Protein AF-A0A4R5HAV1-F1 (afdb_monomer)

pLDDT: mean 83.5, std 16.19, range [24.27, 98.62]

Foldseek 3Di:
DDDDDDDDDDDDDDDDDDDDDDDDDDDDDDDDPDDDDDDDDDPDDFDKDKDKDWDDACDPQANHIWIKIWIFTPPVNPPDCDPVGTDDIDTDHDPDDDLAFLDDPPDAPCSFKDFFFLKDKGFLAFFAFFQWFAWEFPPPPPGQKIKTARQAAWDQLDVVLSQTAAGIWIAGSPRGDIAGQEGRAHGWAAWYHALQGWIWIWAQDAQIWIKIFHPSVPRHQKYFPAPDAQLDWTQIAHPVRHGDFGMTTLNQAAGARWFYWDADNQGKIKTKHFFAFLPDDDAADPVRDDPDPPSAFFTIWIKMWAFPGTDDDSHHDPGPVPHSSNHTWMWTKFADFAFLDGFAFFATPFFQIFTHTQPRRSNRRVSCRVSRHFGARTWHHKDKQPPDADPVQRPKTKMKTWRQFDVLQQQFTFIKIKIQSCSNDGDSSPSRIGIDTATGGFPQRGRWHYWEQQPPFRWIWTFHPAQQTWIKTFAADAPDFFRYTPDIFTGMTGPGSQWGKHHWYADNNSFKMKIWTHRRPCVPPDRRPSRGTTTIMMMGSFFDFDPDSPCPVPLDDPPPPPFQQAPDFDPDDPAAACADPVSCVVVVVADDFPQFQAQPFPCNWKDFGHLKGKGFLGFQAFFQWFAWDFPPNPPGQKIKTARQAAWDAFPPPDPQFFDAGIWIAGSPRRDIAGQEGGAHGWADWDQALQGWIWIWAQDLQIWIKIFQHSVPGHQWYFPAPAGQLDWTQIAHHRPGPHGPCFGMTILNQAARASWFAWDADNQRKIKTKHQFAGLPFKWFAAPVGDIDSDDPPRGPDIHSNAFGIWIKMWAFPGTDDDSHHDPTPVPRSSNHTWMWTKFRDSDPQDGGAYRNGQFGFIATHTDRRSRRRRRCVSVRGRGHRGWHYKDWQLPDPAAATKMKTWRFTHVNRPQFTFIKMKGFNCSNDGDPRDRRIGIDTATGGGPQRGRFHYWEAQNQARWIWTFHPDFFTFIKTFAQDEPARDRYTLDIGTGMTTSHRQWGWHHWYADNNSFKIKIKTHPRDAPYHRPSGGTTTIMMMGRGRSPRHRHCRNVSSVVSCQCCVCNNRVHDGGDPDDPPPDD

Mean predicted aligned error: 12.37 Å

Sequence (1079 aa):
MAIFSNSNAKLSLLALSTVIALSACDGDDGEPGAPGQNGTPGSNGLSSLTITSIVNPGSDECPEGGVSISTGLDNNSDGTLADDEVDDTRFVCGSQATTSSVRNLELPAPSHMLLAEGLNASFLTREVGNHADQFSFYPAENPTHMMACIESVSEVIVPDSGKMNPGVQRINLADGTVETILRGMSRCDGIRTTAWGTILATEEAGDGAAYEIIDPLTTTEVTITERGEAGADATILNADGTAATTVAKRNALPTMAWEGLTVLDNGIVIGGDELRPGSFEFTVDNAGTDVGFGEDTDGGAIFKFIPTDLRTEATTIASLDESPLVAGSTFALQVSCRDSRQQFGQGCEVGNAAWIAIADQSNAREEANRVGATGYYRPEDLHIDPDFSDADNPEAIRFCWANTGNRGASNWGEVVCGVDSAPNAAEPDTRSVIVNRFLEGDEELNAPDNLAFQPGTGILYVIEDNRNGDVWACLPDGADRDVKSDGCVRVLSLNDRSAEPTGFIFNADGTEAYVSIQHSNDDDLPLFDDFRTDDIVRITGFGDVQATPDNRTVLLNNDTDVLFGFDGALTQSASFTVDRPADIAAAGLDIAAGDTGFGQDASDIIDLAPGLTATFLTRGASEWTDQFEFYPATNPTHLVSCVEETRGIVNDGTPGKYKPSVQTISLTDGTVRTVLRGMSRCDGIRVTDWGTVLATEETGDGAAYEILDVLASENVTITERGDAGEAATIVDGINGTVDASSQVIKRTNLPTIAWEGLEVLSSGVVIAADELRPGSYTQFFFSDGTVSDEDDGTEIASNDDTDGGAVYKFIPETLRTSTAPITSLTESPLTAGTTYALQMSCRDSRQQAGQGCEIGNGAWIEVDEDNARVEANIAGATGFYRPEDLHIDPTFSGTGVRFCWANTGNAGARNYGEVVCGVDSQPNLATAEERTVVINRLLEGDPELNAPDNVAFQPVTGMTYVIEDRSNGDVWACLPDGADRDIKTDGCVRMLSIGSQSAEPTGFIFSPDGTEAYVSIQHAAGTVLFDGNDTDDMIRITGFDTAVSNSLFGIEYENNLHVFSQALFGFEGPLTQSSTSGQ

Secondary structure (DSSP, 8-state):
-----------------------------PPPPPPPPPPPPPPPPPPEEEEEEEE-TT-SS-TT-EEEEEEEE-SS-SSS--TTTEEEEEEEESS------S--TTS-GGGSEEE-BT-EEEEEEEEEESSEEEEEEESSSS--EEEEEE-PPP-EEETTTTEEPEEEEEEETTT--EEEEEE--SSEEEEEE-TTS-EEEEEBSTT---EEESSTTT--SEEEEE--STTS--EEE-TTSSBPSSEEE-TTS--SBEEEEEE-TTS-EEEEE---TT-------TTS------SB---BPEEEEEESS---S----SSGGGSGGGSEEEEEEEEESSSSS---SSS-SSEEEEEEE-S-GGGHHHHHHHTTPPPBS-EEEEEE-TT---SS-TT-EEEEEEE--BGGGTB--EEEEEEES-TT---TTT--EEEEEEEE--SSS-SEEEEEE-TTT-PEEEEE-STT-EEEEEPPP-SSSSSS-S-EEEEEEES-TT-EEEEEEE-TTSSEEEEEEES---TTSPPBTTB-EEEEEEEE--------GGGGGGSS-S-----SSSSS---S-------SHHHHHHHT-PPPTT---TT-B-TTTEEE-TT-EEEEEEEEEETTEEEEEEESSSS--EEEEEE-PPS-B-SSS-TT-BPEEEEEEETTT--EEEEEE--SSEEEEEE-TTS-EEEEEBSTT---EEES-TTT--SEEEEE--STTPPPEEESSTT--SB-TTTEEE-TTS--SBEEEEEE-TTS-EEEEE-PPTTSS-EEEETTS-EESS--S-EEEEE-----B-EEEEEESS-----SPPSSGGGSGGGSEEEEEEEEESSTTS--BSSS-SSEEEEEEEE-STTHHHHHHHTTPPPBS-EEEEEE-TT--SSSEEEEEEE--BGGGTB--EEEEEEES-TT---SS---EEEEEEEE--SSS-SEEEEEE-TTT--EEEEE-STT-EEEEEPPP-SSSSSS-S-EEEEEEE--TT-EEEEEEE-TTSSEEEEEEET---SS-BTTB-EEEEEEEE---TT----STTHHHHHHHHHHHHHHTSSSBPPP--S----

Radius of gyration: 34.52 Å; Cα contacts (8 Å, |Δi|>4): 3114; chains: 1; bounding box: 100×114×85 Å

Nearest PDB structures (foldseek):
  7fik-assembly1_d  TM=4.535E-01  e=7.426E-03  Xenopus laevis
  6n8p-assembly1_A  TM=2.101E-01  e=5.520E-05  Homo sapiens
  6ven-assembly1_M  TM=4.306E-01  e=2.662E-02  Saccharomyces cerevisiae
  6n8s-assembly1_A  TM=1.705E-01  e=1.128E-04  Homo sapiens

Structure (mmCIF, N/CA/C/O backbone):
data_AF-A0A4R5HAV1-F1
#
_entry.id   AF-A0A4R5HAV1-F1
#
loop_
_atom_site.group_PDB
_atom_site.id
_atom_site.type_symbol
_atom_site.label_atom_id
_atom_site.label_alt_id
_atom_site.label_comp_id
_atom_site.label_asym_id
_atom_site.label_entity_id
_atom_site.label_seq_id
_atom_site.pdbx_PDB_ins_code
_atom_site.Cartn_x
_atom_site.Cartn_y
_atom_site.Cartn_z
_atom_site.occupancy
_atom_site.B_iso_or_equiv
_atom_site.auth_seq_id
_atom_site.auth_comp_id
_atom_site.auth_asym_id
_atom_site.auth_atom_id
_atom_site.pdbx_PDB_model_num
ATOM 1 N N . MET A 1 1 ? 20.752 45.199 29.792 1.00 31.39 1 MET A N 1
ATOM 2 C CA . MET A 1 1 ? 21.997 45.868 30.244 1.00 31.39 1 MET A CA 1
ATOM 3 C C . MET A 1 1 ? 22.928 45.918 29.039 1.00 31.39 1 MET A C 1
ATOM 5 O O . MET A 1 1 ? 22.863 45.009 28.231 1.00 31.39 1 MET A O 1
ATOM 9 N N . ALA A 1 2 ? 23.638 47.022 28.833 1.00 27.70 2 ALA A N 1
ATOM 10 C CA . ALA A 1 2 ? 24.123 47.474 27.527 1.00 27.70 2 ALA A CA 1
ATOM 11 C C . ALA A 1 2 ? 25.595 47.103 27.218 1.00 27.70 2 ALA A C 1
ATOM 13 O O . ALA A 1 2 ? 26.272 46.619 28.120 1.00 27.70 2 ALA A O 1
ATOM 14 N N . ILE A 1 3 ? 26.052 47.515 26.008 1.00 30.11 3 ILE A N 1
ATOM 15 C CA . ILE A 1 3 ? 27.424 47.943 25.587 1.00 30.11 3 ILE A CA 1
ATOM 16 C C . ILE A 1 3 ? 28.305 46.854 24.906 1.00 30.11 3 ILE A C 1
ATOM 18 O O . ILE A 1 3 ? 28.460 45.801 25.496 1.00 30.11 3 ILE A O 1
ATOM 22 N N . PHE A 1 4 ? 28.972 46.996 23.730 1.00 30.55 4 PHE A N 1
ATOM 23 C CA . PHE A 1 4 ? 29.291 48.110 22.793 1.00 30.55 4 PHE A CA 1
ATOM 24 C C . PHE A 1 4 ? 29.891 47.606 21.436 1.00 30.55 4 PHE A C 1
ATOM 26 O O . PHE A 1 4 ? 30.726 46.713 21.461 1.00 30.55 4 PHE A O 1
ATOM 33 N N . SER A 1 5 ? 29.598 48.342 20.340 1.00 31.77 5 SER A N 1
ATOM 34 C CA . SER A 1 5 ? 30.435 48.791 19.176 1.00 31.77 5 SER A CA 1
ATOM 35 C C . SER A 1 5 ? 31.178 47.775 18.261 1.00 31.77 5 SER A C 1
ATOM 37 O O . SER A 1 5 ? 31.689 46.782 18.743 1.00 31.77 5 SER A O 1
ATOM 39 N N . ASN A 1 6 ? 31.402 47.998 16.950 1.00 31.11 6 ASN A N 1
ATOM 40 C CA . ASN A 1 6 ? 31.738 49.258 16.265 1.00 31.11 6 ASN A CA 1
ATOM 41 C C . ASN A 1 6 ? 31.806 49.113 14.714 1.00 31.11 6 ASN A C 1
ATOM 43 O O . ASN A 1 6 ? 32.335 48.111 14.239 1.00 31.11 6 ASN A O 1
ATOM 47 N N . SER A 1 7 ? 31.477 50.198 13.982 1.00 30.56 7 SER A N 1
ATOM 48 C CA . SER A 1 7 ? 32.228 50.791 12.832 1.00 30.56 7 SER A CA 1
ATOM 49 C C . SER A 1 7 ? 31.480 51.068 11.501 1.00 30.56 7 SER A C 1
ATOM 51 O O . SER A 1 7 ? 31.474 50.259 10.587 1.00 30.56 7 SER A O 1
ATOM 53 N N . ASN A 1 8 ? 31.073 52.342 11.368 1.00 30.53 8 ASN A N 1
ATOM 54 C CA . ASN A 1 8 ? 31.316 53.275 10.243 1.00 30.53 8 ASN A CA 1
ATOM 55 C C . ASN A 1 8 ? 30.471 53.289 8.939 1.00 30.53 8 ASN A C 1
ATOM 57 O O . ASN A 1 8 ? 30.875 52.794 7.898 1.00 30.53 8 ASN A O 1
ATOM 61 N N . ALA A 1 9 ? 29.441 54.149 8.986 1.00 31.02 9 ALA A N 1
ATOM 62 C CA . ALA A 1 9 ? 29.370 55.479 8.341 1.00 31.02 9 ALA A CA 1
ATOM 63 C C . ALA A 1 9 ? 29.211 55.635 6.807 1.00 31.02 9 ALA A C 1
ATOM 65 O O . ALA A 1 9 ? 30.165 55.505 6.046 1.00 31.02 9 ALA A O 1
ATOM 66 N N . LYS A 1 10 ? 28.092 56.277 6.421 1.00 28.61 10 LYS A N 1
ATOM 67 C CA . LYS A 1 10 ? 28.084 57.643 5.842 1.00 28.61 10 LYS A CA 1
ATOM 68 C C . LYS A 1 10 ? 26.758 58.360 6.138 1.00 28.61 10 LYS A C 1
ATOM 70 O O . LYS A 1 10 ? 25.684 57.806 5.950 1.00 28.61 10 LYS A O 1
ATOM 75 N N . LEU A 1 11 ? 26.863 59.597 6.628 1.00 29.53 11 LEU A N 1
ATOM 76 C CA . LEU A 1 11 ? 25.787 60.410 7.195 1.00 29.53 11 LEU A CA 1
ATOM 77 C C . LEU A 1 11 ? 25.683 61.763 6.459 1.00 29.53 11 LEU A C 1
ATOM 79 O O . LEU A 1 11 ? 26.696 62.432 6.281 1.00 29.53 11 LEU A O 1
ATOM 83 N N . SER A 1 12 ? 24.438 62.142 6.147 1.00 31.89 12 SER A N 1
ATOM 84 C CA . SER A 1 12 ? 23.816 63.484 6.101 1.00 31.89 12 SER A CA 1
ATOM 85 C C . SER A 1 12 ? 24.377 64.623 5.232 1.00 31.89 12 SER A C 1
ATOM 87 O O . SER A 1 12 ? 25.521 65.051 5.374 1.00 31.89 12 SER A O 1
ATOM 89 N N . LEU A 1 13 ? 23.460 65.289 4.514 1.00 26.19 13 LEU A N 1
ATOM 90 C CA . LEU A 1 13 ? 23.415 66.753 4.509 1.00 26.19 13 LEU A CA 1
ATOM 91 C C . LEU A 1 13 ? 21.963 67.264 4.607 1.00 26.19 13 LEU A C 1
ATOM 93 O O . LEU A 1 13 ? 21.069 66.804 3.906 1.00 26.19 13 LEU A O 1
ATOM 97 N N . LEU A 1 14 ? 21.780 68.204 5.535 1.00 30.88 14 LEU A N 1
ATOM 98 C CA . LEU A 1 14 ? 20.556 68.854 6.001 1.00 30.88 14 LEU A CA 1
ATOM 99 C C . LEU A 1 14 ? 19.848 69.723 4.942 1.00 30.88 14 LEU A C 1
ATOM 101 O O . LEU A 1 14 ? 20.529 70.390 4.169 1.00 30.88 14 LEU A O 1
ATOM 105 N N . ALA A 1 15 ? 18.530 69.932 5.098 1.00 28.11 15 ALA A N 1
ATOM 106 C CA . ALA A 1 15 ? 17.982 71.291 5.249 1.00 28.11 15 ALA A CA 1
ATOM 107 C C . ALA A 1 15 ? 16.571 71.325 5.872 1.00 28.11 15 ALA A C 1
ATOM 109 O O . ALA A 1 15 ? 15.601 70.773 5.368 1.00 28.11 15 ALA A O 1
ATOM 110 N N . LEU A 1 16 ? 16.517 72.059 6.978 1.00 29.84 16 LEU A N 1
ATOM 111 C CA . LEU A 1 16 ? 15.391 72.571 7.749 1.00 29.84 16 LEU A CA 1
ATOM 112 C C . LEU A 1 16 ? 14.638 73.659 6.951 1.00 29.84 16 LEU A C 1
ATOM 114 O O . LEU A 1 16 ? 15.310 74.512 6.375 1.00 29.84 16 LEU A O 1
ATOM 118 N N . SER A 1 17 ? 13.299 73.718 6.983 1.00 30.94 17 SER A N 1
ATOM 119 C CA . SER A 1 17 ? 12.510 74.896 7.432 1.00 30.94 17 SER A CA 1
ATOM 120 C C . SER A 1 17 ? 11.033 74.872 6.999 1.00 30.94 17 SER A C 1
ATOM 122 O O . SER A 1 17 ? 10.671 74.715 5.839 1.00 30.94 17 SER A O 1
ATOM 124 N N . THR A 1 18 ? 10.181 75.060 8.002 1.00 34.03 18 THR A N 1
ATOM 125 C CA . THR A 1 18 ? 8.735 75.295 7.965 1.00 34.03 18 THR A CA 1
ATOM 126 C C . THR A 1 18 ? 8.431 76.774 7.643 1.00 34.03 18 THR A C 1
ATOM 128 O O . THR A 1 18 ? 9.229 77.634 8.013 1.00 34.03 18 THR A O 1
ATOM 131 N N . VAL A 1 19 ? 7.228 77.052 7.098 1.00 34.69 19 VAL A N 1
ATOM 132 C CA . VAL A 1 19 ? 6.369 78.268 7.250 1.00 34.69 19 VAL A CA 1
ATOM 133 C C . VAL A 1 19 ? 5.945 78.999 5.947 1.00 34.69 19 VAL A C 1
ATOM 135 O O . VAL A 1 19 ? 6.650 79.853 5.428 1.00 34.69 19 VAL A O 1
ATOM 138 N N . ILE A 1 20 ? 4.694 78.695 5.549 1.00 38.31 20 ILE A N 1
ATOM 139 C CA . ILE A 1 20 ? 3.564 79.561 5.118 1.00 38.31 20 ILE A CA 1
ATOM 140 C C . ILE A 1 20 ? 3.741 80.497 3.903 1.00 38.31 20 ILE A C 1
ATOM 142 O O . ILE A 1 20 ? 4.348 81.558 4.012 1.00 38.31 20 ILE A O 1
ATOM 146 N N . ALA A 1 21 ? 2.976 80.229 2.831 1.00 33.00 21 ALA A N 1
ATOM 147 C CA . ALA A 1 21 ? 2.340 81.281 2.030 1.00 33.00 21 ALA A CA 1
ATOM 148 C C . ALA A 1 21 ? 1.050 80.802 1.332 1.00 33.00 21 ALA A C 1
ATOM 150 O O . ALA A 1 21 ? 0.971 79.714 0.774 1.00 33.00 21 ALA A O 1
ATOM 151 N N . LEU A 1 22 ? 0.052 81.675 1.436 1.00 30.05 22 LEU A N 1
ATOM 152 C CA . LEU A 1 22 ? -1.335 81.640 0.988 1.00 30.05 22 LEU A CA 1
ATOM 153 C C . LEU A 1 22 ? -1.558 81.456 -0.531 1.00 30.05 22 LEU A C 1
ATOM 155 O O . LEU A 1 22 ? -0.853 82.035 -1.346 1.00 30.05 22 LEU A O 1
ATOM 159 N N . SER A 1 23 ? -2.682 80.792 -0.827 1.00 34.94 23 SER A N 1
ATOM 160 C CA . SER A 1 23 ? -3.705 81.102 -1.847 1.00 34.94 23 SER A CA 1
ATOM 161 C C . SER A 1 23 ? -3.321 81.354 -3.320 1.00 34.94 23 SER A C 1
ATOM 163 O O . SER A 1 23 ? -2.861 82.434 -3.672 1.00 34.94 23 SER A O 1
ATOM 165 N N . ALA A 1 24 ? -3.813 80.423 -4.147 1.00 31.31 24 ALA A N 1
ATOM 166 C CA . ALA A 1 24 ? -4.681 80.620 -5.320 1.00 31.31 24 ALA A CA 1
ATOM 167 C C . ALA A 1 24 ? -4.115 81.129 -6.671 1.00 31.31 24 ALA A C 1
ATOM 169 O O . ALA A 1 24 ? -3.624 82.250 -6.775 1.00 31.31 24 ALA A O 1
ATOM 170 N N . CYS A 1 25 ? -4.446 80.315 -7.695 1.00 30.53 25 CYS A N 1
ATOM 171 C CA . CYS A 1 25 ? -4.470 80.502 -9.165 1.00 30.53 25 CYS A CA 1
ATOM 172 C C . CYS A 1 25 ? -3.089 80.548 -9.859 1.00 30.53 25 CYS A C 1
ATOM 174 O O . CYS A 1 25 ? -2.202 81.260 -9.410 1.00 30.53 25 CYS A O 1
ATOM 176 N N . ASP A 1 26 ? -2.806 79.844 -10.961 1.00 34.06 26 ASP A N 1
ATOM 177 C CA . ASP A 1 26 ? -3.663 79.255 -12.004 1.00 34.06 26 ASP A CA 1
ATOM 178 C C . ASP A 1 26 ? -2.843 78.279 -12.889 1.00 34.06 26 ASP A C 1
ATOM 180 O O . ASP A 1 26 ? -1.644 78.506 -13.071 1.00 34.06 26 ASP A O 1
ATOM 184 N N . GLY A 1 27 ? -3.523 77.307 -13.520 1.00 38.03 27 GLY A N 1
ATOM 185 C CA . GLY A 1 27 ? -3.208 76.804 -14.873 1.00 38.03 27 GLY A CA 1
ATOM 186 C C . GLY A 1 27 ? -2.627 75.387 -15.019 1.00 38.03 27 GLY A C 1
ATOM 187 O O . GLY A 1 27 ? -1.573 75.119 -14.455 1.00 38.03 27 GLY A O 1
ATOM 188 N N . ASP A 1 28 ? -3.105 74.483 -15.882 1.00 37.00 28 ASP A N 1
ATOM 189 C CA . ASP A 1 28 ? -4.417 74.091 -16.452 1.00 37.00 28 ASP A CA 1
ATOM 190 C C . ASP A 1 28 ? -4.096 72.849 -17.310 1.00 37.00 28 ASP A C 1
ATOM 192 O O . ASP A 1 28 ? -3.425 72.999 -18.329 1.00 37.00 28 ASP A O 1
ATOM 196 N N . ASP A 1 29 ? -4.540 71.660 -16.896 1.00 50.31 29 ASP A N 1
ATOM 197 C CA . ASP A 1 29 ? -4.710 70.496 -17.772 1.00 50.31 29 ASP A CA 1
ATOM 198 C C . ASP A 1 29 ? -6.182 70.065 -17.630 1.00 50.31 29 ASP A C 1
ATOM 200 O O . ASP A 1 29 ? -6.665 69.825 -16.522 1.00 50.31 29 ASP A O 1
ATOM 204 N N . GLY A 1 30 ? -6.913 70.054 -18.747 1.00 44.28 30 GLY A N 1
ATOM 205 C CA . GLY A 1 30 ? -8.376 69.989 -18.788 1.00 44.28 30 GLY A CA 1
ATOM 206 C C . GLY A 1 30 ? -9.010 68.758 -18.126 1.00 44.28 30 GLY A C 1
ATOM 207 O O . GLY A 1 30 ? -8.648 67.618 -18.410 1.00 44.28 30 GLY A O 1
ATOM 208 N N . GLU A 1 31 ? -10.034 69.016 -17.309 1.00 48.34 31 GLU A N 1
ATOM 209 C CA . GLU A 1 31 ? -10.906 68.015 -16.682 1.00 48.34 31 GLU A CA 1
ATOM 210 C C . GLU A 1 31 ? -11.613 67.122 -17.730 1.00 48.34 31 GLU A C 1
ATOM 212 O O . GLU A 1 31 ? -12.240 67.643 -18.664 1.00 48.34 31 GLU A O 1
ATOM 217 N N . PRO A 1 32 ? -11.588 65.783 -17.575 1.00 62.47 32 PRO A N 1
ATOM 218 C CA . PRO A 1 32 ? -12.452 64.880 -18.327 1.00 62.47 32 PRO A CA 1
ATOM 219 C C . PRO A 1 32 ? -13.926 65.224 -18.077 1.00 62.47 32 PRO A C 1
ATOM 221 O O . PRO A 1 32 ? -14.338 65.478 -16.946 1.00 62.47 32 PRO A O 1
ATOM 224 N N . GLY A 1 33 ? -14.749 65.224 -19.129 1.00 57.91 33 GLY A N 1
ATOM 225 C CA . GLY A 1 33 ? -16.189 65.453 -18.990 1.00 57.91 33 GLY A CA 1
ATOM 226 C C . GLY A 1 33 ? -16.823 64.457 -18.014 1.00 57.91 33 GLY A C 1
ATOM 227 O O . GLY A 1 33 ? -16.512 63.268 -18.059 1.00 57.91 33 GLY A O 1
ATOM 228 N N . ALA A 1 34 ? -17.710 64.946 -17.141 1.00 57.66 34 ALA A N 1
ATOM 229 C CA . ALA A 1 34 ? -18.383 64.119 -16.144 1.00 57.66 34 ALA A CA 1
ATOM 230 C C . ALA A 1 34 ? -19.034 62.879 -16.797 1.00 57.66 34 ALA A C 1
ATOM 232 O O . ALA A 1 34 ? -19.721 63.034 -17.816 1.00 57.66 34 ALA A O 1
ATOM 233 N N . PRO A 1 35 ? -18.867 61.671 -16.223 1.00 61.84 35 PRO A N 1
ATOM 234 C CA . PRO A 1 35 ? -19.601 60.492 -16.662 1.00 61.84 35 PRO A CA 1
ATOM 235 C C . PRO A 1 35 ? -21.103 60.796 -16.663 1.00 61.84 35 PRO A C 1
ATOM 237 O O . PRO A 1 35 ? -21.617 61.420 -15.730 1.00 61.84 35 PRO A O 1
ATOM 240 N N . GLY A 1 36 ? -21.814 60.380 -17.714 1.00 67.94 36 GLY A N 1
ATOM 241 C CA . GLY A 1 36 ? -23.274 60.462 -17.726 1.00 67.94 36 GLY A CA 1
ATOM 242 C C . GLY A 1 36 ? -23.842 59.721 -16.514 1.00 67.94 36 GLY A C 1
ATOM 243 O O . GLY A 1 36 ? -23.338 58.660 -16.157 1.00 67.94 36 GLY A O 1
ATOM 244 N N . GLN A 1 37 ? -24.862 60.281 -15.855 1.00 62.81 37 GLN A N 1
ATOM 245 C CA . GLN A 1 37 ? -25.515 59.579 -14.748 1.00 62.81 37 GLN A CA 1
ATOM 246 C C . GLN A 1 37 ? -26.061 58.242 -15.256 1.00 62.81 37 GLN A C 1
ATOM 248 O O . GLN A 1 37 ? -26.802 58.219 -16.242 1.00 62.81 37 GLN A O 1
ATOM 253 N N . ASN A 1 38 ? -25.705 57.147 -14.580 1.00 68.62 38 ASN A N 1
ATOM 254 C CA . ASN A 1 38 ? -26.341 55.855 -14.806 1.00 68.62 38 ASN A CA 1
ATOM 255 C C . ASN A 1 38 ? -27.859 56.030 -14.666 1.00 68.62 38 ASN A C 1
ATOM 257 O O . ASN A 1 38 ? -28.330 56.705 -13.746 1.00 68.62 38 ASN A O 1
ATOM 261 N N . GLY A 1 39 ? -28.625 55.434 -15.582 1.00 71.44 39 GLY A N 1
ATOM 262 C CA . GLY A 1 39 ? -30.067 55.316 -15.388 1.00 71.44 39 GLY A CA 1
ATOM 263 C C . GLY A 1 39 ? -30.339 54.620 -14.055 1.00 71.44 39 GLY A C 1
ATOM 264 O O . GLY A 1 39 ? -29.574 53.744 -13.650 1.00 71.44 39 GLY A O 1
ATOM 265 N N . THR A 1 40 ? -31.402 55.017 -13.355 1.00 66.62 40 THR A N 1
ATOM 266 C CA . THR A 1 40 ? -31.864 54.277 -12.175 1.00 66.62 40 THR A CA 1
ATOM 267 C C . THR A 1 40 ? -32.016 52.802 -12.548 1.00 66.62 40 THR A C 1
ATOM 269 O O . THR A 1 40 ? -32.670 52.539 -13.566 1.00 66.62 40 THR A O 1
ATOM 272 N N . PRO A 1 41 ? -31.438 51.863 -11.775 1.00 66.19 41 PRO A N 1
ATOM 273 C CA . PRO A 1 41 ? -31.682 50.443 -11.979 1.00 66.19 41 PRO A CA 1
ATOM 274 C C . PRO A 1 41 ? -33.185 50.185 -12.103 1.00 66.19 41 PRO A C 1
ATOM 276 O O . PRO A 1 41 ? -33.986 50.808 -11.397 1.00 66.19 41 PRO A O 1
ATOM 279 N N . GLY A 1 42 ? -33.571 49.307 -13.030 1.00 67.69 42 GLY A N 1
ATOM 280 C CA . GLY A 1 42 ? -34.938 48.797 -13.056 1.00 67.69 42 GLY A CA 1
ATOM 281 C C . GLY A 1 42 ? -35.261 48.121 -11.723 1.00 67.69 42 GLY A C 1
ATOM 282 O O . GLY A 1 42 ? -34.356 47.671 -11.022 1.00 67.69 42 GLY A O 1
ATOM 283 N N . SER A 1 43 ? -36.539 48.070 -11.353 1.00 71.38 43 SER A N 1
ATOM 284 C CA . SER A 1 43 ? -36.969 47.275 -10.201 1.00 71.38 43 SER A CA 1
ATOM 285 C C . SER A 1 43 ? -36.500 45.828 -10.369 1.00 71.38 43 SER A C 1
ATOM 287 O O . SER A 1 43 ? -36.583 45.292 -11.477 1.00 71.38 43 SER A O 1
ATOM 289 N N . ASN A 1 44 ? -36.010 45.216 -9.289 1.00 71.06 44 ASN A N 1
ATOM 290 C CA . ASN A 1 44 ? -35.679 43.792 -9.275 1.00 71.06 44 ASN A CA 1
ATOM 291 C C . ASN A 1 44 ? -36.899 42.981 -9.750 1.00 71.06 44 ASN A C 1
ATOM 293 O O . ASN A 1 44 ? -38.038 43.345 -9.446 1.00 71.06 44 ASN A O 1
ATOM 297 N N . GLY A 1 45 ? -36.664 41.920 -10.526 1.00 71.81 45 GLY A N 1
ATOM 298 C CA . GLY A 1 45 ? -37.724 40.975 -10.884 1.00 71.81 45 GLY A CA 1
ATOM 299 C C . GLY A 1 45 ? -38.247 40.238 -9.648 1.00 71.81 45 GLY A C 1
ATOM 300 O O . GLY A 1 45 ? -37.552 40.176 -8.636 1.00 71.81 45 GLY A O 1
ATOM 301 N N . LEU A 1 46 ? -39.465 39.697 -9.734 1.00 81.12 46 LEU A N 1
ATOM 302 C CA . LEU A 1 46 ? -39.993 38.789 -8.711 1.00 81.12 46 LEU A CA 1
ATOM 303 C C . LEU A 1 46 ? -39.174 37.491 -8.710 1.00 81.12 46 LEU A C 1
ATOM 305 O O . LEU A 1 46 ? -38.742 37.035 -9.774 1.00 81.12 46 LEU A O 1
ATOM 309 N N . SER A 1 47 ? -38.962 36.910 -7.533 1.00 81.12 47 SER A N 1
ATOM 310 C CA . SER A 1 47 ? -38.275 35.626 -7.387 1.00 81.12 47 SER A CA 1
ATOM 311 C C . SER A 1 47 ? -39.189 34.494 -7.856 1.00 81.12 47 SER A C 1
ATOM 313 O O . SER A 1 47 ? -40.358 34.452 -7.486 1.00 81.12 47 SER A O 1
ATOM 315 N N . SER A 1 48 ? -38.668 33.570 -8.664 1.00 87.62 48 SER A N 1
ATOM 316 C CA . SER A 1 48 ? -39.350 32.301 -8.934 1.00 87.62 48 SER A CA 1
ATOM 317 C C . SER A 1 48 ? -39.010 31.337 -7.809 1.00 87.62 48 SER A C 1
ATOM 319 O O . SER A 1 48 ? -37.833 31.057 -7.586 1.00 87.62 48 SER A O 1
ATOM 321 N N . LEU A 1 49 ? -40.022 30.823 -7.123 1.00 85.38 49 LEU A N 1
ATOM 322 C CA . LEU A 1 49 ? -39.870 29.841 -6.061 1.00 85.38 49 LEU A CA 1
ATOM 323 C C . LEU A 1 49 ? -40.359 28.476 -6.535 1.00 85.38 49 LEU A C 1
ATOM 325 O O . LEU A 1 49 ? -41.251 28.364 -7.377 1.00 85.38 49 LEU A O 1
ATOM 329 N N . THR A 1 50 ? -39.725 27.435 -6.007 1.00 87.44 50 THR A N 1
ATOM 330 C CA . THR A 1 50 ? -40.112 26.039 -6.206 1.00 87.44 50 THR A CA 1
ATOM 331 C C . THR A 1 50 ? -40.239 25.404 -4.834 1.00 87.44 50 THR A C 1
ATOM 333 O O . THR A 1 50 ? -39.291 25.456 -4.055 1.00 87.44 50 THR A O 1
ATOM 336 N N . ILE A 1 51 ? -41.396 24.819 -4.542 1.00 82.69 51 ILE A N 1
ATOM 337 C CA . ILE A 1 51 ? -41.623 24.020 -3.342 1.00 82.69 51 ILE A CA 1
ATOM 338 C C . ILE A 1 51 ? -41.866 22.576 -3.756 1.00 82.69 51 ILE A C 1
ATOM 340 O O . ILE A 1 51 ? -42.652 22.291 -4.662 1.00 82.69 51 ILE A O 1
ATOM 344 N N . THR A 1 52 ? -41.171 21.658 -3.102 1.00 81.44 52 THR A N 1
ATOM 345 C CA . THR A 1 52 ? -41.414 20.228 -3.241 1.00 81.44 52 THR A CA 1
ATOM 346 C C . THR A 1 52 ? -42.196 19.735 -2.032 1.00 81.44 52 THR A C 1
ATOM 348 O O . THR A 1 52 ? -42.003 20.193 -0.907 1.00 81.44 52 THR A O 1
ATOM 351 N N . SER A 1 53 ? -43.156 18.844 -2.250 1.00 77.81 53 SER A N 1
ATOM 352 C CA . SER A 1 53 ? -43.993 18.293 -1.182 1.00 77.81 53 SER A CA 1
ATOM 353 C C . SER A 1 53 ? -44.307 16.831 -1.456 1.00 77.81 53 SER A C 1
ATOM 355 O O . SER A 1 53 ? -44.602 16.456 -2.592 1.00 77.81 53 SER A O 1
ATOM 357 N N . ILE A 1 54 ? -44.242 16.007 -0.412 1.00 71.38 54 ILE A N 1
ATOM 358 C CA . ILE A 1 54 ? -44.434 14.558 -0.502 1.00 71.38 54 ILE A CA 1
ATOM 359 C C . ILE A 1 54 ? -45.889 14.239 -0.851 1.00 71.38 54 ILE A C 1
ATOM 361 O O . ILE A 1 54 ? -46.829 14.808 -0.292 1.00 71.38 54 ILE A O 1
ATOM 365 N N . VAL A 1 55 ? -46.063 13.282 -1.756 1.00 73.88 55 VAL A N 1
ATOM 366 C CA . VAL A 1 55 ? -47.346 12.670 -2.081 1.00 73.88 55 VAL A CA 1
ATOM 367 C C . VAL A 1 55 ? -47.321 11.245 -1.552 1.00 73.88 55 VAL A C 1
ATOM 369 O O . VAL A 1 55 ? -46.664 10.368 -2.108 1.00 73.88 55 VAL A O 1
ATOM 372 N N . ASN A 1 56 ? -48.032 11.023 -0.449 1.00 66.75 56 ASN A N 1
ATOM 373 C CA . ASN A 1 56 ? -48.075 9.719 0.206 1.00 66.75 56 ASN A CA 1
ATOM 374 C C . ASN A 1 56 ? -48.688 8.637 -0.713 1.00 66.75 56 ASN A C 1
ATOM 376 O O . ASN A 1 56 ? -49.601 8.943 -1.495 1.00 66.75 56 ASN A O 1
ATOM 380 N N . PRO A 1 57 ? -48.248 7.367 -0.592 1.00 65.00 57 PRO A N 1
ATOM 381 C CA . PRO A 1 57 ? -48.882 6.238 -1.268 1.00 65.00 57 PRO A CA 1
ATOM 382 C C . PRO A 1 57 ? -50.396 6.191 -1.023 1.00 65.00 57 PRO A C 1
ATOM 384 O O . PRO A 1 57 ? -50.876 6.470 0.077 1.00 65.00 57 PRO A O 1
ATOM 387 N N . GLY A 1 58 ? -51.161 5.833 -2.055 1.00 59.16 58 GLY A N 1
ATOM 388 C CA . GLY A 1 58 ? -52.627 5.804 -2.006 1.00 59.16 58 GLY A CA 1
ATOM 389 C C . GLY A 1 58 ? -53.334 7.121 -2.356 1.00 59.16 58 GLY A C 1
ATOM 390 O O . GLY A 1 58 ? -54.561 7.172 -2.263 1.00 59.16 58 GLY A O 1
ATOM 391 N N . SER A 1 59 ? -52.603 8.161 -2.774 1.00 78.38 59 SER A N 1
ATOM 392 C CA . SER A 1 59 ? -53.195 9.334 -3.442 1.00 78.38 59 SER A CA 1
ATOM 393 C C . SER A 1 59 ? -53.742 8.988 -4.838 1.00 78.38 59 SER A C 1
ATOM 395 O O . SER A 1 59 ? -53.307 8.013 -5.458 1.00 78.38 59 SER A O 1
ATOM 397 N N . ASP A 1 60 ? -54.678 9.797 -5.351 1.00 79.38 60 ASP A N 1
ATOM 398 C CA . ASP A 1 60 ? -55.231 9.619 -6.703 1.00 79.38 60 ASP A CA 1
ATOM 399 C C . ASP A 1 60 ? -54.183 9.947 -7.793 1.00 79.38 60 ASP A C 1
ATOM 401 O O . ASP A 1 60 ? -54.247 9.407 -8.900 1.00 79.38 60 ASP A O 1
ATOM 405 N N . GLU A 1 61 ? -53.209 10.811 -7.485 1.00 83.69 61 GLU A N 1
ATOM 406 C CA . GLU A 1 61 ? -52.181 11.306 -8.406 1.00 83.69 61 GLU A CA 1
ATOM 407 C C . GLU A 1 61 ? -50.942 10.400 -8.485 1.00 83.69 61 GLU A C 1
ATOM 409 O O . GLU A 1 61 ? -50.463 10.136 -9.589 1.00 83.69 61 GLU A O 1
ATOM 414 N N . CYS A 1 62 ? -50.452 9.886 -7.350 1.00 78.88 62 CYS A N 1
ATOM 415 C CA . CYS A 1 62 ? -49.354 8.915 -7.277 1.00 78.88 62 CYS A CA 1
ATOM 416 C C . CYS A 1 62 ? -49.738 7.730 -6.363 1.00 78.88 62 CYS A C 1
ATOM 418 O O . CYS A 1 62 ? -49.477 7.769 -5.154 1.00 78.88 62 CYS A O 1
ATOM 420 N N . PRO A 1 63 ? -50.331 6.651 -6.915 1.00 75.56 63 PRO A N 1
ATOM 421 C CA . PRO A 1 63 ? -50.792 5.502 -6.128 1.00 75.56 63 PRO A CA 1
ATOM 422 C C . PRO A 1 63 ? -49.683 4.782 -5.347 1.00 75.56 63 PRO A C 1
ATOM 424 O O . PRO A 1 63 ? -49.942 4.277 -4.257 1.00 75.56 63 PRO A O 1
ATOM 427 N N . GLU A 1 64 ? -48.456 4.775 -5.874 1.00 63.03 64 GLU A N 1
ATOM 428 C CA . GLU A 1 64 ? -47.260 4.175 -5.254 1.00 63.03 64 GLU A CA 1
ATOM 429 C C . GLU A 1 64 ? -46.416 5.192 -4.460 1.00 63.03 64 GLU A C 1
ATOM 431 O O . GLU A 1 64 ? -45.333 4.866 -3.988 1.00 63.03 64 GLU A O 1
ATOM 436 N N . GLY A 1 65 ? -46.916 6.419 -4.284 1.00 71.00 65 GLY A N 1
ATOM 437 C CA . GLY A 1 65 ? -46.169 7.529 -3.696 1.00 71.00 65 GLY A CA 1
ATOM 438 C C . GLY A 1 65 ? -45.339 8.305 -4.725 1.00 71.00 65 GLY A C 1
ATOM 439 O O . GLY A 1 65 ? -45.148 7.876 -5.868 1.00 71.00 65 GLY A O 1
ATOM 440 N N . GLY A 1 66 ? -44.910 9.504 -4.344 1.00 81.25 66 GLY A N 1
ATOM 441 C CA . GLY A 1 66 ? -44.103 10.377 -5.193 1.00 81.25 66 GLY A CA 1
ATOM 442 C C . GLY A 1 66 ? -43.891 11.761 -4.588 1.00 81.25 66 GLY A C 1
ATOM 443 O O . GLY A 1 66 ? -44.193 12.000 -3.419 1.00 81.25 66 GLY A O 1
ATOM 444 N N . VAL A 1 67 ? -43.409 12.701 -5.400 1.00 80.31 67 VAL A N 1
ATOM 445 C CA . VAL A 1 67 ? -43.227 14.107 -5.008 1.00 80.31 67 VAL A CA 1
ATOM 446 C C . VAL A 1 67 ? -44.005 15.022 -5.943 1.00 80.31 67 VAL A C 1
ATOM 448 O O . VAL A 1 67 ? -44.008 14.857 -7.164 1.00 80.31 67 VAL A O 1
ATOM 451 N N . SER A 1 68 ? -44.666 16.011 -5.349 1.00 84.25 68 SER A N 1
ATOM 452 C CA . SER A 1 68 ? -45.228 17.159 -6.049 1.00 84.25 68 SER A CA 1
ATOM 453 C C . SER A 1 68 ? -44.215 18.299 -6.059 1.00 84.25 68 SER A C 1
ATOM 455 O O . SER A 1 68 ? -43.566 18.576 -5.054 1.00 84.25 68 SER A O 1
ATOM 457 N N . ILE A 1 69 ? -44.058 18.941 -7.208 1.00 88.06 69 ILE A N 1
ATOM 458 C CA . ILE A 1 69 ? -43.178 20.084 -7.426 1.00 88.06 69 ILE A CA 1
ATOM 459 C C . ILE A 1 69 ? -44.078 21.231 -7.856 1.00 88.06 69 ILE A C 1
ATOM 461 O O . ILE A 1 69 ? -44.626 21.201 -8.959 1.00 88.06 69 ILE A O 1
ATOM 465 N N . SER A 1 70 ? -44.241 22.218 -6.986 1.00 89.31 70 SER A N 1
ATOM 466 C CA . SER A 1 70 ? -45.024 23.422 -7.239 1.00 89.31 70 SER A CA 1
ATOM 467 C C . SER A 1 70 ? -44.087 24.593 -7.503 1.00 89.31 70 SER A C 1
ATOM 469 O O . SER A 1 70 ? -43.167 24.845 -6.730 1.00 89.31 70 SER A O 1
ATOM 471 N N . THR A 1 71 ? -44.303 25.310 -8.600 1.00 91.44 71 THR A N 1
ATOM 472 C CA . THR A 1 71 ? -43.496 26.469 -9.003 1.00 91.44 71 THR A CA 1
ATOM 473 C C . THR A 1 71 ? -44.375 27.696 -9.143 1.00 91.44 71 THR A C 1
ATOM 475 O O . THR A 1 71 ? -45.478 27.585 -9.676 1.00 91.44 71 THR A O 1
ATOM 478 N N . GLY A 1 72 ? -43.881 28.862 -8.744 1.00 92.62 72 GLY A N 1
ATOM 479 C CA . GLY A 1 72 ? -44.583 30.124 -8.953 1.00 92.62 72 GLY A CA 1
ATOM 480 C C . GLY A 1 72 ? -43.737 31.343 -8.613 1.00 92.62 72 GLY A C 1
ATOM 481 O O . GLY A 1 72 ? -42.604 31.216 -8.142 1.00 92.62 72 GLY A O 1
ATOM 482 N N . LEU A 1 73 ? -44.256 32.531 -8.909 1.00 89.88 73 LEU A N 1
ATOM 483 C CA . LEU A 1 73 ? -43.592 33.794 -8.584 1.00 89.88 73 LEU A CA 1
ATOM 484 C C . LEU A 1 73 ? -43.990 34.274 -7.185 1.00 89.88 73 LEU A C 1
ATOM 486 O O . LEU A 1 73 ? -45.176 34.403 -6.893 1.00 89.88 73 LEU A O 1
ATOM 490 N N . ASP A 1 74 ? -42.996 34.624 -6.370 1.00 87.31 74 ASP A N 1
ATOM 491 C CA . ASP A 1 74 ? -43.168 35.278 -5.067 1.00 87.31 74 ASP A CA 1
ATOM 492 C C . ASP A 1 74 ? -43.685 36.710 -5.273 1.00 87.31 74 ASP A C 1
ATOM 494 O O . ASP A 1 74 ? -42.934 37.691 -5.364 1.00 87.31 74 ASP A O 1
ATOM 498 N N . ASN A 1 75 ? -44.999 36.815 -5.458 1.00 83.88 75 ASN A N 1
ATOM 499 C CA . ASN A 1 75 ? -45.675 38.040 -5.865 1.00 83.88 75 ASN A CA 1
ATOM 500 C C . ASN A 1 75 ? -45.666 39.096 -4.760 1.00 83.88 75 ASN A C 1
ATOM 502 O O . ASN A 1 75 ? -45.812 40.291 -5.050 1.00 83.88 75 ASN A O 1
ATOM 506 N N . ASN A 1 76 ? -45.509 38.669 -3.509 1.00 86.38 76 ASN A N 1
ATOM 507 C CA . ASN A 1 76 ? -45.496 39.540 -2.345 1.00 86.38 76 ASN A CA 1
ATOM 508 C C . ASN A 1 76 ? -44.067 39.829 -1.814 1.00 86.38 76 ASN A C 1
ATOM 510 O O . ASN A 1 76 ? -43.897 40.773 -1.035 1.00 86.38 76 ASN A O 1
ATOM 514 N N . SER A 1 77 ? -43.054 39.116 -2.327 1.00 84.25 77 SER A N 1
ATOM 515 C CA . SER A 1 77 ? -41.631 39.221 -1.978 1.00 84.25 77 SER A CA 1
ATOM 516 C C . SER A 1 77 ? -41.308 38.873 -0.517 1.00 84.25 77 SER A C 1
ATOM 518 O O . SER A 1 77 ? -40.426 39.503 0.079 1.00 84.25 77 SER A O 1
ATOM 520 N N . ASP A 1 78 ? -42.025 37.914 0.073 1.00 84.81 78 ASP A N 1
ATOM 521 C CA . ASP A 1 78 ? -41.813 37.432 1.444 1.00 84.81 78 ASP A CA 1
ATOM 522 C C . ASP A 1 78 ? -40.893 36.201 1.542 1.00 84.81 78 ASP A C 1
ATOM 524 O O . ASP A 1 78 ? -40.532 35.793 2.649 1.00 84.81 78 ASP A O 1
ATOM 528 N N . GLY A 1 79 ? -40.444 35.665 0.402 1.00 81.94 79 GLY A N 1
ATOM 529 C CA . GLY A 1 79 ? -39.530 34.530 0.312 1.00 81.94 79 GLY A CA 1
ATOM 530 C C . GLY A 1 79 ? -40.195 33.160 0.464 1.00 81.94 79 GLY A C 1
ATOM 531 O O . GLY A 1 79 ? -39.477 32.162 0.526 1.00 81.94 79 GLY A O 1
ATOM 532 N N . THR A 1 80 ? -41.527 33.089 0.516 1.00 84.38 80 THR A N 1
ATOM 533 C CA . THR A 1 80 ? -42.304 31.846 0.622 1.00 84.38 80 THR A CA 1
ATOM 534 C C . THR A 1 80 ? -43.219 31.698 -0.593 1.00 84.38 80 THR A C 1
ATOM 536 O O . THR A 1 80 ? -43.731 32.685 -1.095 1.00 84.38 80 THR A O 1
ATOM 539 N N . LEU A 1 81 ? -43.436 30.471 -1.087 1.00 88.50 81 LEU A N 1
ATOM 540 C CA . LEU A 1 81 ? -44.420 30.226 -2.148 1.00 88.50 81 LEU A CA 1
ATOM 541 C C . LEU A 1 81 ? -45.762 29.846 -1.515 1.00 88.50 81 LEU A C 1
ATOM 543 O O . LEU A 1 81 ? -45.959 28.687 -1.144 1.00 88.50 81 LEU A O 1
ATOM 547 N N . ALA A 1 82 ? -46.661 30.818 -1.353 1.00 85.38 82 ALA A N 1
ATOM 548 C CA . ALA A 1 82 ? -47.997 30.565 -0.817 1.00 85.38 82 ALA A CA 1
ATOM 549 C C . ALA A 1 82 ? -48.912 29.879 -1.853 1.00 85.38 82 ALA A C 1
ATOM 551 O O . ALA A 1 82 ? -48.688 29.969 -3.059 1.00 85.38 82 ALA A O 1
ATOM 552 N N . ASP A 1 83 ? -49.986 29.222 -1.398 1.00 85.31 83 ASP A N 1
ATOM 553 C CA . ASP A 1 83 ? -50.923 28.490 -2.272 1.00 85.31 83 ASP A CA 1
ATOM 554 C C . ASP A 1 83 ? -51.518 29.356 -3.401 1.00 85.31 83 ASP A C 1
ATOM 556 O O . ASP A 1 83 ? -51.834 28.847 -4.476 1.00 85.31 83 ASP A O 1
ATOM 560 N N . ASP A 1 84 ? -51.697 30.662 -3.173 1.00 87.81 84 ASP A N 1
ATOM 561 C CA . ASP A 1 84 ? -52.206 31.612 -4.168 1.00 87.81 84 ASP A CA 1
ATOM 562 C C . ASP A 1 84 ? -51.135 32.155 -5.130 1.00 87.81 84 ASP A C 1
ATOM 564 O O . ASP A 1 84 ? -51.471 32.875 -6.073 1.00 87.81 84 ASP A O 1
ATOM 568 N N . GLU A 1 85 ? -49.873 31.778 -4.929 1.00 89.56 85 GLU A N 1
ATOM 569 C CA . GLU A 1 85 ? -48.718 32.149 -5.753 1.00 89.56 85 GLU A CA 1
ATOM 570 C C . GLU A 1 85 ? -48.217 30.996 -6.638 1.00 89.56 85 GLU A C 1
ATOM 572 O O . GLU A 1 85 ? -47.369 31.215 -7.500 1.00 89.56 85 GLU A O 1
ATOM 577 N N . VAL A 1 86 ? -48.755 29.781 -6.477 1.00 92.12 86 VAL A N 1
ATOM 578 C CA . VAL A 1 86 ? -48.393 28.605 -7.286 1.00 92.12 86 VAL A CA 1
ATOM 579 C C . VAL A 1 86 ? -48.950 28.719 -8.713 1.00 92.12 86 VAL A C 1
ATOM 581 O O . VAL A 1 86 ? -50.163 28.766 -8.922 1.00 92.12 86 VAL A O 1
ATOM 584 N N . ASP A 1 87 ? -48.060 28.695 -9.709 1.00 88.50 87 ASP A N 1
ATOM 585 C CA . ASP A 1 87 ? -48.389 28.797 -11.138 1.00 88.50 87 ASP A CA 1
ATOM 586 C C . ASP A 1 87 ? -48.506 27.425 -11.841 1.00 88.50 87 ASP A C 1
ATOM 588 O O . ASP A 1 87 ? -49.343 27.260 -12.733 1.00 88.50 87 ASP A O 1
ATOM 592 N N . ASP A 1 88 ? -47.681 26.436 -11.469 1.00 89.88 88 ASP A N 1
ATOM 593 C CA . ASP A 1 88 ? -47.738 25.053 -11.984 1.00 89.88 88 ASP A CA 1
ATOM 594 C C . ASP A 1 88 ? -47.407 24.053 -10.868 1.00 89.88 88 ASP A C 1
ATOM 596 O O . ASP A 1 88 ? -46.558 24.328 -10.021 1.00 89.88 88 ASP A O 1
ATOM 600 N N . THR A 1 89 ? -48.037 22.878 -10.907 1.00 89.94 89 THR A N 1
ATOM 601 C CA . THR A 1 89 ? -47.723 21.746 -10.025 1.00 89.94 89 THR A CA 1
ATOM 602 C C . THR A 1 89 ? -47.545 20.492 -10.869 1.00 89.94 89 THR A C 1
ATOM 604 O O . THR A 1 89 ? -48.446 20.077 -11.602 1.00 89.94 89 THR A O 1
ATOM 607 N N . ARG A 1 90 ? -46.377 19.859 -10.758 1.00 87.94 90 ARG A N 1
ATOM 608 C CA . ARG A 1 90 ? -46.039 18.601 -11.433 1.00 87.94 90 ARG A CA 1
ATOM 609 C C . ARG A 1 90 ? -45.889 17.486 -10.414 1.00 87.94 90 ARG A C 1
ATOM 611 O O . ARG A 1 90 ? -45.334 17.702 -9.346 1.00 87.94 90 ARG A O 1
ATOM 618 N N . PHE A 1 91 ? -46.324 16.289 -10.782 1.00 80.75 91 PHE A N 1
ATOM 619 C CA . PHE A 1 91 ? -46.148 15.086 -9.977 1.00 80.75 91 PHE A CA 1
ATOM 620 C C . PHE A 1 91 ? -45.095 14.191 -10.621 1.00 80.75 91 PHE A C 1
ATOM 622 O O . PHE A 1 91 ? -45.169 13.905 -11.819 1.00 80.75 91 PHE A O 1
ATOM 629 N N . VAL A 1 92 ? -44.126 13.760 -9.823 1.00 80.06 92 VAL A N 1
ATOM 630 C CA . VAL A 1 92 ? -43.149 12.735 -10.184 1.00 80.06 92 VAL A CA 1
ATOM 631 C C . VAL A 1 92 ? -43.488 11.507 -9.350 1.00 80.06 92 VAL A C 1
ATOM 633 O O . VAL A 1 92 ? -43.257 11.492 -8.143 1.00 80.06 92 VAL A O 1
ATOM 636 N N . CYS A 1 93 ? -44.107 10.513 -9.988 1.00 75.38 93 CYS A N 1
ATOM 637 C CA . CYS A 1 93 ? -44.492 9.263 -9.339 1.00 75.38 93 CYS A CA 1
ATOM 638 C C . CYS A 1 93 ? -43.431 8.187 -9.608 1.00 75.38 93 CYS A C 1
ATOM 640 O O . CYS A 1 93 ? -43.024 7.994 -10.755 1.00 75.38 93 CYS A O 1
ATOM 642 N N . GLY A 1 94 ? -43.005 7.493 -8.557 1.00 64.94 94 GLY A N 1
ATOM 643 C CA . GLY A 1 94 ? -41.955 6.473 -8.574 1.00 64.94 94 GLY A CA 1
ATOM 644 C C . GLY A 1 94 ? -41.370 6.296 -7.170 1.00 64.94 94 GLY A C 1
ATOM 645 O O . GLY A 1 94 ? -41.504 7.189 -6.338 1.00 64.94 94 GLY A O 1
ATOM 646 N N . SER A 1 95 ? -40.702 5.171 -6.901 1.00 50.81 95 SER A N 1
ATOM 647 C CA . SER A 1 95 ? -40.128 4.824 -5.583 1.00 50.81 95 SER A CA 1
ATOM 648 C C . SER A 1 95 ? -38.928 5.684 -5.147 1.00 50.81 95 SER A C 1
ATOM 650 O O . SER A 1 95 ? -38.249 5.361 -4.179 1.00 50.81 95 SER A O 1
ATOM 652 N N . GLN A 1 96 ? -38.648 6.781 -5.849 1.00 49.03 96 GLN A N 1
ATOM 653 C CA . GLN A 1 96 ? -37.546 7.693 -5.568 1.00 49.03 96 GLN A CA 1
ATOM 654 C C . GLN A 1 96 ? -38.117 9.084 -5.307 1.00 49.03 96 GLN A C 1
ATOM 656 O O . GLN A 1 96 ? -38.338 9.852 -6.241 1.00 49.03 96 GLN A O 1
ATOM 661 N N . ALA A 1 97 ? -38.392 9.369 -4.036 1.00 42.97 97 ALA A N 1
ATOM 662 C CA . ALA A 1 97 ? -38.040 10.624 -3.375 1.00 42.97 97 ALA A CA 1
ATOM 663 C C . ALA A 1 97 ? -38.709 10.683 -1.998 1.00 42.97 97 ALA A C 1
ATOM 665 O O . ALA A 1 97 ? -39.765 11.290 -1.831 1.00 42.97 97 ALA A O 1
ATOM 666 N N . THR A 1 98 ? -38.033 10.122 -1.003 1.00 38.47 98 THR A N 1
ATOM 667 C CA . THR A 1 98 ? -38.033 10.704 0.334 1.00 38.47 98 THR A CA 1
ATOM 668 C C . THR A 1 98 ? -36.627 10.587 0.924 1.00 38.47 98 THR A C 1
ATOM 670 O O . THR A 1 98 ? -36.033 9.518 0.957 1.00 38.47 98 THR A O 1
ATOM 673 N N . THR A 1 99 ? -36.105 11.708 1.419 1.00 43.41 99 THR A N 1
ATOM 674 C CA . THR A 1 99 ? -35.130 11.774 2.519 1.00 43.41 99 THR A CA 1
ATOM 675 C C . THR A 1 99 ? -35.844 11.561 3.865 1.00 43.41 99 THR A C 1
ATOM 677 O O . THR A 1 99 ? -35.477 12.160 4.870 1.00 43.41 99 THR A O 1
ATOM 680 N N . SER A 1 100 ? -36.941 10.796 3.880 1.00 44.38 100 SER A N 1
ATOM 681 C CA . SER A 1 100 ? -37.591 10.387 5.124 1.00 44.38 100 SER A CA 1
ATOM 682 C C . SER A 1 100 ? -36.812 9.190 5.624 1.00 44.38 100 SER A C 1
ATOM 684 O O . SER A 1 100 ? -36.655 8.244 4.846 1.00 44.38 100 SER A O 1
ATOM 686 N N . SER A 1 101 ? -36.351 9.210 6.872 1.00 51.59 101 SER A N 1
ATOM 687 C CA . SER A 1 101 ? -35.735 8.020 7.445 1.00 51.59 101 SER A CA 1
ATOM 688 C C . SER A 1 101 ? -36.655 6.821 7.253 1.00 51.59 101 SER A C 1
ATOM 690 O O . SER A 1 101 ? -37.887 6.907 7.359 1.00 51.59 101 SER A O 1
ATOM 692 N N . VAL A 1 102 ? -36.051 5.689 6.902 1.00 61.62 102 VAL A N 1
ATOM 693 C CA . VAL A 1 102 ? -36.768 4.410 6.864 1.00 61.62 102 VAL A CA 1
ATOM 694 C C . VAL A 1 102 ? -37.101 3.995 8.302 1.00 61.62 102 VAL A C 1
ATOM 696 O O . VAL A 1 102 ? -37.986 3.166 8.527 1.00 61.62 102 VAL A O 1
ATOM 699 N N . ARG A 1 103 ? -36.450 4.628 9.291 1.00 77.31 103 ARG A N 1
ATOM 700 C CA . ARG A 1 103 ? -36.667 4.479 10.726 1.00 77.31 103 ARG A CA 1
ATOM 701 C C . ARG A 1 103 ? -38.082 4.863 11.193 1.00 77.31 103 ARG A C 1
ATOM 703 O O . ARG A 1 103 ? -38.348 5.918 11.753 1.00 77.31 103 ARG A O 1
ATOM 710 N N . ASN A 1 104 ? -39.008 3.925 11.015 1.00 74.81 104 ASN A N 1
ATOM 711 C CA . ASN A 1 104 ? -40.380 3.969 11.507 1.00 74.81 104 ASN A CA 1
ATOM 712 C C . ASN A 1 104 ? -40.587 2.948 12.646 1.00 74.81 104 ASN A C 1
ATOM 714 O O . ASN A 1 104 ? -40.246 1.770 12.510 1.00 74.81 104 ASN A O 1
ATOM 718 N N . LEU A 1 105 ? -41.187 3.381 13.764 1.00 77.44 105 LEU A N 1
ATOM 719 C CA . LEU A 1 105 ? -41.494 2.522 14.921 1.00 77.44 105 LEU A CA 1
ATOM 720 C C . LEU A 1 105 ? -42.478 1.380 14.615 1.00 77.44 105 LEU A C 1
ATOM 722 O O . LEU A 1 105 ? -42.513 0.388 15.340 1.00 77.44 105 LEU A O 1
ATOM 726 N N . GLU A 1 106 ? -43.274 1.505 13.554 1.00 80.88 106 GLU A N 1
ATOM 727 C CA . GLU A 1 106 ? -44.266 0.508 13.141 1.00 80.88 106 GLU A CA 1
ATOM 728 C C . GLU A 1 106 ? -43.704 -0.554 12.183 1.00 80.88 106 GLU A C 1
ATOM 730 O O . GLU A 1 106 ? -44.341 -1.594 11.987 1.00 80.88 106 GLU A O 1
ATOM 735 N N . LEU A 1 107 ? -42.533 -0.313 11.580 1.00 82.94 107 LEU A N 1
ATOM 736 C CA . LEU A 1 107 ? -41.905 -1.248 10.649 1.00 82.94 107 LEU A CA 1
ATOM 737 C C . LEU A 1 107 ? -41.019 -2.266 11.390 1.00 82.94 107 LEU A C 1
ATOM 739 O O . LEU A 1 107 ? -40.375 -1.923 12.383 1.00 82.94 107 LEU A O 1
ATOM 743 N N . PRO A 1 108 ? -40.991 -3.537 10.946 1.00 85.38 108 PRO A N 1
ATOM 744 C CA . PRO A 1 108 ? -40.085 -4.543 11.492 1.00 85.38 108 PRO A CA 1
ATOM 745 C C . PRO A 1 108 ? -38.665 -4.374 10.930 1.00 85.38 108 PRO A C 1
ATOM 747 O O . PRO A 1 108 ? -38.511 -3.926 9.796 1.00 85.38 108 PRO A O 1
ATOM 750 N N . ALA A 1 109 ? -37.648 -4.837 11.668 1.00 88.00 109 ALA A N 1
ATOM 751 C CA . ALA A 1 109 ? -36.228 -4.697 11.307 1.00 88.00 109 ALA A CA 1
ATOM 752 C C . ALA A 1 109 ? -35.877 -5.056 9.843 1.00 88.00 109 ALA A C 1
ATOM 754 O O . ALA A 1 109 ? -35.202 -4.253 9.205 1.00 88.00 109 ALA A O 1
ATOM 755 N N . PRO A 1 110 ? -36.404 -6.140 9.228 1.00 84.00 110 PRO A N 1
ATOM 756 C CA . PRO A 1 110 ? -36.116 -6.459 7.822 1.00 84.00 110 PRO A CA 1
ATOM 757 C C . PRO A 1 110 ? -36.627 -5.432 6.796 1.00 84.00 110 PRO A C 1
ATOM 759 O O . PRO A 1 110 ? -36.368 -5.575 5.612 1.00 84.00 110 PRO A O 1
ATOM 762 N N . SER A 1 111 ? -37.407 -4.425 7.204 1.00 82.62 111 SER A N 1
ATOM 763 C CA . SER A 1 111 ? -37.791 -3.317 6.312 1.00 82.62 111 SER A CA 1
ATOM 764 C C . SER A 1 111 ? -36.701 -2.242 6.214 1.00 82.62 111 SER A C 1
ATOM 766 O O . SER A 1 111 ? -36.736 -1.428 5.296 1.00 82.62 111 SER A O 1
ATOM 768 N N . HIS A 1 112 ? -35.734 -2.241 7.136 1.00 79.38 112 HIS A N 1
ATOM 769 C CA . HIS A 1 112 ? -34.667 -1.238 7.239 1.00 79.38 112 HIS A CA 1
ATOM 770 C C . HIS A 1 112 ? -33.367 -1.678 6.558 1.00 79.38 112 HIS A C 1
ATOM 772 O O . HIS A 1 112 ? -32.472 -0.862 6.377 1.00 79.38 112 HIS A O 1
ATOM 778 N N . MET A 1 113 ? -33.279 -2.945 6.154 1.00 86.38 113 MET A N 1
ATOM 779 C CA . MET A 1 113 ? -32.093 -3.544 5.551 1.00 86.38 113 MET A CA 1
ATOM 780 C C . MET A 1 113 ? -32.477 -4.625 4.547 1.00 86.38 113 MET A C 1
ATOM 782 O O . MET A 1 113 ? -33.518 -5.273 4.677 1.00 86.38 113 MET A O 1
ATOM 786 N N . LEU A 1 114 ? -31.616 -4.825 3.562 1.00 88.12 114 LEU A N 1
ATOM 787 C CA . LEU A 1 114 ? -31.583 -6.012 2.726 1.00 88.12 114 LEU A CA 1
ATOM 788 C C . LEU A 1 114 ? -30.660 -7.032 3.382 1.00 88.12 114 LEU A C 1
ATOM 790 O O . LEU A 1 114 ? -29.646 -6.674 3.973 1.00 88.12 114 LEU A O 1
ATOM 794 N N . LEU A 1 115 ? -31.026 -8.303 3.278 1.00 87.56 115 LEU A N 1
ATOM 795 C CA . LEU A 1 115 ? -30.272 -9.410 3.849 1.00 87.56 115 LEU A CA 1
ATOM 796 C C . LEU A 1 115 ? -30.099 -10.506 2.807 1.00 87.56 115 LEU A C 1
ATOM 798 O O . LEU A 1 115 ? -31.018 -10.766 2.023 1.00 87.56 115 LEU A O 1
ATOM 802 N N . ALA A 1 116 ? -28.950 -11.171 2.860 1.00 86.75 116 ALA A N 1
ATOM 803 C CA . ALA A 1 116 ? -28.712 -12.440 2.190 1.00 86.75 116 ALA A CA 1
ATOM 804 C C . ALA A 1 116 ? -29.833 -13.457 2.492 1.00 86.75 116 ALA A C 1
ATOM 806 O O . ALA A 1 116 ? -30.418 -13.484 3.582 1.00 86.75 116 ALA A O 1
ATOM 807 N N . GLU A 1 117 ? -30.148 -14.306 1.512 1.00 83.88 117 GLU A N 1
ATOM 808 C CA . GLU A 1 117 ? -31.185 -15.328 1.628 1.00 83.88 117 GLU A CA 1
ATOM 809 C C . GLU A 1 117 ? -30.870 -16.283 2.795 1.00 83.88 117 GLU A C 1
ATOM 811 O O . GLU A 1 117 ? -29.735 -16.720 2.994 1.00 83.88 117 GLU A O 1
ATOM 816 N N . GLY A 1 118 ? -31.888 -16.587 3.603 1.00 84.06 118 GLY A N 1
ATOM 817 C CA . GLY A 1 118 ? -31.764 -17.392 4.823 1.00 84.06 118 GLY A CA 1
ATOM 818 C C . GLY A 1 118 ? -31.508 -16.583 6.101 1.00 84.06 118 GLY A C 1
ATOM 819 O O . GLY A 1 118 ? -31.873 -17.050 7.186 1.00 84.06 118 GLY A O 1
ATOM 820 N N . LEU A 1 119 ? -30.983 -15.356 6.001 1.00 90.81 119 LEU A N 1
ATOM 821 C CA . LEU A 1 119 ? -30.801 -14.480 7.159 1.00 90.81 119 LEU A CA 1
ATOM 822 C C . LEU A 1 119 ? -32.114 -13.801 7.575 1.00 90.81 119 LEU A C 1
ATOM 824 O O . LEU A 1 119 ? -32.998 -13.512 6.766 1.00 90.81 119 LEU A O 1
ATOM 828 N N . ASN A 1 120 ? -32.255 -13.547 8.875 1.00 92.50 120 ASN A N 1
ATOM 829 C CA . ASN A 1 120 ? -33.425 -12.905 9.468 1.00 92.50 120 ASN A CA 1
ATOM 830 C C . ASN A 1 120 ? -32.999 -11.850 10.488 1.00 92.50 120 ASN A C 1
ATOM 832 O O . ASN A 1 120 ? -32.214 -12.155 11.384 1.00 92.50 120 ASN A O 1
ATOM 836 N N . ALA A 1 121 ? -33.596 -10.659 10.413 1.00 94.44 121 ALA A N 1
ATOM 837 C CA . ALA A 1 121 ? -33.367 -9.566 11.356 1.00 94.44 121 ALA A CA 1
ATOM 838 C C . ALA A 1 121 ? -34.536 -9.350 12.329 1.00 94.44 121 ALA A C 1
ATOM 840 O O . ALA A 1 121 ? -35.715 -9.462 11.977 1.00 94.44 121 ALA A O 1
ATOM 841 N N . SER A 1 122 ? -34.201 -8.957 13.557 1.00 95.50 122 SER A N 1
ATOM 842 C CA . SER A 1 122 ? -35.133 -8.486 14.584 1.00 95.50 122 SER A CA 1
ATOM 843 C C . SER A 1 122 ? -34.467 -7.417 15.447 1.00 95.50 122 SER A C 1
ATOM 845 O O . SER A 1 122 ? -33.274 -7.508 15.701 1.00 95.50 122 SER A O 1
ATOM 847 N N . PHE A 1 123 ? -35.206 -6.414 15.921 1.00 95.44 123 PHE A N 1
ATOM 848 C CA . PHE A 1 123 ? -34.637 -5.435 16.852 1.00 95.44 123 PHE A CA 1
ATOM 849 C C . PHE A 1 123 ? -34.337 -6.101 18.199 1.00 95.44 123 PHE A C 1
ATOM 851 O O . PHE A 1 123 ? -35.234 -6.709 18.789 1.00 95.44 123 PHE A O 1
ATOM 858 N N . LEU A 1 124 ? -33.102 -5.963 18.687 1.00 97.25 124 LEU A N 1
ATOM 859 C CA . LEU A 1 124 ? -32.781 -6.182 20.096 1.00 97.25 124 LEU A CA 1
ATOM 860 C C . LEU A 1 124 ? -33.316 -5.005 20.913 1.00 97.25 124 LEU A C 1
ATOM 862 O O . LEU A 1 124 ? -34.043 -5.204 21.881 1.00 97.25 124 LEU A O 1
ATOM 866 N N . THR A 1 125 ? -32.987 -3.784 20.493 1.00 95.62 125 THR A N 1
ATOM 867 C CA . THR A 1 125 ? -33.496 -2.554 21.098 1.00 95.62 125 THR A CA 1
ATOM 868 C C . THR A 1 125 ? -33.558 -1.426 20.076 1.00 95.62 125 THR A C 1
ATOM 870 O O . THR A 1 125 ? -32.939 -1.496 19.017 1.00 95.62 125 THR A O 1
ATOM 873 N N . ARG A 1 126 ? -34.344 -0.403 20.404 1.00 93.31 126 ARG A N 1
ATOM 874 C CA . ARG A 1 126 ? -34.486 0.858 19.660 1.00 93.31 126 ARG A CA 1
ATOM 875 C C . ARG A 1 126 ? -34.287 2.075 20.567 1.00 93.31 126 ARG A C 1
ATOM 877 O O . ARG A 1 126 ? -34.717 3.175 20.245 1.00 93.31 126 ARG A O 1
ATOM 884 N N . GLU A 1 127 ? -33.770 1.826 21.770 1.00 94.75 127 GLU A N 1
ATOM 885 C CA . GLU A 1 127 ? -33.642 2.795 22.862 1.00 94.75 127 GLU A CA 1
ATOM 886 C C . GLU A 1 127 ? -32.171 3.046 23.238 1.00 94.75 127 GLU A C 1
ATOM 888 O O . GLU A 1 127 ? -31.908 3.786 24.186 1.00 94.75 127 GLU A O 1
ATOM 893 N N . VAL A 1 128 ? -31.210 2.427 22.534 1.00 95.88 128 VAL A N 1
ATOM 894 C CA . VAL A 1 128 ? -29.781 2.740 22.724 1.00 95.88 128 VAL A CA 1
ATOM 895 C C . VAL A 1 128 ? -29.547 4.186 22.294 1.00 95.88 128 VAL A C 1
ATOM 897 O O . VAL A 1 128 ? -30.271 4.669 21.433 1.00 95.88 128 VAL A O 1
ATOM 900 N N . GLY A 1 129 ? -28.616 4.903 22.917 1.00 94.69 129 GLY A N 1
ATOM 901 C CA . GLY A 1 129 ? -28.309 6.292 22.579 1.00 94.69 129 GLY A CA 1
ATOM 902 C C . GLY A 1 129 ? -27.857 6.439 21.125 1.00 94.69 129 GLY A C 1
ATOM 903 O O . GLY A 1 129 ? -27.261 5.526 20.578 1.00 94.69 129 GLY A O 1
ATOM 904 N N . ASN A 1 130 ? -28.160 7.578 20.507 1.00 91.69 130 ASN A N 1
ATOM 905 C CA . ASN A 1 130 ? -27.719 7.904 19.149 1.00 91.69 130 ASN A CA 1
ATOM 906 C C . ASN A 1 130 ? -26.191 8.025 19.071 1.00 91.69 130 ASN A C 1
ATOM 908 O O . ASN A 1 130 ? -25.591 8.541 20.018 1.00 91.69 130 ASN A O 1
ATOM 912 N N . HIS A 1 131 ? -25.610 7.665 17.930 1.00 93.00 131 HIS A N 1
ATOM 913 C CA . HIS A 1 131 ? -24.187 7.342 17.769 1.00 93.00 131 HIS A CA 1
ATOM 914 C C . HIS A 1 131 ? -23.823 6.061 18.539 1.00 93.00 131 HIS A C 1
ATOM 916 O O . HIS A 1 131 ? -22.806 6.009 19.225 1.00 93.00 131 HIS A O 1
ATOM 922 N N . ALA A 1 132 ? -24.720 5.066 18.559 1.00 94.50 132 ALA A N 1
ATOM 923 C CA . ALA A 1 132 ? -24.375 3.761 19.114 1.00 94.50 132 ALA A CA 1
ATOM 924 C C . ALA A 1 132 ? -23.403 3.072 18.167 1.00 94.50 132 ALA A C 1
ATOM 926 O O . ALA A 1 132 ? -23.757 2.796 17.022 1.00 94.50 132 ALA A O 1
ATOM 927 N N . ASP A 1 133 ? -22.228 2.761 18.683 1.00 91.56 133 ASP A N 1
ATOM 928 C CA . ASP A 1 133 ? -21.120 2.302 17.868 1.00 91.56 133 ASP A CA 1
ATOM 929 C C . ASP A 1 133 ? -20.687 0.886 18.296 1.00 91.56 133 ASP A C 1
ATOM 931 O O . ASP A 1 133 ? -21.527 -0.025 18.346 1.00 91.56 133 ASP A O 1
ATOM 935 N N . GLN A 1 134 ? -19.428 0.672 18.680 1.00 93.81 134 GLN A N 1
ATOM 936 C CA . GLN A 1 134 ? -18.923 -0.609 19.153 1.00 93.81 134 GLN A CA 1
ATOM 937 C C . GLN A 1 134 ? -19.657 -1.145 20.390 1.00 93.81 134 GLN A C 1
ATOM 939 O O . GLN A 1 134 ? -20.103 -0.426 21.298 1.00 93.81 134 GLN A O 1
ATOM 944 N N . PHE A 1 135 ? -19.713 -2.476 20.491 1.00 94.50 135 PHE A N 1
ATOM 945 C CA . PHE A 1 135 ? -20.235 -3.149 21.675 1.00 94.50 135 PHE A CA 1
ATOM 946 C C . PHE A 1 135 ? -19.563 -4.479 22.002 1.00 94.50 135 PHE A C 1
ATOM 948 O O . PHE A 1 135 ? -19.018 -5.181 21.157 1.00 94.50 135 PHE A O 1
ATOM 955 N N . SER A 1 136 ? -19.645 -4.861 23.278 1.00 96.25 136 SER A N 1
ATOM 956 C CA . SER A 1 136 ? -19.086 -6.109 23.796 1.00 96.25 136 SER A CA 1
ATOM 957 C C . SER A 1 136 ? -20.072 -6.846 24.699 1.00 96.25 136 SER A C 1
ATOM 959 O O . SER A 1 136 ? -20.843 -6.247 25.453 1.00 96.25 136 SER A O 1
ATOM 961 N N . PHE A 1 137 ? -20.050 -8.177 24.653 1.00 97.44 137 PHE A N 1
ATOM 962 C CA . PHE A 1 137 ? -20.904 -9.014 25.490 1.00 97.44 137 PHE A CA 1
ATOM 963 C C . PHE A 1 137 ? -20.412 -9.095 26.934 1.00 97.44 137 PHE A C 1
ATOM 965 O O . PHE A 1 137 ? -19.228 -9.310 27.178 1.00 97.44 137 PHE A O 1
ATOM 972 N N . TYR A 1 138 ? -21.338 -9.011 27.897 1.00 97.31 138 TYR A N 1
ATOM 973 C CA . TYR A 1 138 ? -21.028 -9.128 29.320 1.00 97.31 138 TYR A CA 1
ATOM 974 C C . TYR A 1 138 ? -22.045 -9.988 30.111 1.00 97.31 138 TYR A C 1
ATOM 976 O O . TYR A 1 138 ? -23.268 -9.842 29.968 1.00 97.31 138 TYR A O 1
ATOM 984 N N . PRO A 1 139 ? -21.582 -10.842 31.046 1.00 95.44 139 PRO A N 1
ATOM 985 C CA . PRO A 1 139 ? -20.189 -11.274 31.217 1.00 95.44 139 PRO A CA 1
ATOM 986 C C . PRO A 1 139 ? -19.663 -12.003 29.971 1.00 95.44 139 PRO A C 1
ATOM 988 O O . PRO A 1 139 ? -20.467 -12.463 29.166 1.00 95.44 139 PRO A O 1
ATOM 991 N N . ALA A 1 140 ? -18.339 -12.130 29.833 1.00 90.00 140 ALA A N 1
ATOM 992 C CA . ALA A 1 140 ? -17.719 -12.798 28.680 1.00 90.00 140 ALA A CA 1
ATOM 993 C C . ALA A 1 140 ? -18.261 -14.225 28.466 1.00 90.00 140 ALA A C 1
ATOM 995 O O . ALA A 1 140 ? -18.582 -14.626 27.352 1.00 90.00 140 ALA A O 1
ATOM 996 N N . GLU A 1 141 ? -18.433 -14.980 29.554 1.00 89.69 141 GLU A N 1
ATOM 997 C CA . GLU A 1 141 ? -19.087 -16.285 29.519 1.00 89.69 141 GLU A CA 1
ATOM 998 C C . GLU A 1 141 ? -20.582 -16.171 29.835 1.00 89.69 141 GLU A C 1
ATOM 1000 O O . GLU A 1 141 ? -20.969 -15.638 30.877 1.00 89.69 141 GLU A O 1
ATOM 1005 N N . ASN A 1 142 ? -21.418 -16.799 29.001 1.00 92.81 142 ASN A N 1
ATOM 1006 C CA . ASN A 1 142 ? -22.880 -16.811 29.143 1.00 92.81 142 ASN A CA 1
ATOM 1007 C C . ASN A 1 142 ? -23.455 -15.389 29.294 1.00 92.81 142 ASN A C 1
ATOM 1009 O O . ASN A 1 142 ? -24.049 -15.069 30.335 1.00 92.81 142 ASN A O 1
ATOM 1013 N N . PRO A 1 143 ? -23.267 -14.531 28.279 1.00 96.75 143 PRO A N 1
ATOM 1014 C CA . PRO A 1 143 ? -23.634 -13.134 28.385 1.00 96.75 143 PRO A CA 1
ATOM 1015 C C . PRO A 1 143 ? -25.126 -12.967 28.644 1.00 96.75 143 PRO A C 1
ATOM 1017 O O . PRO A 1 143 ? -25.976 -13.688 28.122 1.00 96.75 143 PRO A O 1
ATOM 1020 N N . THR A 1 144 ? -25.437 -11.988 29.487 1.00 97.88 144 THR A N 1
ATOM 1021 C CA . THR A 1 144 ? -26.820 -11.570 29.770 1.00 97.88 144 THR A CA 1
ATOM 1022 C C . THR A 1 144 ? -27.087 -10.163 29.264 1.00 97.88 144 THR A C 1
ATOM 1024 O O . THR A 1 144 ? -28.245 -9.785 29.099 1.00 97.88 144 THR A O 1
ATOM 1027 N N . HIS A 1 145 ? -26.021 -9.401 29.026 1.00 98.38 145 HIS A N 1
ATOM 1028 C CA . HIS A 1 145 ? -26.069 -8.026 28.582 1.00 98.38 145 HIS A CA 1
ATOM 1029 C C . HIS A 1 145 ? -25.065 -7.793 27.452 1.00 98.38 145 HIS A C 1
ATOM 1031 O O . HIS A 1 145 ? -24.087 -8.527 27.300 1.00 98.38 145 HIS A O 1
ATOM 1037 N N . MET A 1 146 ? -25.315 -6.737 26.699 1.00 98.19 146 MET A N 1
ATOM 1038 C CA . MET A 1 146 ? -24.390 -6.101 25.774 1.00 98.19 146 MET A CA 1
ATOM 1039 C C . MET A 1 146 ? -24.029 -4.728 26.343 1.00 98.19 146 MET A C 1
ATOM 1041 O O . MET A 1 146 ? -24.891 -4.050 26.902 1.00 98.19 146 MET A O 1
ATOM 1045 N N . MET A 1 147 ? -22.760 -4.352 26.258 1.00 98.06 147 MET A N 1
ATOM 1046 C CA . MET A 1 147 ? -22.251 -3.043 26.658 1.00 98.06 147 MET A CA 1
ATOM 1047 C C . MET A 1 147 ? -21.937 -2.273 25.386 1.00 98.06 147 MET A C 1
ATOM 1049 O O . MET A 1 147 ? -21.150 -2.777 24.595 1.00 98.06 147 MET A O 1
ATOM 1053 N N . ALA A 1 148 ? -22.556 -1.113 25.195 1.00 97.50 148 ALA A N 1
ATOM 1054 C CA . ALA A 1 148 ? -22.427 -0.299 23.991 1.00 97.50 148 ALA A CA 1
ATOM 1055 C C . ALA A 1 148 ? -21.755 1.034 24.308 1.00 97.50 148 ALA A C 1
ATOM 1057 O O . ALA A 1 148 ? -22.108 1.675 25.309 1.00 97.50 148 ALA A O 1
ATOM 1058 N N . CYS A 1 149 ? -20.806 1.419 23.460 1.00 97.12 149 CYS A N 1
ATOM 1059 C CA . CYS A 1 149 ? -20.248 2.758 23.420 1.00 97.12 149 CYS A CA 1
ATOM 1060 C C . CYS A 1 149 ? -21.166 3.693 22.628 1.00 97.12 149 CYS A C 1
ATOM 1062 O O . CYS A 1 149 ? -21.884 3.272 21.721 1.00 97.12 149 CYS A O 1
ATOM 1064 N N . ILE A 1 150 ? -21.185 4.955 23.053 1.00 96.62 150 ILE A N 1
ATOM 1065 C CA . ILE A 1 150 ? -21.932 6.040 22.428 1.00 96.62 150 ILE A CA 1
ATOM 1066 C C . ILE A 1 150 ? -20.932 7.102 21.964 1.00 96.62 150 ILE A C 1
ATOM 1068 O O . ILE A 1 150 ? -20.382 7.857 22.776 1.00 96.62 150 ILE A O 1
ATOM 1072 N N . GLU A 1 151 ? -20.740 7.185 20.657 1.00 94.25 151 GLU A N 1
ATOM 1073 C CA . GLU A 1 151 ? -19.717 7.960 19.948 1.00 94.25 151 GLU A CA 1
ATOM 1074 C C . GLU A 1 151 ? -20.105 9.452 19.815 1.00 94.25 151 GLU A C 1
ATOM 1076 O O . GLU A 1 151 ? -19.777 10.184 18.891 1.00 94.25 151 GLU A O 1
ATOM 1081 N N . SER A 1 152 ? -20.823 9.975 20.809 1.00 92.25 152 SER A N 1
ATOM 1082 C CA . SER A 1 152 ? -21.176 11.394 20.874 1.00 92.25 152 SER A CA 1
ATOM 1083 C C . SER A 1 152 ? -20.098 12.212 21.581 1.00 92.25 152 SER A C 1
ATOM 1085 O O . SER A 1 152 ? -19.541 11.801 22.602 1.00 92.25 152 SER A O 1
ATOM 1087 N N . VAL A 1 153 ? -19.871 13.442 21.114 1.00 91.19 153 VAL A N 1
ATOM 1088 C CA . VAL A 1 153 ? -19.053 14.421 21.846 1.00 91.19 153 VAL A CA 1
ATOM 1089 C C . VAL A 1 153 ? -19.597 14.647 23.263 1.00 91.19 153 VAL A C 1
ATOM 1091 O O . VAL A 1 153 ? -20.806 14.635 23.491 1.00 91.19 153 VAL A O 1
ATOM 1094 N N . SER A 1 154 ? -18.703 14.878 24.226 1.00 92.81 154 SER A N 1
ATOM 1095 C CA . SER A 1 154 ? -19.097 15.102 25.622 1.00 92.81 154 SER A CA 1
ATOM 1096 C C . SER A 1 154 ? -19.899 16.402 25.758 1.00 92.81 154 SER A C 1
ATOM 1098 O O . SER A 1 154 ? -19.383 17.496 25.509 1.00 92.81 154 SER A O 1
ATOM 1100 N N . GLU A 1 155 ? -21.167 16.304 26.162 1.00 93.75 155 GLU A N 1
ATOM 1101 C CA . GLU A 1 155 ? -22.064 17.455 26.253 1.00 93.75 155 GLU A CA 1
ATOM 1102 C C . GLU A 1 155 ? -23.077 17.384 27.404 1.00 93.75 155 GLU A C 1
ATOM 1104 O O . GLU A 1 155 ? -23.465 16.322 27.894 1.00 93.75 155 GLU A O 1
ATOM 1109 N N . VAL A 1 156 ? -23.550 18.562 27.829 1.00 95.12 156 VAL A N 1
ATOM 1110 C CA . VAL A 1 156 ? -24.618 18.701 28.827 1.00 95.12 156 VAL A CA 1
ATOM 1111 C C . VAL A 1 156 ? -25.977 18.721 28.125 1.00 95.12 156 VAL A C 1
ATOM 1113 O O . VAL A 1 156 ? -26.407 19.760 27.623 1.00 95.12 156 VAL A O 1
ATOM 1116 N N . ILE A 1 157 ? -26.692 17.599 28.172 1.00 94.56 157 ILE A N 1
ATOM 1117 C CA . ILE A 1 157 ? -27.999 17.411 27.518 1.00 94.56 157 ILE A CA 1
ATOM 1118 C C . ILE A 1 157 ? -29.169 17.997 28.323 1.00 94.56 157 ILE A C 1
ATOM 1120 O O . ILE A 1 157 ? -30.200 18.369 27.764 1.00 94.56 157 ILE A O 1
ATOM 1124 N N . VAL A 1 158 ? -29.007 18.159 29.644 1.00 93.94 158 VAL A N 1
ATOM 1125 C CA . VAL A 1 158 ? -29.982 18.865 30.498 1.00 93.94 158 VAL A CA 1
ATOM 1126 C C . VAL A 1 158 ? -29.269 19.942 31.324 1.00 93.94 158 VAL A C 1
ATOM 1128 O O . VAL A 1 158 ? -28.729 19.642 32.397 1.00 93.94 158 VAL A O 1
ATOM 1131 N N . PRO A 1 159 ? -29.282 21.214 30.871 1.00 89.19 159 PRO A N 1
ATOM 1132 C CA . PRO A 1 159 ? -28.519 22.300 31.493 1.00 89.19 159 PRO A CA 1
ATOM 1133 C C . PRO A 1 159 ? -28.836 22.545 32.972 1.00 89.19 159 PRO A C 1
ATOM 1135 O O . PRO A 1 159 ? -27.937 22.831 33.758 1.00 89.19 159 PRO A O 1
ATOM 1138 N N . ASP A 1 160 ? -30.103 22.413 33.372 1.00 89.12 160 ASP A N 1
ATOM 1139 C CA . ASP A 1 160 ? -30.543 22.709 34.743 1.00 89.12 160 ASP A CA 1
ATOM 1140 C C . ASP A 1 160 ? -30.015 21.703 35.779 1.00 89.12 160 ASP A C 1
ATOM 1142 O O . ASP A 1 160 ? -29.851 22.052 36.951 1.00 89.12 160 ASP A O 1
ATOM 1146 N N . SER A 1 161 ? -29.758 20.459 35.365 1.00 87.69 161 SER A N 1
ATOM 1147 C CA . SER A 1 161 ? -29.204 19.409 36.227 1.00 87.69 161 SER A CA 1
ATOM 1148 C C . SER A 1 161 ? -27.721 19.142 35.981 1.00 87.69 161 SER A C 1
ATOM 1150 O O . SER A 1 161 ? -27.115 18.439 36.783 1.00 87.69 161 SER A O 1
ATOM 1152 N N . GLY A 1 162 ? -27.145 19.671 34.895 1.00 89.62 162 GLY A N 1
ATOM 1153 C CA . GLY A 1 162 ? -25.799 19.309 34.446 1.00 89.62 162 GLY A CA 1
ATOM 1154 C C . GLY A 1 162 ? -25.705 17.854 33.978 1.00 89.62 162 GLY A C 1
ATOM 1155 O O . GLY A 1 162 ? -24.652 17.243 34.119 1.00 89.62 162 GLY A O 1
ATOM 1156 N N . LYS A 1 163 ? -26.815 17.269 33.497 1.00 94.56 163 LYS A N 1
ATOM 1157 C CA . LYS A 1 163 ? -26.838 15.867 33.050 1.00 94.56 163 LYS A CA 1
ATOM 1158 C C . LYS A 1 163 ? -26.044 15.757 31.753 1.00 94.56 163 LYS A C 1
ATOM 1160 O O . LYS A 1 163 ? -26.381 16.449 30.794 1.00 94.56 163 LYS A O 1
ATOM 1165 N N . MET A 1 164 ? -25.030 14.900 31.756 1.00 96.00 164 MET A N 1
ATOM 1166 C CA . MET A 1 164 ? -24.196 14.614 30.590 1.00 96.00 164 MET A CA 1
ATOM 1167 C C . MET A 1 164 ? -24.847 13.556 29.688 1.00 96.00 164 MET A C 1
ATOM 1169 O O . MET A 1 164 ? -25.635 12.726 30.167 1.00 96.00 164 MET A O 1
ATOM 1173 N N . ASN A 1 165 ? -24.510 13.577 28.400 1.00 95.94 165 ASN A N 1
ATOM 1174 C CA . ASN A 1 165 ? -24.894 12.540 27.446 1.00 95.94 165 ASN A CA 1
ATOM 1175 C C . ASN A 1 165 ? -24.396 11.140 27.880 1.00 95.94 165 ASN A C 1
ATOM 1177 O O . ASN A 1 165 ? -23.414 11.030 28.631 1.00 95.94 165 ASN A O 1
ATOM 1181 N N . PRO A 1 166 ? -25.091 10.061 27.472 1.00 97.44 166 PRO A N 1
ATOM 1182 C CA . PRO A 1 166 ? -24.600 8.695 27.648 1.00 97.44 166 PRO A CA 1
ATOM 1183 C C . PRO A 1 166 ? -23.230 8.505 26.983 1.00 97.44 166 PRO A C 1
ATOM 1185 O O . PRO A 1 166 ? -23.007 9.036 25.903 1.00 97.44 166 PRO A O 1
ATOM 1188 N N . GLY A 1 167 ? -22.332 7.768 27.641 1.00 97.31 167 GLY A N 1
ATOM 1189 C CA . GLY A 1 167 ? -21.055 7.316 27.073 1.00 97.31 167 GLY A CA 1
ATOM 1190 C C . GLY A 1 167 ? -21.011 5.795 26.940 1.00 97.31 167 GLY A C 1
ATOM 1191 O O . GLY A 1 167 ? -20.750 5.287 25.865 1.00 97.31 167 GLY A O 1
ATOM 1192 N N . VAL A 1 168 ? -21.359 5.064 28.009 1.00 98.38 168 VAL A N 1
ATOM 1193 C CA . VAL A 1 168 ? -21.526 3.599 27.967 1.00 98.38 168 VAL A CA 1
ATOM 1194 C C . VAL A 1 168 ? -22.908 3.218 28.479 1.00 98.38 168 VAL A C 1
ATOM 1196 O O . VAL A 1 168 ? -23.326 3.644 29.568 1.00 98.38 168 VAL A O 1
ATOM 1199 N N . GLN A 1 169 ? -23.603 2.371 27.727 1.00 98.44 169 GLN A N 1
ATOM 1200 C CA . GLN A 1 169 ? -24.907 1.826 28.090 1.00 98.44 169 GLN A CA 1
ATOM 1201 C C . GLN A 1 169 ? -24.867 0.302 28.184 1.00 98.44 169 GLN A C 1
ATOM 1203 O O . GLN A 1 169 ? -24.167 -0.364 27.429 1.00 98.44 169 GLN A O 1
ATOM 1208 N N . ARG A 1 170 ? -25.641 -0.264 29.115 1.00 98.19 170 ARG A N 1
ATOM 1209 C CA . ARG A 1 170 ? -25.897 -1.708 29.177 1.00 98.19 170 ARG A CA 1
ATOM 1210 C C . ARG A 1 170 ? -27.262 -2.025 28.580 1.00 98.19 170 ARG A C 1
ATOM 1212 O O . ARG A 1 170 ? -28.236 -1.335 28.873 1.00 98.19 170 ARG A O 1
ATOM 1219 N N . ILE A 1 171 ? -27.336 -3.103 27.814 1.00 98.56 171 ILE A N 1
ATOM 1220 C CA . ILE A 1 171 ? -28.534 -3.566 27.113 1.00 98.56 171 ILE A CA 1
ATOM 1221 C C . ILE A 1 171 ? -28.792 -5.011 27.529 1.00 98.56 171 ILE A C 1
ATOM 1223 O O . ILE A 1 171 ? -27.914 -5.858 27.402 1.00 98.56 171 ILE A O 1
ATOM 1227 N N . ASN A 1 172 ? -29.978 -5.320 28.042 1.00 98.38 172 ASN A N 1
ATOM 1228 C CA . ASN A 1 172 ? -30.340 -6.687 28.423 1.00 98.38 172 ASN A CA 1
ATOM 1229 C C . ASN A 1 172 ? -30.684 -7.521 27.179 1.00 98.38 172 ASN A C 1
ATOM 1231 O O . ASN A 1 172 ? -31.592 -7.177 26.425 1.00 98.38 172 ASN A O 1
ATOM 1235 N N . LEU A 1 173 ? -30.003 -8.652 26.981 1.00 97.38 173 LEU A N 1
ATOM 1236 C CA . LEU A 1 173 ? -30.183 -9.495 25.790 1.00 97.38 173 LEU A CA 1
ATOM 1237 C C . LEU A 1 173 ? -31.546 -10.202 25.734 1.00 97.38 173 LEU A C 1
ATOM 1239 O O . LEU A 1 173 ? -31.962 -10.665 24.675 1.00 97.38 173 LEU A O 1
ATOM 1243 N N . ALA A 1 174 ? -32.240 -10.326 26.868 1.00 96.94 174 ALA A N 1
ATOM 1244 C CA . ALA A 1 174 ? -33.512 -11.040 26.939 1.00 96.94 174 ALA A CA 1
ATOM 1245 C C . ALA A 1 174 ? -34.717 -10.179 26.534 1.00 96.94 174 ALA A C 1
ATOM 1247 O O . ALA A 1 174 ? -35.704 -10.720 26.030 1.00 96.94 174 ALA A O 1
ATOM 1248 N N . ASP A 1 175 ? -34.675 -8.874 26.805 1.00 97.00 175 ASP A N 1
ATOM 1249 C CA . ASP A 1 175 ? -35.815 -7.967 26.624 1.00 97.00 175 ASP A CA 1
ATOM 1250 C C . ASP A 1 175 ? -35.464 -6.597 26.019 1.00 97.00 175 ASP A C 1
ATOM 1252 O O . ASP A 1 175 ? -36.379 -5.814 25.768 1.00 97.00 175 ASP A O 1
ATOM 1256 N N . GLY A 1 176 ? -34.186 -6.320 25.749 1.00 97.44 176 GLY A N 1
ATOM 1257 C CA . GLY A 1 176 ? -33.731 -5.097 25.090 1.00 97.44 176 GLY A CA 1
ATOM 1258 C C . GLY A 1 176 ? -33.667 -3.862 25.988 1.00 97.44 176 GLY A C 1
ATOM 1259 O O . GLY A 1 176 ? -33.428 -2.770 25.475 1.00 97.44 176 GLY A O 1
ATOM 1260 N N . THR A 1 177 ? -33.888 -3.989 27.305 1.00 98.19 177 THR A N 1
ATOM 1261 C CA . THR A 1 177 ? -33.898 -2.822 28.204 1.00 98.19 177 THR A CA 1
ATOM 1262 C C . THR A 1 177 ? -32.527 -2.157 28.263 1.00 98.19 177 THR A C 1
ATOM 1264 O O . THR A 1 177 ? -31.537 -2.844 28.533 1.00 98.19 177 THR A O 1
ATOM 1267 N N . VAL A 1 178 ? -32.493 -0.836 28.078 1.00 98.25 178 VAL A N 1
ATOM 1268 C CA . VAL A 1 178 ? -31.274 -0.016 28.063 1.00 98.25 178 VAL A CA 1
ATOM 1269 C C . VAL A 1 178 ? -31.122 0.757 29.373 1.00 98.25 178 VAL A C 1
ATOM 1271 O O . VAL A 1 178 ? -32.083 1.338 29.876 1.00 98.25 178 VAL A O 1
ATOM 1274 N N . GLU A 1 179 ? -29.910 0.794 29.926 1.00 98.00 179 GLU A N 1
ATOM 1275 C CA . GLU A 1 179 ? -29.568 1.635 31.078 1.00 98.00 179 GLU A CA 1
ATOM 1276 C C . GLU A 1 179 ? -28.186 2.281 30.906 1.00 98.00 179 GLU A C 1
ATOM 1278 O O . GLU A 1 179 ? -27.202 1.605 30.602 1.00 98.00 179 GLU A O 1
ATOM 1283 N N . THR A 1 180 ? -28.088 3.588 31.162 1.00 98.06 180 THR A N 1
ATOM 1284 C CA . THR A 1 180 ? -26.819 4.326 31.112 1.00 98.06 180 THR A CA 1
ATOM 1285 C C . THR A 1 180 ? -25.969 4.029 32.354 1.00 98.06 180 THR A C 1
ATOM 1287 O O . THR A 1 180 ? -26.390 4.255 33.496 1.00 98.06 180 THR A O 1
ATOM 1290 N N . ILE A 1 181 ? -24.750 3.515 32.148 1.00 98.12 181 ILE A N 1
ATOM 1291 C CA . ILE A 1 181 ? -23.831 3.165 33.246 1.00 98.12 181 ILE A CA 1
ATOM 1292 C C . ILE A 1 181 ? -22.705 4.183 33.425 1.00 98.12 181 ILE A C 1
ATOM 1294 O O . ILE A 1 181 ? -22.291 4.420 34.563 1.00 98.12 181 ILE A O 1
ATOM 1298 N N . LEU A 1 182 ? -22.276 4.821 32.334 1.00 98.38 182 LEU A N 1
ATOM 1299 C CA . LEU A 1 182 ? -21.266 5.875 32.318 1.00 98.38 182 LEU A CA 1
ATOM 1300 C C . LEU A 1 182 ? -21.711 7.013 31.393 1.00 98.38 182 LEU A C 1
ATOM 1302 O O . LEU A 1 182 ? -22.235 6.767 30.308 1.00 98.38 182 LEU A O 1
ATOM 1306 N N . ARG A 1 183 ? -21.501 8.254 31.829 1.00 98.06 183 ARG A N 1
ATOM 1307 C CA . ARG A 1 183 ? -21.825 9.486 31.099 1.00 98.06 183 ARG A CA 1
ATOM 1308 C C . ARG A 1 183 ? -20.597 10.370 30.915 1.00 98.06 183 ARG A C 1
ATOM 1310 O O . ARG A 1 183 ? -19.713 10.372 31.775 1.00 98.06 183 ARG A O 1
ATOM 1317 N N . GLY A 1 184 ? -20.626 11.196 29.870 1.00 95.69 184 GLY A N 1
ATOM 1318 C CA . GLY A 1 184 ? -19.660 12.277 29.652 1.00 95.69 184 GLY A CA 1
ATOM 1319 C C . GLY A 1 184 ? -18.330 11.859 29.026 1.00 95.69 184 GLY A C 1
ATOM 1320 O O . GLY A 1 184 ? -17.396 12.661 29.059 1.00 95.69 184 GLY A O 1
ATOM 1321 N N . MET A 1 185 ? -18.245 10.649 28.462 1.00 96.44 185 MET A N 1
ATOM 1322 C CA . MET A 1 185 ? -17.165 10.314 27.527 1.00 96.44 185 MET A CA 1
ATOM 1323 C C . MET A 1 185 ? -17.286 11.190 26.276 1.00 96.44 185 MET A C 1
ATOM 1325 O O . MET A 1 185 ? -18.383 11.631 25.928 1.00 96.44 185 MET A O 1
ATOM 1329 N N . SER A 1 186 ? -16.160 11.485 25.643 1.00 94.62 186 SER A N 1
ATOM 1330 C CA . SER A 1 186 ? -16.109 12.152 24.347 1.00 94.62 186 SER A CA 1
ATOM 1331 C C . SER A 1 186 ? -15.849 11.109 23.277 1.00 94.62 186 SER A C 1
ATOM 1333 O O . SER A 1 186 ? -14.736 10.602 23.242 1.00 94.62 186 SER A O 1
ATOM 1335 N N . ARG A 1 187 ? -16.844 10.837 22.424 1.00 94.69 187 ARG A N 1
ATOM 1336 C CA . ARG A 1 187 ? -16.737 9.881 21.313 1.00 94.69 187 ARG A CA 1
ATOM 1337 C C . ARG A 1 187 ? -16.326 8.491 21.806 1.00 94.69 187 ARG A C 1
ATOM 1339 O O . ARG A 1 187 ? -15.206 8.053 21.608 1.00 94.69 187 ARG A O 1
ATOM 1346 N N . CYS A 1 188 ? -17.179 7.865 22.621 1.00 96.44 188 CYS A N 1
ATOM 1347 C CA . CYS A 1 188 ? -16.910 6.497 23.073 1.00 96.44 188 CYS A CA 1
ATOM 1348 C C . CYS A 1 188 ? -16.991 5.572 21.868 1.00 96.44 188 CYS A C 1
ATOM 1350 O O . CYS A 1 188 ? -18.034 5.563 21.222 1.00 96.44 188 CYS A O 1
ATOM 1352 N N . ASP A 1 189 ? -15.954 4.783 21.656 1.00 92.81 189 ASP A N 1
ATOM 1353 C CA . ASP A 1 189 ? -15.849 3.882 20.515 1.00 92.81 189 ASP A CA 1
ATOM 1354 C C . ASP A 1 189 ? -15.355 2.514 21.017 1.00 92.81 189 ASP A C 1
ATOM 1356 O O . ASP A 1 189 ? -16.142 1.734 21.562 1.00 92.81 189 ASP A O 1
ATOM 1360 N N . GLY A 1 190 ? -14.045 2.253 21.009 1.00 93.62 190 GLY A N 1
ATOM 1361 C CA . GLY A 1 190 ? -13.505 0.951 21.387 1.00 93.62 190 GLY A CA 1
ATOM 1362 C C . GLY A 1 190 ? -13.986 0.439 22.745 1.00 93.62 190 GLY A C 1
ATOM 1363 O O . GLY A 1 190 ? -13.740 1.026 23.801 1.00 93.62 190 GLY A O 1
ATOM 1364 N N . ILE A 1 191 ? -14.646 -0.723 22.753 1.00 96.69 191 ILE A N 1
ATOM 1365 C CA . ILE A 1 191 ? -15.152 -1.351 23.981 1.00 96.69 191 ILE A CA 1
ATOM 1366 C C . ILE A 1 191 ? -14.920 -2.859 23.996 1.00 96.69 191 ILE A C 1
ATOM 1368 O O . ILE A 1 191 ? -15.307 -3.587 23.080 1.00 96.69 191 ILE A O 1
ATOM 1372 N N . ARG A 1 192 ? -14.305 -3.370 25.071 1.00 96.81 192 ARG A N 1
ATOM 1373 C CA . ARG A 1 192 ? -14.036 -4.808 25.247 1.00 96.81 192 ARG A CA 1
ATOM 1374 C C . ARG A 1 192 ? -14.216 -5.269 26.691 1.00 96.81 192 ARG A C 1
ATOM 1376 O O . ARG A 1 192 ? -13.843 -4.592 27.651 1.00 96.81 192 ARG A O 1
ATOM 1383 N N . THR A 1 193 ? -14.757 -6.476 26.841 1.00 96.44 193 THR A N 1
ATOM 1384 C CA . THR A 1 193 ? -14.798 -7.191 28.122 1.00 96.44 193 THR A CA 1
ATOM 1385 C C . THR A 1 193 ? -13.443 -7.814 28.434 1.00 96.44 193 THR A C 1
ATOM 1387 O O . THR A 1 193 ? -12.852 -8.480 27.592 1.00 96.44 193 THR A O 1
ATOM 1390 N N . THR A 1 194 ? -12.962 -7.636 29.663 1.00 96.44 194 THR A N 1
ATOM 1391 C CA . THR A 1 194 ? -11.681 -8.192 30.112 1.00 96.44 194 THR A CA 1
ATOM 1392 C C . THR A 1 194 ? -11.854 -9.572 30.752 1.00 96.44 194 THR A C 1
ATOM 1394 O O . THR A 1 194 ? -12.875 -9.871 31.384 1.00 96.44 194 THR A O 1
ATOM 1397 N N . ALA A 1 195 ? -10.806 -10.401 30.706 1.00 94.81 195 ALA A N 1
ATOM 1398 C CA . ALA A 1 195 ? -10.784 -11.718 31.357 1.00 94.81 195 ALA A CA 1
ATOM 1399 C C . ALA A 1 195 ? -10.906 -11.666 32.895 1.00 94.81 195 ALA A C 1
ATOM 1401 O O . ALA A 1 195 ? -11.114 -12.687 33.555 1.00 94.81 195 ALA A O 1
ATOM 1402 N N . TRP A 1 196 ? -10.773 -10.479 33.493 1.00 95.62 196 TRP A N 1
ATOM 1403 C CA . TRP A 1 196 ? -10.925 -10.249 34.930 1.00 95.62 196 TRP A CA 1
ATOM 1404 C C . TRP A 1 196 ? -12.224 -9.523 35.301 1.00 95.62 196 TRP A C 1
ATOM 1406 O O . TRP A 1 196 ? -12.362 -9.026 36.423 1.00 95.62 196 TRP A O 1
ATOM 1416 N N . GLY A 1 197 ? -13.209 -9.540 34.401 1.00 95.25 197 GLY A N 1
ATOM 1417 C CA . GLY A 1 197 ? -14.597 -9.201 34.707 1.00 95.25 197 GLY A CA 1
ATOM 1418 C C . GLY A 1 197 ? -14.915 -7.708 34.709 1.00 95.25 197 GLY A C 1
ATOM 1419 O O . GLY A 1 197 ? -15.907 -7.312 35.325 1.00 95.25 197 GLY A O 1
ATOM 1420 N N . THR A 1 198 ? -14.114 -6.893 34.026 1.00 97.81 198 THR A N 1
ATOM 1421 C CA . THR A 1 198 ? -14.365 -5.461 33.802 1.00 97.81 198 THR A CA 1
ATOM 1422 C C . THR A 1 198 ? -14.691 -5.171 32.337 1.00 97.81 198 THR A C 1
ATOM 1424 O O . THR A 1 198 ? -14.607 -6.056 31.485 1.00 97.81 198 THR A O 1
ATOM 1427 N N . ILE A 1 199 ? -15.091 -3.933 32.056 1.00 98.25 199 ILE A N 1
ATOM 1428 C CA . ILE A 1 199 ? -15.206 -3.375 30.704 1.00 98.25 199 ILE A CA 1
ATOM 1429 C C . ILE A 1 199 ? -14.123 -2.315 30.542 1.00 98.25 199 ILE A C 1
ATOM 1431 O O . ILE A 1 199 ? -13.988 -1.465 31.420 1.00 98.25 199 ILE A O 1
ATOM 1435 N N . LEU A 1 200 ? -13.376 -2.356 29.443 1.00 98.44 200 LEU A N 1
ATOM 1436 C CA . LEU A 1 200 ? -12.518 -1.266 28.991 1.00 98.44 200 LEU A CA 1
ATOM 1437 C C . LEU A 1 200 ? -13.241 -0.547 27.849 1.00 98.44 200 LEU A C 1
ATOM 1439 O O . LEU A 1 200 ? -13.619 -1.216 26.894 1.00 98.44 200 LEU A O 1
ATOM 1443 N N . ALA A 1 201 ? -13.451 0.761 27.977 1.00 98.00 201 ALA A N 1
ATOM 1444 C CA . ALA A 1 201 ? -14.050 1.623 26.958 1.00 98.00 201 ALA A CA 1
ATOM 1445 C C . ALA A 1 201 ? -13.103 2.792 26.647 1.00 98.00 201 ALA A C 1
ATOM 1447 O O . ALA A 1 201 ? -12.508 3.343 27.578 1.00 98.00 201 ALA A O 1
ATOM 1448 N N . THR A 1 202 ? -12.950 3.174 25.386 1.00 97.56 202 THR A N 1
ATOM 1449 C CA . THR A 1 202 ? -12.004 4.200 24.928 1.00 97.56 202 THR A CA 1
ATOM 1450 C C . THR A 1 202 ? -12.701 5.364 24.238 1.00 97.56 202 THR A C 1
ATOM 1452 O O . THR A 1 202 ? -13.893 5.302 23.956 1.00 97.56 202 THR A O 1
ATOM 1455 N N . GLU A 1 203 ? -11.970 6.463 24.067 1.00 96.31 203 GLU A N 1
ATOM 1456 C CA . GLU A 1 203 ? -12.453 7.684 23.424 1.00 96.31 203 GLU A CA 1
ATOM 1457 C C . GLU A 1 203 ? -11.707 7.930 22.106 1.00 96.31 203 GLU A C 1
ATOM 1459 O O . GLU A 1 203 ? -10.476 8.026 22.097 1.00 96.31 203 GLU A O 1
ATOM 1464 N N . GLU A 1 204 ? -12.470 8.118 21.040 1.00 93.19 204 GLU A N 1
ATOM 1465 C CA . GLU A 1 204 ? -12.066 8.479 19.683 1.00 93.19 204 GLU A CA 1
ATOM 1466 C C . GLU A 1 204 ? -11.878 10.005 19.613 1.00 93.19 204 GLU A C 1
ATOM 1468 O O . GLU A 1 204 ? -12.690 10.798 19.149 1.00 93.19 204 GLU A O 1
ATOM 1473 N N . ALA A 1 205 ? -10.829 10.494 20.270 1.00 89.75 205 ALA A N 1
ATOM 1474 C CA . ALA A 1 205 ? -10.493 11.913 20.286 1.00 89.75 205 ALA A CA 1
ATOM 1475 C C . ALA A 1 205 ? -8.978 12.090 20.274 1.00 89.75 205 ALA A C 1
ATOM 1477 O O . ALA A 1 205 ? -8.246 11.262 20.798 1.00 89.75 205 ALA A O 1
ATOM 1478 N N . GLY A 1 206 ? -8.471 13.221 19.772 1.00 84.75 206 GLY A N 1
ATOM 1479 C CA . GLY A 1 206 ? -7.022 13.473 19.777 1.00 84.75 206 GLY A CA 1
ATOM 1480 C C . GLY A 1 206 ? -6.375 13.436 21.175 1.00 84.75 206 GLY A C 1
ATOM 1481 O O . GLY A 1 206 ? -5.189 13.144 21.288 1.00 84.75 206 GLY A O 1
ATOM 1482 N N . ASP A 1 207 ? -7.150 13.698 22.233 1.00 88.19 207 ASP A N 1
ATOM 1483 C CA . ASP A 1 207 ? -6.774 13.541 23.646 1.00 88.19 207 ASP A CA 1
ATOM 1484 C C . ASP A 1 207 ? -7.486 12.344 24.321 1.00 88.19 207 ASP A C 1
ATOM 1486 O O . ASP A 1 207 ? -7.719 12.349 25.534 1.00 88.19 207 ASP A O 1
ATOM 1490 N N . GLY A 1 208 ? -7.893 11.356 23.524 1.00 93.06 208 GLY A N 1
ATOM 1491 C CA . GLY A 1 208 ? -8.717 10.215 23.897 1.00 93.06 208 GLY A CA 1
ATOM 1492 C C . GLY A 1 208 ? -8.080 9.333 24.964 1.00 93.06 208 GLY A C 1
ATOM 1493 O O . GLY A 1 208 ? -6.869 9.102 24.985 1.00 93.06 208 GLY A O 1
ATOM 1494 N N . ALA A 1 209 ? -8.903 8.859 25.899 1.00 94.56 209 ALA A N 1
ATOM 1495 C CA . ALA A 1 209 ? -8.466 8.079 27.044 1.00 94.56 209 ALA A CA 1
ATOM 1496 C C . ALA A 1 209 ? -9.221 6.755 27.178 1.00 94.56 209 ALA A C 1
ATOM 1498 O O . ALA A 1 209 ? -10.378 6.629 26.792 1.00 94.56 209 ALA A O 1
ATOM 1499 N N . ALA A 1 210 ? -8.577 5.785 27.827 1.00 97.50 210 ALA A N 1
ATOM 1500 C CA . ALA A 1 210 ? -9.186 4.511 28.185 1.00 97.50 210 ALA A CA 1
ATOM 1501 C C . ALA A 1 210 ? -9.774 4.544 29.608 1.00 97.50 210 ALA A C 1
ATOM 1503 O O . ALA A 1 210 ? -9.094 4.922 30.569 1.00 97.50 210 ALA A O 1
ATOM 1504 N N . TYR A 1 211 ? -11.017 4.096 29.768 1.00 98.31 211 TYR A N 1
ATOM 1505 C CA . TYR A 1 211 ? -11.750 4.013 31.031 1.00 98.31 211 TYR A CA 1
ATOM 1506 C C . TYR A 1 211 ? -12.120 2.564 31.342 1.00 98.31 211 TYR A C 1
ATOM 1508 O O . TYR A 1 211 ? -12.751 1.881 30.542 1.00 98.31 211 TYR A O 1
ATOM 1516 N N . GLU A 1 212 ? -11.761 2.089 32.534 1.00 98.56 212 GLU A N 1
ATOM 1517 C CA . GLU A 1 212 ? -12.116 0.745 32.989 1.00 98.56 212 GLU A CA 1
ATOM 1518 C C . GLU A 1 212 ? -13.255 0.788 34.013 1.00 98.56 212 GLU A C 1
ATOM 1520 O O . GLU A 1 212 ? -13.192 1.533 34.995 1.00 98.56 212 GLU A O 1
ATOM 1525 N N . ILE A 1 213 ? -14.273 -0.048 33.801 1.00 98.62 213 ILE A N 1
ATOM 1526 C CA . ILE A 1 213 ? -15.489 -0.155 34.608 1.00 98.62 213 ILE A CA 1
ATOM 1527 C C . ILE A 1 213 ? -15.532 -1.526 35.295 1.00 98.62 213 ILE A C 1
ATOM 1529 O O . ILE A 1 213 ? -15.602 -2.565 34.635 1.00 98.62 213 ILE A O 1
ATOM 1533 N N . ILE A 1 214 ? -15.549 -1.538 36.629 1.00 98.12 214 ILE A N 1
ATOM 1534 C CA . ILE A 1 214 ? -15.787 -2.739 37.446 1.00 98.12 214 ILE A CA 1
ATOM 1535 C C . ILE A 1 214 ? -17.269 -2.850 37.831 1.00 98.12 214 ILE A C 1
ATOM 1537 O O . ILE A 1 214 ? -17.989 -1.852 37.910 1.00 98.12 214 ILE A O 1
ATOM 1541 N N . ASP A 1 215 ? -17.729 -4.083 38.056 1.00 96.56 215 ASP A N 1
ATOM 1542 C CA . ASP A 1 215 ? -19.117 -4.423 38.392 1.00 96.56 215 ASP A CA 1
ATOM 1543 C C . ASP A 1 215 ? -20.171 -3.761 37.468 1.00 96.56 215 ASP A C 1
ATOM 1545 O O . ASP A 1 215 ? -21.157 -3.186 37.956 1.00 96.56 215 ASP A O 1
ATOM 1549 N N . PRO A 1 216 ? -20.025 -3.843 36.128 1.00 96.88 216 PRO A N 1
ATOM 1550 C CA . PRO A 1 216 ? -20.819 -3.062 35.170 1.00 96.88 216 PRO A CA 1
ATOM 1551 C C . PRO A 1 216 ? -22.328 -3.372 35.200 1.00 96.88 216 PRO A C 1
ATOM 1553 O O . PRO A 1 216 ? -23.142 -2.548 34.789 1.00 96.88 216 PRO A O 1
ATOM 1556 N N . LEU A 1 217 ? -22.743 -4.518 35.755 1.00 97.19 217 LEU A N 1
ATOM 1557 C CA . LEU A 1 217 ? -24.162 -4.844 35.979 1.00 97.19 217 LEU A CA 1
ATOM 1558 C C . LEU A 1 217 ? -24.794 -4.100 37.167 1.00 97.19 217 LEU A C 1
ATOM 1560 O O . LEU A 1 217 ? -26.012 -4.127 37.328 1.00 97.19 217 LEU A O 1
ATOM 1564 N N . THR A 1 218 ? -23.991 -3.468 38.026 1.00 96.00 218 THR A N 1
ATOM 1565 C CA . THR A 1 218 ? -24.479 -2.712 39.194 1.00 96.00 218 THR A CA 1
ATOM 1566 C C . THR A 1 218 ? -24.085 -1.240 39.173 1.00 96.00 218 THR A C 1
ATOM 1568 O O . THR A 1 218 ? -24.771 -0.424 39.789 1.00 96.00 218 THR A O 1
ATOM 1571 N N . THR A 1 219 ? -23.042 -0.881 38.422 1.00 96.38 219 THR A N 1
ATOM 1572 C CA . THR A 1 219 ? -22.669 0.507 38.128 1.00 96.38 219 THR A CA 1
ATOM 1573 C C . THR A 1 219 ? -23.784 1.194 37.336 1.00 96.38 219 THR A C 1
ATOM 1575 O O . THR A 1 219 ? -24.304 0.628 36.382 1.00 96.38 219 THR A O 1
ATOM 1578 N N . THR A 1 220 ? -24.221 2.383 37.748 1.00 95.81 220 THR A N 1
ATOM 1579 C CA . THR A 1 220 ? -25.289 3.137 37.070 1.00 95.81 220 THR A CA 1
ATOM 1580 C C . THR A 1 220 ? -25.089 4.628 37.292 1.00 95.81 220 THR A C 1
ATOM 1582 O O . THR A 1 220 ? -24.685 5.026 38.389 1.00 95.81 220 THR A O 1
ATOM 1585 N N . GLU A 1 221 ? -25.376 5.443 36.273 1.00 95.69 221 GLU A N 1
ATOM 1586 C CA . GLU A 1 221 ? -25.363 6.909 36.375 1.00 95.69 221 GLU A CA 1
ATOM 1587 C C . GLU A 1 221 ? -24.032 7.499 36.898 1.00 95.69 221 GLU A C 1
ATOM 1589 O O . GLU A 1 221 ? -24.016 8.533 37.574 1.00 95.69 221 GLU A O 1
ATOM 1594 N N . VAL A 1 222 ? -22.898 6.846 36.614 1.00 98.19 222 VAL A N 1
ATOM 1595 C CA . VAL A 1 222 ? -21.569 7.411 36.891 1.00 98.19 222 VAL A CA 1
ATOM 1596 C C . VAL A 1 222 ? -21.243 8.441 35.813 1.00 98.19 222 VAL A C 1
ATOM 1598 O O . VAL A 1 222 ? -21.552 8.237 34.645 1.00 98.19 222 VAL A O 1
ATOM 1601 N N . THR A 1 223 ? -20.652 9.573 36.189 1.00 98.12 223 THR A N 1
ATOM 1602 C CA . THR A 1 223 ? -20.399 10.693 35.272 1.00 98.12 223 THR A CA 1
ATOM 1603 C C . THR A 1 223 ? -18.942 11.130 35.329 1.00 98.12 223 THR A C 1
ATOM 1605 O O . THR A 1 223 ? -18.431 11.435 36.410 1.00 98.12 223 THR A O 1
ATOM 1608 N N . ILE A 1 224 ? -18.294 11.211 34.167 1.00 97.81 224 ILE A N 1
ATOM 1609 C CA . ILE A 1 224 ? -17.029 11.926 33.987 1.00 97.81 224 ILE A CA 1
ATOM 1610 C C . ILE A 1 224 ? -17.377 13.411 33.894 1.00 97.81 224 ILE A C 1
ATOM 1612 O O . ILE A 1 224 ? -18.011 13.850 32.939 1.00 97.81 224 ILE A O 1
ATOM 1616 N N . THR A 1 225 ? -17.025 14.185 34.918 1.00 94.88 225 THR A N 1
ATOM 1617 C CA . THR A 1 225 ? -17.289 15.634 34.926 1.00 94.88 225 THR A CA 1
ATOM 1618 C C . THR A 1 225 ? -16.119 16.437 34.380 1.00 94.88 225 THR A C 1
ATOM 1620 O O . THR A 1 225 ? -16.314 17.548 33.911 1.00 94.88 225 THR A O 1
ATOM 1623 N N . GLU A 1 226 ? -14.906 15.890 34.486 1.00 93.75 226 GLU A N 1
ATOM 1624 C CA . GLU A 1 226 ? -13.677 16.459 33.930 1.00 93.75 226 GLU A CA 1
ATOM 1625 C C . GLU A 1 226 ? -12.803 15.297 33.448 1.00 93.75 226 GLU A C 1
ATOM 1627 O O . GLU A 1 226 ? -12.453 14.427 34.250 1.00 93.75 226 GLU A O 1
ATOM 1632 N N . ARG A 1 227 ? -12.437 15.273 32.163 1.00 93.50 227 ARG A N 1
ATOM 1633 C CA . ARG A 1 227 ? -11.630 14.185 31.572 1.00 93.50 227 ARG A CA 1
ATOM 1634 C C . ARG A 1 227 ? -10.173 14.175 32.058 1.00 93.50 227 ARG A C 1
ATOM 1636 O O . ARG A 1 227 ? -9.527 13.125 32.059 1.00 93.50 227 ARG A O 1
ATOM 1643 N N . GLY A 1 228 ? -9.689 15.324 32.538 1.00 92.19 228 GLY A N 1
ATOM 1644 C CA . GLY A 1 228 ? -8.284 15.546 32.884 1.00 92.19 228 GLY A CA 1
ATOM 1645 C C . GLY A 1 228 ? -7.399 15.636 31.637 1.00 92.19 228 GLY A C 1
ATOM 1646 O O . GLY A 1 228 ? -7.754 15.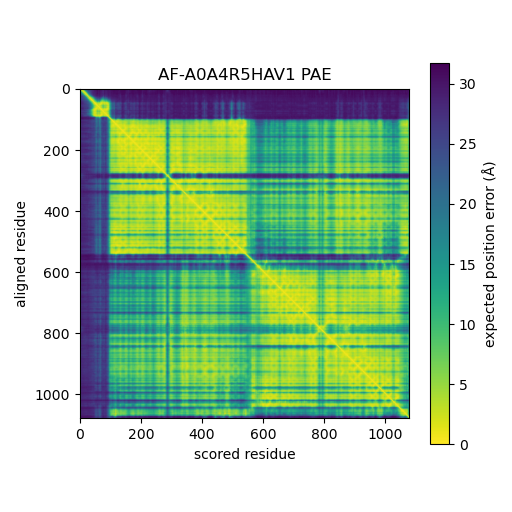118 30.584 1.00 92.19 228 GLY A O 1
ATOM 1647 N N . GLU A 1 229 ? -6.244 16.288 31.755 1.00 91.62 229 GLU A N 1
ATOM 1648 C CA . GLU A 1 229 ? -5.240 16.323 30.679 1.00 91.62 229 GLU A CA 1
ATOM 1649 C C . GLU A 1 229 ? -4.693 14.907 30.383 1.00 91.62 229 GLU A C 1
ATOM 1651 O O . GLU A 1 229 ? -4.906 13.960 31.156 1.00 91.62 229 GLU A O 1
ATOM 1656 N N . ALA A 1 230 ? -3.986 14.751 29.262 1.00 88.06 230 ALA A N 1
ATOM 1657 C CA . ALA A 1 230 ? -3.318 13.503 28.903 1.00 88.06 230 ALA A CA 1
ATOM 1658 C C . ALA A 1 230 ? -2.402 13.015 30.045 1.00 88.06 230 ALA A C 1
ATOM 1660 O O . ALA A 1 230 ? -1.687 13.796 30.675 1.00 88.06 230 ALA A O 1
ATOM 1661 N N . GLY A 1 231 ? -2.477 11.722 30.374 1.00 86.94 231 GLY A N 1
ATOM 1662 C CA . GLY A 1 231 ? -1.731 11.124 31.492 1.00 86.94 231 GLY A CA 1
ATOM 1663 C C . GLY A 1 231 ? -2.175 11.534 32.911 1.00 86.94 231 GLY A C 1
ATOM 1664 O O . GLY A 1 231 ? -1.613 11.026 33.885 1.00 86.94 231 GLY A O 1
ATOM 1665 N N . ALA A 1 232 ? -3.171 12.413 33.066 1.00 93.00 232 ALA A N 1
ATOM 1666 C CA . ALA A 1 232 ? -3.705 12.841 34.360 1.00 93.00 232 ALA A CA 1
ATOM 1667 C C . ALA A 1 232 ? -5.073 12.215 34.676 1.00 93.00 232 ALA A C 1
ATOM 1669 O O . ALA A 1 232 ? -5.868 11.924 33.781 1.00 93.00 232 ALA A O 1
ATOM 1670 N N . ASP A 1 233 ? -5.368 12.065 35.972 1.00 94.38 233 ASP A N 1
ATOM 1671 C CA . ASP A 1 233 ? -6.632 11.505 36.461 1.00 94.38 233 ASP A CA 1
ATOM 1672 C C . ASP A 1 233 ? -7.857 12.327 36.023 1.00 94.38 233 ASP A C 1
ATOM 1674 O O . ASP A 1 233 ? -7.868 13.559 36.094 1.00 94.38 233 ASP A O 1
ATOM 1678 N N . ALA A 1 234 ? -8.931 11.623 35.662 1.00 96.50 234 ALA A N 1
ATOM 1679 C CA . ALA A 1 234 ? -10.251 12.209 35.457 1.00 96.50 234 ALA A CA 1
ATOM 1680 C C . ALA A 1 234 ? -10.978 12.445 36.794 1.00 96.50 234 ALA A C 1
ATOM 1682 O O . ALA A 1 234 ? -10.794 11.713 37.770 1.00 96.50 234 ALA A O 1
ATOM 1683 N N . THR A 1 235 ? -11.880 13.428 36.829 1.00 97.38 235 THR A N 1
ATOM 1684 C CA . THR A 1 235 ? -12.849 13.568 37.926 1.00 97.38 235 THR A CA 1
ATOM 1685 C C . THR A 1 235 ? -14.125 12.817 37.571 1.00 97.38 235 THR A C 1
ATOM 1687 O O . THR A 1 235 ? -14.861 13.223 36.672 1.00 97.38 235 THR A O 1
ATOM 1690 N N . ILE A 1 236 ? -14.390 11.732 38.304 1.00 98.06 236 ILE A N 1
ATOM 1691 C CA . ILE A 1 236 ? -15.516 10.826 38.058 1.00 98.06 236 ILE A CA 1
ATOM 1692 C C . ILE A 1 236 ? -16.388 10.733 39.313 1.00 98.06 236 ILE A C 1
ATOM 1694 O O . ILE A 1 236 ? -15.895 10.434 40.406 1.00 98.06 236 ILE A O 1
ATOM 1698 N N . LEU A 1 237 ? -17.687 10.996 39.167 1.00 97.81 237 LEU A N 1
ATOM 1699 C CA . LEU A 1 237 ? -18.640 11.074 40.274 1.00 97.81 237 LEU A CA 1
ATOM 1700 C C . LEU A 1 237 ? -19.789 10.073 40.110 1.00 97.81 237 LEU A C 1
ATOM 1702 O O . LEU A 1 237 ? -20.283 9.844 39.010 1.00 97.81 237 LEU A O 1
ATOM 1706 N N . ASN A 1 238 ? -20.257 9.519 41.227 1.00 96.50 238 ASN A N 1
ATOM 1707 C CA . ASN A 1 238 ? -21.538 8.819 41.302 1.00 96.50 238 ASN A CA 1
ATOM 1708 C C . ASN A 1 238 ? -22.699 9.822 41.183 1.00 96.50 238 ASN A C 1
ATOM 1710 O O . ASN A 1 238 ? -22.534 11.014 41.453 1.00 96.50 238 ASN A O 1
ATOM 1714 N N . ALA A 1 239 ? -23.911 9.326 40.927 1.00 90.69 239 ALA A N 1
ATOM 1715 C CA . ALA A 1 239 ? -25.129 10.143 40.868 1.00 90.69 239 ALA A CA 1
ATOM 1716 C C . ALA A 1 239 ? -25.418 10.983 42.136 1.00 90.69 239 ALA A C 1
ATOM 1718 O O . ALA A 1 239 ? -26.151 11.969 42.079 1.00 90.69 239 ALA A O 1
ATOM 1719 N N . ASP A 1 240 ? -24.862 10.615 43.297 1.00 92.44 240 ASP A N 1
ATOM 1720 C CA . ASP A 1 240 ? -24.991 11.374 44.550 1.00 92.44 240 ASP A CA 1
ATOM 1721 C C . ASP A 1 240 ? -23.910 12.460 44.747 1.00 92.44 240 ASP A C 1
ATOM 1723 O O . ASP A 1 240 ? -23.908 13.155 45.769 1.00 92.44 240 ASP A O 1
ATOM 1727 N N . GLY A 1 241 ? -23.006 12.620 43.774 1.00 92.25 241 GLY A N 1
ATOM 1728 C CA . GLY A 1 241 ? -21.910 13.590 43.771 1.00 92.25 241 GLY A CA 1
ATOM 1729 C C . GLY A 1 241 ? -20.661 13.154 44.544 1.00 92.25 241 GLY A C 1
ATOM 1730 O O . GLY A 1 241 ? -19.746 13.960 44.723 1.00 92.25 241 GLY A O 1
ATOM 1731 N N . THR A 1 242 ? -20.602 11.916 45.041 1.00 96.38 242 THR A N 1
ATOM 1732 C CA . THR A 1 242 ? -19.382 11.351 45.641 1.00 96.38 242 THR A CA 1
ATOM 1733 C C . THR A 1 242 ? -18.435 10.809 44.570 1.00 96.38 242 THR A C 1
ATOM 1735 O O . THR A 1 242 ? -18.876 10.471 43.478 1.00 96.38 242 THR A O 1
ATOM 1738 N N . ALA A 1 243 ? -17.135 10.710 44.867 1.00 96.50 243 ALA A N 1
ATOM 1739 C CA . ALA A 1 243 ? -16.169 10.119 43.939 1.00 96.50 243 ALA A CA 1
ATOM 1740 C C . ALA A 1 243 ? -16.523 8.655 43.630 1.00 96.50 243 ALA A C 1
ATOM 1742 O O . ALA A 1 243 ? -16.779 7.869 44.551 1.00 96.50 243 ALA A O 1
ATOM 1743 N N . ALA A 1 244 ? -16.533 8.301 42.347 1.00 96.62 244 ALA A N 1
ATOM 1744 C CA . ALA A 1 244 ? -16.769 6.935 41.905 1.00 96.62 244 ALA A CA 1
ATOM 1745 C C . ALA A 1 244 ? -15.549 6.052 42.203 1.00 96.62 244 ALA A C 1
ATOM 1747 O O . ALA A 1 244 ? -14.407 6.477 42.058 1.00 96.62 244 ALA A O 1
ATOM 1748 N N . THR A 1 245 ? -15.793 4.811 42.625 1.00 96.00 245 THR A N 1
ATOM 1749 C CA . THR A 1 245 ? -14.748 3.776 42.771 1.00 96.00 245 THR A CA 1
ATOM 1750 C C . THR A 1 245 ? -14.914 2.644 41.762 1.00 96.00 245 THR A C 1
ATOM 1752 O O . THR A 1 245 ? -14.121 1.709 41.755 1.00 96.00 245 THR A O 1
ATOM 1755 N N . THR A 1 246 ? -15.982 2.692 40.963 1.00 97.69 246 THR A N 1
ATOM 1756 C CA . THR A 1 246 ? -16.345 1.661 39.987 1.00 97.69 246 THR A CA 1
ATOM 1757 C C . THR A 1 246 ? -15.855 1.968 38.575 1.00 97.69 246 THR A C 1
ATOM 1759 O O . THR A 1 246 ? -15.953 1.106 37.711 1.00 97.69 246 THR A O 1
ATOM 1762 N N . VAL A 1 247 ? -15.318 3.168 38.335 1.00 98.31 247 VAL A N 1
ATOM 1763 C CA . VAL A 1 247 ? -14.780 3.600 37.041 1.00 98.31 247 VAL A CA 1
ATOM 1764 C C . VAL A 1 247 ? -13.463 4.334 37.276 1.00 98.31 247 VAL A C 1
ATOM 1766 O O . VAL A 1 247 ? -13.385 5.157 38.190 1.00 98.31 247 VAL A O 1
ATOM 1769 N N . ALA A 1 248 ? -12.441 4.049 36.469 1.00 97.94 248 ALA A N 1
ATOM 1770 C CA . ALA A 1 248 ? -11.151 4.738 36.511 1.00 97.94 248 ALA A CA 1
ATOM 1771 C C . ALA A 1 248 ? -10.587 4.968 35.103 1.00 97.94 248 ALA A C 1
ATOM 1773 O O . ALA A 1 248 ? -10.637 4.073 34.264 1.00 97.94 248 ALA A O 1
ATOM 1774 N N . LYS A 1 249 ? -9.989 6.144 34.880 1.00 97.88 249 LYS A N 1
ATOM 1775 C CA . LYS A 1 249 ? -9.151 6.419 33.704 1.00 97.88 249 LYS A CA 1
ATOM 1776 C C . LYS A 1 249 ? -7.828 5.651 33.825 1.00 97.88 249 LYS A C 1
ATOM 1778 O O . LYS A 1 249 ? -7.229 5.616 34.903 1.00 97.88 249 LYS A O 1
ATOM 1783 N N . ARG A 1 250 ? -7.365 5.029 32.743 1.00 97.69 250 ARG A N 1
ATOM 1784 C CA . ARG A 1 250 ? -6.134 4.229 32.693 1.00 97.69 250 ARG A CA 1
ATOM 1785 C C . ARG A 1 250 ? -4.998 5.006 32.030 1.00 97.69 250 ARG A C 1
ATOM 1787 O O . ARG A 1 250 ? -4.665 4.784 30.878 1.00 97.69 250 ARG A O 1
ATOM 1794 N N . ASN A 1 251 ? -4.350 5.874 32.807 1.00 95.56 251 ASN A N 1
ATOM 1795 C CA . ASN A 1 251 ? -3.261 6.755 32.343 1.00 95.56 251 ASN A CA 1
ATOM 1796 C C . ASN A 1 251 ? -1.980 6.023 31.873 1.00 95.56 251 ASN A C 1
ATOM 1798 O O . ASN A 1 251 ? -1.041 6.664 31.403 1.00 95.56 251 ASN A O 1
ATOM 1802 N N . ALA A 1 252 ? -1.894 4.704 32.079 1.00 95.94 252 ALA A N 1
ATOM 1803 C CA . ALA A 1 252 ? -0.790 3.885 31.584 1.00 95.94 252 ALA A CA 1
ATOM 1804 C C . ALA A 1 252 ? -0.963 3.487 30.107 1.00 95.94 252 ALA A C 1
ATOM 1806 O O . ALA A 1 252 ? 0.029 3.147 29.469 1.00 95.94 252 ALA A O 1
ATOM 1807 N N . LEU A 1 253 ? -2.191 3.528 29.577 1.00 97.62 253 LEU A N 1
ATOM 1808 C CA . LEU A 1 253 ? -2.475 3.318 28.157 1.00 97.62 253 LEU A CA 1
ATOM 1809 C C . LEU A 1 253 ? -2.191 4.603 27.352 1.00 97.62 253 LEU A C 1
ATOM 1811 O O . LEU A 1 253 ? -2.176 5.690 27.941 1.00 97.62 253 LEU A O 1
ATOM 1815 N N . PRO A 1 254 ? -1.944 4.499 26.030 1.00 96.44 254 PRO A N 1
ATOM 1816 C CA . PRO A 1 254 ? -1.706 5.670 25.193 1.00 96.44 254 PRO A CA 1
ATOM 1817 C C . PRO A 1 254 ? -2.887 6.643 25.160 1.00 96.44 254 PRO A C 1
ATOM 1819 O O . PRO A 1 254 ? -4.051 6.248 25.219 1.00 96.44 254 PRO A O 1
ATOM 1822 N N . THR A 1 255 ? -2.560 7.931 25.057 1.00 94.81 255 THR A N 1
ATOM 1823 C CA . THR A 1 255 ? -3.496 8.986 24.656 1.00 94.81 255 THR A CA 1
ATOM 1824 C C . THR A 1 255 ? -3.445 9.118 23.138 1.00 94.81 255 THR A C 1
ATOM 1826 O O . THR A 1 255 ? -2.398 9.471 22.593 1.00 94.81 255 THR A O 1
ATOM 1829 N N . MET A 1 256 ? -4.549 8.778 22.479 1.00 93.88 256 MET A N 1
ATOM 1830 C CA . MET A 1 256 ? -4.696 8.728 21.021 1.00 93.88 256 MET A CA 1
ATOM 1831 C C . MET A 1 256 ? -6.184 8.746 20.644 1.00 93.88 256 MET A C 1
ATOM 1833 O O . MET A 1 256 ? -7.018 8.647 21.548 1.00 93.88 256 MET A O 1
ATOM 1837 N N . ALA A 1 257 ? -6.511 8.876 19.356 1.00 92.88 257 ALA A N 1
ATOM 1838 C CA . ALA A 1 257 ? -7.883 8.714 18.879 1.00 92.88 257 ALA A CA 1
ATOM 1839 C C . ALA A 1 257 ? -8.172 7.216 18.766 1.00 92.88 257 ALA A C 1
ATOM 1841 O O . ALA A 1 257 ? -7.765 6.575 17.807 1.00 92.88 257 ALA A O 1
ATOM 1842 N N . TRP A 1 258 ? -8.750 6.639 19.818 1.00 94.62 258 TRP A N 1
ATOM 1843 C CA . TRP A 1 258 ? -9.003 5.204 19.869 1.00 94.62 258 TRP A CA 1
ATOM 1844 C C . TRP A 1 258 ? -10.247 4.835 19.074 1.00 94.62 258 TRP A C 1
ATOM 1846 O O . TRP A 1 258 ? -11.331 5.216 19.495 1.00 94.62 258 TRP A O 1
ATOM 1856 N N . GLU A 1 259 ? -10.063 3.994 18.068 1.00 88.69 259 GLU A N 1
ATOM 1857 C CA . GLU A 1 259 ? -11.137 3.291 17.355 1.00 88.69 259 GLU A CA 1
ATOM 1858 C C . GLU A 1 259 ? -11.374 1.941 18.044 1.00 88.69 259 GLU A C 1
ATOM 1860 O O . GLU A 1 259 ? -11.607 1.868 19.257 1.00 88.69 259 GLU A O 1
ATOM 1865 N N . GLY A 1 260 ? -11.138 0.833 17.343 1.00 81.75 260 GLY A N 1
ATOM 1866 C CA . GLY A 1 260 ? -11.163 -0.500 17.922 1.00 81.75 260 GLY A CA 1
ATOM 1867 C C . GLY A 1 260 ? -9.915 -0.889 18.704 1.00 81.75 260 GLY A C 1
ATOM 1868 O O . GLY A 1 260 ? -8.777 -0.472 18.465 1.00 81.75 260 GLY A O 1
ATOM 1869 N N . LEU A 1 261 ? -10.132 -1.814 19.638 1.00 95.00 261 LEU A N 1
ATOM 1870 C CA . LEU A 1 261 ? -9.073 -2.445 20.416 1.00 95.00 261 LEU A CA 1
ATOM 1871 C C . LEU A 1 261 ? -9.354 -3.927 20.651 1.00 95.00 261 LEU A C 1
ATOM 1873 O O . LEU A 1 261 ? -10.490 -4.393 20.599 1.00 95.00 261 LEU A O 1
ATOM 1877 N N . THR A 1 262 ? -8.325 -4.681 21.013 1.00 95.25 262 THR A N 1
ATOM 1878 C CA . THR A 1 262 ? -8.471 -6.015 21.599 1.00 95.25 262 THR A CA 1
ATOM 1879 C C . THR A 1 262 ? -7.732 -6.092 22.926 1.00 95.25 262 THR A C 1
ATOM 1881 O O . THR A 1 262 ? -6.716 -5.425 23.129 1.00 95.25 262 THR A O 1
ATOM 1884 N N . VAL A 1 263 ? -8.257 -6.899 23.849 1.00 95.75 263 VAL A N 1
ATOM 1885 C CA . VAL A 1 263 ? -7.662 -7.141 25.168 1.00 95.75 263 VAL A CA 1
ATOM 1886 C C . VAL A 1 263 ? -7.405 -8.631 25.310 1.00 95.75 263 VAL A C 1
ATOM 1888 O O . VAL A 1 263 ? -8.342 -9.426 25.310 1.00 95.75 263 VAL A O 1
ATOM 1891 N N . LEU A 1 264 ? -6.140 -9.012 25.467 1.00 95.69 264 LEU A N 1
ATOM 1892 C CA . LEU A 1 264 ? -5.763 -10.398 25.724 1.00 95.69 264 LEU A CA 1
ATOM 1893 C C . LEU A 1 264 ? -5.990 -10.759 27.198 1.00 95.69 264 LEU A C 1
ATOM 1895 O O . LEU A 1 264 ? -5.914 -9.911 28.093 1.00 95.69 264 LEU A O 1
ATOM 1899 N N . ASP A 1 265 ? -6.169 -12.051 27.480 1.00 93.94 265 ASP A N 1
ATOM 1900 C CA . ASP A 1 265 ? -6.418 -12.574 28.834 1.00 93.94 265 ASP A CA 1
ATOM 1901 C C . ASP A 1 265 ? -5.340 -12.195 29.865 1.00 93.94 265 ASP A C 1
ATOM 1903 O O . ASP A 1 265 ? -5.596 -12.115 31.073 1.00 93.94 265 ASP A O 1
ATOM 1907 N N . ASN A 1 266 ? -4.118 -11.954 29.391 1.00 94.88 266 ASN A N 1
ATOM 1908 C CA . ASN A 1 266 ? -2.970 -11.567 30.205 1.00 94.88 266 ASN A CA 1
ATOM 1909 C C . ASN A 1 266 ? -2.861 -10.047 30.460 1.00 94.88 266 ASN A C 1
ATOM 1911 O O . ASN A 1 266 ? -1.967 -9.620 31.194 1.00 94.88 266 ASN A O 1
ATOM 1915 N N . GLY A 1 267 ? -3.773 -9.245 29.905 1.00 96.12 267 GLY A N 1
ATOM 1916 C CA . GLY A 1 267 ? -3.858 -7.796 30.088 1.00 96.12 267 GLY A CA 1
ATOM 1917 C C . GLY A 1 267 ? -3.181 -6.949 29.013 1.00 96.12 267 GLY A C 1
ATOM 1918 O O . GLY A 1 267 ? -3.153 -5.729 29.157 1.00 96.12 267 GLY A O 1
ATOM 1919 N N . ILE A 1 268 ? -2.637 -7.563 27.963 1.00 97.94 268 ILE A N 1
ATOM 1920 C CA . ILE A 1 268 ? -2.122 -6.833 26.800 1.00 97.94 268 ILE A CA 1
ATOM 1921 C C . ILE A 1 268 ? -3.284 -6.196 26.042 1.00 97.94 268 ILE A C 1
ATOM 1923 O O . ILE A 1 268 ? -4.322 -6.833 25.862 1.00 97.94 268 ILE A O 1
ATOM 1927 N N . VAL A 1 269 ? -3.092 -4.957 25.593 1.00 98.19 269 VAL A N 1
ATOM 1928 C CA . VAL A 1 269 ? -4.065 -4.229 24.767 1.00 98.19 269 VAL A CA 1
ATOM 1929 C C . VAL A 1 269 ? -3.414 -3.871 23.440 1.00 98.19 269 VAL A C 1
ATOM 1931 O O . VAL A 1 269 ? -2.287 -3.384 23.443 1.00 98.19 269 VAL A O 1
ATOM 1934 N N . ILE A 1 270 ? -4.104 -4.113 22.330 1.00 97.94 270 ILE A N 1
ATOM 1935 C CA . ILE A 1 270 ? -3.700 -3.669 20.988 1.00 97.94 270 ILE A CA 1
ATOM 1936 C C . ILE A 1 270 ? -4.817 -2.770 20.455 1.00 97.94 270 ILE A C 1
ATOM 1938 O O . ILE A 1 270 ? -5.981 -3.132 20.618 1.00 97.94 270 ILE A O 1
ATOM 1942 N N . GLY A 1 271 ? -4.478 -1.614 19.885 1.00 96.12 271 GLY A N 1
ATOM 1943 C CA . GLY A 1 271 ? -5.428 -0.586 19.428 1.00 96.12 271 GLY A CA 1
ATOM 1944 C C . GLY A 1 271 ? -4.878 0.226 18.254 1.00 96.12 271 GLY A C 1
ATOM 1945 O O . GLY A 1 271 ? -3.658 0.372 18.157 1.00 96.12 271 GLY A O 1
ATOM 1946 N N . GLY A 1 272 ? -5.753 0.737 17.388 1.00 95.19 272 GLY A N 1
ATOM 1947 C CA . GLY A 1 272 ? -5.407 1.679 16.314 1.00 95.19 272 GLY A CA 1
ATOM 1948 C C . GLY A 1 272 ? -5.587 3.139 16.741 1.00 95.19 272 GLY A C 1
ATOM 1949 O O . GLY A 1 272 ? -6.357 3.420 17.659 1.00 95.19 272 GLY A O 1
ATOM 1950 N N . ASP A 1 273 ? -4.837 4.047 16.113 1.00 93.94 273 ASP A N 1
ATOM 1951 C CA . ASP A 1 273 ? -5.057 5.498 16.196 1.00 93.94 273 ASP A CA 1
ATOM 1952 C C . ASP A 1 273 ? -5.748 5.997 14.924 1.00 93.94 273 ASP A C 1
ATOM 1954 O O . ASP A 1 273 ? -5.160 5.898 13.849 1.00 93.94 273 ASP A O 1
ATOM 1958 N N . GLU A 1 274 ? -6.937 6.587 15.046 1.00 90.81 274 GLU A N 1
ATOM 1959 C CA . GLU A 1 274 ? -7.669 7.168 13.918 1.00 90.81 274 GLU A CA 1
ATOM 1960 C C . GLU A 1 274 ? -6.990 8.464 13.468 1.00 90.81 274 GLU A C 1
ATOM 1962 O O . GLU A 1 274 ? -7.221 9.580 13.961 1.00 90.81 274 GLU A O 1
ATOM 1967 N N . LEU A 1 275 ? -6.042 8.338 12.551 1.00 85.62 275 LEU A N 1
ATOM 1968 C CA . LEU A 1 275 ? -5.403 9.493 11.956 1.00 85.62 275 LEU A CA 1
ATOM 1969 C C . LEU A 1 275 ? -5.146 9.276 10.494 1.00 85.62 275 LEU A C 1
ATOM 1971 O O . LEU A 1 275 ? -4.749 8.194 10.081 1.00 85.62 275 LEU A O 1
ATOM 1975 N N . ARG A 1 276 ? -5.287 10.365 9.736 1.00 85.38 276 ARG A N 1
ATOM 1976 C CA . ARG A 1 276 ? -4.919 10.373 8.326 1.00 85.38 276 ARG A CA 1
ATOM 1977 C C . ARG A 1 276 ? -3.569 11.028 8.081 1.00 85.38 276 ARG A C 1
ATOM 1979 O O . ARG A 1 276 ? -3.278 11.996 8.793 1.00 85.38 276 ARG A O 1
ATOM 1986 N N . PRO A 1 277 ? -2.812 10.600 7.059 1.00 81.25 277 PRO A N 1
ATOM 1987 C CA . PRO A 1 277 ? -1.574 11.262 6.668 1.00 81.25 277 PRO A CA 1
ATOM 1988 C C . PRO A 1 277 ? -1.790 12.767 6.496 1.00 81.25 277 PRO A C 1
ATOM 1990 O O . PRO A 1 277 ? -2.870 13.209 6.079 1.00 81.25 277 PRO A O 1
ATOM 1993 N N . GLY A 1 278 ? -0.814 13.584 6.884 1.00 73.00 278 GLY A N 1
ATOM 1994 C CA . GLY A 1 278 ? -0.902 15.045 6.798 1.00 73.00 278 GLY A CA 1
ATOM 1995 C C . GLY A 1 278 ? -1.963 15.687 7.710 1.00 73.00 278 GLY A C 1
ATOM 1996 O O . GLY A 1 278 ? -2.416 16.805 7.434 1.00 73.00 278 GLY A O 1
ATOM 1997 N N . SER A 1 279 ? -2.450 14.991 8.748 1.00 69.06 279 SER A N 1
ATOM 1998 C CA . SER A 1 279 ? -3.437 15.552 9.692 1.00 69.06 279 SER A CA 1
ATOM 1999 C C . SER A 1 279 ? -2.811 16.398 10.803 1.00 69.06 279 SER A C 1
ATOM 2001 O O . SER A 1 279 ? -3.532 17.169 11.443 1.00 69.06 279 SER A O 1
ATOM 2003 N N . PHE A 1 280 ? -1.497 16.305 11.021 1.00 61.44 280 PHE A N 1
ATOM 2004 C CA . PHE A 1 280 ? -0.781 17.177 11.947 1.00 61.44 280 PHE A CA 1
ATOM 2005 C C . PHE A 1 280 ? -0.400 18.503 11.270 1.00 61.44 280 PHE A C 1
ATOM 2007 O O . PHE A 1 280 ? 0.136 18.536 10.169 1.00 61.44 280 PHE A O 1
ATOM 2014 N N . GLU A 1 281 ? -0.647 19.622 11.953 1.00 46.53 281 GLU A N 1
ATOM 2015 C CA . GLU A 1 281 ? -0.046 20.923 11.642 1.00 46.53 281 GLU A CA 1
ATOM 2016 C C . GLU A 1 281 ? 0.797 21.295 12.869 1.00 46.53 281 GLU A C 1
ATOM 2018 O O . GLU A 1 281 ? 0.265 21.733 13.894 1.00 46.53 281 GLU A O 1
ATOM 2023 N N . PHE A 1 282 ? 2.104 21.013 12.837 1.00 48.41 282 PHE A N 1
ATOM 2024 C CA . PHE A 1 282 ? 2.980 21.274 13.982 1.00 48.41 282 PHE A CA 1
ATOM 2025 C C . PHE A 1 282 ? 2.927 22.761 14.364 1.00 48.41 282 PHE A C 1
ATOM 2027 O O . PHE A 1 282 ? 3.032 23.648 13.518 1.00 48.41 282 PHE A O 1
ATOM 2034 N N . THR A 1 283 ? 2.808 23.054 15.661 1.00 37.66 283 THR A N 1
ATOM 2035 C CA . THR A 1 283 ? 3.025 24.403 16.200 1.00 37.66 283 THR A CA 1
ATOM 2036 C C . THR A 1 283 ? 4.121 24.365 17.265 1.00 37.66 283 THR A C 1
ATOM 2038 O O . THR A 1 283 ? 3.900 23.839 18.345 1.00 37.66 283 THR A O 1
ATOM 2041 N N . VAL A 1 284 ? 5.280 24.956 16.930 1.00 42.56 284 VAL A N 1
ATOM 2042 C CA . VAL A 1 284 ? 6.372 25.510 17.773 1.00 42.56 284 VAL A CA 1
ATOM 2043 C C . VAL A 1 284 ? 6.719 24.854 19.122 1.00 42.56 284 VAL A C 1
ATOM 2045 O O . VAL A 1 284 ? 5.908 24.753 20.038 1.00 42.56 284 VAL A O 1
ATOM 2048 N N . ASP A 1 285 ? 8.015 24.595 19.326 1.00 42.75 285 ASP A N 1
ATOM 2049 C CA . ASP A 1 285 ? 8.541 24.153 20.620 1.00 42.75 285 ASP A CA 1
ATOM 2050 C C . ASP A 1 285 ? 8.362 25.197 21.753 1.00 42.75 285 ASP A C 1
ATOM 2052 O O . ASP A 1 285 ? 8.072 26.380 21.548 1.00 42.75 285 ASP A O 1
ATOM 2056 N N . ASN A 1 286 ? 8.624 24.777 22.998 1.00 38.03 286 ASN A N 1
ATOM 2057 C CA . ASN A 1 286 ? 8.596 25.643 24.190 1.00 38.03 286 ASN A CA 1
ATOM 2058 C C . ASN A 1 286 ? 9.588 26.835 24.142 1.00 38.03 286 ASN A C 1
ATOM 2060 O O . ASN A 1 286 ? 9.580 27.680 25.046 1.00 38.03 286 ASN A O 1
ATOM 2064 N N . ALA A 1 287 ? 10.465 26.907 23.134 1.00 44.69 287 ALA A N 1
ATOM 2065 C CA . ALA A 1 287 ? 11.389 28.007 22.876 1.00 44.69 287 ALA A CA 1
ATOM 2066 C C . ALA A 1 287 ? 10.911 28.954 21.753 1.00 44.69 287 ALA A C 1
ATOM 2068 O O . ALA A 1 287 ? 11.545 29.993 21.539 1.00 44.69 287 ALA A O 1
ATOM 2069 N N . GLY A 1 288 ? 9.779 28.664 21.103 1.00 39.72 288 GLY A N 1
ATOM 2070 C CA . GLY A 1 288 ? 9.237 29.438 19.988 1.00 39.72 288 GLY A CA 1
ATOM 2071 C C . GLY A 1 288 ? 10.021 29.255 18.687 1.00 39.72 288 GLY A C 1
ATOM 2072 O O . GLY A 1 288 ? 10.053 30.182 17.877 1.00 39.72 288 GLY A O 1
ATOM 2073 N N . THR A 1 289 ? 10.687 28.111 18.521 1.00 43.69 289 THR A N 1
ATOM 2074 C CA . THR A 1 289 ? 11.419 27.739 17.305 1.00 43.69 289 THR A CA 1
ATOM 2075 C C . THR A 1 289 ? 10.577 26.747 16.507 1.00 43.69 289 THR A C 1
ATOM 2077 O O . THR A 1 289 ? 10.083 25.769 17.070 1.00 43.69 289 THR A O 1
ATOM 2080 N N . ASP A 1 290 ? 10.410 27.003 15.208 1.00 41.88 290 ASP A N 1
ATOM 2081 C CA . ASP A 1 290 ? 9.938 25.984 14.268 1.00 41.88 290 ASP A CA 1
ATOM 2082 C C . ASP A 1 290 ? 11.002 24.893 14.174 1.00 41.88 290 ASP A C 1
ATOM 2084 O O . ASP A 1 290 ? 12.153 25.173 13.836 1.00 41.88 290 ASP A O 1
ATOM 2088 N N . VAL A 1 291 ? 10.618 23.664 14.496 1.00 43.59 291 VAL A N 1
ATOM 2089 C CA . VAL A 1 291 ? 11.441 22.458 14.310 1.00 43.59 291 VAL A CA 1
ATOM 2090 C C . VAL A 1 291 ? 10.758 21.486 13.344 1.00 43.59 291 VAL A C 1
ATOM 2092 O O . VAL A 1 291 ? 10.979 20.288 13.436 1.00 43.59 291 VAL A O 1
ATOM 2095 N N . GLY A 1 292 ? 9.885 22.008 12.474 1.00 42.25 292 GLY A N 1
ATOM 2096 C CA . GLY A 1 292 ? 8.955 21.226 11.665 1.00 42.25 292 GLY A CA 1
ATOM 2097 C C . GLY A 1 292 ? 9.628 20.122 10.855 1.00 42.25 292 GLY A C 1
ATOM 2098 O O . GLY A 1 292 ? 10.572 20.380 10.112 1.00 42.25 292 GLY A O 1
ATOM 2099 N N . PHE A 1 293 ? 9.076 18.920 10.972 1.00 44.22 293 PHE A N 1
ATOM 2100 C CA . PHE A 1 293 ? 8.879 18.066 9.807 1.00 44.22 293 PHE A CA 1
ATOM 2101 C C . PHE A 1 293 ? 7.664 18.660 9.077 1.00 44.22 293 PHE A C 1
ATOM 2103 O O . PHE A 1 293 ? 6.761 19.175 9.741 1.00 44.22 293 PHE A O 1
ATOM 2110 N N . GLY A 1 294 ? 7.729 18.779 7.752 1.00 50.66 294 GLY A N 1
ATOM 2111 C CA . GLY A 1 294 ? 6.767 19.536 6.944 1.00 50.66 294 GLY A CA 1
ATOM 2112 C C . GLY A 1 294 ? 5.352 18.944 6.939 1.00 50.66 294 GLY A C 1
ATOM 2113 O O . GLY A 1 294 ? 4.921 18.280 7.870 1.00 50.66 294 GLY A O 1
ATOM 2114 N N . GLU A 1 295 ? 4.611 19.179 5.858 1.00 53.69 295 GLU A N 1
ATOM 2115 C CA . GLU A 1 295 ? 3.278 18.590 5.618 1.00 53.69 295 GLU A CA 1
ATOM 2116 C C . GLU A 1 295 ? 3.304 17.052 5.432 1.00 53.69 295 GLU A C 1
ATOM 2118 O O . GLU A 1 295 ? 2.259 16.438 5.210 1.00 53.69 295 GLU A O 1
ATOM 2123 N N . ASP A 1 296 ? 4.493 16.456 5.542 1.00 62.66 296 ASP A N 1
ATOM 2124 C CA . ASP A 1 296 ? 4.810 15.036 5.480 1.00 62.66 296 ASP A CA 1
ATOM 2125 C C . ASP A 1 296 ? 4.737 14.428 6.889 1.00 62.66 296 ASP A C 1
ATOM 2127 O O . ASP A 1 296 ? 5.688 14.476 7.670 1.00 62.66 296 ASP A O 1
ATOM 2131 N N . THR A 1 297 ? 3.538 13.988 7.272 1.00 72.25 297 THR A N 1
ATOM 2132 C CA . THR A 1 297 ? 3.305 13.332 8.565 1.00 72.25 297 THR A CA 1
ATOM 2133 C C . THR A 1 297 ? 2.520 12.064 8.326 1.00 72.25 297 THR A C 1
ATOM 2135 O O . THR A 1 297 ? 1.481 12.096 7.660 1.00 72.25 297 THR A O 1
ATOM 2138 N N . ASP A 1 298 ? 3.014 10.969 8.886 1.00 79.00 298 ASP A N 1
ATOM 2139 C CA . ASP A 1 298 ? 2.422 9.650 8.737 1.00 79.00 298 ASP A CA 1
ATOM 2140 C C . ASP A 1 298 ? 0.981 9.619 9.262 1.00 79.00 298 ASP A C 1
ATOM 2142 O O . ASP A 1 298 ? 0.571 10.415 10.119 1.00 79.00 298 ASP A O 1
ATOM 2146 N N . GLY A 1 299 ? 0.180 8.703 8.719 1.00 85.19 299 GLY A N 1
ATOM 2147 C CA . GLY A 1 299 ? -1.153 8.439 9.243 1.00 85.19 299 GLY A CA 1
ATOM 2148 C C . GLY A 1 299 ? -1.139 7.714 10.595 1.00 85.19 299 GLY A C 1
ATOM 2149 O O . GLY A 1 299 ? -0.158 7.718 11.340 1.00 85.19 299 GLY A O 1
ATOM 2150 N N . GLY A 1 300 ? -2.266 7.108 10.951 1.00 89.75 300 GLY A N 1
ATOM 2151 C CA . GLY A 1 300 ? -2.452 6.441 12.234 1.00 89.75 300 GLY A CA 1
ATOM 2152 C C . GLY A 1 300 ? -1.586 5.193 12.393 1.00 89.75 300 GLY A C 1
ATOM 2153 O O . GLY A 1 300 ? -1.430 4.411 11.456 1.00 89.75 300 GLY A O 1
ATOM 2154 N N . ALA A 1 301 ? -1.042 4.978 13.591 1.00 93.31 301 ALA A N 1
ATOM 2155 C CA . ALA A 1 301 ? -0.230 3.803 13.911 1.00 93.31 301 ALA A CA 1
ATOM 2156 C C . ALA A 1 301 ? -1.022 2.754 14.708 1.00 93.31 301 ALA A C 1
ATOM 2158 O O . ALA A 1 301 ? -1.995 3.064 15.396 1.00 93.31 301 ALA A O 1
ATOM 2159 N N . ILE A 1 302 ? -0.550 1.503 14.684 1.00 96.81 302 ILE A N 1
ATOM 2160 C CA . ILE A 1 302 ? -1.040 0.444 15.578 1.00 96.81 302 ILE A CA 1
ATOM 2161 C C . ILE A 1 302 ? -0.207 0.430 16.862 1.00 96.81 302 ILE A C 1
ATOM 2163 O O . ILE A 1 302 ? 1.021 0.330 16.823 1.00 96.81 302 ILE A O 1
ATOM 2167 N N . PHE A 1 303 ? -0.872 0.472 18.014 1.00 97.44 303 PHE A N 1
ATOM 2168 C CA . PHE A 1 303 ? -0.256 0.490 19.337 1.00 97.44 303 PHE A CA 1
ATOM 2169 C C . PHE A 1 303 ? -0.457 -0.820 20.092 1.00 97.44 303 PHE A C 1
ATOM 2171 O O . PHE A 1 303 ? -1.464 -1.512 19.950 1.00 97.44 303 PHE A O 1
ATOM 2178 N N . LYS A 1 304 ? 0.495 -1.124 20.975 1.00 97.88 304 LYS A N 1
ATOM 2179 C CA . LYS A 1 304 ? 0.451 -2.244 21.916 1.00 97.88 304 LYS A CA 1
ATOM 2180 C C . LYS A 1 304 ? 0.840 -1.782 23.310 1.00 97.88 304 LYS A C 1
ATOM 2182 O O . LYS A 1 304 ? 1.907 -1.212 23.513 1.00 97.88 304 LYS A O 1
ATOM 2187 N N . PHE A 1 305 ? 0.010 -2.083 24.296 1.00 98.44 305 PHE A N 1
ATOM 2188 C CA . PHE A 1 305 ? 0.307 -1.905 25.710 1.00 98.44 305 PHE A CA 1
ATOM 2189 C C . PHE A 1 305 ? 0.617 -3.256 26.354 1.00 98.44 305 PHE A C 1
ATOM 2191 O O . PHE A 1 305 ? -0.172 -4.196 26.253 1.00 98.44 305 PHE A O 1
ATOM 2198 N N . ILE A 1 306 ? 1.745 -3.340 27.062 1.00 98.25 306 ILE A N 1
ATOM 2199 C CA . ILE A 1 306 ? 2.140 -4.519 27.838 1.00 98.25 306 ILE A CA 1
ATOM 2200 C C . ILE A 1 306 ? 2.136 -4.163 29.334 1.00 98.25 306 ILE A C 1
ATOM 2202 O O . ILE A 1 306 ? 2.909 -3.294 29.752 1.00 98.25 306 ILE A O 1
ATOM 2206 N N . PRO A 1 307 ? 1.314 -4.834 30.165 1.00 97.94 307 PRO A N 1
ATOM 2207 C CA . PRO A 1 307 ? 1.339 -4.676 31.617 1.00 97.94 307 PRO A CA 1
ATOM 2208 C C . PRO A 1 307 ? 2.713 -4.953 32.229 1.00 97.94 307 PRO A C 1
ATOM 2210 O O . PRO A 1 307 ? 3.431 -5.854 31.801 1.00 97.94 307 PRO A O 1
ATOM 2213 N N . THR A 1 308 ? 3.041 -4.247 33.314 1.00 96.94 308 THR A N 1
ATOM 2214 C CA . THR A 1 308 ? 4.255 -4.532 34.106 1.00 96.94 308 THR A CA 1
ATOM 2215 C C . THR A 1 308 ? 4.218 -5.951 34.676 1.00 96.94 308 THR A C 1
ATOM 2217 O O . THR A 1 308 ? 5.234 -6.644 34.705 1.00 96.94 308 THR A O 1
ATOM 2220 N N . ASP A 1 309 ? 3.032 -6.376 35.111 1.00 94.31 309 ASP A N 1
ATOM 2221 C CA . ASP A 1 309 ? 2.762 -7.710 35.626 1.00 94.31 309 ASP A CA 1
ATOM 2222 C C . ASP A 1 309 ? 1.689 -8.368 34.750 1.00 94.31 309 ASP A C 1
ATOM 2224 O O . ASP A 1 309 ? 0.499 -8.065 34.868 1.00 94.31 309 ASP A O 1
ATOM 2228 N N . LEU A 1 310 ? 2.115 -9.276 33.864 1.00 94.25 310 LEU A N 1
ATOM 2229 C CA . LEU A 1 310 ? 1.196 -10.059 33.039 1.00 94.25 310 LEU A CA 1
ATOM 2230 C C . LEU A 1 310 ? 0.292 -10.924 33.913 1.00 94.25 310 LEU A C 1
ATOM 2232 O O . LEU A 1 310 ? 0.723 -11.604 34.854 1.00 94.25 310 LEU A O 1
ATOM 2236 N N . ARG A 1 311 ? -0.986 -10.935 33.559 1.00 91.25 311 ARG A N 1
ATOM 2237 C CA . ARG A 1 311 ? -1.982 -11.735 34.247 1.00 91.25 311 ARG A CA 1
ATOM 2238 C C . ARG A 1 311 ? -1.868 -13.202 33.820 1.00 91.25 311 ARG A C 1
ATOM 2240 O O . ARG A 1 311 ? -1.649 -13.514 32.658 1.00 91.25 311 ARG A O 1
ATOM 2247 N N . THR A 1 312 ? -2.009 -14.114 34.782 1.00 87.00 312 THR A N 1
ATOM 2248 C CA . THR A 1 312 ? -1.848 -15.568 34.564 1.00 87.00 312 THR A CA 1
ATOM 2249 C C . THR A 1 312 ? -3.104 -16.385 34.876 1.00 87.00 312 THR A C 1
ATOM 2251 O O . THR A 1 312 ? -3.136 -17.584 34.614 1.00 87.00 312 THR A O 1
ATOM 2254 N N . GLU A 1 313 ? -4.148 -15.760 35.431 1.00 81.06 313 GLU A N 1
ATOM 2255 C CA . GLU A 1 313 ? -5.412 -16.418 35.779 1.00 81.06 313 GLU A CA 1
ATOM 2256 C C . GLU A 1 313 ? -6.609 -15.515 35.441 1.00 81.06 313 GLU A C 1
ATOM 2258 O O . GLU A 1 313 ? -6.654 -14.367 35.885 1.00 81.06 313 GLU A O 1
ATOM 2263 N N . ALA A 1 314 ? -7.627 -16.039 34.752 1.00 75.38 314 ALA A N 1
ATOM 2264 C CA . ALA A 1 314 ? -8.901 -15.357 34.485 1.00 75.38 314 ALA A CA 1
ATOM 2265 C C . ALA A 1 314 ? -9.812 -15.343 35.733 1.00 75.38 314 ALA A C 1
ATOM 2267 O O . ALA A 1 314 ? -10.828 -16.031 35.821 1.00 75.38 314 ALA A O 1
ATOM 2268 N N . THR A 1 315 ? -9.393 -14.619 36.773 1.00 85.25 315 THR A N 1
ATOM 2269 C CA . THR A 1 315 ? -10.173 -14.403 38.001 1.00 85.25 315 THR A CA 1
ATOM 2270 C C . THR A 1 315 ? -10.647 -12.958 38.088 1.00 85.25 315 THR A C 1
ATOM 2272 O O . THR A 1 315 ? -9.928 -12.029 37.733 1.00 85.25 315 THR A O 1
ATOM 2275 N N . THR A 1 316 ? -11.866 -12.747 38.578 1.00 90.81 316 THR A N 1
ATOM 2276 C CA . THR A 1 316 ? -12.415 -11.396 38.735 1.00 90.81 316 THR A CA 1
ATOM 2277 C C . THR A 1 316 ? -11.616 -10.594 39.760 1.00 90.81 316 THR A C 1
ATOM 2279 O O . THR A 1 316 ? -11.340 -11.112 40.847 1.00 90.81 316 THR A O 1
ATOM 2282 N N . ILE A 1 317 ? -11.288 -9.340 39.449 1.00 95.06 317 ILE A N 1
ATOM 2283 C CA . ILE A 1 317 ? -10.683 -8.417 40.424 1.00 95.06 317 ILE A CA 1
ATOM 2284 C C . ILE A 1 317 ? -11.722 -7.905 41.430 1.00 95.06 317 ILE A C 1
ATOM 2286 O O . ILE A 1 317 ? -12.916 -7.872 41.140 1.00 95.06 317 ILE A O 1
ATOM 2290 N N . ALA A 1 318 ? -11.272 -7.506 42.621 1.00 95.06 318 ALA A N 1
ATOM 2291 C CA . ALA A 1 318 ? -12.128 -6.918 43.659 1.00 95.06 318 ALA A CA 1
ATOM 2292 C C . ALA A 1 318 ? -12.027 -5.383 43.736 1.00 95.06 318 ALA A C 1
ATOM 2294 O O . ALA A 1 318 ? -12.846 -4.738 44.393 1.00 95.06 318 ALA A O 1
ATOM 2295 N N . SER A 1 319 ? -11.002 -4.804 43.110 1.00 95.94 319 SER A N 1
ATOM 2296 C CA . SER A 1 319 ? -10.761 -3.363 43.022 1.00 95.94 319 SER A CA 1
ATOM 2297 C C . SER A 1 319 ? -10.058 -3.043 41.710 1.00 95.94 319 SER A C 1
ATOM 2299 O O . SER A 1 319 ? -9.209 -3.815 41.270 1.00 95.94 319 SER A O 1
ATOM 2301 N N . LEU A 1 320 ? -10.334 -1.871 41.135 1.00 96.88 320 LEU A N 1
ATOM 2302 C CA . LEU A 1 320 ? -9.650 -1.372 39.937 1.00 96.88 320 LEU A CA 1
ATOM 2303 C C . LEU A 1 320 ? -8.134 -1.179 40.136 1.00 96.88 320 LEU A C 1
ATOM 2305 O O . LEU A 1 320 ? -7.413 -1.127 39.142 1.00 96.88 320 LEU A O 1
ATOM 2309 N N . ASP A 1 321 ? -7.645 -1.125 41.378 1.00 95.56 321 ASP A N 1
ATOM 2310 C CA . ASP A 1 321 ? -6.208 -1.102 41.702 1.00 95.56 321 ASP A CA 1
ATOM 2311 C C . ASP A 1 321 ? -5.503 -2.450 41.436 1.00 95.56 321 ASP A C 1
ATOM 2313 O O . ASP A 1 321 ? -4.278 -2.505 41.384 1.00 95.56 321 ASP A O 1
ATOM 2317 N N . GLU A 1 322 ? -6.259 -3.546 41.304 1.00 95.56 322 GLU A N 1
ATOM 2318 C CA . GLU A 1 322 ? -5.740 -4.894 41.011 1.00 95.56 322 GLU A CA 1
ATOM 2319 C C . GLU A 1 322 ? -5.667 -5.181 39.500 1.00 95.56 322 GLU A C 1
ATOM 2321 O O . GLU A 1 322 ? -5.223 -6.258 39.098 1.00 95.56 322 GLU A O 1
ATOM 2326 N N . SER A 1 323 ? -6.140 -4.250 38.664 1.00 96.31 323 SER A N 1
ATOM 2327 C CA . SER A 1 323 ? -6.136 -4.400 37.207 1.00 96.31 323 SER A CA 1
ATOM 2328 C C . SER A 1 323 ? -4.703 -4.367 36.652 1.00 96.31 323 SER A C 1
ATOM 2330 O O . SER A 1 323 ? -3.914 -3.513 37.069 1.00 96.31 323 SER A O 1
ATOM 2332 N N . PRO A 1 324 ? -4.358 -5.225 35.669 1.00 96.62 324 PRO A N 1
ATOM 2333 C CA . PRO A 1 324 ? -3.068 -5.149 34.978 1.00 96.62 324 PRO A CA 1
ATOM 2334 C C . PRO A 1 324 ? -2.890 -3.828 34.206 1.00 96.62 324 PRO A C 1
ATOM 2336 O O . PRO A 1 324 ? -1.767 -3.425 33.923 1.00 96.62 324 PRO A O 1
ATOM 2339 N N . LEU A 1 325 ? -3.981 -3.106 33.927 1.00 97.62 325 LEU A N 1
ATOM 2340 C CA . LEU A 1 325 ? -3.976 -1.837 33.192 1.00 97.62 325 LEU A CA 1
ATOM 2341 C C . LEU A 1 325 ? -3.532 -0.630 34.042 1.00 97.62 325 LEU A C 1
ATOM 2343 O O . LEU A 1 325 ? -3.523 0.502 33.562 1.00 97.62 325 LEU A O 1
ATOM 2347 N N . VAL A 1 326 ? -3.185 -0.835 35.319 1.00 97.12 326 VAL A N 1
ATOM 2348 C CA . VAL A 1 326 ? -2.706 0.237 36.215 1.00 97.12 326 VAL A CA 1
ATOM 2349 C C . VAL A 1 326 ? -1.277 0.677 35.873 1.00 97.12 326 VAL A C 1
ATOM 2351 O O . VAL A 1 326 ? -0.930 1.836 36.097 1.00 97.12 326 VAL A O 1
ATOM 2354 N N . ALA A 1 327 ? -0.438 -0.228 35.359 1.00 97.19 327 ALA A N 1
ATOM 2355 C CA . ALA A 1 327 ? 0.959 0.060 35.046 1.00 97.19 327 ALA A CA 1
ATOM 2356 C C . ALA A 1 327 ? 1.493 -0.856 33.939 1.00 97.19 327 ALA A C 1
ATOM 2358 O O . ALA A 1 327 ? 1.307 -2.070 33.981 1.00 97.19 327 ALA A O 1
ATOM 2359 N N . GLY A 1 328 ? 2.245 -0.294 32.997 1.00 97.00 328 GLY A N 1
ATOM 2360 C CA . GLY A 1 328 ? 2.833 -1.028 31.881 1.00 97.00 328 GLY A CA 1
ATOM 2361 C C . GLY A 1 328 ? 3.659 -0.125 30.980 1.00 97.00 328 GLY A C 1
ATOM 2362 O O . GLY A 1 328 ? 4.121 0.933 31.409 1.00 97.00 328 GLY A O 1
ATOM 2363 N N . SER A 1 329 ? 3.876 -0.565 29.750 1.00 97.69 329 SER A N 1
ATOM 2364 C CA . SER A 1 329 ? 4.614 0.177 28.729 1.00 97.69 329 SER A CA 1
ATOM 2365 C C . SER A 1 329 ? 3.887 0.103 27.397 1.00 97.69 329 SER A C 1
ATOM 2367 O O . SER A 1 329 ? 3.308 -0.931 27.064 1.00 97.69 329 SER A O 1
ATOM 2369 N N . THR A 1 330 ? 3.932 1.205 26.657 1.00 97.81 330 THR A N 1
ATOM 2370 C CA . THR A 1 330 ? 3.308 1.346 25.342 1.00 97.81 330 THR A CA 1
ATOM 2371 C C . THR A 1 330 ? 4.360 1.218 24.252 1.00 97.81 330 THR A C 1
ATOM 2373 O O . THR A 1 330 ? 5.493 1.682 24.398 1.00 97.81 330 THR A O 1
ATOM 2376 N N . PHE A 1 331 ? 3.964 0.596 23.155 1.00 97.69 331 PHE A N 1
ATOM 2377 C CA . PHE A 1 331 ? 4.760 0.382 21.965 1.00 97.69 331 PHE A CA 1
ATOM 2378 C C . PHE A 1 331 ? 3.925 0.728 20.733 1.00 97.69 331 PHE A C 1
ATOM 2380 O O . PHE A 1 331 ? 2.700 0.634 20.787 1.00 97.69 331 PHE A O 1
ATOM 2387 N N . ALA A 1 332 ? 4.580 1.089 19.638 1.00 95.94 332 ALA A N 1
ATOM 2388 C CA . ALA A 1 332 ? 3.962 1.247 18.327 1.00 95.94 332 ALA A CA 1
ATOM 2389 C C . ALA A 1 332 ? 4.539 0.215 17.352 1.00 95.94 332 ALA A C 1
ATOM 2391 O O . ALA A 1 332 ? 5.664 -0.261 17.535 1.00 95.94 332 ALA A O 1
ATOM 2392 N N . LEU A 1 333 ? 3.751 -0.188 16.362 1.00 95.19 333 LEU A N 1
ATOM 2393 C CA . LEU A 1 333 ? 4.161 -1.143 15.343 1.00 95.19 333 LEU A CA 1
ATOM 2394 C C . LEU A 1 333 ? 5.080 -0.456 14.331 1.00 95.19 333 LEU A C 1
ATOM 2396 O O . LEU A 1 333 ? 4.776 0.626 13.844 1.00 95.19 333 LEU A O 1
ATOM 2400 N N . GLN A 1 334 ? 6.188 -1.105 13.995 1.00 92.31 334 GLN A N 1
ATOM 2401 C CA . GLN A 1 334 ? 7.060 -0.703 12.901 1.00 92.31 334 GLN A CA 1
ATOM 2402 C C . GLN A 1 334 ? 7.321 -1.892 11.984 1.00 92.31 334 GLN A C 1
ATOM 2404 O O . GLN A 1 334 ? 7.954 -2.877 12.385 1.00 92.31 334 GLN A O 1
ATOM 2409 N N . VAL A 1 335 ? 6.904 -1.752 10.737 1.00 90.56 335 VAL A N 1
ATOM 2410 C CA . VAL A 1 335 ? 7.195 -2.664 9.638 1.00 90.56 335 VAL A CA 1
ATOM 2411 C C . VAL A 1 335 ? 8.604 -2.404 9.099 1.00 90.56 335 VAL A C 1
ATOM 2413 O O . VAL A 1 335 ? 9.105 -1.284 9.085 1.00 90.56 335 VAL A O 1
ATOM 2416 N N . SER A 1 336 ? 9.285 -3.473 8.706 1.00 83.56 336 SER A N 1
ATOM 2417 C CA . SER A 1 336 ? 10.553 -3.447 7.995 1.00 83.56 336 SER A CA 1
ATOM 2418 C C . SER A 1 336 ? 10.425 -4.270 6.724 1.00 83.56 336 SER A C 1
ATOM 2420 O O . SER A 1 336 ? 9.956 -5.405 6.729 1.00 83.56 336 SER A O 1
ATOM 2422 N N . CYS A 1 337 ? 10.877 -3.670 5.636 1.00 74.19 337 CYS A N 1
ATOM 2423 C CA . CYS A 1 337 ? 10.650 -4.095 4.261 1.00 74.19 337 CYS A CA 1
ATOM 2424 C C . CYS A 1 337 ? 11.956 -4.502 3.561 1.00 74.19 337 CYS A C 1
ATOM 2426 O O . CYS A 1 337 ? 11.932 -4.855 2.389 1.00 74.19 337 CYS A O 1
ATOM 2428 N N . ARG A 1 338 ? 13.120 -4.449 4.231 1.00 70.62 338 ARG A N 1
ATOM 2429 C CA . ARG A 1 338 ? 14.413 -4.868 3.654 1.00 70.62 338 ARG A CA 1
ATOM 2430 C C . ARG A 1 338 ? 15.118 -5.970 4.438 1.00 70.62 338 ARG A C 1
ATOM 2432 O O . ARG A 1 338 ? 15.720 -6.804 3.792 1.00 70.62 338 ARG A O 1
ATOM 2439 N N . ASP A 1 339 ? 15.087 -5.982 5.775 1.00 67.44 339 ASP A N 1
ATOM 2440 C CA . ASP A 1 339 ? 15.755 -6.990 6.633 1.00 67.44 339 ASP A CA 1
ATOM 2441 C C . ASP A 1 339 ? 15.336 -6.784 8.115 1.00 67.44 339 ASP A C 1
ATOM 2443 O O . ASP A 1 339 ? 14.256 -6.291 8.402 1.00 67.44 339 ASP A O 1
ATOM 2447 N N . SER A 1 340 ? 16.183 -7.094 9.109 1.00 63.84 340 SER A N 1
ATOM 2448 C CA . SER A 1 340 ? 15.980 -6.713 10.519 1.00 63.84 340 SER A CA 1
ATOM 2449 C C . SER A 1 340 ? 16.304 -5.236 10.823 1.00 63.84 340 SER A C 1
ATOM 2451 O O . SER A 1 340 ? 16.357 -4.847 11.992 1.00 63.84 340 SER A O 1
ATOM 2453 N N . ARG A 1 341 ? 16.575 -4.409 9.803 1.00 65.56 341 ARG A N 1
ATOM 2454 C CA . ARG A 1 341 ? 16.937 -2.991 9.962 1.00 65.56 341 ARG A CA 1
ATOM 2455 C C . ARG A 1 341 ? 15.686 -2.148 10.228 1.00 65.56 341 ARG A C 1
ATOM 2457 O O . ARG A 1 341 ? 14.662 -2.331 9.583 1.00 65.56 341 ARG A O 1
ATOM 2464 N N . GLN A 1 342 ? 15.785 -1.212 11.168 1.00 67.06 342 GLN A N 1
ATOM 2465 C CA . GLN A 1 342 ? 14.789 -0.156 11.352 1.00 67.06 342 GLN A CA 1
ATOM 2466 C C . GLN A 1 342 ? 14.803 0.773 10.125 1.00 67.06 342 GLN A C 1
ATOM 2468 O O . GLN A 1 342 ? 15.853 1.327 9.796 1.00 67.06 342 GLN A O 1
ATOM 2473 N N . GLN A 1 343 ? 13.665 0.873 9.440 1.00 68.12 343 GLN A N 1
ATOM 2474 C CA . GLN A 1 343 ? 13.415 1.722 8.271 1.00 68.12 343 GLN A CA 1
ATOM 2475 C C . GLN A 1 343 ? 12.093 2.460 8.501 1.00 68.12 343 GLN A C 1
ATOM 2477 O O . GLN A 1 343 ? 11.232 1.940 9.210 1.00 68.12 343 GLN A O 1
ATOM 2482 N N . PHE A 1 344 ? 11.988 3.666 7.964 1.00 67.00 344 PHE A N 1
ATOM 2483 C CA . PHE A 1 344 ? 10.828 4.550 8.029 1.00 67.00 344 PHE A CA 1
ATOM 2484 C C . PHE A 1 344 ? 10.839 5.412 6.749 1.00 67.00 344 PHE A C 1
ATOM 2486 O O . PHE A 1 344 ? 11.896 5.495 6.113 1.00 67.00 344 PHE A O 1
ATOM 2493 N N . GLY A 1 345 ? 9.664 5.871 6.313 1.00 67.25 345 GLY A N 1
ATOM 2494 C CA . GLY A 1 345 ? 9.408 6.449 4.983 1.00 67.25 345 GLY A CA 1
ATOM 2495 C C . GLY A 1 345 ? 8.465 5.581 4.135 1.00 67.25 345 GLY A C 1
ATOM 2496 O O . GLY A 1 345 ? 8.380 4.364 4.338 1.00 67.25 345 GLY A O 1
ATOM 2497 N N . GLN A 1 346 ? 7.714 6.186 3.216 1.00 75.44 346 GLN A N 1
ATOM 2498 C CA . GLN A 1 346 ? 6.705 5.534 2.366 1.00 75.44 346 GLN A CA 1
ATOM 2499 C C . GLN A 1 346 ? 7.253 4.342 1.562 1.00 75.44 346 GLN A C 1
ATOM 2501 O O . GLN A 1 346 ? 8.425 4.312 1.175 1.00 75.44 346 GLN A O 1
ATOM 2506 N N . GLY A 1 347 ? 6.393 3.342 1.315 1.00 76.44 347 GLY A N 1
ATOM 2507 C CA . GLY A 1 347 ? 6.730 2.120 0.577 1.00 76.44 347 GLY A CA 1
ATOM 2508 C C . GLY A 1 347 ? 7.011 0.892 1.453 1.00 76.44 347 GLY A C 1
ATOM 2509 O O . GLY A 1 347 ? 7.581 -0.088 0.972 1.00 76.44 347 GLY A O 1
ATOM 2510 N N . CYS A 1 348 ? 6.651 0.922 2.741 1.00 80.00 348 CYS A N 1
ATOM 2511 C CA . CYS A 1 348 ? 6.946 -0.143 3.708 1.00 80.00 348 CYS A CA 1
ATOM 2512 C C . CYS A 1 348 ? 5.786 -0.405 4.684 1.00 80.00 348 CYS A C 1
ATOM 2514 O O . CYS A 1 348 ? 5.983 -0.377 5.898 1.00 80.00 348 CYS A O 1
ATOM 2516 N N . GLU A 1 349 ? 4.587 -0.699 4.168 1.00 85.50 349 GLU A N 1
ATOM 2517 C CA . GLU A 1 349 ? 3.401 -0.981 5.005 1.00 85.50 349 GLU A CA 1
ATOM 2518 C C . GLU A 1 349 ? 3.184 -2.478 5.316 1.00 85.50 349 GLU A C 1
ATOM 2520 O O . GLU A 1 349 ? 2.419 -2.821 6.217 1.00 85.50 349 GLU A O 1
ATOM 2525 N N . VAL A 1 350 ? 3.858 -3.388 4.599 1.00 89.12 350 VAL A N 1
ATOM 2526 C CA . VAL A 1 350 ? 3.744 -4.852 4.769 1.00 89.12 350 VAL A CA 1
ATOM 2527 C C . VAL A 1 350 ? 5.109 -5.529 4.929 1.00 89.12 350 VAL A C 1
ATOM 2529 O O . VAL A 1 350 ? 6.139 -5.010 4.495 1.00 89.12 350 VAL A O 1
ATOM 2532 N N . GLY A 1 351 ? 5.122 -6.702 5.566 1.00 89.75 351 GLY A N 1
ATOM 2533 C CA . GLY A 1 351 ? 6.318 -7.499 5.833 1.00 89.75 351 GLY A CA 1
ATOM 2534 C C . GLY A 1 351 ? 6.578 -7.755 7.321 1.00 89.75 351 GLY A C 1
ATOM 2535 O O . GLY A 1 351 ? 5.678 -7.750 8.162 1.00 89.75 351 GLY A O 1
ATOM 2536 N N . ASN A 1 352 ? 7.834 -8.030 7.665 1.00 90.88 352 ASN A N 1
ATOM 2537 C CA . ASN A 1 352 ? 8.280 -8.305 9.027 1.00 90.88 352 ASN A CA 1
ATOM 2538 C C . ASN A 1 352 ? 8.213 -7.031 9.873 1.00 90.88 352 ASN A C 1
ATOM 2540 O O . ASN A 1 352 ? 8.795 -6.012 9.526 1.00 90.88 352 ASN A O 1
ATOM 2544 N N . ALA A 1 353 ? 7.613 -7.099 11.051 1.00 92.75 353 ALA A N 1
ATOM 2545 C CA . ALA A 1 353 ? 7.384 -5.951 11.908 1.00 92.75 353 ALA A CA 1
ATOM 2546 C C . ALA A 1 353 ? 7.782 -6.221 13.363 1.00 92.75 353 ALA A C 1
ATOM 2548 O O . ALA A 1 353 ? 7.832 -7.359 13.835 1.00 92.75 353 ALA A O 1
ATOM 2549 N N . ALA A 1 354 ? 8.104 -5.153 14.085 1.00 92.81 354 ALA A N 1
ATOM 2550 C CA . ALA A 1 354 ? 8.420 -5.189 15.505 1.00 92.81 354 ALA A CA 1
ATOM 2551 C C . ALA A 1 354 ? 7.696 -4.079 16.263 1.00 92.81 354 ALA A C 1
ATOM 2553 O O . ALA A 1 354 ? 7.245 -3.094 15.690 1.00 92.81 354 ALA A O 1
ATOM 2554 N N . TRP A 1 355 ? 7.640 -4.240 17.579 1.00 94.94 355 TRP A N 1
ATOM 2555 C CA . TRP A 1 355 ? 7.108 -3.245 18.498 1.00 94.94 355 TRP A CA 1
ATOM 2556 C C . TRP A 1 355 ? 8.241 -2.341 18.995 1.00 94.94 355 TRP A C 1
ATOM 2558 O O . TRP A 1 355 ? 9.191 -2.824 19.618 1.00 94.94 355 TRP A O 1
ATOM 2568 N N . ILE A 1 356 ? 8.141 -1.039 18.735 1.00 93.19 356 ILE A N 1
ATOM 2569 C CA . ILE A 1 356 ? 9.097 -0.018 19.184 1.00 93.19 356 ILE A CA 1
ATOM 2570 C C . ILE A 1 356 ? 8.530 0.759 20.373 1.00 93.19 356 ILE A C 1
ATOM 2572 O O . ILE A 1 356 ? 7.336 1.024 20.441 1.00 93.19 356 ILE A O 1
ATOM 2576 N N . ALA A 1 357 ? 9.371 1.084 21.355 1.00 95.44 357 ALA A N 1
ATOM 2577 C CA . ALA A 1 357 ? 8.915 1.669 22.616 1.00 95.44 357 ALA A CA 1
ATOM 2578 C C . ALA A 1 357 ? 8.493 3.140 22.473 1.00 95.44 357 ALA A C 1
ATOM 2580 O O . ALA A 1 357 ? 9.216 3.940 21.883 1.00 95.44 357 ALA A O 1
ATOM 2581 N N . ILE A 1 358 ? 7.379 3.496 23.114 1.00 95.38 358 ILE A N 1
ATOM 2582 C CA . ILE A 1 358 ? 6.873 4.866 23.253 1.00 95.38 358 ILE A CA 1
ATOM 2583 C C . ILE A 1 358 ? 7.294 5.394 24.625 1.00 95.38 358 ILE A C 1
ATOM 2585 O O . ILE A 1 358 ? 6.890 4.854 25.658 1.00 95.38 358 ILE A O 1
ATOM 2589 N N . ALA A 1 359 ? 8.143 6.427 24.654 1.00 93.56 359 ALA A N 1
ATOM 2590 C CA . ALA A 1 359 ? 8.706 6.932 25.907 1.00 93.56 359 ALA A CA 1
ATOM 2591 C C . ALA A 1 359 ? 7.694 7.717 26.759 1.00 93.56 359 ALA A C 1
ATOM 2593 O O . ALA A 1 359 ? 7.821 7.734 27.987 1.00 93.56 359 ALA A O 1
ATOM 2594 N N . ASP A 1 360 ? 6.717 8.361 26.118 1.00 92.94 360 ASP A N 1
ATOM 2595 C CA . ASP A 1 360 ? 5.649 9.118 26.769 1.00 92.94 360 ASP A CA 1
ATOM 2596 C C . ASP A 1 360 ? 4.289 8.754 26.168 1.00 92.94 360 ASP A C 1
ATOM 2598 O O . ASP A 1 360 ? 3.892 9.257 25.119 1.00 92.94 360 ASP A O 1
ATOM 2602 N N . GLN A 1 361 ? 3.547 7.882 26.851 1.00 93.75 361 GLN A N 1
ATOM 2603 C CA . GLN A 1 361 ? 2.230 7.455 26.385 1.00 93.75 361 GLN A CA 1
ATOM 2604 C C . GLN A 1 361 ? 1.173 8.574 26.417 1.00 93.75 361 GLN A C 1
ATOM 2606 O O . GLN A 1 361 ? 0.135 8.436 25.778 1.00 93.75 361 GLN A O 1
ATOM 2611 N N . SER A 1 362 ? 1.405 9.678 27.140 1.00 93.38 362 SER A N 1
ATOM 2612 C CA . SER A 1 362 ? 0.493 10.833 27.120 1.00 93.38 362 SER A CA 1
ATOM 2613 C C . SER A 1 362 ? 0.611 11.659 25.835 1.00 93.38 362 SER A C 1
ATOM 2615 O O . SER A 1 362 ? -0.281 12.445 25.534 1.00 93.38 362 SER A O 1
ATOM 2617 N N . ASN A 1 363 ? 1.679 11.431 25.066 1.00 90.06 363 ASN A N 1
ATOM 2618 C CA . ASN A 1 363 ? 1.944 12.044 23.771 1.00 90.06 363 ASN A CA 1
ATOM 2619 C C . ASN A 1 363 ? 2.237 10.971 22.704 1.00 90.06 363 ASN A C 1
ATOM 2621 O O . ASN A 1 363 ? 3.162 11.096 21.902 1.00 90.06 363 ASN A O 1
ATOM 2625 N N . ALA A 1 364 ? 1.494 9.860 22.759 1.00 91.75 364 ALA A N 1
ATOM 2626 C CA . ALA A 1 364 ? 1.839 8.628 22.055 1.00 91.75 364 ALA A CA 1
ATOM 2627 C C . ALA A 1 364 ? 1.950 8.800 20.534 1.00 91.75 364 ALA A C 1
ATOM 2629 O O . ALA A 1 364 ? 2.824 8.188 19.930 1.00 91.75 364 ALA A O 1
ATOM 2630 N N . ARG A 1 365 ? 1.103 9.642 19.935 1.00 87.62 365 ARG A N 1
ATOM 2631 C CA . ARG A 1 365 ? 1.049 9.859 18.482 1.00 87.62 365 ARG A CA 1
ATOM 2632 C C . ARG A 1 365 ? 2.286 10.590 17.961 1.00 87.62 365 ARG A C 1
ATOM 2634 O O . ARG A 1 365 ? 2.961 10.097 17.064 1.00 87.62 365 ARG A O 1
ATOM 2641 N N . GLU A 1 366 ? 2.630 11.721 18.583 1.00 83.31 366 GLU A N 1
ATOM 2642 C CA . GLU A 1 366 ? 3.847 12.471 18.242 1.00 83.31 366 GLU A CA 1
ATOM 2643 C C . GLU A 1 366 ? 5.096 11.613 18.470 1.00 83.31 366 GLU A C 1
ATOM 2645 O O . GLU A 1 366 ? 6.025 11.626 17.666 1.00 83.31 366 GLU A O 1
ATOM 2650 N N . GLU A 1 367 ? 5.118 10.840 19.559 1.00 87.44 367 GLU A N 1
ATOM 2651 C CA . GLU A 1 367 ? 6.224 9.940 19.863 1.00 87.44 367 GLU A CA 1
ATOM 2652 C C . GLU A 1 367 ? 6.336 8.808 18.835 1.00 87.44 367 GLU A C 1
ATOM 2654 O O . GLU A 1 367 ? 7.453 8.519 18.416 1.00 87.44 367 GLU A O 1
ATOM 2659 N N . ALA A 1 368 ? 5.220 8.210 18.400 1.00 88.81 368 ALA A N 1
ATOM 2660 C CA . ALA A 1 368 ? 5.185 7.151 17.391 1.00 88.81 368 ALA A CA 1
ATOM 2661 C C . ALA A 1 368 ? 5.761 7.626 16.052 1.00 88.81 368 ALA A C 1
ATOM 2663 O O . ALA A 1 368 ? 6.691 6.995 15.552 1.00 88.81 368 ALA A O 1
ATOM 2664 N N . ASN A 1 369 ? 5.309 8.780 15.548 1.00 81.25 369 ASN A N 1
ATOM 2665 C CA . ASN A 1 369 ? 5.886 9.409 14.356 1.00 81.25 369 ASN A CA 1
ATOM 2666 C C . ASN A 1 369 ? 7.390 9.671 14.560 1.00 81.25 369 ASN A C 1
ATOM 2668 O O . ASN A 1 369 ? 8.224 9.303 13.742 1.00 81.25 369 ASN A O 1
ATOM 2672 N N . ARG A 1 370 ? 7.784 10.237 15.711 1.00 79.94 370 ARG A N 1
ATOM 2673 C CA . ARG A 1 370 ? 9.192 10.552 16.021 1.00 79.94 370 ARG A CA 1
ATOM 2674 C C . ARG A 1 370 ? 10.104 9.320 16.087 1.00 79.94 370 ARG A C 1
ATOM 2676 O O . ARG A 1 370 ? 11.313 9.452 15.887 1.00 79.94 370 ARG A O 1
ATOM 2683 N N . VAL A 1 371 ? 9.583 8.151 16.463 1.00 81.25 371 VAL A N 1
ATOM 2684 C CA . VAL A 1 371 ? 10.361 6.900 16.529 1.00 81.25 371 VAL A CA 1
ATOM 2685 C C . VAL A 1 371 ? 10.237 6.041 15.263 1.00 81.25 371 VAL A C 1
ATOM 2687 O O . VAL A 1 371 ? 10.835 4.961 15.219 1.00 81.25 371 VAL A O 1
ATOM 2690 N N . GLY A 1 372 ? 9.525 6.529 14.240 1.00 82.56 372 GLY A N 1
ATOM 2691 C CA . GLY A 1 372 ? 9.338 5.865 12.950 1.00 82.56 372 GLY A CA 1
ATOM 2692 C C . GLY A 1 372 ? 8.393 4.667 13.025 1.00 82.56 372 GLY A C 1
ATOM 2693 O O . GLY A 1 372 ? 8.712 3.604 12.494 1.00 82.56 372 GLY A O 1
ATOM 2694 N N . ALA A 1 373 ? 7.295 4.772 13.775 1.00 89.44 373 ALA A N 1
ATOM 2695 C CA . ALA A 1 373 ? 6.217 3.787 13.704 1.00 89.44 373 ALA A CA 1
ATOM 2696 C C . ALA A 1 373 ? 5.588 3.798 12.306 1.00 89.44 373 ALA A C 1
ATOM 2698 O O . ALA A 1 373 ? 5.544 4.845 11.677 1.00 89.44 373 ALA A O 1
ATOM 2699 N N . THR A 1 374 ? 5.083 2.656 11.844 1.00 91.00 374 THR A N 1
ATOM 2700 C CA . THR A 1 374 ? 4.423 2.601 10.538 1.00 91.00 374 THR A CA 1
ATOM 2701 C C . THR A 1 374 ? 3.069 3.299 10.598 1.00 91.00 374 THR A C 1
ATOM 2703 O O . THR A 1 374 ? 2.217 2.894 11.397 1.00 91.00 374 THR A O 1
ATOM 2706 N N . GLY A 1 375 ? 2.882 4.311 9.752 1.00 89.88 375 GLY A N 1
ATOM 2707 C CA . GLY A 1 375 ? 1.596 4.963 9.528 1.00 89.88 375 GLY A CA 1
ATOM 2708 C C . GLY A 1 375 ? 0.740 4.222 8.507 1.00 89.88 375 GLY A C 1
ATOM 2709 O O . GLY A 1 375 ? 1.233 3.735 7.494 1.00 89.88 375 GLY A O 1
ATOM 2710 N N . TYR A 1 376 ? -0.561 4.163 8.762 1.00 91.94 376 TYR A N 1
ATOM 2711 C CA . TYR A 1 376 ? -1.578 3.701 7.820 1.00 91.94 376 TYR A CA 1
ATOM 2712 C C . TYR A 1 376 ? -2.567 4.833 7.550 1.00 91.94 376 TYR A C 1
ATOM 2714 O O . TYR A 1 376 ? -2.666 5.775 8.333 1.00 91.94 376 TYR A O 1
ATOM 2722 N N . TYR A 1 377 ? -3.322 4.747 6.452 1.00 90.06 377 TYR A N 1
ATOM 2723 C CA . TYR A 1 377 ? -4.195 5.842 6.024 1.00 90.06 377 TYR A CA 1
ATOM 2724 C C . TYR A 1 377 ? -5.177 6.297 7.108 1.00 90.06 377 TYR A C 1
ATOM 2726 O O . TYR A 1 377 ? -5.389 7.493 7.253 1.00 90.06 377 TYR A O 1
ATOM 2734 N N . ARG A 1 378 ? -5.849 5.366 7.782 1.00 92.00 378 ARG A N 1
ATOM 2735 C CA . ARG A 1 378 ? -6.785 5.616 8.880 1.00 92.00 378 ARG A CA 1
ATOM 2736 C C . ARG A 1 378 ? -7.153 4.267 9.510 1.00 92.00 378 ARG A C 1
ATOM 2738 O O . ARG A 1 378 ? -8.084 3.628 9.027 1.00 92.00 378 ARG A O 1
ATOM 2745 N N . PRO A 1 379 ? -6.353 3.751 10.460 1.00 94.62 379 PRO A N 1
ATOM 2746 C CA . PRO A 1 379 ? -6.732 2.571 11.220 1.00 94.62 379 PRO A CA 1
ATOM 2747 C C . PRO A 1 379 ? -8.024 2.816 11.986 1.00 94.62 379 PRO A C 1
ATOM 2749 O O . PRO A 1 379 ? -8.042 3.669 12.870 1.00 94.62 379 PRO A O 1
ATOM 2752 N N . GLU A 1 380 ? -9.035 2.021 11.678 1.00 93.94 380 GLU A N 1
ATOM 2753 C CA . GLU A 1 380 ? -10.294 1.998 12.415 1.00 93.94 380 GLU A CA 1
ATOM 2754 C C . GLU A 1 380 ? -10.283 0.808 13.381 1.00 93.94 380 GLU A C 1
ATOM 2756 O O . GLU A 1 380 ? -9.265 0.390 13.958 1.00 93.94 380 GLU A O 1
ATOM 2761 N N . ASP A 1 381 ? -11.451 0.215 13.523 1.00 93.75 381 ASP A N 1
ATOM 2762 C CA . ASP A 1 381 ? -11.709 -0.983 14.249 1.00 93.75 381 ASP A CA 1
ATOM 2763 C C . ASP A 1 381 ? -10.814 -2.173 13.920 1.00 93.75 381 ASP A C 1
ATOM 2765 O O . ASP A 1 381 ? -10.460 -2.487 12.778 1.00 93.75 381 ASP A O 1
ATOM 2769 N N . LEU A 1 382 ? -10.517 -2.924 14.981 1.00 94.69 382 LEU A N 1
ATOM 2770 C CA . LEU A 1 382 ? -9.720 -4.134 14.905 1.00 94.69 382 LEU A CA 1
ATOM 2771 C C . LEU A 1 382 ? -10.346 -5.295 15.671 1.00 94.69 382 LEU A C 1
ATOM 2773 O O . LEU A 1 382 ? -10.966 -5.142 16.733 1.00 94.69 382 LEU A O 1
ATOM 2777 N N . HIS A 1 383 ? -10.113 -6.497 15.149 1.00 95.12 383 HIS A N 1
ATOM 2778 C CA . HIS A 1 383 ? -10.603 -7.741 15.722 1.00 95.12 383 HIS A CA 1
ATOM 2779 C C . HIS A 1 383 ? -9.509 -8.811 15.731 1.00 95.12 383 HIS A C 1
ATOM 2781 O O . HIS A 1 383 ? -8.743 -8.977 14.781 1.00 95.12 383 HIS A O 1
ATOM 2787 N N . ILE A 1 384 ? -9.441 -9.565 16.829 1.00 94.31 384 ILE A N 1
ATOM 2788 C CA . ILE A 1 384 ? -8.570 -10.739 16.941 1.00 94.31 384 ILE A CA 1
ATOM 2789 C C . ILE A 1 384 ? -9.258 -11.949 16.308 1.00 94.31 384 ILE A C 1
ATOM 2791 O O . ILE A 1 384 ? -10.447 -12.153 16.535 1.00 94.31 384 ILE A O 1
ATOM 2795 N N . ASP A 1 385 ? -8.544 -12.755 15.532 1.00 93.50 385 ASP A N 1
ATOM 2796 C CA . ASP A 1 385 ? -9.060 -14.032 15.036 1.00 93.50 385 ASP A CA 1
ATOM 2797 C C . ASP A 1 385 ? -9.116 -15.029 16.212 1.00 93.50 385 ASP A C 1
ATOM 2799 O O . ASP A 1 385 ? -8.063 -15.443 16.710 1.00 93.50 385 ASP A O 1
ATOM 2803 N N . PRO A 1 386 ? -10.316 -15.398 16.707 1.00 89.62 386 PRO A N 1
ATOM 2804 C CA . PRO A 1 386 ? -10.450 -16.260 17.878 1.00 89.62 386 PRO A CA 1
ATOM 2805 C C . PRO A 1 386 ? -10.063 -17.718 17.593 1.00 89.62 386 PRO A C 1
ATOM 2807 O O . PRO A 1 386 ? -9.844 -18.477 18.539 1.00 89.62 386 PRO A O 1
ATOM 2810 N N . ASP A 1 387 ? -9.993 -18.113 16.319 1.00 86.94 387 ASP A N 1
ATOM 2811 C CA . ASP A 1 387 ? -9.689 -19.477 15.887 1.00 86.94 387 ASP A CA 1
ATOM 2812 C C . ASP A 1 387 ? -8.241 -19.631 15.398 1.00 86.94 387 ASP A C 1
ATOM 2814 O O . ASP A 1 387 ? -7.790 -20.754 15.134 1.00 86.94 387 ASP A O 1
ATOM 2818 N N . PHE A 1 388 ? -7.491 -18.527 15.297 1.00 91.25 388 PHE A N 1
ATOM 2819 C CA . PHE A 1 388 ? -6.093 -18.568 14.897 1.00 91.25 388 PHE A CA 1
ATOM 2820 C C . PHE A 1 388 ? -5.265 -19.393 15.882 1.00 91.25 388 PHE A C 1
ATOM 2822 O O . PHE A 1 388 ? -5.340 -19.244 17.103 1.00 91.25 388 PHE A O 1
ATOM 2829 N N . SER A 1 389 ? -4.426 -20.269 15.336 1.00 90.12 389 SER A N 1
ATOM 2830 C CA . SER A 1 389 ? -3.454 -21.016 16.121 1.00 90.12 389 SER A CA 1
ATOM 2831 C C . SER A 1 389 ? -2.194 -21.272 15.313 1.00 90.12 389 SER A C 1
ATOM 2833 O O . SER A 1 389 ? -2.249 -21.625 14.136 1.00 90.12 389 SER A O 1
ATOM 2835 N N . ASP A 1 390 ? -1.052 -21.140 15.978 1.00 91.44 390 ASP A N 1
ATOM 2836 C CA . ASP A 1 390 ? 0.255 -21.497 15.442 1.00 91.44 390 ASP A CA 1
ATOM 2837 C C . ASP A 1 390 ? 0.815 -22.664 16.272 1.00 91.44 390 ASP A C 1
ATOM 2839 O O . ASP A 1 390 ? 0.913 -22.612 17.502 1.00 91.44 390 ASP A O 1
ATOM 2843 N N . ALA A 1 391 ? 1.148 -23.761 15.591 1.00 91.88 391 ALA A N 1
ATOM 2844 C CA . ALA A 1 391 ? 1.674 -24.964 16.227 1.00 91.88 391 ALA A CA 1
ATOM 2845 C C . ALA A 1 391 ? 3.078 -24.759 16.823 1.00 91.88 391 ALA A C 1
ATOM 2847 O O . ALA A 1 391 ? 3.414 -25.406 17.821 1.00 91.88 391 ALA A O 1
ATOM 2848 N N . ASP A 1 392 ? 3.879 -23.882 16.218 1.00 93.38 392 ASP A N 1
ATOM 2849 C CA . ASP A 1 392 ? 5.235 -23.556 16.650 1.00 93.38 392 ASP A CA 1
ATOM 2850 C C . ASP A 1 392 ? 5.230 -22.451 17.717 1.00 93.38 392 ASP A C 1
ATOM 2852 O O . ASP A 1 392 ? 6.085 -22.458 18.610 1.00 93.38 392 ASP A O 1
ATOM 2856 N N . ASN A 1 393 ? 4.222 -21.571 17.694 1.00 94.19 393 ASN A N 1
ATOM 2857 C CA . ASN A 1 393 ? 4.044 -20.473 18.645 1.00 94.19 393 ASN A CA 1
ATOM 2858 C C . ASN A 1 393 ? 2.634 -20.492 19.273 1.00 94.19 393 ASN A C 1
ATOM 2860 O O . ASN A 1 393 ? 1.760 -19.741 18.857 1.00 94.19 393 ASN A O 1
ATOM 2864 N N . PRO A 1 394 ? 2.385 -21.294 20.327 1.00 92.25 394 PRO A N 1
ATOM 2865 C CA . PRO A 1 394 ? 1.036 -21.469 20.882 1.00 92.25 394 PRO A CA 1
ATOM 2866 C C . PRO A 1 394 ? 0.396 -20.217 21.498 1.00 92.25 394 PRO A C 1
ATOM 2868 O O . PRO A 1 394 ? -0.790 -20.236 21.808 1.00 92.25 394 PRO A O 1
ATOM 2871 N N . GLU A 1 395 ? 1.190 -19.177 21.758 1.00 92.31 395 GLU A N 1
ATOM 2872 C CA . GLU A 1 395 ? 0.709 -17.881 22.251 1.00 92.31 395 GLU A CA 1
ATOM 2873 C C . GLU A 1 395 ? 0.478 -16.880 21.113 1.00 92.31 395 GLU A C 1
ATOM 2875 O O . GLU A 1 395 ? 0.056 -15.766 21.395 1.00 92.31 395 GLU A O 1
ATOM 2880 N N . ALA A 1 396 ? 0.779 -17.241 19.861 1.00 96.44 396 ALA A N 1
ATOM 2881 C CA . ALA A 1 396 ? 0.654 -16.337 18.731 1.00 96.44 396 ALA A CA 1
ATOM 2882 C C . ALA A 1 396 ? -0.796 -15.925 18.500 1.00 96.44 396 ALA A C 1
ATOM 2884 O O . ALA A 1 396 ? -1.727 -16.707 18.694 1.00 96.44 396 ALA A O 1
ATOM 2885 N N . ILE A 1 397 ? -0.959 -14.694 18.035 1.00 96.44 397 ILE A N 1
ATOM 2886 C CA . ILE A 1 397 ? -2.259 -14.125 17.701 1.00 96.44 397 ILE A CA 1
ATOM 2887 C C . ILE A 1 397 ? -2.246 -13.625 16.266 1.00 96.44 397 ILE A C 1
ATOM 2889 O O . ILE A 1 397 ? -1.225 -13.130 15.787 1.00 96.44 397 ILE A O 1
ATOM 2893 N N . ARG A 1 398 ? -3.405 -13.697 15.616 1.00 95.69 398 ARG A N 1
ATOM 2894 C CA . ARG A 1 398 ? -3.701 -12.939 14.405 1.00 95.69 398 ARG A CA 1
ATOM 2895 C C . ARG A 1 398 ? -4.723 -11.874 14.758 1.00 95.69 398 ARG A C 1
ATOM 2897 O O . ARG A 1 398 ? -5.754 -12.181 15.349 1.00 95.69 398 ARG A O 1
ATOM 2904 N N . PHE A 1 399 ? -4.435 -10.634 14.410 1.00 95.62 399 PHE A N 1
ATOM 2905 C CA . PHE A 1 399 ? -5.355 -9.515 14.556 1.00 95.62 399 PHE A CA 1
ATOM 2906 C C . PHE A 1 399 ? -5.411 -8.763 13.235 1.00 95.62 399 PHE A C 1
ATOM 2908 O O . PHE A 1 399 ? -4.400 -8.658 12.545 1.00 95.62 399 PHE A O 1
ATOM 2915 N N . CYS A 1 400 ? -6.587 -8.276 12.873 1.00 96.56 400 CYS A N 1
ATOM 2916 C CA . CYS A 1 400 ? -6.789 -7.501 11.658 1.00 96.56 400 CYS A CA 1
ATOM 2917 C C . CYS A 1 400 ? -7.456 -6.181 12.015 1.00 96.56 400 CYS A C 1
ATOM 2919 O O . CYS A 1 400 ? -8.225 -6.145 12.976 1.00 96.56 400 CYS A O 1
ATOM 2921 N N . TRP A 1 401 ? -7.144 -5.132 11.264 1.00 96.81 401 TRP A N 1
ATOM 2922 C CA . TRP A 1 401 ? -7.741 -3.807 11.391 1.00 96.81 401 TRP A CA 1
ATOM 2923 C C . TRP A 1 401 ? -8.183 -3.314 10.019 1.00 96.81 401 TRP A C 1
ATOM 2925 O O . TRP A 1 401 ? -7.578 -3.669 8.998 1.00 96.81 401 TRP A O 1
ATOM 2935 N N . ALA A 1 402 ? -9.257 -2.535 9.993 1.00 96.25 402 ALA A N 1
ATOM 2936 C CA . ALA A 1 402 ? -9.638 -1.831 8.786 1.00 96.25 402 ALA A CA 1
ATOM 2937 C C . ALA A 1 402 ? -8.776 -0.580 8.619 1.00 96.25 402 ALA A C 1
ATOM 2939 O O . ALA A 1 402 ? -8.341 0.044 9.587 1.00 96.25 402 ALA A O 1
ATOM 2940 N N . ASN A 1 403 ? -8.501 -0.245 7.369 1.00 94.62 403 ASN A N 1
ATOM 2941 C CA . ASN A 1 403 ? -7.796 0.955 6.970 1.00 94.62 403 ASN A CA 1
ATOM 2942 C C . ASN A 1 403 ? -8.674 1.663 5.930 1.00 94.62 403 ASN A C 1
ATOM 2944 O O . ASN A 1 403 ? -8.663 1.291 4.756 1.00 94.62 403 ASN A O 1
ATOM 2948 N N . THR A 1 404 ? -9.481 2.638 6.357 1.00 92.31 404 THR A N 1
ATOM 2949 C CA . THR A 1 404 ? -10.699 3.072 5.633 1.00 92.31 404 THR A CA 1
ATOM 2950 C C . THR A 1 404 ? -10.459 3.589 4.219 1.00 92.31 404 THR A C 1
ATOM 2952 O O . THR A 1 404 ? -11.337 3.530 3.3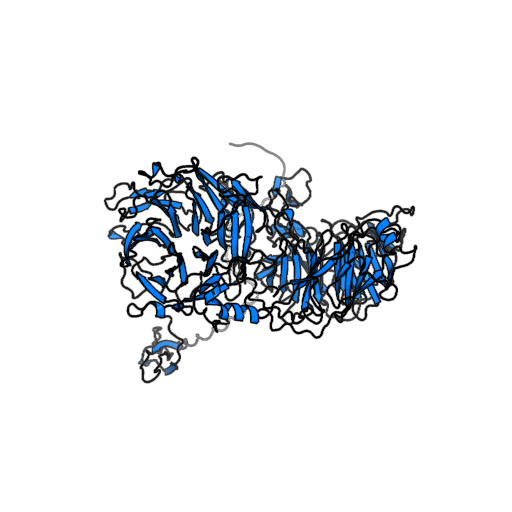63 1.00 92.31 404 THR A O 1
ATOM 2955 N N . GLY A 1 405 ? -9.289 4.165 3.952 1.00 89.56 405 GLY A N 1
ATOM 2956 C CA . GLY A 1 405 ? -9.069 4.920 2.722 1.00 89.56 405 GLY A CA 1
ATOM 2957 C C . GLY A 1 405 ? -10.012 6.127 2.578 1.00 89.56 405 GLY A C 1
ATOM 2958 O O . GLY A 1 405 ? -10.618 6.634 3.529 1.00 89.56 405 GLY A O 1
ATOM 2959 N N . ASN A 1 406 ? -10.111 6.637 1.355 1.00 86.50 406 ASN A N 1
ATOM 2960 C CA . ASN A 1 406 ? -11.039 7.690 0.966 1.00 86.50 406 ASN A CA 1
ATOM 2961 C C . ASN A 1 406 ? -11.476 7.547 -0.494 1.00 86.50 406 ASN A C 1
ATOM 2963 O O . ASN A 1 406 ? -10.745 7.877 -1.433 1.00 86.50 406 ASN A O 1
ATOM 2967 N N . ARG A 1 407 ? -12.732 7.143 -0.666 1.00 84.81 407 ARG A N 1
ATOM 2968 C CA . ARG A 1 407 ? -13.394 6.984 -1.960 1.00 84.81 407 ARG A CA 1
ATOM 2969 C C . ARG A 1 407 ? -13.333 8.229 -2.855 1.00 84.81 407 ARG A C 1
ATOM 2971 O O . ARG A 1 407 ? -13.152 8.093 -4.061 1.00 84.81 407 ARG A O 1
ATOM 2978 N N . GLY A 1 408 ? -13.442 9.442 -2.303 1.00 82.75 408 GLY A N 1
ATOM 2979 C CA . GLY A 1 408 ? -13.318 10.686 -3.085 1.00 82.75 408 GLY A CA 1
ATOM 2980 C C . GLY A 1 408 ? -11.938 10.849 -3.740 1.00 82.75 408 GLY A C 1
ATOM 2981 O O . GLY A 1 408 ? -11.799 11.433 -4.820 1.00 82.75 408 GLY A O 1
ATOM 2982 N N . ALA A 1 409 ? -10.932 10.224 -3.129 1.00 82.31 409 ALA A N 1
ATOM 2983 C CA . ALA A 1 409 ? -9.565 10.149 -3.601 1.00 82.31 409 ALA A CA 1
ATOM 2984 C C . ALA A 1 409 ? -9.268 8.892 -4.439 1.00 82.31 409 ALA A C 1
ATOM 2986 O O . ALA A 1 409 ? -8.104 8.657 -4.730 1.00 82.31 409 ALA A O 1
ATOM 2987 N N . SER A 1 410 ? -10.256 8.074 -4.821 1.00 84.81 410 SER A N 1
ATOM 2988 C CA . SER A 1 410 ? -10.033 6.760 -5.463 1.00 84.81 410 SER A CA 1
ATOM 2989 C C . SER A 1 410 ? -9.146 5.805 -4.638 1.00 84.81 410 SER A C 1
ATOM 2991 O O . SER A 1 410 ? -8.559 4.877 -5.187 1.00 84.81 410 SER A O 1
ATOM 2993 N N . ASN A 1 411 ? -9.019 6.046 -3.328 1.00 87.00 411 ASN A N 1
ATOM 2994 C CA . ASN A 1 411 ? -8.409 5.131 -2.368 1.00 87.00 411 ASN A CA 1
ATOM 2995 C C . ASN A 1 411 ? -9.557 4.417 -1.649 1.00 87.00 411 ASN A C 1
ATOM 2997 O O . ASN A 1 411 ? -10.202 5.004 -0.790 1.00 87.00 411 ASN A O 1
ATOM 3001 N N . TRP A 1 412 ? -9.863 3.182 -2.020 1.00 87.88 412 TRP A N 1
ATOM 3002 C CA . TRP A 1 412 ? -11.075 2.502 -1.549 1.00 87.88 412 TRP A CA 1
ATOM 3003 C C . TRP A 1 412 ? -10.966 1.947 -0.121 1.00 87.88 412 TRP A C 1
ATOM 3005 O O . TRP A 1 412 ? -11.984 1.612 0.480 1.00 87.88 412 TRP A O 1
ATOM 3015 N N . GLY A 1 413 ? -9.757 1.920 0.444 1.00 91.06 413 GLY A N 1
ATOM 3016 C CA . GLY A 1 413 ? -9.465 1.307 1.736 1.00 91.06 413 GLY A CA 1
ATOM 3017 C C . GLY A 1 413 ? -9.028 -0.148 1.611 1.00 91.06 413 GLY A C 1
ATOM 3018 O O . GLY A 1 413 ? -8.935 -0.697 0.517 1.00 91.06 413 GLY A O 1
ATOM 3019 N N . GLU A 1 414 ? -8.703 -0.765 2.739 1.00 93.31 414 GLU A N 1
ATOM 3020 C CA . GLU A 1 414 ? -8.188 -2.133 2.818 1.00 93.31 414 GLU A CA 1
ATOM 3021 C C . GLU A 1 414 ? -8.401 -2.717 4.223 1.00 93.31 414 GLU A C 1
ATOM 3023 O O . GLU A 1 414 ? -8.688 -2.002 5.183 1.00 93.31 414 GLU A O 1
ATOM 3028 N N . VAL A 1 415 ? -8.235 -4.030 4.356 1.00 95.50 415 VAL A N 1
ATOM 3029 C CA . VAL A 1 415 ? -8.098 -4.721 5.639 1.00 95.50 415 VAL A CA 1
ATOM 3030 C C . VAL A 1 415 ? -6.696 -5.295 5.719 1.00 95.50 415 VAL A C 1
ATOM 3032 O O . VAL A 1 415 ? -6.277 -6.088 4.869 1.00 95.50 415 VAL A O 1
ATOM 3035 N N . VAL A 1 416 ? -5.984 -4.936 6.781 1.00 95.25 416 VAL A N 1
ATOM 3036 C CA . VAL A 1 416 ? -4.613 -5.381 7.027 1.00 95.25 416 VAL A CA 1
ATOM 3037 C C . VAL A 1 416 ? -4.605 -6.306 8.239 1.00 95.25 416 VAL A C 1
ATOM 3039 O O . VAL A 1 416 ? -5.320 -6.087 9.216 1.00 95.25 416 VAL A O 1
ATOM 3042 N N . CYS A 1 417 ? -3.814 -7.375 8.179 1.00 95.44 417 CYS A N 1
ATOM 3043 C CA . CYS A 1 417 ? -3.686 -8.346 9.258 1.00 95.44 417 CYS A CA 1
ATOM 3044 C C . CYS A 1 417 ? -2.237 -8.470 9.731 1.00 95.44 417 CYS A C 1
ATOM 3046 O O . CYS A 1 417 ? -1.311 -8.589 8.930 1.00 95.44 417 CYS A O 1
ATOM 3048 N N . GLY A 1 418 ? -2.057 -8.530 11.049 1.00 95.44 418 GLY A N 1
ATOM 3049 C CA . GLY A 1 418 ? -0.802 -8.822 11.726 1.00 95.44 418 GLY A CA 1
ATOM 3050 C C . GLY A 1 418 ? -0.845 -10.177 12.431 1.00 95.44 418 GLY A C 1
ATOM 3051 O O . GLY A 1 418 ? -1.795 -10.484 13.152 1.00 95.44 418 GLY A O 1
ATOM 3052 N N . VAL A 1 419 ? 0.206 -10.982 12.268 1.00 96.19 419 VAL A N 1
ATOM 3053 C CA . VAL A 1 419 ? 0.448 -12.192 13.069 1.00 96.19 419 VAL A CA 1
ATOM 3054 C C . VAL A 1 419 ? 1.599 -11.924 14.030 1.00 96.19 419 VAL A C 1
ATOM 3056 O O . VAL A 1 419 ? 2.746 -11.881 13.596 1.00 96.19 419 VAL A O 1
ATOM 3059 N N . ASP A 1 420 ? 1.316 -11.750 15.326 1.00 97.00 420 ASP A N 1
ATOM 3060 C CA . ASP A 1 420 ? 2.344 -11.609 16.368 1.00 97.00 420 ASP A CA 1
ATOM 3061 C C . ASP A 1 420 ? 2.650 -12.981 16.969 1.00 97.00 420 ASP A C 1
ATOM 3063 O O . ASP A 1 420 ? 1.855 -13.540 17.725 1.00 97.00 420 ASP A O 1
ATOM 3067 N N . SER A 1 421 ? 3.819 -13.522 16.636 1.00 96.31 421 SER A N 1
ATOM 3068 C CA . SER A 1 421 ? 4.313 -14.809 17.139 1.00 96.31 421 SER A CA 1
ATOM 3069 C C . SER A 1 421 ? 4.712 -14.779 18.620 1.00 96.31 421 SER A C 1
ATOM 3071 O O . SER A 1 421 ? 4.845 -15.833 19.245 1.00 96.31 421 SER A O 1
ATOM 3073 N N . ALA A 1 422 ? 4.903 -13.590 19.203 1.00 95.31 422 ALA A N 1
ATOM 3074 C CA . ALA A 1 422 ? 5.340 -13.422 20.586 1.00 95.31 422 ALA A CA 1
ATOM 3075 C C . ALA A 1 422 ? 4.646 -12.225 21.262 1.00 95.31 422 ALA A C 1
ATOM 3077 O O . ALA A 1 422 ? 5.320 -11.279 21.690 1.00 95.31 422 ALA A O 1
ATOM 3078 N N . PRO A 1 423 ? 3.311 -12.261 21.453 1.00 94.94 423 PRO A N 1
ATOM 3079 C CA . PRO A 1 423 ? 2.572 -11.109 21.959 1.00 94.94 423 PRO A CA 1
ATOM 3080 C C . PRO A 1 423 ? 3.020 -10.673 23.356 1.00 94.94 423 PRO A C 1
ATOM 3082 O O . PRO A 1 423 ? 2.936 -9.497 23.681 1.00 94.94 423 PRO A O 1
ATOM 3085 N N . ASN A 1 424 ? 3.608 -11.558 24.156 1.00 94.56 424 ASN A N 1
ATOM 3086 C CA . ASN A 1 424 ? 4.107 -11.232 25.496 1.00 94.56 424 ASN A CA 1
ATOM 3087 C C . ASN A 1 424 ? 5.387 -10.381 25.524 1.00 94.56 424 ASN A C 1
ATOM 3089 O O . ASN A 1 424 ? 5.830 -9.993 26.607 1.00 94.56 424 ASN A O 1
ATOM 3093 N N . ALA A 1 425 ? 5.991 -10.105 24.368 1.00 92.94 425 ALA A N 1
ATOM 3094 C CA . ALA A 1 425 ? 7.214 -9.329 24.239 1.00 92.94 425 ALA A CA 1
ATOM 3095 C C . ALA A 1 425 ? 7.054 -8.167 23.244 1.00 92.94 425 ALA A C 1
ATOM 3097 O O . ALA A 1 425 ? 6.139 -8.130 22.419 1.00 92.94 425 ALA A O 1
ATOM 3098 N N . ALA A 1 426 ? 7.972 -7.210 23.338 1.00 93.00 426 ALA A N 1
ATOM 3099 C CA . ALA A 1 426 ? 8.101 -6.085 22.420 1.00 93.00 426 ALA A CA 1
ATOM 3100 C C . ALA A 1 426 ? 9.587 -5.739 22.272 1.00 93.00 426 ALA A C 1
ATOM 3102 O O . ALA A 1 426 ? 10.103 -4.813 22.893 1.00 93.00 426 ALA A O 1
ATOM 3103 N N . GLU A 1 427 ? 10.292 -6.573 21.511 1.00 87.69 427 GLU A N 1
ATOM 3104 C CA . GLU A 1 427 ? 11.731 -6.450 21.287 1.00 87.69 427 GLU A CA 1
ATOM 3105 C C . GLU A 1 427 ? 11.981 -6.025 19.827 1.00 87.69 427 GLU A C 1
ATOM 3107 O O . GLU A 1 427 ? 11.686 -6.814 18.920 1.00 87.69 427 GLU A O 1
ATOM 3112 N N . PRO A 1 428 ? 12.543 -4.826 19.574 1.00 83.56 428 PRO A N 1
ATOM 3113 C CA . PRO A 1 428 ? 12.633 -4.237 18.231 1.00 83.56 428 PRO A CA 1
ATOM 3114 C C . PRO A 1 428 ? 13.453 -5.086 17.244 1.00 83.56 428 PRO A C 1
ATOM 3116 O O . PRO A 1 428 ? 13.157 -5.127 16.052 1.00 83.56 428 PRO A O 1
ATOM 3119 N N . ASP A 1 429 ? 14.439 -5.832 17.749 1.00 83.62 429 ASP A N 1
ATOM 3120 C CA . ASP A 1 429 ? 15.323 -6.674 16.934 1.00 83.62 429 ASP A CA 1
ATOM 3121 C C . ASP A 1 429 ? 14.736 -8.064 16.621 1.00 83.62 429 ASP A C 1
ATOM 3123 O O . ASP A 1 429 ? 15.309 -8.809 15.827 1.00 83.62 429 ASP A O 1
ATOM 3127 N N . THR A 1 430 ? 13.621 -8.451 17.257 1.00 82.12 430 THR A N 1
ATOM 3128 C CA . THR A 1 430 ? 13.074 -9.820 17.139 1.00 82.12 430 THR A CA 1
ATOM 3129 C C . THR A 1 430 ? 12.123 -9.970 15.957 1.00 82.12 430 THR A C 1
ATOM 3131 O O . THR A 1 430 ? 11.988 -11.075 15.443 1.00 82.12 430 THR A O 1
ATOM 3134 N N . ARG A 1 431 ? 11.494 -8.866 15.521 1.00 87.94 431 ARG A N 1
ATOM 3135 C CA . ARG A 1 431 ? 10.528 -8.822 14.408 1.00 87.94 431 ARG A CA 1
ATOM 3136 C C . ARG A 1 431 ? 9.447 -9.907 14.535 1.00 87.94 431 ARG A C 1
ATOM 3138 O O . ARG A 1 431 ? 9.286 -10.753 13.662 1.00 87.94 431 ARG A O 1
ATOM 3145 N N . SER A 1 432 ? 8.768 -9.933 15.685 1.00 92.31 432 SER A N 1
ATOM 3146 C CA . SER A 1 432 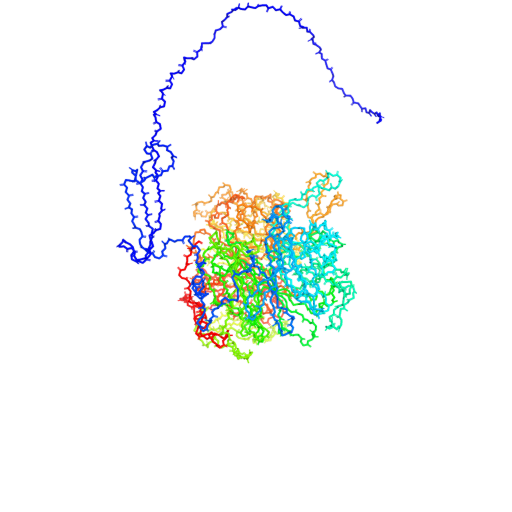? 7.812 -10.995 16.027 1.00 92.31 432 SER A CA 1
ATOM 3147 C C . SER A 1 432 ? 6.500 -10.925 15.251 1.00 92.31 432 SER A C 1
ATOM 3149 O O . SER A 1 432 ? 5.735 -11.888 15.311 1.00 92.31 432 SER A O 1
ATOM 3151 N N . VAL A 1 433 ? 6.240 -9.816 14.555 1.00 94.50 433 VAL A N 1
ATOM 3152 C CA . VAL A 1 433 ? 5.001 -9.568 13.823 1.00 94.50 433 VAL A CA 1
ATOM 3153 C C . VAL A 1 433 ? 5.243 -9.737 12.327 1.00 94.50 433 VAL A C 1
ATOM 3155 O O . VAL A 1 433 ? 6.301 -9.371 11.825 1.00 94.50 433 VAL A O 1
ATOM 3158 N N . ILE A 1 434 ? 4.271 -10.280 11.606 1.00 93.19 434 ILE A N 1
ATOM 3159 C CA . ILE A 1 434 ? 4.244 -10.282 10.140 1.00 93.19 434 ILE A CA 1
ATOM 3160 C C . ILE A 1 434 ? 2.950 -9.601 9.719 1.00 93.19 434 ILE A C 1
ATOM 3162 O O . ILE A 1 434 ? 1.885 -10.021 10.167 1.00 93.19 434 ILE A O 1
ATOM 3166 N N . VAL A 1 435 ? 3.055 -8.557 8.903 1.00 94.12 435 VAL A N 1
ATOM 3167 C CA . VAL A 1 435 ? 1.934 -7.746 8.423 1.00 94.12 435 VAL A CA 1
ATOM 3168 C C . VAL A 1 435 ? 1.698 -8.032 6.949 1.00 94.12 435 VAL A C 1
ATOM 3170 O O . VAL A 1 435 ? 2.641 -7.951 6.168 1.00 94.12 435 VAL A O 1
ATOM 3173 N N . ASN A 1 436 ? 0.456 -8.329 6.573 1.00 91.56 436 ASN A N 1
ATOM 3174 C CA . ASN A 1 436 ? 0.039 -8.516 5.184 1.00 91.56 436 ASN A CA 1
ATOM 3175 C C . ASN A 1 436 ? -1.317 -7.848 4.939 1.00 91.56 436 ASN A C 1
ATOM 3177 O O . ASN A 1 436 ? -2.156 -7.775 5.844 1.00 91.56 436 ASN A O 1
ATOM 3181 N N . ARG A 1 437 ? -1.559 -7.440 3.693 1.00 90.62 437 ARG A N 1
ATOM 3182 C CA . ARG A 1 437 ? -2.894 -7.060 3.220 1.00 90.62 437 ARG A CA 1
ATOM 3183 C C . ARG A 1 437 ? -3.746 -8.312 3.099 1.00 90.62 437 ARG A C 1
ATOM 3185 O O . ARG A 1 437 ? -3.345 -9.266 2.444 1.00 90.62 437 ARG A O 1
ATOM 3192 N N . PHE A 1 438 ? -4.903 -8.312 3.746 1.00 91.00 438 PHE A N 1
ATOM 3193 C CA . PHE A 1 438 ? -5.850 -9.420 3.667 1.00 91.00 438 PHE A CA 1
ATOM 3194 C C . PHE A 1 438 ? -6.937 -9.167 2.624 1.00 91.00 438 PHE A C 1
ATOM 3196 O O . PHE A 1 438 ? -7.382 -10.096 1.960 1.00 91.00 438 PHE A O 1
ATOM 3203 N N . LEU A 1 439 ? -7.351 -7.912 2.469 1.00 89.38 439 LEU A N 1
ATOM 3204 C CA . LEU A 1 439 ? -8.364 -7.489 1.511 1.00 89.38 439 LEU A CA 1
ATOM 3205 C C . LEU A 1 439 ? -8.063 -6.057 1.084 1.00 89.38 439 LEU A C 1
ATOM 3207 O O . LEU A 1 439 ? -7.695 -5.246 1.924 1.00 89.38 439 LEU A O 1
ATOM 3211 N N . GLU A 1 440 ? -8.260 -5.734 -0.184 1.00 86.75 440 GLU A N 1
ATOM 3212 C CA . GLU A 1 440 ? -8.280 -4.352 -0.667 1.00 86.75 440 GLU A CA 1
ATOM 3213 C C . GLU A 1 440 ? -9.697 -4.010 -1.121 1.00 86.75 440 GLU A C 1
ATOM 3215 O O . GLU A 1 440 ? -10.436 -4.880 -1.585 1.00 86.75 440 GLU A O 1
ATOM 3220 N N . GLY A 1 441 ? -10.078 -2.752 -0.937 1.00 87.06 441 GLY A N 1
ATOM 3221 C CA . GLY A 1 441 ? -11.351 -2.227 -1.392 1.00 87.06 441 GLY A CA 1
ATOM 3222 C C . GLY A 1 441 ? -11.362 -1.899 -2.883 1.00 87.06 441 GLY A C 1
ATOM 3223 O O . GLY A 1 441 ? -10.327 -1.790 -3.546 1.00 87.06 441 GLY A O 1
ATOM 3224 N N . ASP A 1 442 ? -12.564 -1.667 -3.384 1.00 83.69 442 ASP A N 1
ATOM 3225 C CA . ASP A 1 442 ? -12.888 -1.317 -4.761 1.00 83.69 442 ASP A CA 1
ATOM 3226 C C . ASP A 1 442 ? -14.086 -0.341 -4.801 1.00 83.69 442 ASP A C 1
ATOM 3228 O O . ASP A 1 442 ? -14.474 0.238 -3.786 1.00 83.69 442 ASP A O 1
ATOM 3232 N N . GLU A 1 443 ? -14.673 -0.092 -5.976 1.00 81.50 443 GLU A N 1
ATOM 3233 C CA . GLU A 1 443 ? -15.818 0.826 -6.089 1.00 81.50 443 GLU A CA 1
ATOM 3234 C C . GLU A 1 443 ? -17.075 0.350 -5.333 1.00 81.50 443 GLU A C 1
ATOM 3236 O O . GLU A 1 443 ? -17.944 1.175 -5.029 1.00 81.50 443 GLU A O 1
ATOM 3241 N N . GLU A 1 444 ? -17.198 -0.953 -5.057 1.00 82.38 444 GLU A N 1
ATOM 3242 C CA . GLU A 1 444 ? -18.301 -1.546 -4.301 1.00 82.38 444 GLU A CA 1
ATOM 3243 C C . GLU A 1 444 ? -17.944 -1.701 -2.820 1.00 82.38 444 GLU A C 1
ATOM 3245 O O . GLU A 1 444 ? -18.664 -1.141 -2.000 1.00 82.38 444 GLU A O 1
ATOM 3250 N N . LEU A 1 445 ? -16.853 -2.405 -2.488 1.00 87.25 445 LEU A N 1
ATOM 3251 C CA . LEU A 1 445 ? -16.363 -2.578 -1.118 1.00 87.25 445 LEU A CA 1
ATOM 3252 C C . LEU A 1 445 ? -15.405 -1.446 -0.762 1.00 87.25 445 LEU A C 1
ATOM 3254 O O . LEU A 1 445 ? -14.241 -1.474 -1.149 1.00 87.25 445 LEU A O 1
ATOM 3258 N N . ASN A 1 446 ? -15.862 -0.449 -0.013 1.00 90.31 446 ASN A N 1
ATOM 3259 C CA . ASN A 1 446 ? -15.022 0.699 0.333 1.00 90.31 446 ASN A CA 1
ATOM 3260 C C . ASN A 1 446 ? -15.354 1.292 1.694 1.00 90.31 446 ASN A C 1
ATOM 3262 O O . ASN A 1 446 ? -16.412 1.024 2.252 1.00 90.31 446 ASN A O 1
ATOM 3266 N N . ALA A 1 447 ? -14.449 2.134 2.192 1.00 91.31 447 ALA A N 1
ATOM 3267 C CA . ALA A 1 447 ? -14.531 2.683 3.541 1.00 91.31 447 ALA A CA 1
ATOM 3268 C C . ALA A 1 447 ? -14.736 1.591 4.611 1.00 91.31 447 ALA A C 1
ATOM 3270 O O . ALA A 1 447 ? -15.658 1.702 5.415 1.00 91.31 447 ALA A O 1
ATOM 3271 N N . PRO A 1 448 ? -13.924 0.511 4.615 1.00 94.94 448 PRO A N 1
ATOM 3272 C CA . PRO A 1 448 ? -14.008 -0.480 5.676 1.00 94.94 448 PRO A CA 1
ATOM 3273 C C . PRO A 1 448 ? -13.724 0.184 7.027 1.00 94.94 448 PRO A C 1
ATOM 3275 O O . PRO A 1 448 ? -12.789 0.977 7.149 1.00 94.94 448 PRO A O 1
ATOM 3278 N N . ASP A 1 449 ? -14.519 -0.187 8.019 1.00 93.69 449 ASP A N 1
ATOM 3279 C CA . ASP A 1 449 ? -14.458 0.306 9.390 1.00 93.69 449 ASP A CA 1
ATOM 3280 C C . ASP A 1 449 ? -14.469 -0.897 10.343 1.00 93.69 449 ASP A C 1
ATOM 3282 O O . ASP A 1 449 ? -13.410 -1.411 10.706 1.00 93.69 449 ASP A O 1
ATOM 3286 N N . ASN A 1 450 ? -15.636 -1.457 10.677 1.00 94.25 450 ASN A N 1
ATOM 3287 C CA . ASN A 1 450 ? -15.664 -2.519 11.678 1.00 94.25 450 ASN A CA 1
ATOM 3288 C C . ASN A 1 450 ? -15.287 -3.887 11.108 1.00 94.25 450 ASN A C 1
ATOM 3290 O O . ASN A 1 450 ? -15.576 -4.241 9.960 1.00 94.25 450 ASN A O 1
ATOM 3294 N N . LEU A 1 451 ? -14.723 -4.722 11.983 1.00 96.00 451 LEU A N 1
ATOM 3295 C CA . LEU A 1 451 ? -14.330 -6.092 11.677 1.00 96.00 451 LEU A CA 1
ATOM 3296 C C . LEU A 1 451 ? -14.890 -7.084 12.695 1.00 96.00 451 LEU A C 1
ATOM 3298 O O . LEU A 1 451 ? -14.837 -6.858 13.905 1.00 96.00 451 LEU A O 1
ATOM 3302 N N . ALA A 1 452 ? -15.341 -8.244 12.218 1.00 95.25 452 ALA A N 1
ATOM 3303 C CA . ALA A 1 452 ? -15.772 -9.331 13.091 1.00 95.25 452 ALA A CA 1
ATOM 3304 C C . ALA A 1 452 ? -15.462 -10.709 12.506 1.00 95.25 452 ALA A C 1
ATOM 3306 O O . ALA A 1 452 ? -16.022 -11.114 11.487 1.00 95.25 452 ALA A O 1
ATOM 3307 N N . PHE A 1 453 ? -14.622 -11.481 13.192 1.00 93.69 453 PHE A N 1
ATOM 3308 C CA . PHE A 1 453 ? -14.455 -12.895 12.863 1.00 93.69 453 PHE A CA 1
ATOM 3309 C C . PHE A 1 453 ? -15.654 -13.701 13.359 1.00 93.69 453 PHE A C 1
ATOM 3311 O O . PHE A 1 453 ? -16.030 -13.605 14.529 1.00 93.69 453 PHE A O 1
ATOM 3318 N N . GLN A 1 454 ? -16.226 -14.538 12.492 1.00 91.75 454 GLN A N 1
ATOM 3319 C CA . GLN A 1 454 ? -17.256 -15.491 12.891 1.00 91.75 454 GLN A CA 1
ATOM 3320 C C . GLN A 1 454 ? -16.612 -16.704 13.591 1.00 91.75 454 GLN A C 1
ATOM 3322 O O . GLN A 1 454 ? -15.902 -17.477 12.932 1.00 91.75 454 GLN A O 1
ATOM 3327 N N . PRO A 1 455 ? -16.897 -16.937 14.889 1.00 87.94 455 PRO A N 1
ATOM 3328 C CA . PRO A 1 455 ? -16.300 -18.037 15.642 1.00 87.94 455 PRO A CA 1
ATOM 3329 C C . PRO A 1 455 ? -16.566 -19.412 15.019 1.00 87.94 455 PRO A C 1
ATOM 3331 O O . PRO A 1 455 ? -17.685 -19.725 14.613 1.00 87.94 455 PRO A O 1
ATOM 3334 N N . GLY A 1 456 ? -15.540 -20.258 14.990 1.00 81.88 456 GLY A N 1
ATOM 3335 C CA . GLY A 1 456 ? -15.557 -21.616 14.455 1.00 81.88 456 GLY A CA 1
ATOM 3336 C C . GLY A 1 456 ? -15.411 -21.726 12.934 1.00 81.88 456 GLY A C 1
ATOM 3337 O O . GLY A 1 456 ? -15.463 -22.846 12.416 1.00 81.88 456 GLY A O 1
ATOM 3338 N N . THR A 1 457 ? -15.248 -20.612 12.210 1.00 81.38 457 THR A N 1
ATOM 3339 C CA . THR A 1 457 ? -15.270 -20.600 10.732 1.00 81.38 457 THR A CA 1
ATOM 3340 C C . THR A 1 457 ? -14.035 -19.962 10.093 1.00 81.38 457 THR A C 1
ATOM 3342 O O . THR A 1 457 ? -13.645 -20.376 8.996 1.00 81.38 457 THR A O 1
ATOM 3345 N N . GLY A 1 458 ? -13.424 -18.981 10.769 1.00 82.06 458 GLY A N 1
ATOM 3346 C CA . GLY A 1 458 ? -12.369 -18.120 10.226 1.00 82.06 458 GLY A CA 1
ATOM 3347 C C . GLY A 1 458 ? -12.846 -17.067 9.214 1.00 82.06 458 GLY A C 1
ATOM 3348 O O . GLY A 1 458 ? -12.015 -16.342 8.678 1.00 82.06 458 GLY A O 1
ATOM 3349 N N . ILE A 1 459 ? -14.150 -16.978 8.924 1.00 88.31 459 ILE A N 1
ATOM 3350 C CA . ILE A 1 459 ? -14.711 -15.972 8.008 1.00 88.31 459 ILE A CA 1
ATOM 3351 C C . ILE A 1 459 ? -14.628 -14.602 8.677 1.00 88.31 459 ILE A C 1
ATOM 3353 O O . ILE A 1 459 ? -15.087 -14.437 9.813 1.00 88.31 459 ILE A O 1
ATOM 3357 N N . LEU A 1 460 ? -14.070 -13.628 7.962 1.00 94.06 460 LEU A N 1
ATOM 3358 C CA . LEU A 1 460 ? -14.011 -12.241 8.405 1.00 94.06 460 LEU A CA 1
ATOM 3359 C C . LEU A 1 460 ? -15.191 -11.469 7.823 1.00 94.06 460 LEU A C 1
ATOM 3361 O O . LEU A 1 460 ? -15.395 -11.469 6.613 1.00 94.06 460 LEU A O 1
ATOM 3365 N N . TYR A 1 461 ? -15.955 -10.802 8.678 1.00 96.12 461 TYR A N 1
ATOM 3366 C CA . TYR A 1 461 ? -16.966 -9.846 8.256 1.00 96.12 461 TYR A CA 1
ATOM 3367 C C . TYR A 1 461 ? -16.368 -8.441 8.281 1.00 96.12 461 TYR A C 1
ATOM 3369 O O . TYR A 1 461 ? -15.752 -8.067 9.280 1.00 96.12 461 TYR A O 1
ATOM 3377 N N . VAL A 1 462 ? -16.549 -7.703 7.186 1.00 96.94 462 VAL A N 1
ATOM 3378 C CA . VAL A 1 462 ? -16.073 -6.329 6.981 1.00 96.94 462 VAL A CA 1
ATOM 3379 C C . VAL A 1 462 ? -17.288 -5.421 6.844 1.00 96.94 462 VAL A C 1
ATOM 3381 O O . VAL A 1 462 ? -18.190 -5.711 6.054 1.00 96.94 462 VAL A O 1
ATOM 3384 N N . ILE A 1 463 ? -17.340 -4.373 7.653 1.00 96.12 463 ILE A N 1
ATOM 3385 C CA . ILE A 1 463 ? -18.460 -3.443 7.754 1.00 96.12 463 ILE A CA 1
ATOM 3386 C C . ILE A 1 463 ? -17.991 -2.097 7.211 1.00 96.12 463 ILE A C 1
ATOM 3388 O O . ILE A 1 463 ? -16.875 -1.680 7.502 1.00 96.12 463 ILE A O 1
ATOM 3392 N N . GLU A 1 464 ? -18.807 -1.459 6.379 1.00 94.00 464 GLU A N 1
ATOM 3393 C CA . GLU A 1 464 ? -18.460 -0.175 5.769 1.00 94.00 464 GLU A CA 1
ATOM 3394 C C . GLU A 1 464 ? -19.007 1.019 6.550 1.00 94.00 464 GLU A C 1
ATOM 3396 O O . GLU A 1 464 ? -20.213 1.093 6.803 1.00 94.00 464 GLU A O 1
ATOM 3401 N N . ASP A 1 465 ? -18.150 2.017 6.759 1.00 87.50 465 ASP A N 1
ATOM 3402 C CA . ASP A 1 465 ? -18.498 3.369 7.205 1.00 87.50 465 ASP A CA 1
ATOM 3403 C C . ASP A 1 465 ? -18.951 4.216 6.007 1.00 87.50 465 ASP A C 1
ATOM 3405 O O . ASP A 1 465 ? -18.283 5.122 5.499 1.00 87.50 465 ASP A O 1
ATOM 3409 N N . ASN A 1 466 ? -20.108 3.844 5.469 1.00 84.19 466 ASN A N 1
ATOM 3410 C CA . ASN A 1 466 ? -20.758 4.567 4.393 1.00 84.19 466 ASN A CA 1
ATOM 3411 C C . ASN A 1 466 ? -22.234 4.766 4.708 1.00 84.19 466 ASN A C 1
ATOM 3413 O O . ASN A 1 466 ? -22.942 3.867 5.168 1.00 84.19 466 ASN A O 1
ATOM 3417 N N . ARG A 1 467 ? -22.773 5.915 4.289 1.00 81.44 467 ARG A N 1
ATOM 3418 C CA . ARG A 1 467 ? -24.228 6.079 4.212 1.00 81.44 467 ARG A CA 1
ATOM 3419 C C . ARG A 1 467 ? -24.809 5.029 3.283 1.00 81.44 467 ARG A C 1
ATOM 3421 O O . ARG A 1 467 ? -24.424 4.974 2.116 1.00 81.44 467 ARG A O 1
ATOM 3428 N N . ASN A 1 468 ? -25.816 4.298 3.756 1.00 79.75 468 ASN A N 1
ATOM 3429 C CA . ASN A 1 468 ? -26.344 3.124 3.059 1.00 79.75 468 ASN A CA 1
ATOM 3430 C C . ASN A 1 468 ? -25.294 2.001 2.912 1.00 79.75 468 ASN A C 1
ATOM 3432 O O . ASN A 1 468 ? -25.324 1.285 1.913 1.00 79.75 468 ASN A O 1
ATOM 3436 N N . GLY A 1 469 ? -24.377 1.889 3.873 1.00 87.19 469 GLY A N 1
ATOM 3437 C CA . GLY A 1 469 ? -23.250 0.966 3.840 1.00 87.19 469 GLY A CA 1
ATOM 3438 C C . GLY A 1 469 ? -23.657 -0.501 3.863 1.00 87.19 469 GLY A C 1
ATOM 3439 O O . GLY A 1 469 ? -24.792 -0.871 4.218 1.00 87.19 469 GLY A O 1
ATOM 3440 N N . ASP A 1 470 ? -22.697 -1.322 3.464 1.00 92.06 470 ASP A N 1
ATOM 3441 C CA . ASP A 1 470 ? -22.835 -2.756 3.325 1.00 92.06 470 ASP A CA 1
ATOM 3442 C C . ASP A 1 470 ? -22.055 -3.514 4.416 1.00 92.06 470 ASP A C 1
ATOM 3444 O O . ASP A 1 470 ? -21.159 -2.995 5.079 1.00 92.06 470 ASP A O 1
ATOM 3448 N N . VAL A 1 471 ? -22.419 -4.782 4.619 1.00 94.38 471 VAL A N 1
ATOM 3449 C CA . VAL A 1 471 ? -21.601 -5.748 5.363 1.00 94.38 471 VAL A CA 1
ATOM 3450 C C . VAL A 1 471 ? -21.219 -6.872 4.419 1.00 94.38 471 VAL A C 1
ATOM 3452 O O . VAL A 1 471 ? -22.080 -7.474 3.760 1.00 94.38 471 VAL A O 1
ATOM 3455 N N . TRP A 1 472 ? -19.932 -7.186 4.401 1.00 93.69 472 TRP A N 1
ATOM 3456 C CA . TRP A 1 472 ? -19.303 -8.169 3.535 1.00 93.69 472 TRP A CA 1
ATOM 3457 C C . TRP A 1 472 ? -18.800 -9.352 4.353 1.00 93.69 472 TRP A C 1
ATOM 3459 O O . TRP A 1 472 ? -18.268 -9.172 5.440 1.00 93.69 472 TRP A O 1
ATOM 3469 N N . ALA A 1 473 ? -18.974 -10.569 3.842 1.00 91.50 473 ALA A N 1
ATOM 3470 C CA . ALA A 1 473 ? -18.394 -11.784 4.404 1.00 91.50 473 ALA A CA 1
ATOM 3471 C C . ALA A 1 473 ? -17.258 -12.257 3.498 1.00 91.50 473 ALA A C 1
ATOM 3473 O O . ALA A 1 473 ? -17.500 -12.576 2.334 1.00 91.50 473 ALA A O 1
ATOM 3474 N N . CYS A 1 474 ? -16.047 -12.315 4.040 1.00 89.62 474 CYS A N 1
ATOM 3475 C CA . CYS A 1 474 ? -14.810 -12.610 3.332 1.00 89.62 474 CYS A CA 1
ATOM 3476 C C . CYS A 1 474 ? -14.232 -13.952 3.775 1.00 89.62 474 CYS A C 1
ATOM 3478 O O . CYS A 1 474 ? -14.129 -14.247 4.973 1.00 89.62 474 CYS A O 1
ATOM 3480 N N . LEU A 1 475 ? -13.872 -14.787 2.803 1.00 85.19 475 LEU A N 1
ATOM 3481 C CA . LEU A 1 475 ? -13.271 -16.091 3.058 1.00 85.19 475 LEU A CA 1
ATOM 3482 C C . LEU A 1 475 ? -11.882 -15.935 3.692 1.00 85.19 475 LEU A C 1
ATOM 3484 O O . LEU A 1 475 ? -11.177 -14.977 3.377 1.00 85.19 475 LEU A O 1
ATOM 3488 N N . PRO A 1 476 ? -11.455 -16.866 4.564 1.00 83.06 476 PRO A N 1
ATOM 3489 C CA . PRO A 1 476 ? -10.042 -16.982 4.897 1.00 83.06 476 PRO A CA 1
ATOM 3490 C C . PRO A 1 476 ? -9.215 -17.225 3.631 1.00 83.06 476 PRO A C 1
ATOM 3492 O O . PRO A 1 476 ? -9.727 -17.830 2.694 1.00 83.06 476 PRO A O 1
ATOM 3495 N N . ASP A 1 477 ? -7.942 -16.848 3.696 1.00 74.31 477 ASP A N 1
ATOM 3496 C CA . ASP A 1 477 ? -6.901 -17.272 2.755 1.00 74.31 477 ASP A CA 1
ATOM 3497 C C . ASP A 1 477 ? -6.892 -18.808 2.605 1.00 74.31 477 ASP A C 1
ATOM 3499 O O . ASP A 1 477 ? -6.899 -19.556 3.601 1.00 74.31 477 ASP A O 1
ATOM 3503 N N . GLY A 1 478 ? -7.006 -19.251 1.356 1.00 69.81 478 GLY A N 1
ATOM 3504 C CA . GLY A 1 478 ? -7.220 -20.612 0.913 1.00 69.81 478 GLY A CA 1
ATOM 3505 C C . GLY A 1 478 ? -5.935 -21.375 0.621 1.00 69.81 478 GLY A C 1
ATOM 3506 O O . GLY A 1 478 ? -5.119 -21.639 1.499 1.00 69.81 478 GLY A O 1
ATOM 3507 N N . ALA A 1 479 ? -5.854 -21.941 -0.580 1.00 66.56 479 ALA A N 1
ATOM 3508 C CA . ALA A 1 479 ? -4.710 -22.750 -1.027 1.00 66.56 479 ALA A CA 1
ATOM 3509 C C . ALA A 1 479 ? -4.215 -22.321 -2.412 1.00 66.56 479 ALA A C 1
ATOM 3511 O O . ALA A 1 479 ? -3.471 -23.061 -3.065 1.00 66.56 479 ALA A O 1
ATOM 3512 N N . ASP A 1 480 ? -4.713 -21.186 -2.882 1.00 63.78 480 ASP A N 1
ATOM 3513 C CA . ASP A 1 480 ? -4.137 -20.420 -3.965 1.00 63.78 480 ASP A CA 1
ATOM 3514 C C . ASP A 1 480 ? -2.840 -19.742 -3.498 1.00 63.78 480 ASP A C 1
ATOM 3516 O O . ASP A 1 480 ? -2.228 -20.131 -2.501 1.00 63.78 480 ASP A O 1
ATOM 3520 N N . ARG A 1 481 ? -2.296 -18.893 -4.363 1.00 68.38 481 ARG A N 1
ATOM 3521 C CA . ARG A 1 481 ? -0.884 -18.514 -4.315 1.00 68.38 481 ARG A CA 1
ATOM 3522 C C . ARG A 1 481 ? -0.622 -17.359 -3.347 1.00 68.38 481 ARG A C 1
ATOM 3524 O O . ARG A 1 481 ? 0.451 -17.322 -2.744 1.00 68.38 481 ARG A O 1
ATOM 3531 N N . ASP A 1 482 ? -1.556 -16.417 -3.252 1.00 70.69 482 ASP A N 1
ATOM 3532 C CA . ASP A 1 482 ? -1.401 -15.233 -2.414 1.00 70.69 482 ASP A CA 1
ATOM 3533 C C . ASP A 1 482 ? -1.814 -15.502 -0.956 1.00 70.69 482 ASP A C 1
ATOM 3535 O O . ASP A 1 482 ? -1.990 -16.645 -0.551 1.00 70.69 482 ASP A O 1
ATOM 3539 N N . VAL A 1 483 ? -1.814 -14.452 -0.132 1.00 73.50 483 VAL A N 1
ATOM 3540 C CA . VAL A 1 483 ? -2.138 -14.516 1.307 1.00 73.50 483 VAL A CA 1
ATOM 3541 C C . VAL A 1 483 ? -3.394 -13.704 1.650 1.00 73.50 483 VAL A C 1
ATOM 3543 O O . VAL A 1 483 ? -3.584 -13.278 2.800 1.00 73.50 483 VAL A O 1
ATOM 3546 N N . LYS A 1 484 ? -4.212 -13.405 0.635 1.00 82.50 484 LYS A N 1
ATOM 3547 C CA . LYS A 1 484 ? -5.405 -12.563 0.720 1.00 82.50 484 LYS A CA 1
ATOM 3548 C C . LYS A 1 484 ? -6.647 -13.425 0.920 1.00 82.50 484 LYS A C 1
ATOM 3550 O O . LYS A 1 484 ? -6.601 -14.644 0.996 1.00 82.50 484 LYS A O 1
ATOM 3555 N N . SER A 1 485 ? -7.786 -12.774 1.107 1.00 85.19 485 SER A N 1
ATOM 3556 C CA . SER A 1 485 ? -9.073 -13.456 1.090 1.00 85.19 485 SER A CA 1
ATOM 3557 C C . SER A 1 485 ? -9.348 -14.039 -0.297 1.00 85.19 485 SER A C 1
ATOM 3559 O O . SER A 1 485 ? -9.344 -13.287 -1.267 1.00 85.19 485 SER A O 1
ATOM 3561 N N . ASP A 1 486 ? -9.737 -15.317 -0.372 1.00 74.75 486 ASP A N 1
ATOM 3562 C CA . ASP A 1 486 ? -10.190 -15.942 -1.628 1.00 74.75 486 ASP A CA 1
ATOM 3563 C C . ASP A 1 486 ? -11.407 -15.222 -2.238 1.00 74.75 486 ASP A C 1
ATOM 3565 O O . ASP A 1 486 ? -11.777 -15.466 -3.380 1.00 74.75 486 ASP A O 1
ATOM 3569 N N . GLY A 1 487 ? -12.117 -14.386 -1.481 1.00 78.62 487 GLY A N 1
ATOM 3570 C CA . GLY A 1 487 ? -13.222 -13.597 -2.007 1.00 78.62 487 GLY A CA 1
ATOM 3571 C C . GLY A 1 487 ? -14.222 -13.185 -0.942 1.00 78.62 487 GLY A C 1
ATOM 3572 O O . GLY A 1 487 ? -14.363 -13.819 0.110 1.00 78.62 487 GLY A O 1
ATOM 3573 N N . CYS A 1 488 ? -14.971 -12.129 -1.251 1.00 83.12 488 CYS A N 1
ATOM 3574 C CA . CYS A 1 488 ? -15.979 -11.568 -0.361 1.00 83.12 488 CYS A CA 1
ATOM 3575 C C . CYS A 1 488 ? -17.337 -11.487 -1.040 1.00 83.12 488 CYS A C 1
ATOM 3577 O O . CYS A 1 488 ? -17.429 -11.092 -2.198 1.00 83.12 488 CYS A O 1
ATOM 3579 N N . VAL A 1 489 ? -18.402 -11.761 -0.291 1.00 84.38 489 VAL A N 1
ATOM 3580 C CA . VAL A 1 489 ? -19.782 -11.580 -0.752 1.00 84.38 489 VAL A CA 1
ATOM 3581 C C . VAL A 1 489 ? -20.543 -10.638 0.167 1.00 84.38 489 VAL A C 1
ATOM 3583 O O . VAL A 1 489 ? -20.397 -10.679 1.389 1.00 84.38 489 VAL A O 1
ATOM 3586 N N . ARG A 1 490 ? -21.417 -9.815 -0.408 1.00 88.25 490 ARG A N 1
ATOM 3587 C CA . ARG A 1 490 ? -22.265 -8.915 0.371 1.00 88.25 490 ARG A CA 1
ATOM 3588 C C . ARG A 1 490 ? -23.409 -9.662 1.050 1.00 88.25 490 ARG A C 1
ATOM 3590 O O . ARG A 1 490 ? -24.175 -10.382 0.397 1.00 88.25 490 ARG A O 1
ATOM 3597 N N . VAL A 1 491 ? -23.569 -9.447 2.354 1.00 90.19 491 VAL A N 1
ATOM 3598 C CA . VAL A 1 491 ? -24.561 -10.151 3.186 1.00 90.19 491 VAL A CA 1
ATOM 3599 C C . VAL A 1 491 ? -25.659 -9.255 3.745 1.00 90.19 491 VAL A C 1
ATOM 3601 O O . VAL A 1 491 ? -26.750 -9.748 4.046 1.00 90.19 491 VAL A O 1
ATOM 3604 N N . LEU A 1 492 ? -25.394 -7.957 3.867 1.00 90.81 492 LEU A N 1
ATOM 3605 C CA . LEU A 1 492 ? -26.334 -6.964 4.373 1.00 90.81 492 LEU A CA 1
ATOM 3606 C C . LEU A 1 492 ? -26.103 -5.640 3.645 1.00 90.81 492 LEU A C 1
ATOM 3608 O O . LEU A 1 492 ? -24.959 -5.283 3.397 1.00 90.81 492 LEU A O 1
ATOM 3612 N N . SER A 1 493 ? -27.191 -4.933 3.345 1.00 89.94 493 SER A N 1
ATOM 3613 C CA . SER A 1 493 ? -27.167 -3.534 2.895 1.00 89.94 493 SER A CA 1
ATOM 3614 C C . SER A 1 493 ? -28.222 -2.754 3.654 1.00 89.94 493 SER A C 1
ATOM 3616 O O . SER A 1 493 ? -29.354 -3.234 3.795 1.00 89.94 493 SER A O 1
ATOM 3618 N N . LEU A 1 494 ? -27.918 -1.545 4.114 1.00 88.50 494 LEU A N 1
ATOM 3619 C CA . LEU A 1 494 ? -28.960 -0.693 4.685 1.00 88.50 494 LEU A CA 1
ATOM 3620 C C . LEU A 1 494 ? -29.894 -0.148 3.599 1.00 88.50 494 LEU A C 1
ATOM 3622 O O . LEU A 1 494 ? -29.500 0.075 2.461 1.00 88.50 494 LEU A O 1
ATOM 3626 N N . ASN A 1 495 ? -31.170 0.039 3.952 1.00 82.25 495 ASN A N 1
ATOM 3627 C CA . ASN A 1 495 ? -32.129 0.791 3.131 1.00 82.25 495 ASN A CA 1
ATOM 3628 C C . ASN A 1 495 ? -32.189 2.269 3.545 1.00 82.25 495 ASN A C 1
ATOM 3630 O O . ASN A 1 495 ? -32.743 3.100 2.817 1.00 82.25 495 ASN A O 1
ATOM 3634 N N . ASP A 1 496 ? -31.722 2.584 4.757 1.00 78.19 496 ASP A N 1
ATOM 3635 C CA . ASP A 1 496 ? -31.723 3.938 5.290 1.00 78.19 496 ASP A CA 1
ATOM 3636 C C . ASP A 1 496 ? -30.494 4.697 4.787 1.00 78.19 496 ASP A C 1
ATOM 3638 O O . ASP A 1 496 ? -29.376 4.482 5.235 1.00 78.19 496 ASP A O 1
ATOM 3642 N N . ARG A 1 497 ? -30.722 5.629 3.859 1.00 77.94 497 ARG A N 1
ATOM 3643 C CA . ARG A 1 497 ? -29.662 6.442 3.244 1.00 77.94 497 ARG A CA 1
ATOM 3644 C C . ARG A 1 497 ? -29.028 7.471 4.180 1.00 77.94 497 ARG A C 1
ATOM 3646 O O . ARG A 1 497 ? -28.134 8.195 3.748 1.00 77.94 497 ARG A O 1
ATOM 3653 N N . SER A 1 498 ? -29.558 7.634 5.391 1.00 78.75 498 SER A N 1
ATOM 3654 C CA . SER A 1 498 ? -28.947 8.484 6.415 1.00 78.75 498 SER A CA 1
ATOM 3655 C C . SER A 1 498 ? -28.060 7.715 7.383 1.00 78.75 498 SER A C 1
ATOM 3657 O O . SER A 1 498 ? -27.260 8.359 8.045 1.00 78.75 498 SER A O 1
ATOM 3659 N N . ALA A 1 499 ? -28.199 6.391 7.431 1.00 87.31 499 ALA A N 1
ATOM 3660 C CA . ALA A 1 499 ? -27.529 5.536 8.393 1.00 87.31 499 ALA A CA 1
ATOM 3661 C C . ALA A 1 499 ? -26.337 4.802 7.779 1.00 87.31 499 ALA A C 1
ATOM 3663 O O . ALA A 1 499 ? -26.313 4.558 6.567 1.00 87.31 499 ALA A O 1
ATOM 3664 N N . GLU A 1 500 ? -25.434 4.366 8.644 1.00 90.06 500 GLU A N 1
ATOM 3665 C CA . GLU A 1 500 ? -24.394 3.381 8.356 1.00 90.06 500 GLU A CA 1
ATOM 3666 C C . GLU A 1 500 ? -24.526 2.179 9.299 1.00 90.06 500 GLU A C 1
ATOM 3668 O O . GLU A 1 500 ? -25.091 2.295 10.399 1.00 90.06 500 GLU A O 1
ATOM 3673 N N . PRO A 1 501 ? -24.129 0.980 8.844 1.00 93.69 501 PRO A N 1
ATOM 3674 C CA . PRO A 1 501 ? -23.919 -0.129 9.748 1.00 93.69 501 PRO A CA 1
ATOM 3675 C C . PRO A 1 501 ? -22.612 0.120 10.502 1.00 93.69 501 PRO A C 1
ATOM 3677 O O . PRO A 1 501 ? -21.594 0.380 9.887 1.00 93.69 501 PRO A O 1
ATOM 3680 N N . THR A 1 502 ? -22.639 -0.018 11.817 1.00 93.88 502 THR A N 1
ATOM 3681 C CA . THR A 1 502 ? -21.421 -0.054 12.637 1.00 93.88 502 THR A CA 1
ATOM 3682 C C . THR A 1 502 ? -21.628 -1.043 13.776 1.00 93.88 502 THR A C 1
ATOM 3684 O O . THR A 1 502 ? -22.738 -1.567 13.935 1.00 93.88 502 THR A O 1
ATOM 3687 N N . GLY A 1 503 ? -20.595 -1.330 14.568 1.00 91.56 503 GLY A N 1
ATOM 3688 C CA . GLY A 1 503 ? -20.681 -2.173 15.750 1.00 91.56 503 GLY A CA 1
ATOM 3689 C C . GLY A 1 503 ? -21.229 -3.543 15.384 1.00 91.56 503 GLY A C 1
ATOM 3690 O O . GLY A 1 503 ? -22.433 -3.773 15.444 1.00 91.56 503 GLY A O 1
ATOM 3691 N N . PHE A 1 504 ? -20.369 -4.476 14.984 1.00 95.31 504 PHE A N 1
ATOM 3692 C CA . PHE A 1 504 ? -20.804 -5.802 14.547 1.00 95.31 504 PHE A CA 1
ATOM 3693 C C . PHE A 1 504 ? -20.136 -6.894 15.375 1.00 95.31 504 PHE A C 1
ATOM 3695 O O . PHE A 1 504 ? -18.915 -6.966 15.459 1.00 95.31 504 PHE A O 1
ATOM 3702 N N . ILE A 1 505 ? -20.923 -7.781 15.992 1.00 95.06 505 ILE A N 1
ATOM 3703 C CA . ILE A 1 505 ? -20.366 -8.878 16.797 1.00 95.06 505 ILE A CA 1
ATOM 3704 C C . ILE A 1 505 ? -21.164 -10.170 16.660 1.00 95.06 505 ILE A C 1
ATOM 3706 O O . ILE A 1 505 ? -22.398 -10.166 16.638 1.00 95.06 505 ILE A O 1
ATOM 3710 N N . PHE A 1 506 ? -20.453 -11.295 16.664 1.00 94.38 506 PHE A N 1
ATOM 3711 C CA . PHE A 1 506 ? -21.044 -12.622 16.788 1.00 94.38 506 PHE A CA 1
ATOM 3712 C C . PHE A 1 506 ? -21.184 -13.057 18.242 1.00 94.38 506 PHE A C 1
ATOM 3714 O O . PHE A 1 506 ? -20.345 -12.772 19.098 1.00 94.38 506 PHE A O 1
ATOM 3721 N N . ASN A 1 507 ? -22.234 -13.823 18.522 1.00 91.50 507 ASN A N 1
ATOM 3722 C CA . ASN A 1 507 ? -22.299 -14.609 19.745 1.00 91.50 507 ASN A CA 1
ATOM 3723 C C . ASN A 1 507 ? -21.222 -15.718 19.747 1.00 91.50 507 ASN A C 1
ATOM 3725 O O . ASN A 1 507 ? -20.633 -16.058 18.725 1.00 91.50 507 ASN A O 1
ATOM 3729 N N . ALA A 1 508 ? -20.977 -16.319 20.914 1.00 89.06 508 ALA A N 1
ATOM 3730 C CA . ALA A 1 508 ? -19.862 -17.253 21.106 1.00 89.06 508 ALA A CA 1
ATOM 3731 C C . ALA A 1 508 ? -19.902 -18.530 20.236 1.00 89.06 508 ALA A C 1
ATOM 3733 O O . ALA A 1 508 ? -18.890 -19.217 20.141 1.00 89.06 508 ALA A O 1
ATOM 3734 N N . ASP A 1 509 ? -21.052 -18.881 19.651 1.00 87.19 509 ASP A N 1
ATOM 3735 C CA . ASP A 1 509 ? -21.186 -20.027 18.741 1.00 87.19 509 ASP A CA 1
ATOM 3736 C C . ASP A 1 509 ? -21.284 -19.631 17.257 1.00 87.19 509 ASP A C 1
ATOM 3738 O O . ASP A 1 509 ? -21.433 -20.511 16.414 1.00 87.19 509 ASP A O 1
ATOM 3742 N N . GLY A 1 510 ? -21.196 -18.334 16.934 1.00 88.56 510 GLY A N 1
ATOM 3743 C CA . GLY A 1 510 ? -21.210 -17.824 15.563 1.00 88.56 510 GLY A CA 1
ATOM 3744 C C . GLY A 1 510 ? -22.552 -17.948 14.834 1.00 88.56 510 GLY A C 1
ATOM 3745 O O . GLY A 1 510 ? -22.608 -17.702 13.630 1.00 88.56 510 GLY A O 1
ATOM 3746 N N . THR A 1 511 ? -23.635 -18.328 15.522 1.00 88.81 511 THR A N 1
ATOM 3747 C CA . THR A 1 511 ? -24.956 -18.551 14.899 1.00 88.81 511 THR A CA 1
ATOM 3748 C C . THR A 1 511 ? -25.844 -17.304 14.871 1.00 88.81 511 THR A C 1
ATOM 3750 O O . THR A 1 511 ? -26.866 -17.270 14.173 1.00 88.81 511 THR A O 1
ATOM 3753 N N . GLU A 1 512 ? -25.466 -16.265 15.620 1.00 92.62 512 GLU A N 1
ATOM 3754 C CA . GLU A 1 512 ? -26.174 -14.990 15.701 1.00 92.62 512 GLU A CA 1
ATOM 3755 C C . GLU A 1 512 ? -25.187 -13.826 15.674 1.00 92.62 512 GLU A C 1
ATOM 3757 O O . GLU A 1 512 ? -24.181 -13.849 16.382 1.00 92.62 512 GLU A O 1
ATOM 3762 N N . ALA A 1 513 ? -25.526 -12.786 14.917 1.00 95.69 513 ALA A N 1
ATOM 3763 C CA . ALA A 1 513 ? -24.789 -11.530 14.889 1.00 95.69 513 ALA A CA 1
ATOM 3764 C C . ALA A 1 513 ? -25.667 -10.379 15.386 1.00 95.69 513 ALA A C 1
ATOM 3766 O O . ALA A 1 513 ? -26.899 -10.463 15.369 1.00 95.69 513 ALA A O 1
ATOM 3767 N N . TYR A 1 514 ? -25.035 -9.302 15.824 1.00 97.44 514 TYR A N 1
ATOM 3768 C CA . TYR A 1 514 ? -25.689 -8.060 16.213 1.00 97.44 514 TYR A CA 1
ATOM 3769 C C . TYR A 1 514 ? -25.004 -6.918 15.484 1.00 97.44 514 TYR A C 1
ATOM 3771 O O . TYR A 1 514 ? -23.784 -6.949 15.373 1.00 97.44 514 TYR A O 1
ATOM 3779 N N . VAL A 1 515 ? -25.785 -5.953 15.005 1.00 96.38 515 VAL A N 1
ATOM 3780 C CA . VAL A 1 515 ? -25.303 -4.774 14.278 1.00 96.38 515 VAL A CA 1
ATOM 3781 C C . VAL A 1 515 ? -25.979 -3.511 14.813 1.00 96.38 515 VAL A C 1
ATOM 3783 O O . VAL A 1 515 ? -27.185 -3.548 15.102 1.00 96.38 515 VAL A O 1
ATOM 3786 N N . SER A 1 516 ? -25.228 -2.421 14.963 1.00 95.31 516 SER A N 1
ATOM 3787 C CA . SER A 1 516 ? -25.783 -1.084 15.185 1.00 95.31 516 SER A CA 1
ATOM 3788 C C . SER A 1 516 ? -26.191 -0.451 13.860 1.00 95.31 516 SER A C 1
ATOM 3790 O O . SER A 1 516 ? -25.472 -0.535 12.868 1.00 95.31 516 SER A O 1
ATOM 3792 N N . ILE A 1 517 ? -27.364 0.178 13.832 1.00 93.19 517 ILE A N 1
ATOM 3793 C CA . ILE A 1 517 ? -27.779 1.045 12.728 1.00 93.19 517 ILE A CA 1
ATOM 3794 C C . ILE A 1 517 ? -27.645 2.485 13.218 1.00 93.19 517 ILE A C 1
ATOM 3796 O O . ILE A 1 517 ? -28.588 3.023 13.808 1.00 93.19 517 ILE A O 1
ATOM 3800 N N . GLN A 1 518 ? -26.469 3.065 13.006 1.00 89.81 518 GLN A N 1
ATOM 3801 C CA . GLN A 1 518 ? -26.083 4.373 13.532 1.00 89.81 518 GLN A CA 1
ATOM 3802 C C . GLN A 1 518 ? -26.552 5.500 12.605 1.00 89.81 518 GLN A C 1
ATOM 3804 O O . GLN A 1 518 ? -26.872 5.273 11.438 1.00 89.81 518 GLN A O 1
ATOM 3809 N N . HIS A 1 519 ? -26.650 6.722 13.132 1.00 85.50 519 HIS A N 1
ATOM 3810 C CA . HIS A 1 519 ? -26.923 7.959 12.379 1.00 85.50 519 HIS A CA 1
ATOM 3811 C C . HIS A 1 519 ? -28.248 7.997 11.609 1.00 85.50 519 HIS A C 1
ATOM 3813 O O . HIS A 1 519 ? -28.503 8.905 10.808 1.00 85.50 519 HIS A O 1
ATOM 3819 N N . SER A 1 520 ? -29.155 7.064 11.895 1.00 83.81 520 SER A N 1
ATOM 3820 C CA . SER A 1 520 ? -30.496 7.092 11.324 1.00 83.81 520 SER A CA 1
ATOM 3821 C C . SER A 1 520 ? -31.189 8.396 11.703 1.00 83.81 520 SER A C 1
ATOM 3823 O O . SER A 1 520 ? -31.322 8.706 12.885 1.00 83.81 520 SER A O 1
ATOM 3825 N N . ASN A 1 521 ? -31.719 9.139 10.728 1.00 79.94 521 ASN A N 1
ATOM 3826 C CA . ASN A 1 521 ? -32.448 10.366 11.040 1.00 79.94 521 ASN A CA 1
ATOM 3827 C C . ASN A 1 521 ? -33.664 10.070 11.946 1.00 79.94 521 ASN A C 1
ATOM 3829 O O . ASN A 1 521 ? -34.646 9.438 11.541 1.00 79.94 521 ASN A O 1
ATOM 3833 N N . ASP A 1 522 ? -33.583 10.555 13.182 1.00 79.81 522 ASP A N 1
ATOM 3834 C CA . ASP A 1 522 ? -34.502 10.255 14.274 1.00 79.81 522 ASP A CA 1
ATOM 3835 C C . ASP A 1 522 ? -35.191 11.502 14.851 1.00 79.81 522 ASP A C 1
ATOM 3837 O O . ASP A 1 522 ? -35.755 11.440 15.941 1.00 79.81 522 ASP A O 1
ATOM 3841 N N . ASP A 1 523 ? -35.202 12.619 14.108 1.00 77.75 523 ASP A N 1
ATOM 3842 C CA . ASP A 1 523 ? -35.742 13.922 14.543 1.00 77.75 523 ASP A CA 1
ATOM 3843 C C . ASP A 1 523 ? -37.153 13.846 15.165 1.00 77.75 523 ASP A C 1
ATOM 3845 O O . ASP A 1 523 ? -37.493 14.630 16.056 1.00 77.75 523 ASP A O 1
ATOM 3849 N N . ASP A 1 524 ? -37.974 12.905 14.693 1.00 75.81 524 ASP A N 1
ATOM 3850 C CA . ASP A 1 524 ? -39.368 12.717 15.099 1.00 75.81 524 ASP A CA 1
ATOM 3851 C C . ASP A 1 524 ? -39.576 11.569 16.111 1.00 75.81 524 ASP A C 1
ATOM 3853 O O . ASP A 1 524 ? -40.714 11.306 16.526 1.00 75.81 524 ASP A O 1
ATOM 3857 N N . LEU A 1 525 ? -38.511 10.870 16.522 1.00 82.19 525 L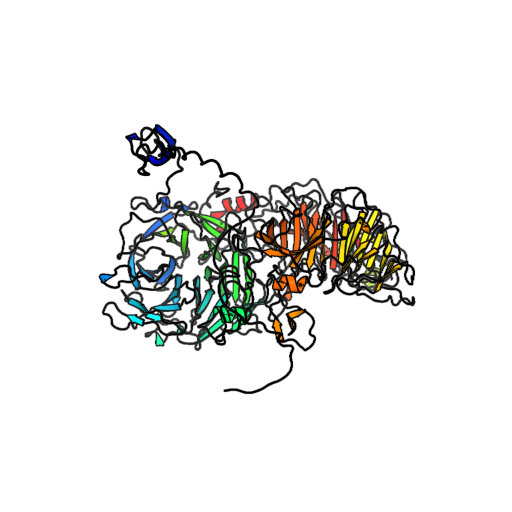EU A N 1
ATOM 3858 C CA . LEU A 1 525 ? -38.592 9.790 17.504 1.00 82.19 525 LEU A CA 1
ATOM 3859 C C . LEU A 1 525 ? -38.573 10.323 18.947 1.00 82.19 525 LEU A C 1
ATOM 3861 O O . LEU A 1 525 ? -37.968 11.355 19.245 1.00 82.19 525 LEU A O 1
ATOM 3865 N N . PRO A 1 526 ? -39.267 9.650 19.887 1.00 86.88 526 PRO A N 1
ATOM 3866 C CA . PRO A 1 526 ? -39.189 10.012 21.294 1.00 86.88 526 PRO A CA 1
ATOM 3867 C C . PRO A 1 526 ? -37.760 9.876 21.816 1.00 86.88 526 PRO A C 1
ATOM 3869 O O . PRO A 1 526 ? -37.121 8.850 21.608 1.00 86.88 526 PRO A O 1
ATOM 3872 N N . LEU A 1 527 ? -37.310 10.873 22.577 1.00 92.19 527 LEU A N 1
ATOM 3873 C CA . LEU A 1 527 ? -36.052 10.770 23.308 1.00 92.19 527 LEU A CA 1
ATOM 3874 C C . LEU A 1 527 ? -36.134 9.650 24.353 1.00 92.19 527 LEU A C 1
ATOM 3876 O O . LEU A 1 527 ? -37.136 9.534 25.073 1.00 92.19 527 LEU A O 1
ATOM 3880 N N . PHE A 1 528 ? -35.048 8.901 24.495 1.00 93.75 528 PHE A N 1
ATOM 3881 C CA . PHE A 1 528 ? -34.816 7.990 25.607 1.00 93.75 528 PHE A CA 1
ATOM 3882 C C . PHE A 1 528 ? -33.733 8.588 26.501 1.00 93.75 528 PHE A C 1
ATOM 3884 O O . PHE A 1 528 ? -32.719 9.071 26.015 1.00 93.75 528 PHE A O 1
ATOM 3891 N N . ASP A 1 529 ? -33.954 8.614 27.816 1.00 93.94 529 ASP A N 1
ATOM 3892 C CA . ASP A 1 529 ? -32.986 9.200 28.757 1.00 93.94 529 ASP A CA 1
ATOM 3893 C C . ASP A 1 529 ? -32.592 10.670 28.437 1.00 93.94 529 ASP A C 1
ATOM 3895 O O . ASP A 1 529 ? -31.487 11.114 28.741 1.00 93.94 529 ASP A O 1
ATOM 3899 N N . ASP A 1 530 ? -33.527 11.448 27.870 1.00 94.50 530 ASP A N 1
ATOM 3900 C CA . ASP A 1 530 ? -33.324 12.821 27.359 1.00 94.50 530 ASP A CA 1
ATOM 3901 C C . ASP A 1 530 ? -32.343 12.925 26.171 1.00 94.50 530 ASP A C 1
ATOM 3903 O O . ASP A 1 530 ? -31.872 14.017 25.854 1.00 94.50 530 ASP A O 1
ATOM 3907 N N . PHE A 1 531 ? -32.063 11.806 25.499 1.00 93.31 531 PHE A N 1
ATOM 3908 C CA . PHE A 1 531 ? -31.143 11.704 24.373 1.00 93.31 531 PHE A CA 1
ATOM 3909 C C . PHE A 1 531 ? -31.804 11.044 23.156 1.00 93.31 531 PHE A C 1
ATOM 3911 O O . PHE A 1 531 ? -32.817 10.347 23.273 1.00 93.31 531 PHE A O 1
ATOM 3918 N N . ARG A 1 532 ? -31.252 11.318 21.972 1.00 92.88 532 ARG A N 1
ATOM 3919 C CA . ARG A 1 532 ? -31.627 10.643 20.721 1.00 92.88 532 ARG A CA 1
ATOM 3920 C C . ARG A 1 532 ? -31.230 9.174 20.779 1.00 92.88 532 ARG A C 1
ATOM 3922 O O . ARG A 1 532 ? -30.454 8.796 21.657 1.00 92.88 532 ARG A O 1
ATOM 3929 N N . THR A 1 533 ? -31.778 8.356 19.887 1.00 93.00 533 THR A N 1
ATOM 3930 C CA . THR A 1 533 ? -31.588 6.897 19.959 1.00 93.00 533 THR A CA 1
ATOM 3931 C C . THR A 1 533 ? -31.081 6.310 18.658 1.00 93.00 533 THR A C 1
ATOM 3933 O O . THR A 1 533 ? -31.261 6.946 17.637 1.00 93.00 533 THR A O 1
ATOM 3936 N N . ASP A 1 534 ? -30.583 5.079 18.688 1.00 92.69 534 ASP A N 1
ATOM 3937 C CA . ASP A 1 534 ? -30.314 4.224 17.528 1.00 92.69 534 ASP A CA 1
ATOM 3938 C C . ASP A 1 534 ? -30.986 2.850 17.688 1.00 92.69 534 ASP A C 1
ATOM 3940 O O . ASP A 1 534 ? -31.653 2.561 18.693 1.00 92.69 534 ASP A O 1
ATOM 3944 N N . ASP A 1 535 ? -30.887 2.014 16.655 1.00 93.56 535 ASP A N 1
ATOM 3945 C CA . ASP A 1 535 ? -31.452 0.667 16.639 1.00 93.56 535 ASP A CA 1
ATOM 3946 C C . ASP A 1 535 ? -30.319 -0.379 16.674 1.00 93.56 535 ASP A C 1
ATOM 3948 O O . ASP A 1 535 ? -29.461 -0.390 15.799 1.00 93.56 535 ASP A O 1
ATOM 3952 N N . ILE A 1 536 ? -30.358 -1.316 17.632 1.00 96.38 536 ILE A N 1
ATOM 3953 C CA . ILE A 1 536 ? -29.505 -2.518 17.602 1.00 96.38 536 ILE A CA 1
ATOM 3954 C C . ILE A 1 536 ? -30.318 -3.675 17.040 1.00 96.38 536 ILE A C 1
ATOM 3956 O O . ILE A 1 536 ? -31.383 -4.032 17.568 1.00 96.38 536 ILE A O 1
ATOM 3960 N N . VAL A 1 537 ? -29.809 -4.298 15.984 1.00 96.25 537 VAL A N 1
ATOM 3961 C CA . VAL A 1 537 ? -30.482 -5.378 15.266 1.00 96.25 537 VAL A CA 1
ATOM 3962 C C . VAL A 1 537 ? -29.762 -6.696 15.504 1.00 96.25 537 VAL A C 1
ATOM 3964 O O . VAL A 1 537 ? -28.563 -6.815 15.309 1.00 96.25 537 VAL A O 1
ATOM 3967 N N . ARG A 1 538 ? -30.524 -7.717 15.897 1.00 97.38 538 ARG A N 1
ATOM 3968 C CA . ARG A 1 538 ? -30.090 -9.111 15.976 1.00 97.38 538 ARG A CA 1
ATOM 3969 C C . ARG A 1 538 ? -30.377 -9.818 14.657 1.00 97.38 538 ARG A C 1
ATOM 3971 O O . ARG A 1 538 ? -31.534 -9.860 14.221 1.00 97.38 538 ARG A O 1
ATOM 3978 N N . ILE A 1 539 ? -29.348 -10.436 14.092 1.00 95.94 539 ILE A N 1
ATOM 3979 C CA . ILE A 1 539 ? -29.372 -11.223 12.863 1.00 95.94 539 ILE A CA 1
ATOM 3980 C C . ILE A 1 539 ? -29.185 -12.701 13.214 1.00 95.94 539 ILE A C 1
ATOM 3982 O O . ILE A 1 539 ? -28.319 -13.078 13.998 1.00 95.94 539 ILE A O 1
ATOM 3986 N N . THR A 1 540 ? -30.022 -13.551 12.631 1.00 94.19 540 THR A N 1
ATOM 3987 C CA . THR A 1 540 ? -29.997 -15.010 12.813 1.00 94.19 540 THR A CA 1
ATOM 3988 C C . THR A 1 540 ? -30.084 -15.705 11.462 1.00 94.19 540 THR A C 1
ATOM 3990 O O . THR A 1 540 ? -30.484 -15.088 10.475 1.00 94.19 540 THR A O 1
ATOM 3993 N N . GLY A 1 541 ? -29.777 -17.001 11.423 1.00 87.19 541 GLY A N 1
ATOM 3994 C CA . GLY A 1 541 ? -29.825 -17.797 10.192 1.00 87.19 541 GLY A CA 1
ATOM 3995 C C . GLY A 1 541 ? -28.451 -18.156 9.634 1.00 87.19 541 GLY A C 1
ATOM 3996 O O . GLY A 1 541 ? -28.394 -18.854 8.627 1.00 87.19 541 GLY A O 1
ATOM 3997 N N . PHE A 1 542 ? -27.373 -17.748 10.310 1.00 86.81 542 PHE A N 1
ATOM 3998 C CA . PHE A 1 542 ? -26.039 -18.292 10.084 1.00 86.81 542 PHE A CA 1
ATOM 3999 C C . PHE A 1 542 ? -26.052 -19.788 10.438 1.00 86.81 542 PHE A C 1
ATOM 4001 O O . PHE A 1 542 ? -26.448 -20.180 11.539 1.00 86.81 542 PHE A O 1
ATOM 4008 N N . GLY A 1 543 ? -25.725 -20.634 9.468 1.00 69.62 543 GLY A N 1
ATOM 4009 C CA . GLY A 1 543 ? -25.699 -22.086 9.606 1.00 69.62 543 GLY A CA 1
ATOM 4010 C C . GLY A 1 543 ? -24.366 -22.614 10.133 1.00 69.62 543 GLY A C 1
ATOM 4011 O O . GLY A 1 543 ? -23.358 -21.914 10.130 1.00 69.62 543 GLY A O 1
ATOM 4012 N N . ASP A 1 544 ? -24.356 -23.891 10.528 1.00 63.12 544 ASP A N 1
ATOM 4013 C CA . ASP A 1 544 ? -23.118 -24.619 10.824 1.00 63.12 544 ASP A CA 1
ATOM 4014 C C . ASP A 1 544 ? -22.261 -24.685 9.544 1.00 63.12 544 ASP A C 1
ATOM 4016 O O . ASP A 1 544 ? -22.585 -25.442 8.618 1.00 63.12 544 ASP A O 1
ATOM 4020 N N . VAL A 1 545 ? -21.165 -23.925 9.474 1.00 54.75 545 VAL A N 1
ATOM 4021 C CA . VAL A 1 545 ? -20.202 -24.058 8.373 1.00 54.75 545 VAL A CA 1
ATOM 4022 C C . VAL A 1 545 ? -19.559 -25.443 8.482 1.00 54.75 545 VAL A C 1
ATOM 4024 O O . VAL A 1 545 ? -18.982 -25.813 9.508 1.00 54.75 545 VAL A O 1
ATOM 4027 N N . GLN A 1 546 ? -19.684 -26.266 7.437 1.00 51.78 546 GLN A N 1
ATOM 4028 C CA . GLN A 1 546 ? -18.931 -27.517 7.369 1.00 51.78 546 GLN A CA 1
ATOM 4029 C C . GLN A 1 546 ? -17.458 -27.131 7.247 1.00 51.78 546 GLN A C 1
ATOM 4031 O O . GLN A 1 546 ? -17.024 -26.716 6.178 1.00 51.78 546 GLN A O 1
ATOM 4036 N N . ALA A 1 547 ? -16.690 -27.274 8.329 1.00 44.69 547 ALA A N 1
ATOM 4037 C CA . ALA A 1 547 ? -15.240 -27.178 8.279 1.00 44.69 547 ALA A CA 1
ATOM 4038 C C . ALA A 1 547 ? -14.710 -28.200 7.260 1.00 44.69 547 ALA A C 1
ATOM 4040 O O . ALA A 1 547 ? -14.507 -29.376 7.571 1.00 44.69 547 ALA A O 1
ATOM 4041 N N . THR A 1 548 ? -14.495 -27.767 6.023 1.00 44.84 548 THR A N 1
ATOM 4042 C CA . THR A 1 548 ? -13.695 -28.495 5.044 1.00 44.84 548 THR A CA 1
ATOM 4043 C C . THR A 1 548 ? -12.515 -27.619 4.657 1.00 44.84 548 THR A C 1
ATOM 4045 O O . THR A 1 548 ? -12.594 -26.924 3.646 1.00 44.84 548 THR A O 1
ATOM 4048 N N . PRO A 1 549 ? -11.420 -27.664 5.442 1.00 43.31 549 PRO A N 1
ATOM 4049 C CA . PRO A 1 549 ? -10.160 -27.018 5.080 1.00 43.31 549 PRO A CA 1
ATOM 4050 C C . PRO A 1 549 ? -9.663 -27.461 3.696 1.00 43.31 549 PRO A C 1
ATOM 4052 O O . PRO A 1 549 ? -9.117 -26.658 2.958 1.00 43.31 549 PRO A O 1
ATOM 4055 N N . ASP A 1 550 ? -9.947 -28.710 3.310 1.00 40.16 550 ASP A N 1
ATOM 4056 C CA . ASP A 1 550 ? -9.372 -29.350 2.118 1.00 40.16 550 ASP A CA 1
ATOM 4057 C C . ASP A 1 550 ? -10.211 -29.208 0.829 1.00 40.16 550 ASP A C 1
ATOM 4059 O O . ASP A 1 550 ? -9.864 -29.806 -0.187 1.00 40.16 550 ASP A O 1
ATOM 4063 N N . ASN A 1 551 ? -11.353 -28.505 0.854 1.00 38.50 551 ASN A N 1
ATOM 4064 C CA . ASN A 1 551 ? -12.282 -28.458 -0.291 1.00 38.50 551 ASN A CA 1
ATOM 4065 C C . ASN A 1 551 ? -12.637 -27.033 -0.755 1.00 38.50 551 ASN A C 1
ATOM 4067 O O . ASN A 1 551 ? -13.498 -26.883 -1.622 1.00 38.50 551 ASN A O 1
ATOM 4071 N N . ARG A 1 552 ? -11.982 -26.007 -0.190 1.00 48.66 552 ARG A N 1
ATOM 4072 C CA . ARG A 1 552 ? -12.120 -24.595 -0.598 1.00 48.66 552 ARG A CA 1
ATOM 4073 C C . ARG A 1 552 ? -11.489 -24.315 -1.972 1.00 48.66 552 ARG A C 1
ATOM 4075 O O . ARG A 1 552 ? -11.980 -23.485 -2.717 1.00 48.66 552 ARG A O 1
ATOM 4082 N N . THR A 1 553 ? -10.562 -25.173 -2.397 1.00 41.22 553 THR A N 1
ATOM 4083 C CA . THR A 1 553 ? -9.865 -25.173 -3.697 1.00 41.22 553 THR A CA 1
ATOM 4084 C C . THR A 1 553 ? -10.720 -25.605 -4.910 1.00 41.22 553 THR A C 1
ATOM 4086 O O . THR A 1 553 ? -10.191 -25.758 -6.006 1.00 41.22 553 THR A O 1
ATOM 4089 N N . VAL A 1 554 ? -12.023 -25.895 -4.750 1.00 40.84 554 VAL A N 1
ATOM 4090 C CA . VAL A 1 554 ? -12.846 -26.591 -5.778 1.00 40.84 554 VAL A CA 1
ATOM 4091 C C . VAL A 1 554 ? -13.838 -25.671 -6.511 1.00 40.84 554 VAL A C 1
ATOM 4093 O O . VAL A 1 554 ? -14.612 -26.141 -7.346 1.00 40.84 554 VAL A O 1
ATOM 4096 N N . LEU A 1 555 ? -13.828 -24.359 -6.256 1.00 44.06 555 LEU A N 1
ATOM 4097 C CA . LEU A 1 555 ? -14.638 -23.421 -7.055 1.00 44.06 555 LEU A CA 1
ATOM 4098 C C . LEU A 1 555 ? -14.066 -23.207 -8.460 1.00 44.06 555 LEU A C 1
ATOM 4100 O O . LEU A 1 555 ? -14.814 -22.906 -9.387 1.00 44.06 555 LEU A O 1
ATOM 4104 N N . LEU A 1 556 ? -12.777 -23.489 -8.644 1.00 45.16 556 LEU A N 1
ATOM 4105 C CA . LEU A 1 556 ? -12.146 -23.620 -9.948 1.00 45.16 556 LEU A CA 1
ATOM 4106 C C . LEU A 1 556 ? -12.186 -25.102 -10.348 1.00 45.16 556 LEU A C 1
ATOM 4108 O O . LEU A 1 556 ? -11.239 -25.865 -10.145 1.00 45.16 556 LEU A O 1
ATOM 4112 N N . ASN A 1 557 ? -13.315 -25.564 -10.898 1.00 36.84 557 ASN A N 1
ATOM 4113 C CA . ASN A 1 557 ? -13.253 -26.776 -11.721 1.00 36.84 557 ASN A CA 1
ATOM 4114 C C . ASN A 1 557 ? -12.217 -26.542 -12.835 1.00 36.84 557 ASN A C 1
ATOM 4116 O O . ASN A 1 557 ? -12.026 -25.410 -13.253 1.00 36.84 557 ASN A O 1
ATOM 4120 N N . ASN A 1 558 ? -11.558 -27.615 -13.286 1.00 39.25 558 ASN A N 1
ATOM 4121 C CA . ASN A 1 558 ? -10.493 -27.658 -14.305 1.00 39.25 558 ASN A CA 1
ATOM 4122 C C . ASN A 1 558 ? -10.862 -27.086 -15.702 1.00 39.25 558 ASN A C 1
ATOM 4124 O O . ASN A 1 558 ? -10.491 -27.681 -16.714 1.00 39.25 558 ASN A O 1
ATOM 4128 N N . ASP A 1 559 ? -11.554 -25.960 -15.798 1.00 41.44 559 ASP A N 1
ATOM 4129 C CA . ASP A 1 559 ? -11.786 -25.229 -17.036 1.00 41.44 559 ASP A CA 1
ATOM 4130 C C . ASP A 1 559 ? -10.589 -24.301 -17.285 1.00 41.44 559 ASP A C 1
ATOM 4132 O O . ASP A 1 559 ? -10.698 -23.091 -17.423 1.00 41.44 559 ASP A O 1
ATOM 4136 N N . THR A 1 560 ? -9.398 -24.902 -17.376 1.00 42.16 560 THR A N 1
ATOM 4137 C CA . THR A 1 560 ? -8.267 -24.277 -18.078 1.00 42.16 560 THR A CA 1
ATOM 4138 C C . THR A 1 560 ? -8.516 -24.407 -19.581 1.00 42.16 560 THR A C 1
ATOM 4140 O O . THR A 1 560 ? -7.784 -25.084 -20.304 1.00 42.16 560 THR A O 1
ATOM 4143 N N . ASP A 1 561 ? -9.595 -23.789 -20.068 1.00 46.19 561 ASP A N 1
ATOM 4144 C CA . ASP A 1 561 ? -9.608 -23.367 -21.462 1.00 46.19 561 ASP A CA 1
ATOM 4145 C C . ASP A 1 561 ? -8.491 -22.318 -21.592 1.00 46.19 561 ASP A C 1
ATOM 4147 O O . ASP A 1 561 ? -8.316 -21.445 -20.750 1.00 46.19 561 ASP A O 1
ATOM 4151 N N . VAL A 1 562 ? -7.625 -22.493 -22.581 1.00 55.59 562 VAL A N 1
ATOM 4152 C CA . VAL A 1 562 ? -6.357 -21.768 -22.713 1.00 55.59 562 VAL A CA 1
ATOM 4153 C C . VAL A 1 562 ? -6.597 -20.260 -22.921 1.00 55.59 562 VAL A C 1
ATOM 4155 O O . VAL A 1 562 ? -6.981 -19.847 -24.014 1.00 55.59 562 VAL A O 1
ATOM 4158 N N . LEU A 1 563 ? -6.357 -19.444 -21.882 1.00 65.19 563 LEU A N 1
ATOM 4159 C CA . LEU A 1 563 ? -6.559 -17.979 -21.885 1.00 65.19 563 LEU A CA 1
ATOM 4160 C C . LEU A 1 563 ? -5.278 -17.157 -22.117 1.00 65.19 563 LEU A C 1
ATOM 4162 O O . LEU A 1 563 ? -5.359 -16.000 -22.517 1.00 65.19 563 LEU A O 1
ATOM 4166 N N . PHE A 1 564 ? -4.096 -17.752 -21.936 1.00 66.75 564 PHE A N 1
ATOM 4167 C CA . PHE A 1 564 ? -2.816 -17.027 -21.943 1.00 66.75 564 PHE A CA 1
ATOM 4168 C C . PHE A 1 564 ? -2.101 -16.984 -23.306 1.00 66.75 564 PHE A C 1
ATOM 4170 O O . PHE A 1 564 ? -0.935 -16.612 -23.406 1.00 66.75 564 PHE A O 1
ATOM 4177 N N . GLY A 1 565 ? -2.770 -17.405 -24.383 1.00 68.19 565 GLY A N 1
ATOM 4178 C CA . GLY A 1 565 ? -2.161 -17.451 -25.717 1.00 68.19 565 GLY A CA 1
ATOM 4179 C C . GLY A 1 565 ? -1.085 -18.534 -25.900 1.00 68.19 565 GLY A C 1
ATOM 4180 O O . GLY A 1 565 ? -0.321 -18.459 -26.856 1.00 68.19 565 GLY A O 1
ATOM 4181 N N . PHE A 1 566 ? -1.015 -19.541 -25.022 1.00 74.81 566 PHE A N 1
ATOM 4182 C CA . PHE A 1 566 ? -0.133 -20.717 -25.125 1.00 74.81 566 PHE A CA 1
ATOM 4183 C C . PHE A 1 566 ? -0.789 -21.962 -24.499 1.00 74.81 566 PHE A C 1
ATOM 4185 O O . PHE A 1 566 ? -1.659 -21.829 -23.650 1.00 74.81 566 PHE A O 1
ATOM 4192 N N . ASP A 1 567 ? -0.377 -23.180 -24.871 1.00 72.75 567 ASP A N 1
ATOM 4193 C CA . ASP A 1 567 ? -1.125 -24.439 -24.643 1.00 72.75 567 ASP A CA 1
ATOM 4194 C C . ASP A 1 567 ? -1.306 -24.871 -23.159 1.00 72.75 567 ASP A C 1
ATOM 4196 O O . ASP A 1 567 ? -1.936 -25.901 -22.899 1.00 72.75 567 ASP A O 1
ATOM 4200 N N . GLY A 1 568 ? -0.763 -24.135 -22.180 1.00 68.25 568 GLY A N 1
ATOM 4201 C CA . GLY A 1 568 ? -0.998 -24.329 -20.739 1.00 68.25 568 GLY A CA 1
ATOM 4202 C C . GLY A 1 568 ? 0.094 -23.736 -19.836 1.00 68.25 568 GLY A C 1
ATOM 4203 O O . GLY A 1 568 ? 1.150 -23.353 -20.317 1.00 68.25 568 GLY A O 1
ATOM 4204 N N . ALA A 1 569 ? -0.131 -23.684 -18.520 1.00 73.62 569 ALA A N 1
ATOM 4205 C CA . ALA A 1 569 ? 0.851 -23.171 -17.554 1.00 73.62 569 ALA A CA 1
ATOM 4206 C C . ALA A 1 569 ? 2.083 -24.084 -17.390 1.00 73.62 569 ALA A C 1
ATOM 4208 O O . ALA A 1 569 ? 1.993 -25.316 -17.501 1.00 73.62 569 ALA A O 1
ATOM 4209 N N . LEU A 1 570 ? 3.230 -23.496 -17.039 1.00 77.94 570 LEU A N 1
ATOM 4210 C CA . LEU A 1 570 ? 4.403 -24.242 -16.593 1.00 77.94 570 LEU A CA 1
ATOM 4211 C C . LEU A 1 570 ? 4.190 -24.723 -15.149 1.00 77.94 570 LEU A C 1
ATOM 4213 O O . LEU A 1 570 ? 4.357 -23.983 -14.189 1.00 77.94 570 LEU A O 1
ATOM 4217 N N . THR A 1 571 ? 3.815 -25.993 -14.999 1.00 69.50 571 THR A N 1
ATOM 4218 C CA . THR A 1 571 ? 3.453 -26.576 -13.689 1.00 69.50 571 THR A CA 1
ATOM 4219 C C . THR A 1 571 ? 4.643 -26.995 -12.816 1.00 69.50 571 THR A C 1
ATOM 4221 O O . THR A 1 571 ? 4.465 -27.228 -11.623 1.00 69.50 571 THR A O 1
ATOM 4224 N N . GLN A 1 572 ? 5.843 -27.142 -13.389 1.00 65.81 572 GLN A N 1
ATOM 4225 C CA . GLN A 1 572 ? 7.075 -27.468 -12.664 1.00 65.81 572 GLN A CA 1
ATOM 4226 C C . GLN A 1 572 ? 8.300 -27.193 -13.549 1.00 65.81 572 GLN A C 1
ATOM 4228 O O . GLN A 1 572 ? 8.317 -27.622 -14.704 1.00 65.81 572 GLN A O 1
ATOM 4233 N N . SER A 1 573 ? 9.338 -26.559 -12.994 1.00 64.31 573 SER A N 1
ATOM 4234 C CA . SER A 1 573 ? 10.659 -26.495 -13.633 1.00 64.31 573 SER A CA 1
ATOM 4235 C C . SER A 1 573 ? 11.295 -27.895 -13.655 1.00 64.31 573 SER A C 1
ATOM 4237 O O . SER A 1 573 ? 11.413 -28.567 -12.624 1.00 64.31 573 SER A O 1
ATOM 4239 N N . ALA A 1 574 ? 11.629 -28.379 -14.853 1.00 54.59 574 ALA A N 1
ATOM 4240 C CA . ALA A 1 574 ? 12.220 -29.694 -15.095 1.00 54.59 574 ALA A CA 1
ATOM 4241 C C . ALA A 1 574 ? 13.712 -29.608 -15.454 1.00 54.59 574 ALA A C 1
ATOM 4243 O O . ALA A 1 574 ? 14.384 -30.648 -15.526 1.00 54.59 574 ALA A O 1
ATOM 4244 N N . SER A 1 575 ? 14.221 -28.399 -15.693 1.00 52.84 575 SER A N 1
ATOM 4245 C CA . SER A 1 575 ? 15.582 -28.172 -16.147 1.00 52.84 575 SER A CA 1
ATOM 4246 C C . SER A 1 575 ? 16.599 -28.538 -15.063 1.00 52.84 575 SER A C 1
ATOM 4248 O O . SER A 1 575 ? 16.545 -28.180 -13.886 1.00 52.84 575 SER A O 1
ATOM 4250 N N . PHE A 1 576 ? 17.530 -29.391 -15.478 1.00 54.16 576 PHE A N 1
ATOM 4251 C CA . PHE A 1 576 ? 18.680 -29.791 -14.689 1.00 54.16 576 PHE A CA 1
ATOM 4252 C C . PHE A 1 576 ? 19.611 -28.583 -14.592 1.00 54.16 576 PHE A C 1
ATOM 4254 O O . PHE A 1 576 ? 19.910 -27.986 -15.613 1.00 54.16 576 PHE A O 1
ATOM 4261 N N . THR A 1 577 ? 20.127 -28.279 -13.403 1.00 53.38 577 THR A N 1
ATOM 4262 C CA . THR A 1 577 ? 21.117 -27.216 -13.174 1.00 53.38 577 THR A CA 1
ATOM 4263 C C . THR A 1 577 ? 22.278 -27.278 -14.184 1.00 53.38 577 THR A C 1
ATOM 4265 O O . THR A 1 577 ? 23.178 -28.110 -14.030 1.00 53.38 577 THR A O 1
ATOM 4268 N N . VAL A 1 578 ? 22.280 -26.410 -15.204 1.00 55.41 578 VAL A N 1
ATOM 4269 C CA . VAL A 1 578 ? 23.390 -26.243 -16.164 1.00 55.41 578 VAL A CA 1
ATOM 4270 C C . VAL A 1 578 ? 24.252 -25.070 -15.698 1.00 55.41 578 VAL A C 1
ATOM 4272 O O . VAL A 1 578 ? 24.242 -24.003 -16.287 1.00 55.41 578 VAL A O 1
ATOM 4275 N N . ASP A 1 579 ? 24.986 -25.251 -14.600 1.00 52.34 579 ASP A N 1
ATOM 4276 C CA . ASP A 1 579 ? 25.656 -24.130 -13.903 1.00 52.34 579 ASP A CA 1
ATOM 4277 C C . ASP A 1 579 ? 27.186 -24.305 -13.831 1.00 52.34 579 ASP A C 1
ATOM 4279 O O . ASP A 1 579 ? 27.904 -23.650 -13.076 1.00 52.34 579 ASP A O 1
ATOM 4283 N N . ARG A 1 580 ? 27.745 -25.257 -14.594 1.00 55.66 580 ARG A N 1
ATOM 4284 C CA . ARG A 1 580 ? 29.201 -25.418 -14.717 1.00 55.66 580 ARG A CA 1
ATOM 4285 C C . ARG A 1 580 ? 29.620 -25.448 -16.180 1.00 55.66 580 ARG A C 1
ATOM 4287 O O . ARG A 1 580 ? 28.968 -26.120 -16.976 1.00 55.66 580 ARG A O 1
ATOM 4294 N N . PRO A 1 581 ? 30.808 -24.914 -16.520 1.00 56.69 581 PRO A N 1
ATOM 4295 C CA . PRO A 1 581 ? 31.398 -25.066 -17.854 1.00 56.69 581 PRO A CA 1
ATOM 4296 C C . PRO A 1 581 ? 31.465 -26.524 -18.347 1.00 56.69 581 PRO A C 1
ATOM 4298 O O . PRO A 1 581 ? 31.474 -26.793 -19.542 1.00 56.69 581 PRO A O 1
ATOM 4301 N N . ALA A 1 582 ? 31.511 -27.495 -17.427 1.00 56.94 582 ALA A N 1
ATOM 4302 C CA . ALA A 1 582 ? 31.466 -28.918 -17.756 1.00 56.94 582 ALA A CA 1
ATOM 4303 C C . ALA A 1 582 ? 30.073 -29.410 -18.193 1.00 56.94 582 ALA A C 1
ATOM 4305 O O . ALA A 1 582 ? 30.003 -30.351 -18.982 1.00 56.94 582 ALA A O 1
ATOM 4306 N N . ASP A 1 583 ? 29.006 -28.794 -17.687 1.00 58.12 583 ASP A N 1
ATOM 4307 C CA . ASP A 1 583 ? 27.612 -29.122 -17.987 1.00 58.12 583 ASP A CA 1
ATOM 4308 C C . ASP A 1 583 ? 27.185 -28.456 -19.308 1.00 58.12 583 ASP A C 1
ATOM 4310 O O . ASP A 1 583 ? 26.616 -29.136 -20.157 1.00 58.12 583 ASP A O 1
ATOM 4314 N N . ILE A 1 584 ? 27.623 -27.214 -19.567 1.00 60.41 584 ILE A N 1
ATOM 4315 C CA . ILE A 1 584 ? 27.516 -26.534 -20.879 1.00 60.41 584 ILE A CA 1
ATOM 4316 C C . ILE A 1 584 ? 28.207 -27.362 -21.977 1.00 60.41 584 ILE A C 1
ATOM 4318 O O . ILE A 1 584 ? 27.613 -27.691 -23.010 1.00 60.41 584 ILE A O 1
ATOM 4322 N N . ALA A 1 585 ? 29.444 -27.803 -21.722 1.00 61.41 585 ALA A N 1
ATOM 4323 C CA . ALA A 1 585 ? 30.183 -28.671 -22.637 1.00 61.41 585 ALA A CA 1
ATOM 4324 C C . ALA A 1 585 ? 29.532 -30.060 -22.814 1.00 61.41 585 ALA A C 1
ATOM 4326 O O . ALA A 1 585 ? 29.677 -30.682 -23.871 1.00 61.41 585 ALA A O 1
ATOM 4327 N N . ALA A 1 586 ? 28.834 -30.576 -21.794 1.00 59.38 586 ALA A N 1
ATOM 4328 C CA . ALA A 1 586 ? 28.147 -31.869 -21.841 1.00 59.38 586 ALA A CA 1
ATOM 4329 C C . ALA A 1 586 ? 26.791 -31.805 -22.562 1.00 59.38 586 ALA A C 1
ATOM 4331 O O . ALA A 1 586 ? 26.439 -32.771 -23.244 1.00 59.38 586 ALA A O 1
ATOM 4332 N N . ALA A 1 587 ? 26.079 -30.681 -22.450 1.00 61.06 587 ALA A N 1
ATOM 4333 C CA . ALA A 1 587 ? 24.873 -30.363 -23.213 1.00 61.06 587 ALA A CA 1
ATOM 4334 C C . ALA A 1 587 ? 25.192 -30.037 -24.686 1.00 61.06 587 ALA A C 1
ATOM 4336 O O . ALA A 1 587 ? 24.331 -30.133 -25.553 1.00 61.06 587 ALA A O 1
ATOM 4337 N N . GLY A 1 588 ? 26.461 -29.748 -25.006 1.00 61.91 588 GLY A N 1
ATOM 4338 C CA . GLY A 1 588 ? 26.887 -29.400 -26.364 1.00 61.91 588 GLY A CA 1
ATOM 4339 C C . GLY A 1 588 ? 26.568 -27.952 -26.733 1.00 61.91 588 GLY A C 1
ATOM 4340 O O . GLY A 1 588 ? 26.496 -27.634 -27.916 1.00 61.91 588 GLY A O 1
ATOM 4341 N N . LEU A 1 589 ? 26.411 -27.103 -25.717 1.00 63.91 589 LEU A N 1
ATOM 4342 C CA . LEU A 1 589 ? 26.059 -25.692 -25.820 1.00 63.91 589 LEU A CA 1
ATOM 4343 C C . LEU A 1 589 ? 27.300 -24.784 -25.941 1.00 63.91 589 LEU A C 1
ATOM 4345 O O . LEU A 1 589 ? 27.166 -23.571 -25.933 1.00 63.91 589 LEU A O 1
ATOM 4349 N N . ASP A 1 590 ? 28.520 -25.314 -26.051 1.00 66.19 590 ASP A N 1
ATOM 4350 C CA . ASP A 1 590 ? 29.707 -24.477 -26.285 1.00 66.19 590 ASP A CA 1
ATOM 4351 C C . ASP A 1 590 ? 29.695 -23.888 -27.707 1.00 66.19 590 ASP A C 1
ATOM 4353 O O . ASP A 1 590 ? 29.731 -24.624 -28.701 1.00 66.19 590 ASP A O 1
ATOM 4357 N N . ILE A 1 591 ? 29.745 -22.559 -27.811 1.00 69.00 591 ILE A N 1
ATOM 4358 C CA . ILE A 1 591 ? 29.945 -21.856 -29.083 1.00 69.00 591 ILE A CA 1
ATOM 4359 C C . ILE A 1 591 ? 31.435 -21.633 -29.371 1.00 69.00 591 ILE A C 1
ATOM 4361 O O . ILE A 1 591 ? 32.262 -21.419 -28.483 1.00 69.00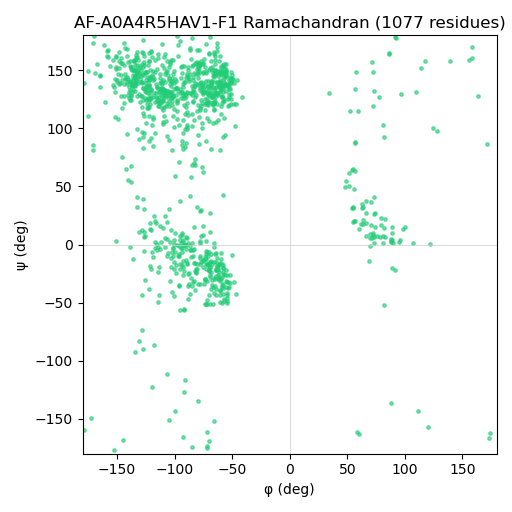 591 ILE A O 1
ATOM 4365 N N . ALA A 1 592 ? 31.816 -21.695 -30.648 1.00 70.38 592 ALA A N 1
ATOM 4366 C CA . ALA A 1 592 ? 33.160 -21.296 -31.057 1.00 70.38 592 ALA A CA 1
ATOM 4367 C C . ALA A 1 592 ? 33.292 -19.764 -31.016 1.00 70.38 592 ALA A C 1
ATOM 4369 O O . ALA A 1 592 ? 32.328 -19.049 -31.258 1.00 70.38 592 ALA A O 1
ATOM 4370 N N . ALA A 1 593 ? 34.502 -19.241 -30.801 1.00 66.94 593 ALA A N 1
ATOM 4371 C CA . ALA A 1 593 ? 34.737 -17.797 -30.868 1.00 66.94 593 ALA A CA 1
ATOM 4372 C C . ALA A 1 593 ? 34.254 -17.206 -32.212 1.00 66.94 593 ALA A C 1
ATOM 4374 O O . ALA A 1 593 ? 34.759 -17.585 -33.276 1.00 66.94 593 ALA A O 1
ATOM 4375 N N . GLY A 1 594 ? 33.302 -16.270 -32.147 1.00 66.75 594 GLY A N 1
ATOM 4376 C CA . GLY A 1 594 ? 32.667 -15.631 -33.306 1.00 66.75 594 GLY A CA 1
ATOM 4377 C C . GLY A 1 594 ? 31.441 -16.359 -33.876 1.00 66.75 594 GLY A C 1
ATOM 4378 O O . GLY A 1 594 ? 30.915 -15.911 -34.892 1.00 66.75 594 GLY A O 1
ATOM 4379 N N . ASP A 1 595 ? 31.002 -17.461 -33.266 1.00 80.12 595 ASP A N 1
ATOM 4380 C CA . ASP A 1 595 ? 29.674 -18.049 -33.472 1.00 80.12 595 ASP A CA 1
ATOM 4381 C C . ASP A 1 595 ? 28.684 -17.365 -32.519 1.00 80.12 595 ASP A C 1
ATOM 4383 O O . ASP A 1 595 ? 28.979 -17.225 -31.337 1.00 80.12 595 ASP A O 1
ATOM 4387 N N . THR A 1 596 ? 27.545 -16.899 -33.032 1.00 82.44 596 THR A N 1
ATOM 4388 C CA . THR A 1 596 ? 26.518 -16.210 -32.234 1.00 82.44 596 THR A CA 1
ATOM 4389 C C . THR A 1 596 ? 25.547 -17.184 -31.579 1.00 82.44 596 THR A C 1
ATOM 4391 O O . THR A 1 596 ? 24.732 -16.764 -30.770 1.00 82.44 596 THR A O 1
ATOM 4394 N N . GLY A 1 597 ? 25.572 -18.469 -31.949 1.00 83.44 597 GLY A N 1
ATOM 4395 C CA . GLY A 1 597 ? 24.553 -19.426 -31.515 1.00 83.44 597 GLY A CA 1
ATOM 4396 C C . GLY A 1 597 ? 23.171 -19.187 -32.138 1.00 83.44 597 GLY A C 1
ATOM 4397 O O . GLY A 1 597 ? 22.227 -19.889 -31.791 1.00 83.44 597 GLY A O 1
ATOM 4398 N N . PHE A 1 598 ? 23.039 -18.241 -33.077 1.00 91.81 598 PHE A N 1
ATOM 4399 C CA . PHE A 1 598 ? 21.753 -17.816 -33.637 1.00 91.81 598 PHE A CA 1
ATOM 4400 C C . PHE A 1 598 ? 20.912 -18.988 -34.169 1.00 91.81 598 PHE A C 1
ATOM 4402 O O . PHE A 1 598 ? 21.354 -19.774 -35.016 1.00 91.81 598 PHE A O 1
ATOM 4409 N N . GLY A 1 599 ? 19.668 -19.071 -33.697 1.00 89.31 599 GLY A N 1
ATOM 4410 C CA . GLY A 1 599 ? 18.680 -20.072 -34.095 1.00 89.31 599 GLY A CA 1
ATOM 4411 C C . GLY A 1 599 ? 18.940 -21.480 -33.552 1.00 89.31 599 GLY A C 1
ATOM 4412 O O . GLY A 1 599 ? 18.239 -22.411 -33.954 1.00 89.31 599 GLY A O 1
ATOM 4413 N N . GLN A 1 600 ? 19.939 -21.663 -32.683 1.00 88.81 600 GLN A N 1
ATOM 4414 C CA . GLN A 1 600 ? 20.103 -22.902 -31.925 1.00 88.81 600 GLN A CA 1
ATOM 4415 C C . GLN A 1 600 ? 18.996 -23.015 -30.873 1.00 88.81 600 GLN A C 1
ATOM 4417 O O . GLN A 1 600 ? 18.474 -22.008 -30.398 1.00 88.81 600 GLN A O 1
ATOM 4422 N N . ASP A 1 601 ? 18.621 -24.246 -30.546 1.00 85.81 601 ASP A N 1
ATOM 4423 C CA . ASP A 1 601 ? 17.606 -24.536 -29.535 1.00 85.81 601 ASP A CA 1
ATOM 4424 C C . ASP A 1 601 ? 18.095 -24.098 -28.146 1.00 85.81 601 ASP A C 1
ATOM 4426 O O . ASP A 1 601 ? 19.244 -24.371 -27.799 1.00 85.81 601 ASP A O 1
ATOM 4430 N N . ALA A 1 602 ? 17.244 -23.402 -27.390 1.00 83.50 602 ALA A N 1
ATOM 4431 C CA . ALA A 1 602 ? 17.573 -22.892 -26.056 1.00 83.50 602 ALA A CA 1
ATOM 4432 C C . ALA A 1 602 ? 16.851 -23.646 -24.921 1.00 83.50 602 ALA A C 1
ATOM 4434 O O . ALA A 1 602 ? 16.978 -23.268 -23.760 1.00 83.50 602 ALA A O 1
ATOM 4435 N N . SER A 1 603 ? 16.121 -24.728 -25.222 1.00 76.44 603 SER A N 1
ATOM 4436 C CA . SER A 1 603 ? 15.313 -25.456 -24.225 1.00 76.44 603 SER A CA 1
ATOM 4437 C C . SER A 1 603 ? 16.130 -26.197 -23.161 1.00 76.44 603 SER A C 1
ATOM 4439 O O . SER A 1 603 ? 15.576 -26.685 -22.183 1.00 76.44 603 SER A O 1
ATOM 4441 N N . ASP A 1 604 ? 17.453 -26.268 -23.324 1.00 72.75 604 ASP A N 1
ATOM 4442 C CA . ASP A 1 604 ? 18.353 -26.854 -22.330 1.00 72.75 604 ASP A CA 1
ATOM 4443 C C . ASP A 1 604 ? 18.641 -25.914 -21.137 1.00 72.75 604 ASP A C 1
ATOM 4445 O O . ASP A 1 604 ? 19.140 -26.390 -20.117 1.00 72.75 604 ASP A O 1
ATOM 4449 N N . ILE A 1 605 ? 18.360 -24.604 -21.249 1.00 74.19 605 ILE A N 1
ATOM 4450 C CA . ILE A 1 605 ? 18.641 -23.604 -20.193 1.00 74.19 605 ILE A CA 1
ATOM 4451 C C . ILE A 1 605 ? 17.394 -22.889 -19.652 1.00 74.19 605 ILE A C 1
ATOM 4453 O O . ILE A 1 605 ? 17.480 -22.217 -18.625 1.00 74.19 605 ILE A O 1
ATOM 4457 N N . ILE A 1 606 ? 16.244 -23.062 -20.307 1.00 82.06 606 ILE A N 1
ATOM 4458 C CA . ILE A 1 606 ? 14.955 -22.526 -19.863 1.00 82.06 606 ILE A CA 1
ATOM 4459 C C . ILE A 1 606 ? 13.869 -23.597 -19.941 1.00 82.06 606 ILE A C 1
ATOM 4461 O O . ILE A 1 606 ? 13.805 -24.374 -20.895 1.00 82.06 606 ILE A O 1
ATOM 4465 N N . ASP A 1 607 ? 12.979 -23.593 -18.958 1.00 85.12 607 ASP A N 1
ATOM 4466 C CA . ASP A 1 607 ? 11.715 -24.309 -19.025 1.00 85.12 607 ASP A CA 1
ATOM 4467 C C . ASP A 1 607 ? 10.629 -23.370 -19.555 1.00 85.12 607 ASP A C 1
ATOM 4469 O O . ASP A 1 607 ? 10.553 -22.206 -19.167 1.00 85.12 607 ASP A O 1
ATOM 4473 N N . LEU A 1 608 ? 9.771 -23.885 -20.435 1.00 87.44 608 LEU A N 1
ATOM 4474 C CA . LEU A 1 608 ? 8.694 -23.119 -21.056 1.00 87.44 608 LEU A CA 1
ATOM 4475 C C . LEU A 1 608 ? 7.346 -23.814 -20.908 1.00 87.44 608 LEU A C 1
ATOM 4477 O O . LEU A 1 608 ? 7.237 -25.042 -20.995 1.00 87.44 608 LEU A O 1
ATOM 4481 N N . ALA A 1 609 ? 6.310 -22.994 -20.782 1.00 86.56 609 ALA A N 1
ATOM 4482 C CA . ALA A 1 609 ? 4.925 -23.383 -20.957 1.00 86.56 609 ALA A CA 1
ATOM 4483 C C . ALA A 1 609 ? 4.708 -24.142 -22.290 1.00 86.56 609 ALA A C 1
ATOM 4485 O O . ALA A 1 609 ? 5.285 -23.777 -23.324 1.00 86.56 609 ALA A O 1
ATOM 4486 N N . PRO A 1 610 ? 3.876 -25.204 -22.303 1.00 83.69 610 PRO A N 1
ATOM 4487 C CA . PRO A 1 610 ? 3.506 -25.912 -23.524 1.00 83.69 610 PRO A CA 1
ATOM 4488 C C . PRO A 1 610 ? 3.044 -24.974 -24.648 1.00 83.69 610 PRO A C 1
ATOM 4490 O O . PRO A 1 610 ? 2.356 -23.987 -24.413 1.00 83.69 610 PRO A O 1
ATOM 4493 N N . GLY A 1 611 ? 3.400 -25.301 -25.891 1.00 84.69 611 GLY A N 1
ATOM 4494 C CA . GLY A 1 611 ? 3.057 -24.498 -27.073 1.00 84.69 611 GLY A CA 1
ATOM 4495 C C . GLY A 1 611 ? 4.086 -23.417 -27.418 1.00 84.69 611 GLY A C 1
ATOM 4496 O O . GLY A 1 611 ? 4.167 -23.016 -28.579 1.00 84.69 611 GLY A O 1
ATOM 4497 N N . LEU A 1 612 ? 4.936 -23.023 -26.463 1.00 90.75 612 LEU A N 1
ATOM 4498 C CA . LEU A 1 612 ? 6.054 -22.112 -26.702 1.00 90.75 612 LEU A CA 1
ATOM 4499 C C . LEU A 1 612 ? 7.324 -22.860 -27.124 1.00 90.75 612 LEU A C 1
ATOM 4501 O O . LEU A 1 612 ? 7.555 -24.020 -26.774 1.00 90.75 612 LEU A O 1
ATOM 4505 N N . THR A 1 613 ? 8.178 -22.175 -27.880 1.00 92.75 613 THR A N 1
ATOM 4506 C CA . THR A 1 613 ? 9.513 -22.656 -28.257 1.00 92.75 613 THR A CA 1
ATOM 4507 C C . THR A 1 613 ? 10.539 -21.546 -28.116 1.00 92.75 613 THR A C 1
ATOM 4509 O O . THR A 1 613 ? 10.253 -20.416 -28.511 1.00 92.75 613 THR A O 1
ATOM 4512 N N . ALA A 1 614 ? 11.747 -21.878 -27.657 1.00 91.44 614 ALA A N 1
ATOM 4513 C CA . ALA A 1 614 ? 12.843 -20.927 -27.516 1.00 91.44 614 ALA A CA 1
ATOM 4514 C C . ALA A 1 614 ? 14.062 -21.270 -28.369 1.00 91.44 614 ALA A C 1
ATOM 4516 O O . ALA A 1 614 ? 14.480 -22.424 -28.490 1.00 91.44 614 ALA A O 1
ATOM 4517 N N . THR A 1 615 ? 14.669 -20.222 -28.917 1.00 92.75 615 THR A N 1
ATOM 4518 C CA . THR A 1 615 ? 15.938 -20.286 -29.641 1.00 92.75 615 THR A CA 1
ATOM 4519 C C . THR A 1 615 ? 16.851 -19.155 -29.204 1.00 92.75 615 THR A C 1
ATOM 4521 O O . THR A 1 615 ? 16.371 -18.074 -28.873 1.00 92.75 615 THR A O 1
ATOM 4524 N N . PHE A 1 616 ? 18.161 -19.364 -29.256 1.00 90.44 616 PHE A N 1
ATOM 4525 C CA . PHE A 1 616 ? 19.114 -18.282 -29.040 1.00 90.44 616 PHE A CA 1
ATOM 4526 C C . PHE A 1 616 ? 18.996 -17.251 -30.170 1.00 90.44 616 PHE A C 1
ATOM 4528 O O . PHE A 1 616 ? 19.172 -17.583 -31.348 1.00 90.44 616 PHE A O 1
ATOM 4535 N N . LEU A 1 617 ? 18.721 -15.994 -29.822 1.00 94.00 617 LEU A N 1
ATOM 4536 C CA . LEU A 1 617 ? 18.953 -14.862 -30.715 1.00 94.00 617 LEU A CA 1
ATOM 4537 C C . LEU A 1 617 ? 20.457 -14.614 -30.815 1.00 94.00 617 LEU A C 1
ATOM 4539 O O . LEU A 1 617 ? 21.009 -14.543 -31.908 1.00 94.00 617 LEU A O 1
ATOM 4543 N N . THR A 1 618 ? 21.139 -14.504 -29.683 1.00 90.94 618 THR A N 1
ATOM 4544 C CA . THR A 1 618 ? 22.594 -14.413 -29.654 1.00 90.94 618 THR A CA 1
ATOM 4545 C C . THR A 1 618 ? 23.123 -14.882 -28.315 1.00 90.94 618 THR A C 1
ATOM 4547 O O . THR A 1 618 ? 22.435 -14.800 -27.309 1.00 90.94 618 THR A O 1
ATOM 4550 N N . ARG A 1 619 ? 24.359 -15.356 -28.323 1.00 85.81 619 ARG A N 1
ATOM 4551 C CA . ARG A 1 619 ? 25.146 -15.736 -27.145 1.00 85.81 619 ARG A CA 1
ATOM 4552 C C . ARG A 1 619 ? 26.390 -14.864 -27.000 1.00 85.81 619 ARG A C 1
ATOM 4554 O O . ARG A 1 619 ? 27.426 -15.287 -26.501 1.00 85.81 619 ARG A O 1
ATOM 4561 N N . GLY A 1 620 ? 26.345 -13.702 -27.646 1.00 84.31 620 GLY A N 1
ATOM 4562 C CA . GLY A 1 620 ? 27.453 -12.761 -27.752 1.00 84.31 620 GLY A CA 1
ATOM 4563 C C . GLY A 1 620 ? 27.083 -11.354 -27.308 1.00 84.31 620 GLY A C 1
ATOM 4564 O O . GLY A 1 620 ? 27.853 -10.439 -27.596 1.00 84.31 620 GLY A O 1
ATOM 4565 N N . ALA A 1 621 ? 25.912 -11.172 -26.686 1.00 87.69 621 ALA A N 1
ATOM 4566 C CA . ALA A 1 621 ? 25.593 -9.935 -25.981 1.00 87.69 621 ALA A CA 1
ATOM 4567 C C . ALA A 1 621 ? 26.548 -9.816 -24.790 1.00 87.69 621 ALA A C 1
ATOM 4569 O O . ALA A 1 621 ? 26.992 -10.839 -24.275 1.00 87.69 621 ALA A O 1
ATOM 4570 N N . SER A 1 622 ? 26.962 -8.609 -24.408 1.00 88.62 622 SER A N 1
ATOM 4571 C CA . SER A 1 622 ? 27.859 -8.473 -23.253 1.00 88.62 622 SER A CA 1
ATOM 4572 C C . SER A 1 622 ? 27.183 -8.940 -21.966 1.00 88.62 622 SER A C 1
ATOM 4574 O O . SER A 1 622 ? 25.980 -8.781 -21.833 1.00 88.62 622 SER A O 1
ATOM 4576 N N . GLU A 1 623 ? 27.960 -9.507 -21.043 1.00 83.75 623 GLU A N 1
ATOM 4577 C CA . GLU A 1 623 ? 27.505 -9.754 -19.671 1.00 83.75 623 GLU A CA 1
ATOM 4578 C C . GLU A 1 623 ? 26.939 -8.452 -19.092 1.00 83.75 623 GLU A C 1
ATOM 4580 O O . GLU A 1 623 ? 27.496 -7.380 -19.372 1.00 83.75 623 GLU A O 1
ATOM 4585 N N . TRP A 1 624 ? 25.882 -8.567 -18.293 1.00 87.50 624 TRP A N 1
ATOM 4586 C CA . TRP A 1 624 ? 25.066 -7.465 -17.783 1.00 87.50 624 TRP A CA 1
ATOM 4587 C C . TRP A 1 624 ? 24.151 -6.850 -18.850 1.00 87.50 624 TRP A C 1
ATOM 4589 O O . TRP A 1 624 ? 23.875 -5.658 -18.805 1.00 87.50 624 TRP A O 1
ATOM 4599 N N . THR A 1 625 ? 23.740 -7.610 -19.874 1.00 90.19 625 THR A N 1
ATOM 4600 C CA . THR A 1 625 ? 22.721 -7.114 -20.813 1.00 90.19 625 THR A CA 1
ATOM 4601 C C . THR A 1 625 ? 21.366 -7.139 -20.130 1.00 90.19 625 THR A C 1
ATOM 4603 O O . THR A 1 625 ? 20.849 -8.220 -19.843 1.00 90.19 625 THR A O 1
ATOM 4606 N N . ASP A 1 626 ? 20.807 -5.951 -19.956 1.00 87.81 626 ASP A N 1
ATOM 4607 C CA . ASP A 1 626 ? 19.571 -5.727 -19.223 1.00 87.81 626 ASP A CA 1
ATOM 4608 C C . ASP A 1 626 ? 18.410 -5.414 -20.182 1.00 87.81 626 ASP A C 1
ATOM 4610 O O . ASP A 1 626 ? 18.051 -6.252 -21.017 1.00 87.81 626 ASP A O 1
ATOM 4614 N N . GLN A 1 627 ? 17.908 -4.177 -20.170 1.00 91.88 627 GLN A N 1
ATOM 4615 C CA . GLN A 1 627 ? 16.861 -3.697 -21.059 1.00 91.88 627 GLN A CA 1
ATOM 4616 C C . GLN A 1 627 ? 17.273 -3.633 -22.527 1.00 91.88 627 GLN A C 1
ATOM 4618 O O . GLN A 1 627 ? 18.420 -3.361 -22.910 1.00 91.88 627 GLN A O 1
ATOM 4623 N N . PHE A 1 628 ? 16.287 -3.814 -23.405 1.00 94.12 628 PHE A N 1
ATOM 4624 C CA . PHE A 1 628 ? 16.457 -3.618 -24.838 1.00 94.12 628 PHE A CA 1
ATOM 4625 C C . PHE A 1 628 ? 15.158 -3.256 -25.546 1.00 94.12 628 PHE A C 1
ATOM 4627 O O . PHE A 1 628 ? 14.067 -3.553 -25.086 1.00 94.12 628 PHE A O 1
ATOM 4634 N N . GLU A 1 629 ? 15.296 -2.640 -26.720 1.00 95.31 629 GLU A N 1
ATOM 4635 C CA . GLU A 1 629 ? 14.178 -2.125 -27.508 1.00 95.31 629 GLU A CA 1
ATOM 4636 C C . GLU A 1 629 ? 14.349 -2.418 -29.008 1.00 95.31 629 GLU A C 1
ATOM 4638 O O . GLU A 1 629 ? 15.465 -2.519 -29.541 1.00 95.31 629 GLU A O 1
ATOM 4643 N N . PHE A 1 630 ? 13.234 -2.531 -29.730 1.00 96.06 630 PHE A N 1
ATOM 4644 C CA . PHE A 1 630 ? 13.220 -2.785 -31.167 1.00 96.06 630 PHE A CA 1
ATOM 4645 C C . PHE A 1 630 ? 13.639 -1.567 -31.997 1.00 96.06 630 PHE A C 1
ATOM 4647 O O . PHE A 1 630 ? 13.006 -0.513 -31.965 1.00 96.06 630 PHE A O 1
ATOM 4654 N N . TYR A 1 631 ? 14.642 -1.739 -32.869 1.00 95.50 631 TYR A N 1
ATOM 4655 C CA . TYR A 1 631 ? 15.106 -0.679 -33.766 1.00 95.50 631 TYR A CA 1
ATOM 4656 C C . TYR A 1 631 ? 15.127 -1.059 -35.264 1.00 95.50 631 TYR A C 1
ATOM 4658 O O . TYR A 1 631 ? 15.683 -2.091 -35.674 1.00 95.50 631 TYR A O 1
ATOM 4666 N N . PRO A 1 632 ? 14.612 -0.176 -36.143 1.00 93.38 632 PRO A N 1
ATOM 4667 C CA . PRO A 1 632 ? 13.701 0.930 -35.824 1.00 93.38 632 PRO A CA 1
ATOM 4668 C C . PRO A 1 632 ? 12.385 0.409 -35.225 1.00 93.38 632 PRO A C 1
ATOM 4670 O O . PRO A 1 632 ? 12.002 -0.719 -35.529 1.00 93.38 632 PRO A O 1
ATOM 4673 N N . ALA A 1 633 ? 11.658 1.246 -34.478 1.00 87.56 633 ALA A N 1
ATOM 4674 C CA . ALA A 1 633 ? 10.388 0.863 -33.843 1.00 87.56 633 ALA A CA 1
ATOM 4675 C C . ALA A 1 633 ? 9.367 0.260 -34.834 1.00 87.56 633 ALA A C 1
ATOM 4677 O O . ALA A 1 633 ? 8.590 -0.632 -34.509 1.00 87.56 633 ALA A O 1
ATOM 4678 N N . THR A 1 634 ? 9.383 0.709 -36.096 1.00 86.25 634 THR A N 1
ATOM 4679 C CA . THR A 1 634 ? 8.566 0.125 -37.170 1.00 86.25 634 THR A CA 1
ATOM 4680 C C . THR A 1 634 ? 9.396 -0.769 -38.091 1.00 86.25 634 THR A C 1
ATOM 4682 O O . THR A 1 634 ? 10.332 -0.296 -38.737 1.00 86.25 634 THR A O 1
ATOM 4685 N N . ASN A 1 635 ? 8.962 -2.023 -38.273 1.00 91.06 635 ASN A N 1
ATOM 4686 C CA . ASN A 1 635 ? 9.674 -3.065 -39.034 1.00 91.06 635 ASN A CA 1
ATOM 4687 C C . ASN A 1 635 ? 11.114 -3.252 -38.529 1.00 91.06 635 ASN A C 1
ATOM 4689 O O . ASN A 1 635 ? 12.067 -2.972 -39.271 1.00 91.06 635 ASN A O 1
ATOM 4693 N N . PRO A 1 636 ? 11.278 -3.695 -37.275 1.00 95.56 636 PRO A N 1
ATOM 4694 C CA . PRO A 1 636 ? 12.587 -3.771 -36.664 1.00 95.56 636 PRO A CA 1
ATOM 4695 C C . PRO A 1 636 ? 13.518 -4.725 -37.403 1.00 95.56 636 PRO A C 1
ATOM 4697 O O . PRO A 1 636 ? 13.116 -5.734 -37.984 1.00 95.56 636 PRO A O 1
ATOM 4700 N N . THR A 1 637 ? 14.800 -4.377 -37.376 1.00 96.69 637 THR A N 1
ATOM 4701 C CA . THR A 1 637 ? 15.887 -5.204 -37.925 1.00 96.69 637 THR A CA 1
ATOM 4702 C C . THR A 1 637 ? 16.917 -5.562 -36.861 1.00 96.69 637 THR A C 1
ATOM 4704 O O . THR A 1 637 ? 17.687 -6.502 -37.057 1.00 96.69 637 THR A O 1
ATOM 4707 N N . HIS A 1 638 ? 16.924 -4.823 -35.752 1.00 97.31 638 HIS A N 1
ATOM 4708 C CA . HIS A 1 638 ? 17.844 -4.980 -34.641 1.00 97.31 638 HIS A CA 1
ATOM 4709 C C . HIS A 1 638 ? 17.092 -4.825 -33.316 1.00 97.31 638 HIS A C 1
ATOM 4711 O O . HIS A 1 638 ? 16.043 -4.183 -33.277 1.00 97.31 638 HIS A O 1
ATOM 4717 N N . LEU A 1 639 ? 17.671 -5.370 -32.253 1.00 97.25 639 LEU A N 1
ATOM 4718 C CA . LEU A 1 639 ? 17.478 -4.882 -30.891 1.00 97.25 639 LEU A CA 1
ATOM 4719 C C . LEU A 1 639 ? 18.592 -3.888 -30.566 1.00 97.25 639 LEU A C 1
ATOM 4721 O O . LEU A 1 639 ? 19.712 -4.031 -31.071 1.00 97.25 639 LEU A O 1
ATOM 4725 N N . VAL A 1 640 ? 18.291 -2.894 -29.744 1.00 96.88 640 VAL A N 1
ATOM 4726 C CA . VAL A 1 640 ? 19.281 -2.023 -29.106 1.00 96.88 640 VAL A CA 1
ATOM 4727 C C . VAL A 1 640 ? 19.202 -2.299 -27.617 1.00 96.88 640 VAL A C 1
ATOM 4729 O O . VAL A 1 640 ? 18.116 -2.174 -27.068 1.00 96.88 640 VAL A O 1
ATOM 4732 N N . SER A 1 641 ? 20.309 -2.688 -26.994 1.00 95.44 641 SER A N 1
ATOM 4733 C CA . SER A 1 641 ? 20.346 -3.081 -25.586 1.00 95.44 641 SER A CA 1
ATOM 4734 C C . SER A 1 641 ? 21.221 -2.163 -24.752 1.00 95.44 641 SER A C 1
ATOM 4736 O O . SER A 1 641 ? 22.231 -1.647 -25.255 1.00 95.44 641 SER A O 1
ATOM 4738 N N . CYS A 1 642 ? 20.840 -2.000 -23.492 1.00 94.81 642 CYS A N 1
ATOM 4739 C CA . CYS A 1 642 ? 21.694 -1.483 -22.442 1.00 94.81 642 CYS A CA 1
ATOM 4740 C C . CYS A 1 642 ? 22.546 -2.608 -21.841 1.00 94.81 642 CYS A C 1
ATOM 4742 O O . CYS A 1 642 ? 22.232 -3.795 -21.938 1.00 94.81 642 CYS A O 1
ATOM 4744 N N . VAL A 1 643 ? 23.698 -2.208 -21.315 1.00 92.94 643 VAL A N 1
ATOM 4745 C CA . VAL A 1 643 ? 24.634 -3.064 -20.596 1.00 92.94 643 VAL A CA 1
ATOM 4746 C C . VAL A 1 643 ? 24.911 -2.404 -19.247 1.00 92.94 643 VAL A C 1
ATOM 4748 O O . VAL A 1 643 ? 25.598 -1.375 -19.192 1.00 92.94 643 VAL A O 1
ATOM 4751 N N . GLU A 1 644 ? 24.424 -3.019 -18.177 1.00 89.88 644 GLU A N 1
ATOM 4752 C CA . GLU A 1 644 ? 24.396 -2.528 -16.792 1.00 89.88 644 GLU A CA 1
ATOM 4753 C C . GLU A 1 644 ? 25.784 -2.604 -16.112 1.00 89.88 644 GLU A C 1
ATOM 4755 O O . GLU A 1 644 ? 25.992 -2.438 -14.912 1.00 89.88 644 GLU A O 1
ATOM 4760 N N . GLU A 1 645 ? 26.842 -2.767 -16.905 1.00 85.69 645 GLU A N 1
ATOM 4761 C CA . GLU A 1 645 ? 28.191 -2.883 -16.385 1.00 85.69 645 GLU A CA 1
ATOM 4762 C C . GLU A 1 645 ? 28.685 -1.552 -15.774 1.00 85.69 645 GLU A C 1
ATOM 4764 O O . GLU A 1 645 ? 28.604 -0.470 -16.369 1.00 85.69 645 GLU A O 1
ATOM 4769 N N . THR A 1 646 ? 29.299 -1.618 -14.584 1.00 86.38 646 THR A N 1
ATOM 4770 C CA . THR A 1 646 ? 29.889 -0.428 -13.950 1.00 86.38 646 THR A CA 1
ATOM 4771 C C . THR A 1 646 ? 30.936 0.216 -14.857 1.00 86.38 646 THR A C 1
ATOM 4773 O O . THR A 1 646 ? 31.829 -0.458 -15.397 1.00 86.38 646 THR A O 1
ATOM 4776 N N . ARG A 1 647 ? 30.904 1.552 -14.936 1.00 89.38 647 ARG A N 1
ATOM 4777 C CA . ARG A 1 647 ? 31.845 2.337 -15.736 1.00 89.38 647 ARG A CA 1
ATOM 4778 C C . ARG A 1 647 ? 33.292 1.952 -15.438 1.00 89.38 647 ARG A C 1
ATOM 4780 O O . ARG A 1 647 ? 33.805 2.115 -14.331 1.00 89.38 647 ARG A O 1
ATOM 4787 N N . GLY A 1 648 ? 34.007 1.508 -16.464 1.00 87.56 648 GLY A N 1
ATOM 4788 C CA . GLY A 1 648 ? 35.385 1.059 -16.310 1.00 87.56 648 GLY A CA 1
ATOM 4789 C C . GLY A 1 648 ? 36.094 0.826 -17.634 1.00 87.56 648 GLY A C 1
ATOM 4790 O O . GLY A 1 648 ? 35.524 1.009 -18.707 1.00 87.56 648 GLY A O 1
ATOM 4791 N N . ILE A 1 649 ? 37.363 0.428 -17.546 1.00 87.25 649 ILE A N 1
ATOM 4792 C CA . ILE A 1 649 ? 38.193 0.078 -18.703 1.00 87.25 649 ILE A CA 1
ATOM 4793 C C . ILE A 1 649 ? 38.207 -1.442 -18.869 1.00 87.25 649 ILE A C 1
ATOM 4795 O O . ILE A 1 649 ? 38.420 -2.170 -17.899 1.00 87.25 649 ILE A O 1
ATOM 4799 N N . VAL A 1 650 ? 38.030 -1.911 -20.103 1.00 86.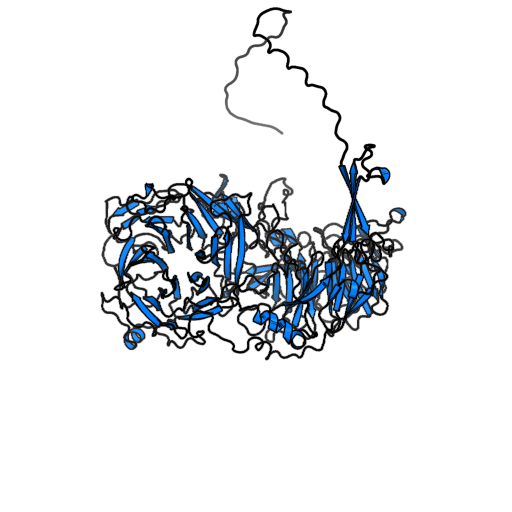69 650 VAL A N 1
ATOM 4800 C CA . VAL A 1 650 ? 38.140 -3.327 -20.471 1.00 86.69 650 VAL A CA 1
ATOM 4801 C C . VAL A 1 650 ? 39.591 -3.786 -20.300 1.00 86.69 650 VAL A C 1
ATOM 4803 O O . VAL A 1 650 ? 40.530 -3.163 -20.802 1.00 86.69 650 VAL A O 1
ATOM 4806 N N . ASN A 1 651 ? 39.799 -4.913 -19.620 1.00 82.75 651 ASN A N 1
ATOM 4807 C CA . ASN A 1 651 ? 41.131 -5.461 -19.341 1.00 82.75 651 ASN A CA 1
ATOM 4808 C C . ASN A 1 651 ? 41.665 -6.367 -20.474 1.00 82.75 651 ASN A C 1
ATOM 4810 O O . ASN A 1 651 ? 42.293 -7.393 -20.217 1.00 82.75 651 ASN A O 1
ATOM 4814 N N . ASP A 1 652 ? 41.473 -5.978 -21.738 1.00 84.31 652 ASP A N 1
ATOM 4815 C CA . ASP A 1 652 ? 41.891 -6.754 -22.924 1.00 84.31 652 ASP A CA 1
ATOM 4816 C C . ASP A 1 652 ? 43.274 -6.349 -23.482 1.00 84.31 652 ASP A C 1
ATOM 4818 O O . ASP A 1 652 ? 43.761 -6.894 -24.477 1.00 84.31 652 ASP A O 1
ATOM 4822 N N . GLY A 1 653 ? 43.936 -5.388 -22.830 1.00 82.75 653 GLY A N 1
ATOM 4823 C CA . GLY A 1 653 ? 45.217 -4.826 -23.260 1.00 82.75 653 GLY A CA 1
ATOM 4824 C C . GLY A 1 653 ? 45.101 -3.619 -24.196 1.00 82.75 653 GLY A C 1
ATOM 4825 O O . GLY A 1 653 ? 46.139 -3.072 -24.583 1.00 82.75 653 GLY A O 1
ATOM 4826 N N . THR A 1 654 ? 43.887 -3.168 -24.522 1.00 85.06 654 THR A N 1
ATOM 4827 C CA . THR A 1 654 ? 43.621 -1.928 -25.259 1.00 85.06 654 THR A CA 1
ATOM 4828 C C . THR A 1 654 ? 43.593 -0.742 -24.287 1.00 85.06 654 THR A C 1
ATOM 4830 O O . THR A 1 654 ? 42.686 -0.640 -23.463 1.00 85.06 654 THR A O 1
ATOM 4833 N N . PRO A 1 655 ? 44.562 0.192 -24.344 1.00 83.44 655 PRO A N 1
ATOM 4834 C CA . PRO A 1 655 ? 44.563 1.344 -23.448 1.00 83.44 655 PRO A CA 1
ATOM 4835 C C . PRO A 1 655 ? 43.324 2.216 -23.666 1.00 83.44 655 PRO A C 1
ATOM 4837 O O . PRO A 1 655 ? 42.960 2.465 -24.814 1.00 83.44 655 PRO A O 1
ATOM 4840 N N . GLY A 1 656 ? 42.722 2.696 -22.574 1.00 80.25 656 GLY A N 1
ATOM 4841 C CA . GLY A 1 656 ? 41.633 3.680 -22.614 1.00 80.25 656 GLY A CA 1
ATOM 4842 C C . GLY A 1 656 ? 40.293 3.157 -23.136 1.00 80.25 656 GLY A C 1
ATOM 4843 O O . GLY A 1 656 ? 39.368 3.947 -23.285 1.00 80.25 656 GLY A O 1
ATOM 4844 N N . LYS A 1 657 ? 40.168 1.851 -23.398 1.00 89.62 657 LYS A N 1
ATOM 4845 C CA . LYS A 1 657 ? 38.934 1.251 -23.905 1.00 89.62 657 LYS A CA 1
ATOM 4846 C C . LYS A 1 657 ? 37.901 1.105 -22.794 1.00 89.62 657 LYS A C 1
ATOM 4848 O O . LYS A 1 657 ? 38.022 0.204 -21.971 1.00 89.62 657 LYS A O 1
ATOM 4853 N N . TYR A 1 658 ? 36.893 1.969 -22.789 1.00 91.38 658 TYR A N 1
ATOM 4854 C CA . TYR A 1 658 ? 35.761 1.825 -21.880 1.00 91.38 658 TYR A CA 1
ATOM 4855 C C . TYR A 1 658 ? 34.919 0.588 -22.207 1.00 91.38 658 TYR A C 1
ATOM 4857 O O . TYR A 1 658 ? 34.833 0.157 -23.367 1.00 91.38 658 TYR A O 1
ATOM 4865 N N . LYS A 1 659 ? 34.309 0.031 -21.163 1.00 91.50 659 LYS A N 1
ATOM 4866 C CA . LYS A 1 659 ? 33.310 -1.034 -21.257 1.00 91.50 659 LYS A CA 1
ATOM 4867 C C . LYS A 1 659 ? 32.123 -0.601 -22.144 1.00 91.50 659 LYS A C 1
ATOM 4869 O O . LYS A 1 659 ? 31.856 0.604 -22.243 1.00 91.50 659 LYS A O 1
ATOM 4874 N N . PRO A 1 660 ? 31.511 -1.539 -22.889 1.00 92.94 660 PRO A N 1
ATOM 4875 C CA . PRO A 1 660 ? 30.306 -1.279 -23.668 1.00 92.94 660 PRO A CA 1
ATOM 4876 C C . PRO A 1 660 ? 29.169 -0.835 -22.748 1.00 92.94 660 PRO A C 1
ATOM 4878 O O . PRO A 1 660 ? 29.120 -1.237 -21.595 1.00 92.94 660 PRO A O 1
ATOM 4881 N N . SER A 1 661 ? 28.293 0.012 -23.276 1.00 95.25 661 SER A N 1
ATOM 4882 C CA . SER A 1 661 ? 27.110 0.506 -22.564 1.00 95.25 661 SER A CA 1
ATOM 4883 C C . SER A 1 661 ? 25.852 0.312 -23.395 1.00 95.25 661 SER A C 1
ATOM 4885 O O . SER A 1 661 ? 24.862 -0.162 -22.881 1.00 95.25 661 SER A O 1
ATOM 4887 N N . VAL A 1 662 ? 25.910 0.608 -24.700 1.00 97.00 662 VAL A N 1
ATOM 4888 C CA . VAL A 1 662 ? 24.793 0.341 -25.621 1.00 97.00 662 VAL A CA 1
ATOM 4889 C C . VAL A 1 662 ? 25.269 -0.543 -26.763 1.00 97.00 662 VAL A C 1
ATOM 4891 O O . VAL A 1 662 ? 26.291 -0.242 -27.403 1.00 97.00 662 VAL A O 1
ATOM 4894 N N . GLN A 1 663 ? 24.533 -1.613 -27.051 1.00 96.56 663 GLN A N 1
ATOM 4895 C CA . GLN A 1 663 ? 24.818 -2.546 -28.141 1.00 96.56 663 GLN A CA 1
ATOM 4896 C C . GLN A 1 663 ? 23.645 -2.656 -29.112 1.00 96.56 663 GLN A C 1
ATOM 4898 O O . GLN A 1 663 ? 22.510 -2.333 -28.800 1.00 96.56 663 GLN A O 1
ATOM 4903 N N . THR A 1 664 ? 23.935 -3.090 -30.336 1.00 97.06 664 THR A N 1
ATOM 4904 C CA . THR A 1 664 ? 22.916 -3.492 -31.313 1.00 97.06 664 THR A CA 1
ATOM 4905 C C . THR A 1 664 ? 23.053 -4.978 -31.589 1.00 97.06 664 THR A C 1
ATOM 4907 O O . THR A 1 664 ? 24.171 -5.433 -31.837 1.00 97.06 664 THR A O 1
ATOM 4910 N N . ILE A 1 665 ? 21.940 -5.708 -31.599 1.00 96.31 665 ILE A N 1
ATOM 4911 C CA . ILE A 1 665 ? 21.869 -7.130 -31.947 1.00 96.31 665 ILE A CA 1
ATOM 4912 C C . ILE A 1 665 ? 21.010 -7.294 -33.201 1.00 96.31 665 ILE A C 1
ATOM 4914 O O . ILE A 1 665 ? 19.855 -6.885 -33.230 1.00 96.31 665 ILE A O 1
ATOM 4918 N N . SER A 1 666 ? 21.555 -7.892 -34.259 1.00 96.50 666 SER A N 1
ATOM 4919 C CA . SER A 1 666 ? 20.805 -8.166 -35.495 1.00 96.50 666 SER A CA 1
ATOM 4920 C C . SER A 1 666 ? 19.778 -9.281 -35.294 1.00 96.50 666 SER A C 1
ATOM 4922 O O . SER A 1 666 ? 20.127 -10.398 -34.913 1.00 96.50 666 SER A O 1
ATOM 4924 N N . LEU A 1 667 ? 18.523 -9.026 -35.672 1.00 96.00 667 LEU A N 1
ATOM 4925 C CA . LEU A 1 667 ? 17.444 -10.024 -35.628 1.00 96.00 667 LEU A CA 1
ATOM 4926 C C . LEU A 1 667 ? 17.595 -11.129 -36.688 1.00 96.00 667 LEU A C 1
ATOM 4928 O O . LEU A 1 667 ? 16.857 -12.113 -36.674 1.00 96.00 667 LEU A O 1
ATOM 4932 N N . THR A 1 668 ? 18.520 -10.970 -37.641 1.00 94.94 668 THR A N 1
ATOM 4933 C CA . THR A 1 668 ? 18.666 -11.891 -38.782 1.00 94.94 668 THR A CA 1
ATOM 4934 C C . THR A 1 668 ? 19.768 -12.930 -38.620 1.00 94.94 668 THR A C 1
ATOM 4936 O O . THR A 1 668 ? 19.708 -13.977 -39.266 1.00 94.94 668 THR A O 1
ATOM 4939 N N . ASP A 1 669 ? 20.773 -12.639 -37.798 1.00 94.25 669 ASP A N 1
ATOM 4940 C CA . ASP A 1 669 ? 21.954 -13.489 -37.606 1.00 94.25 669 ASP A CA 1
ATOM 4941 C C . ASP A 1 669 ? 22.591 -13.374 -36.206 1.00 94.25 669 ASP A C 1
ATOM 4943 O O . ASP A 1 669 ? 23.612 -14.015 -35.940 1.00 94.25 669 ASP A O 1
ATOM 4947 N N . GLY A 1 670 ? 22.002 -12.589 -35.297 1.00 93.25 670 GLY A N 1
ATOM 4948 C CA . GLY A 1 670 ? 22.457 -12.458 -33.912 1.00 93.25 670 GLY A CA 1
ATOM 4949 C C . GLY A 1 670 ? 23.753 -11.667 -33.748 1.00 93.25 670 GLY A C 1
ATOM 4950 O O . GLY A 1 670 ? 24.350 -11.692 -32.673 1.00 93.25 670 GLY A O 1
ATOM 4951 N N . THR A 1 671 ? 24.251 -10.995 -34.794 1.00 93.75 671 THR A N 1
ATOM 4952 C CA . THR A 1 671 ? 25.518 -10.258 -34.690 1.00 93.75 671 THR A CA 1
ATOM 4953 C C . THR A 1 671 ? 25.382 -9.073 -33.745 1.00 93.75 671 THR A C 1
ATOM 4955 O O . THR A 1 671 ? 24.493 -8.241 -33.940 1.00 93.75 671 THR A O 1
ATOM 4958 N N . VAL A 1 672 ? 26.306 -8.976 -32.789 1.00 93.00 672 VAL A N 1
ATOM 4959 C CA . VAL A 1 672 ? 26.366 -7.906 -31.786 1.00 93.00 672 VAL A CA 1
ATOM 4960 C C . VAL A 1 672 ? 27.385 -6.842 -32.188 1.00 93.00 672 VAL A C 1
ATOM 4962 O O . VAL A 1 672 ? 28.462 -7.154 -32.710 1.00 93.00 672 VAL A O 1
ATOM 4965 N N . ARG A 1 673 ? 27.056 -5.568 -31.954 1.00 94.62 673 ARG A N 1
ATOM 4966 C CA . ARG A 1 673 ? 27.939 -4.424 -32.218 1.00 94.62 673 ARG A CA 1
ATOM 4967 C C . ARG A 1 673 ? 27.776 -3.328 -31.168 1.00 94.62 673 ARG A C 1
ATOM 4969 O O . ARG A 1 673 ? 26.673 -2.822 -30.980 1.00 94.62 673 ARG A O 1
ATOM 4976 N N . THR A 1 674 ? 28.892 -2.897 -30.579 1.00 94.94 674 THR A N 1
ATOM 4977 C CA . THR A 1 674 ? 28.941 -1.805 -29.595 1.00 94.94 674 THR A CA 1
ATOM 4978 C C . THR A 1 674 ? 28.737 -0.431 -30.239 1.00 94.94 674 THR A C 1
ATOM 4980 O O . THR A 1 674 ? 29.519 -0.004 -31.096 1.00 94.94 674 THR A O 1
ATOM 4983 N N . VAL A 1 675 ? 27.709 0.282 -29.781 1.00 96.44 675 VAL A N 1
ATOM 4984 C CA . VAL A 1 675 ? 27.350 1.641 -30.211 1.00 96.44 675 VAL A CA 1
ATOM 4985 C C . VAL A 1 675 ? 28.016 2.676 -29.309 1.00 96.44 675 VAL A C 1
ATOM 4987 O O . VAL A 1 675 ? 28.787 3.505 -29.798 1.00 96.44 675 VAL A O 1
ATOM 4990 N N . LEU A 1 676 ? 27.762 2.581 -28.002 1.00 96.38 676 LEU A N 1
ATOM 4991 C CA . LEU A 1 676 ? 28.195 3.536 -26.980 1.00 96.38 676 LEU A CA 1
ATOM 4992 C C . LEU A 1 676 ? 28.994 2.830 -25.881 1.00 96.38 676 LEU A C 1
ATOM 4994 O O . LEU A 1 676 ? 28.758 1.659 -25.578 1.00 96.38 676 LEU A O 1
ATOM 4998 N N . ARG A 1 677 ? 29.953 3.551 -25.301 1.00 94.75 677 ARG A N 1
ATOM 4999 C CA . ARG A 1 677 ? 30.815 3.108 -24.201 1.00 94.75 677 ARG A CA 1
ATOM 5000 C C . ARG A 1 677 ? 30.927 4.179 -23.128 1.00 94.75 677 ARG A C 1
ATOM 5002 O O . ARG A 1 677 ? 30.992 5.369 -23.448 1.00 94.75 677 ARG A O 1
ATOM 5009 N N . GLY A 1 678 ? 31.142 3.740 -21.892 1.00 92.69 678 GLY A N 1
ATOM 5010 C CA . GLY A 1 678 ? 31.555 4.606 -20.788 1.00 92.69 678 GLY A CA 1
ATOM 5011 C C . GLY A 1 678 ? 30.420 5.243 -19.991 1.00 92.69 678 GLY A C 1
ATOM 5012 O O . GLY A 1 678 ? 30.719 6.167 -19.229 1.00 92.69 678 GLY A O 1
ATOM 5013 N N . MET A 1 679 ? 29.190 4.745 -20.147 1.00 94.50 679 MET A N 1
ATOM 5014 C CA . MET A 1 679 ? 28.139 4.910 -19.139 1.00 94.50 679 MET A CA 1
ATOM 5015 C C . MET A 1 679 ? 28.471 4.059 -17.903 1.00 94.50 679 MET A C 1
ATOM 5017 O O . MET A 1 679 ? 29.350 3.188 -17.956 1.00 94.50 679 MET A O 1
ATOM 5021 N N . SER A 1 680 ? 27.810 4.343 -16.791 1.00 90.88 680 SER A N 1
ATOM 5022 C CA . SER A 1 680 ? 27.807 3.538 -15.578 1.00 90.88 680 SER A CA 1
ATOM 5023 C C . SER A 1 680 ? 26.432 2.923 -15.414 1.00 90.88 680 SER A C 1
ATOM 5025 O O . SER A 1 680 ? 25.502 3.694 -15.244 1.00 90.88 680 SER A O 1
ATOM 5027 N N . ARG A 1 681 ? 26.324 1.587 -15.445 1.00 91.06 681 ARG A N 1
ATOM 5028 C CA . ARG A 1 681 ? 25.043 0.891 -15.247 1.00 91.06 681 ARG A CA 1
ATOM 5029 C C . ARG A 1 681 ? 23.962 1.374 -16.210 1.00 91.06 681 ARG A C 1
ATOM 5031 O O . ARG A 1 681 ? 23.046 2.082 -15.828 1.00 91.06 681 ARG A O 1
ATOM 5038 N N . CYS A 1 682 ? 24.177 1.123 -17.504 1.00 93.88 682 CYS A N 1
ATOM 5039 C CA . CYS A 1 682 ? 23.139 1.418 -18.490 1.00 93.88 682 CYS A CA 1
ATOM 5040 C C . CYS A 1 682 ? 21.981 0.478 -18.212 1.00 93.88 682 CYS A C 1
ATOM 5042 O O . CYS A 1 682 ? 22.203 -0.727 -18.307 1.00 93.88 682 CYS A O 1
ATOM 5044 N N . ASP A 1 683 ? 20.812 1.027 -17.940 1.00 89.25 683 ASP A N 1
ATOM 5045 C CA . ASP A 1 683 ? 19.618 0.227 -17.721 1.00 89.25 683 ASP A CA 1
ATOM 5046 C C . ASP A 1 683 ? 18.474 0.710 -18.638 1.00 89.25 683 ASP A C 1
ATOM 5048 O O . ASP A 1 683 ? 18.437 0.316 -19.809 1.00 89.25 683 ASP A O 1
ATOM 5052 N N . GLY A 1 684 ? 17.632 1.656 -18.209 1.00 89.56 684 GLY A N 1
ATOM 5053 C CA . GLY A 1 684 ? 16.525 2.158 -19.029 1.00 89.56 684 GLY A CA 1
ATOM 5054 C C . GLY A 1 684 ? 16.911 2.544 -20.472 1.00 89.56 684 GLY A C 1
ATOM 5055 O O . GLY A 1 684 ? 17.744 3.421 -20.733 1.00 89.56 684 GLY A O 1
ATOM 5056 N N . ILE A 1 685 ? 16.276 1.907 -21.465 1.00 94.62 685 ILE A N 1
ATOM 5057 C CA . ILE A 1 685 ? 16.500 2.190 -22.893 1.00 94.62 685 ILE A CA 1
ATOM 5058 C C . ILE A 1 685 ? 15.197 2.219 -23.688 1.00 94.62 685 ILE A C 1
ATOM 5060 O O . ILE A 1 685 ? 14.406 1.281 -23.648 1.00 94.62 685 ILE A O 1
ATOM 5064 N N . ARG A 1 686 ? 14.974 3.289 -24.462 1.00 95.81 686 ARG A N 1
ATOM 5065 C CA . ARG A 1 686 ? 13.779 3.440 -25.311 1.00 95.81 686 ARG A CA 1
ATOM 5066 C C . ARG A 1 686 ? 14.087 4.057 -26.669 1.00 95.81 686 ARG A C 1
ATOM 5068 O O . ARG A 1 686 ? 14.896 4.979 -26.809 1.00 95.81 686 ARG A O 1
ATOM 5075 N N . VAL A 1 687 ? 13.399 3.566 -27.697 1.00 95.56 687 VAL A N 1
ATOM 5076 C CA . VAL A 1 687 ? 13.412 4.125 -29.054 1.00 95.56 687 VAL A CA 1
ATOM 5077 C C . VAL A 1 687 ? 12.308 5.166 -29.152 1.00 95.56 687 VAL A C 1
ATOM 5079 O O . VAL A 1 687 ? 11.135 4.868 -28.967 1.00 95.56 687 VAL A O 1
ATOM 5082 N N . THR A 1 688 ? 12.673 6.398 -29.482 1.00 95.94 688 THR A N 1
ATOM 5083 C CA . THR A 1 688 ? 11.712 7.498 -29.560 1.00 95.94 688 THR A CA 1
ATOM 5084 C C . THR A 1 688 ? 10.950 7.484 -30.886 1.00 95.94 688 THR A C 1
ATOM 5086 O O . THR A 1 688 ? 11.474 7.103 -31.940 1.00 95.94 688 THR A O 1
ATOM 5089 N N . ASP A 1 689 ? 9.741 8.046 -30.882 1.00 94.50 689 ASP A N 1
ATOM 5090 C CA . ASP A 1 689 ? 8.914 8.239 -32.085 1.00 94.50 689 ASP A CA 1
ATOM 5091 C C . ASP A 1 689 ? 9.567 9.120 -33.165 1.00 94.50 689 ASP A C 1
ATOM 5093 O O . ASP A 1 689 ? 9.108 9.203 -34.310 1.00 94.50 689 ASP A O 1
ATOM 5097 N N . TRP A 1 690 ? 10.649 9.816 -32.816 1.00 95.31 690 TRP A N 1
ATOM 5098 C CA . TRP A 1 690 ? 11.434 10.622 -33.741 1.00 95.31 690 TRP A CA 1
ATOM 5099 C C . TRP A 1 690 ? 12.748 9.980 -34.180 1.00 95.31 690 TRP A C 1
ATOM 5101 O O . TRP A 1 690 ? 13.538 10.635 -34.867 1.00 95.31 690 TRP A O 1
ATOM 5111 N N . GLY A 1 691 ? 12.920 8.691 -33.891 1.00 93.94 691 GLY A N 1
ATOM 5112 C CA . GLY A 1 691 ? 13.931 7.822 -34.488 1.00 93.94 691 GLY A CA 1
ATOM 5113 C C . GLY A 1 691 ? 15.279 7.796 -33.772 1.00 93.94 691 GLY A C 1
ATOM 5114 O O . GLY A 1 691 ? 16.223 7.235 -34.331 1.00 93.94 691 GLY A O 1
ATOM 5115 N N . THR A 1 692 ? 15.370 8.382 -32.578 1.00 97.06 692 THR A N 1
ATOM 5116 C CA . THR A 1 692 ? 16.555 8.312 -31.709 1.00 97.06 692 THR A CA 1
ATOM 5117 C C . THR A 1 692 ? 16.406 7.223 -30.654 1.00 97.06 692 THR A C 1
ATOM 5119 O O . THR A 1 692 ? 15.336 6.635 -30.511 1.00 97.06 692 THR A O 1
ATOM 5122 N N . VAL A 1 693 ? 17.483 6.947 -29.922 1.00 97.88 693 VAL A N 1
ATOM 5123 C CA . VAL A 1 693 ? 17.467 6.084 -28.733 1.00 97.88 693 VAL A CA 1
ATOM 5124 C C . VAL A 1 693 ? 17.841 6.911 -27.517 1.00 97.88 693 VAL A C 1
ATOM 5126 O O . VAL A 1 693 ? 18.839 7.625 -27.569 1.00 97.88 693 VAL A O 1
ATOM 5129 N N . LEU A 1 694 ? 17.052 6.825 -26.453 1.00 97.81 694 LEU A N 1
ATOM 5130 C CA . LEU A 1 694 ? 17.371 7.366 -25.137 1.00 97.81 694 LEU A CA 1
ATOM 5131 C C . LEU A 1 694 ? 17.824 6.203 -24.251 1.00 97.81 694 LEU A C 1
ATOM 5133 O O . LEU A 1 694 ? 17.124 5.200 -24.199 1.00 97.81 694 LEU A O 1
ATOM 5137 N N . ALA A 1 695 ? 18.990 6.330 -23.622 1.00 97.06 695 ALA A N 1
ATOM 5138 C CA . ALA A 1 695 ? 19.544 5.349 -22.690 1.00 97.06 695 ALA A CA 1
ATOM 5139 C C . ALA A 1 695 ? 19.935 6.048 -21.381 1.00 97.06 695 ALA A C 1
ATOM 5141 O O . ALA A 1 695 ? 20.488 7.152 -21.436 1.00 97.06 695 ALA A O 1
ATOM 5142 N N . THR A 1 696 ? 19.663 5.434 -20.237 1.00 96.31 696 THR A N 1
ATOM 5143 C CA . THR A 1 696 ? 19.816 6.034 -18.904 1.00 96.31 696 THR A CA 1
ATOM 5144 C C . THR A 1 696 ? 20.785 5.249 -18.028 1.00 96.31 696 THR A C 1
ATOM 5146 O O . THR A 1 696 ? 21.237 4.173 -18.409 1.00 96.31 696 THR A O 1
ATOM 5149 N N . GLU A 1 697 ? 21.199 5.847 -16.912 1.00 94.19 697 GLU A N 1
ATOM 5150 C CA . GLU A 1 697 ? 22.129 5.243 -15.956 1.00 94.19 697 GLU A CA 1
ATOM 5151 C C . GLU A 1 697 ? 21.439 5.022 -14.607 1.00 94.19 697 GLU A C 1
ATOM 5153 O O . GLU A 1 697 ? 20.932 5.979 -14.018 1.00 94.19 697 GLU A O 1
ATOM 5158 N N . GLU A 1 698 ? 21.510 3.797 -14.099 1.00 89.69 698 GLU A N 1
ATOM 5159 C CA . GLU A 1 698 ? 21.047 3.379 -12.773 1.00 89.69 698 GLU A CA 1
ATOM 5160 C C . GLU A 1 698 ? 22.150 3.665 -11.733 1.00 89.69 698 GLU A C 1
ATOM 5162 O O . GLU A 1 698 ? 22.860 2.809 -11.195 1.00 89.69 698 GLU A O 1
ATOM 5167 N N . THR A 1 699 ? 22.397 4.951 -11.495 1.00 84.94 699 THR A N 1
ATOM 5168 C CA . THR A 1 699 ? 23.228 5.413 -10.379 1.00 84.94 699 THR A CA 1
ATOM 5169 C C . THR A 1 699 ? 22.549 6.586 -9.696 1.00 84.94 699 THR A C 1
ATOM 5171 O O . THR A 1 699 ? 21.758 7.285 -10.309 1.00 84.94 699 THR A O 1
ATOM 5174 N N . GLY A 1 700 ? 22.870 6.868 -8.428 1.00 75.25 700 GLY A N 1
ATOM 5175 C CA . GLY A 1 700 ? 22.242 8.002 -7.734 1.00 75.25 700 GLY A CA 1
ATOM 5176 C C . GLY A 1 700 ? 22.449 9.367 -8.416 1.00 75.25 700 GLY A C 1
ATOM 5177 O O . GLY A 1 700 ? 21.638 10.267 -8.247 1.00 75.25 700 GLY A O 1
ATOM 5178 N N . ASP A 1 701 ? 23.504 9.496 -9.223 1.00 80.69 701 ASP A N 1
ATOM 5179 C CA . ASP A 1 701 ? 23.802 10.631 -10.103 1.00 80.69 701 ASP A CA 1
ATOM 5180 C C . ASP A 1 701 ? 23.522 10.314 -11.592 1.00 80.69 701 ASP A C 1
ATOM 5182 O O . ASP A 1 701 ? 24.241 10.779 -12.488 1.00 80.69 701 ASP A O 1
ATOM 5186 N N . GLY A 1 702 ? 22.549 9.443 -11.860 1.00 88.62 702 GLY A N 1
ATOM 5187 C CA . GLY A 1 702 ? 22.277 8.846 -13.162 1.00 88.62 702 GLY A CA 1
ATOM 5188 C C . GLY A 1 702 ? 21.935 9.875 -14.234 1.00 88.62 702 GLY A C 1
ATOM 5189 O O . GLY A 1 702 ? 21.200 10.834 -14.002 1.00 88.62 702 GLY A O 1
ATOM 5190 N N . ALA A 1 703 ? 22.495 9.696 -15.435 1.00 92.38 703 ALA A N 1
ATOM 5191 C CA . ALA A 1 703 ? 22.299 10.597 -16.562 1.00 92.38 703 ALA A CA 1
ATOM 5192 C C . ALA A 1 703 ? 21.633 9.908 -17.755 1.00 92.38 703 ALA A C 1
ATOM 5194 O O . ALA A 1 703 ? 21.884 8.745 -18.059 1.00 92.38 703 ALA A O 1
ATOM 5195 N N . ALA A 1 704 ? 20.864 10.688 -18.514 1.00 96.38 704 ALA A N 1
ATOM 5196 C CA . ALA A 1 704 ? 20.239 10.249 -19.753 1.00 96.38 704 ALA A CA 1
ATOM 5197 C C . ALA A 1 704 ? 21.045 10.684 -20.994 1.00 96.38 704 ALA A C 1
ATOM 5199 O O . ALA A 1 704 ? 21.435 11.851 -21.135 1.00 96.38 704 ALA A O 1
ATOM 5200 N N . TYR A 1 705 ? 21.249 9.770 -21.943 1.00 97.56 705 TYR A N 1
ATOM 5201 C CA . TYR A 1 705 ? 21.977 9.990 -23.195 1.00 97.56 705 TYR A CA 1
ATOM 5202 C C . TYR A 1 705 ? 21.094 9.701 -24.411 1.00 97.56 705 TYR A C 1
ATOM 5204 O O . TYR A 1 705 ? 20.576 8.600 -24.569 1.00 97.56 705 TYR A O 1
ATOM 5212 N N . GLU A 1 706 ? 20.960 10.672 -25.321 1.00 98.12 706 GLU A N 1
ATOM 5213 C CA . GLU A 1 706 ? 20.217 10.492 -26.575 1.00 98.12 706 GLU A CA 1
ATOM 5214 C C . GLU A 1 706 ? 21.168 10.249 -27.756 1.00 98.12 706 GLU A C 1
ATOM 5216 O O . GLU A 1 706 ? 22.088 11.036 -28.006 1.00 98.12 706 GLU A O 1
ATOM 5221 N N . ILE A 1 707 ? 20.914 9.178 -28.510 1.00 98.12 707 ILE A N 1
ATOM 5222 C CA . ILE A 1 707 ? 21.690 8.697 -29.656 1.00 98.12 707 ILE A CA 1
ATOM 5223 C C . ILE A 1 707 ? 20.886 8.916 -30.943 1.00 98.12 707 ILE A C 1
ATOM 5225 O O . ILE A 1 707 ? 19.768 8.424 -31.080 1.00 98.12 707 ILE A O 1
ATOM 5229 N N . LEU A 1 708 ? 21.460 9.635 -31.912 1.00 96.75 708 LEU A N 1
ATOM 5230 C CA . LEU A 1 708 ? 20.750 10.056 -33.126 1.00 96.75 708 LEU A CA 1
ATOM 5231 C C . LEU A 1 708 ? 20.466 8.912 -34.112 1.00 96.75 708 LEU A C 1
ATOM 5233 O O . LEU A 1 708 ? 19.348 8.775 -34.593 1.00 96.75 708 LEU A O 1
ATOM 5237 N N . ASP A 1 709 ? 21.492 8.132 -34.456 1.00 92.88 709 ASP A N 1
ATOM 5238 C CA . ASP A 1 709 ? 21.401 7.004 -35.390 1.00 92.88 709 ASP A CA 1
ATOM 5239 C C . ASP A 1 709 ? 22.289 5.874 -34.871 1.00 92.88 709 ASP A C 1
ATOM 5241 O O . ASP A 1 709 ? 23.500 5.835 -35.107 1.00 92.88 709 ASP A O 1
ATOM 5245 N N . VAL A 1 710 ? 21.671 4.947 -34.140 1.00 94.38 710 VAL A N 1
ATOM 5246 C CA . VAL A 1 710 ? 22.380 3.831 -33.506 1.00 94.38 710 VAL A CA 1
ATOM 5247 C C . VAL A 1 710 ? 23.073 2.922 -34.515 1.00 94.38 710 VAL A C 1
ATOM 5249 O O . VAL A 1 710 ? 24.099 2.337 -34.178 1.00 94.38 710 VAL A O 1
ATOM 5252 N N . LEU A 1 711 ? 22.578 2.805 -35.755 1.00 94.31 711 LEU A N 1
ATOM 5253 C CA . LEU A 1 711 ? 23.192 1.955 -36.783 1.00 94.31 711 LEU A CA 1
ATOM 5254 C C . LEU A 1 711 ? 24.382 2.639 -37.467 1.00 94.31 711 LEU A C 1
ATOM 5256 O O . LEU A 1 711 ? 25.270 1.949 -37.972 1.00 94.31 711 LEU A O 1
ATOM 5260 N N . ALA A 1 712 ? 24.423 3.973 -37.472 1.00 92.12 712 ALA A N 1
ATOM 5261 C CA . ALA A 1 712 ? 25.555 4.748 -37.975 1.00 92.12 712 ALA A CA 1
ATOM 5262 C C . ALA A 1 712 ? 26.644 5.015 -36.917 1.00 92.12 712 ALA A C 1
ATOM 5264 O O . ALA A 1 712 ? 27.800 5.223 -37.291 1.00 92.12 712 ALA A O 1
ATOM 5265 N N . SER A 1 713 ? 26.301 5.009 -35.626 1.00 92.56 713 SER A N 1
ATOM 5266 C CA . SER A 1 713 ? 27.238 5.238 -34.517 1.00 92.56 713 SER A CA 1
ATOM 5267 C C . SER A 1 713 ? 27.956 3.961 -34.093 1.00 92.56 713 SER A C 1
ATOM 5269 O O . SER A 1 713 ? 27.314 2.957 -33.811 1.00 92.56 713 SER A O 1
ATOM 5271 N N . GLU A 1 714 ? 29.287 3.983 -34.010 1.00 92.75 714 GLU A N 1
ATOM 5272 C CA . GLU A 1 714 ? 30.098 2.816 -33.639 1.00 92.75 714 GLU A CA 1
ATOM 5273 C C . GLU A 1 714 ? 31.224 3.219 -32.678 1.00 92.75 714 GLU A C 1
ATOM 5275 O O . GLU A 1 714 ? 32.058 4.060 -33.006 1.00 92.75 714 GLU A O 1
ATOM 5280 N N . ASN A 1 715 ? 31.293 2.573 -31.508 1.00 93.00 715 ASN A N 1
ATOM 5281 C CA . ASN A 1 715 ? 32.302 2.842 -30.475 1.00 93.00 715 ASN A CA 1
ATOM 5282 C C . ASN A 1 715 ? 32.395 4.315 -30.022 1.00 93.00 715 ASN A C 1
ATOM 5284 O O . ASN A 1 715 ? 33.478 4.771 -29.637 1.00 93.00 715 ASN A O 1
ATOM 5288 N N . VAL A 1 716 ? 31.288 5.059 -30.041 1.00 95.94 716 VAL A N 1
ATOM 5289 C CA . VAL A 1 716 ? 31.232 6.393 -29.428 1.00 95.94 716 VAL A CA 1
ATOM 5290 C C . VAL A 1 716 ? 31.521 6.245 -27.933 1.00 95.94 716 VAL A C 1
ATOM 5292 O O . VAL A 1 716 ? 31.087 5.279 -27.310 1.00 95.94 716 VAL A O 1
ATOM 5295 N N . THR A 1 717 ? 32.323 7.142 -27.363 1.00 95.31 717 THR A N 1
ATOM 5296 C CA . THR A 1 717 ? 32.860 6.976 -26.006 1.00 95.31 717 THR A CA 1
ATOM 5297 C C . THR A 1 717 ? 32.624 8.218 -25.153 1.00 95.31 717 THR A C 1
ATOM 5299 O O . THR A 1 717 ? 33.032 9.317 -25.533 1.00 95.31 717 THR A O 1
ATOM 5302 N N . ILE A 1 718 ? 32.035 8.028 -23.970 1.00 94.69 718 ILE A N 1
ATOM 5303 C CA . ILE A 1 718 ? 31.903 9.048 -22.922 1.00 94.69 718 ILE A CA 1
ATOM 5304 C C . ILE A 1 718 ? 33.184 9.055 -22.081 1.00 94.69 718 ILE A C 1
ATOM 5306 O O . ILE A 1 718 ? 33.422 8.193 -21.228 1.00 94.69 718 ILE A O 1
ATOM 5310 N N . THR A 1 719 ? 34.055 10.033 -22.324 1.00 91.50 719 THR A N 1
ATOM 5311 C CA . THR A 1 719 ? 35.333 10.131 -21.603 1.00 91.50 719 THR A CA 1
ATOM 5312 C C . THR A 1 719 ? 35.190 10.815 -20.249 1.00 91.50 719 THR A C 1
ATOM 5314 O O . THR A 1 719 ? 35.909 10.454 -19.315 1.00 91.50 719 THR A O 1
ATOM 5317 N N . GLU A 1 720 ? 34.246 11.750 -20.134 1.00 91.25 720 GLU A N 1
ATOM 5318 C CA . GLU A 1 720 ? 33.880 12.454 -18.899 1.00 91.25 720 GLU A CA 1
ATOM 5319 C C . GLU A 1 720 ? 32.352 12.576 -18.867 1.00 91.25 720 GLU A C 1
ATOM 5321 O O . GLU A 1 720 ? 31.771 13.045 -19.847 1.00 91.25 720 GLU A O 1
ATOM 5326 N N . ARG A 1 721 ? 31.708 12.122 -17.782 1.00 90.75 721 ARG A N 1
ATOM 5327 C CA . ARG A 1 721 ? 30.238 12.137 -17.653 1.00 90.75 721 ARG A CA 1
ATOM 5328 C C . ARG A 1 721 ? 29.678 13.554 -17.462 1.00 90.75 721 ARG A C 1
ATOM 5330 O O . ARG A 1 721 ? 28.599 13.836 -17.976 1.00 90.75 721 ARG A O 1
ATOM 5337 N N . GLY A 1 722 ? 30.449 14.433 -16.813 1.00 89.62 722 GLY A N 1
ATOM 5338 C CA . GLY A 1 722 ? 29.974 15.731 -16.319 1.00 89.62 722 GLY A CA 1
ATOM 5339 C C . GLY A 1 722 ? 29.067 15.550 -15.101 1.00 89.62 722 GLY A C 1
ATOM 5340 O O . GLY A 1 722 ? 28.365 14.541 -15.020 1.00 89.62 722 GLY A O 1
ATOM 5341 N N . ASP A 1 723 ? 29.086 16.513 -14.184 1.00 88.94 723 ASP A N 1
ATOM 5342 C CA . ASP A 1 723 ? 28.213 16.522 -13.001 1.00 88.94 723 ASP A CA 1
ATOM 5343 C C . ASP A 1 723 ? 26.738 16.768 -13.414 1.00 88.94 723 ASP A C 1
ATOM 5345 O O . ASP A 1 723 ? 26.440 16.922 -14.609 1.00 88.94 723 ASP A O 1
ATOM 5349 N N . ALA A 1 724 ? 25.798 16.779 -12.462 1.00 85.88 724 ALA A N 1
ATOM 5350 C CA . ALA A 1 724 ? 24.405 17.179 -12.717 1.00 85.88 724 ALA A CA 1
ATOM 5351 C C . ALA A 1 724 ? 24.352 18.557 -13.418 1.00 85.88 724 ALA A C 1
ATOM 5353 O O . ALA A 1 724 ? 25.213 19.411 -13.190 1.00 85.88 724 ALA A O 1
ATOM 5354 N N . GLY A 1 725 ? 23.448 18.720 -14.388 1.00 87.19 725 GLY A N 1
ATOM 5355 C CA . GLY A 1 725 ? 23.347 19.925 -15.222 1.00 87.19 725 GLY A CA 1
ATOM 5356 C C . GLY A 1 725 ? 24.497 20.162 -16.217 1.00 87.19 725 GLY A C 1
ATOM 5357 O O . GLY A 1 725 ? 24.371 20.960 -17.154 1.00 87.19 725 GLY A O 1
ATOM 5358 N N . GLU A 1 726 ? 25.630 19.463 -16.086 1.00 93.56 726 GLU A N 1
ATOM 5359 C CA . GLU A 1 726 ? 26.804 19.650 -16.939 1.00 93.56 726 GLU A CA 1
ATOM 5360 C C . GLU A 1 726 ? 26.843 18.687 -18.133 1.00 93.56 726 GLU A C 1
ATOM 5362 O O . GLU A 1 726 ? 26.501 17.504 -18.057 1.00 93.56 726 GLU A O 1
ATOM 5367 N N . ALA A 1 727 ? 27.328 19.196 -19.270 1.00 94.25 727 ALA A N 1
ATOM 5368 C CA . ALA A 1 727 ? 27.487 18.415 -20.490 1.00 94.25 727 ALA A CA 1
ATOM 5369 C C . ALA A 1 727 ? 28.623 17.382 -20.380 1.00 94.25 727 ALA A C 1
ATOM 5371 O O . ALA A 1 727 ? 29.716 17.681 -19.902 1.00 94.25 727 ALA A O 1
ATOM 5372 N N . ALA A 1 728 ? 28.395 16.193 -20.941 1.00 95.06 728 ALA A N 1
ATOM 5373 C CA . ALA A 1 728 ? 29.411 15.151 -21.057 1.00 95.06 728 ALA A CA 1
ATOM 5374 C C . ALA A 1 728 ? 30.443 15.446 -22.163 1.00 95.06 728 ALA A C 1
ATOM 5376 O O . ALA A 1 728 ? 30.115 15.986 -23.226 1.00 95.06 728 ALA A O 1
ATOM 5377 N N . THR A 1 729 ? 31.682 14.988 -21.968 1.00 95.25 729 THR A N 1
ATOM 5378 C CA . THR A 1 729 ? 32.708 14.960 -23.022 1.00 95.25 729 THR A CA 1
ATOM 5379 C C . THR A 1 729 ? 32.604 13.643 -23.797 1.00 95.25 729 THR A C 1
ATOM 5381 O O . THR A 1 729 ? 32.930 12.577 -23.265 1.00 95.25 729 THR A O 1
ATOM 5384 N N . ILE A 1 730 ? 32.190 13.720 -25.067 1.00 95.75 730 ILE A N 1
ATOM 5385 C CA . ILE A 1 730 ? 31.892 12.558 -25.922 1.00 95.75 730 ILE A CA 1
ATOM 5386 C C . ILE A 1 730 ? 32.769 12.575 -27.180 1.00 95.75 730 ILE A C 1
ATOM 5388 O O . ILE A 1 730 ? 32.829 13.575 -27.901 1.00 95.75 730 ILE A O 1
ATOM 5392 N N . VAL A 1 731 ? 33.440 11.456 -27.469 1.00 95.12 731 VAL A N 1
ATOM 5393 C CA . VAL A 1 731 ? 34.378 11.327 -28.596 1.00 95.12 731 VAL A CA 1
ATOM 5394 C C . VAL A 1 731 ? 34.078 10.138 -29.510 1.00 95.12 731 VAL A C 1
ATOM 5396 O O . VAL A 1 731 ? 33.526 9.125 -29.087 1.00 95.12 731 VAL A O 1
ATOM 5399 N N . ASP A 1 732 ? 34.473 10.259 -30.778 1.00 91.44 732 ASP A N 1
ATOM 5400 C CA . ASP A 1 732 ? 34.304 9.229 -31.810 1.00 91.44 732 ASP A CA 1
ATOM 5401 C C . ASP A 1 732 ? 35.386 8.135 -31.721 1.00 91.44 732 ASP A C 1
ATOM 5403 O O . ASP A 1 732 ? 36.574 8.391 -31.958 1.00 91.44 732 ASP A O 1
ATOM 5407 N N . GLY A 1 733 ? 34.973 6.904 -31.413 1.00 85.69 733 GLY A N 1
ATOM 5408 C CA . GLY A 1 733 ? 35.832 5.726 -31.316 1.00 85.69 733 GLY A CA 1
ATOM 5409 C C . GLY A 1 733 ? 36.495 5.512 -29.947 1.00 85.69 733 GLY A C 1
ATOM 5410 O O . GLY A 1 733 ? 36.631 6.420 -29.132 1.00 85.69 733 GLY A O 1
ATOM 5411 N N . ILE A 1 734 ? 37.019 4.294 -29.745 1.00 78.25 734 ILE A N 1
ATOM 5412 C CA . ILE A 1 734 ? 37.591 3.777 -28.478 1.00 78.25 734 ILE A CA 1
ATOM 5413 C C . ILE A 1 734 ? 38.662 4.693 -27.851 1.00 78.25 734 ILE A C 1
ATOM 5415 O O . ILE A 1 734 ? 38.826 4.738 -26.639 1.00 78.25 734 ILE A O 1
ATOM 5419 N N . ASN A 1 735 ? 39.434 5.387 -28.688 1.00 71.69 735 ASN A N 1
ATOM 5420 C CA . ASN A 1 735 ? 40.502 6.312 -28.288 1.00 71.69 735 ASN A CA 1
ATOM 5421 C C . ASN A 1 735 ? 40.391 7.637 -29.061 1.00 71.69 735 ASN A C 1
ATOM 5423 O O . ASN A 1 735 ? 41.398 8.245 -29.442 1.00 71.69 735 ASN A O 1
ATOM 5427 N N . GLY A 1 736 ? 39.158 8.024 -29.387 1.00 72.94 736 GLY A N 1
ATOM 5428 C CA . GLY A 1 736 ? 38.848 9.218 -30.152 1.00 72.94 736 GLY A CA 1
ATOM 5429 C C . GLY A 1 736 ? 39.336 10.504 -29.498 1.00 72.94 736 GLY A C 1
ATOM 5430 O O . GLY A 1 736 ? 39.427 10.620 -28.282 1.00 72.94 736 GLY A O 1
ATOM 5431 N N . THR A 1 737 ? 39.613 11.512 -30.321 1.00 79.94 737 THR A N 1
ATOM 5432 C CA . THR A 1 737 ? 39.725 12.914 -29.870 1.00 79.94 737 THR A CA 1
ATOM 5433 C C . THR A 1 737 ? 38.811 13.834 -30.676 1.00 79.94 737 THR A C 1
ATOM 5435 O O . THR A 1 737 ? 38.955 15.054 -30.623 1.00 79.94 737 THR A O 1
ATOM 5438 N N . VAL A 1 738 ? 37.967 13.253 -31.531 1.00 89.12 738 VAL A N 1
ATOM 5439 C CA . VAL A 1 738 ? 37.017 13.976 -32.373 1.00 89.12 738 VAL A CA 1
ATOM 5440 C C . VAL A 1 738 ? 35.712 14.033 -31.604 1.00 89.12 738 VAL A C 1
ATOM 5442 O O . VAL A 1 738 ? 35.227 12.993 -31.182 1.00 89.12 738 VAL A O 1
ATOM 5445 N N . ASP A 1 739 ? 35.182 15.236 -31.427 1.00 91.50 739 ASP A N 1
ATOM 5446 C CA . ASP A 1 739 ? 33.889 15.474 -30.791 1.00 91.50 739 ASP A CA 1
ATOM 5447 C C . ASP A 1 739 ? 32.770 14.708 -31.516 1.00 91.50 739 ASP A C 1
ATOM 5449 O O . ASP A 1 739 ? 32.600 14.845 -32.732 1.00 91.50 739 ASP A O 1
ATOM 5453 N N . ALA A 1 740 ? 32.033 13.893 -30.762 1.00 93.62 740 ALA A N 1
ATOM 5454 C CA . ALA A 1 740 ? 30.910 13.093 -31.240 1.00 93.62 740 ALA A CA 1
ATOM 5455 C C . ALA A 1 740 ? 29.561 13.548 -30.654 1.00 93.62 740 ALA A C 1
ATOM 5457 O O . ALA A 1 740 ? 28.569 12.839 -30.805 1.00 93.62 740 ALA A O 1
ATOM 5458 N N . SER A 1 741 ? 29.486 14.757 -30.082 1.00 92.25 741 SER A N 1
ATOM 5459 C CA . SER A 1 741 ? 28.253 15.349 -29.527 1.00 92.25 741 SER A CA 1
ATOM 5460 C C . SER A 1 741 ? 27.093 15.484 -30.529 1.00 92.25 741 SER A C 1
ATOM 5462 O O . SER A 1 741 ? 25.931 15.592 -30.150 1.00 92.25 741 SER A O 1
ATOM 5464 N N . SER A 1 742 ? 27.387 15.459 -31.834 1.00 93.44 742 SER A N 1
ATOM 5465 C CA . SER A 1 742 ? 26.364 15.409 -32.893 1.00 93.44 742 SER A CA 1
ATOM 5466 C C . SER A 1 742 ? 25.728 14.026 -33.100 1.00 93.44 742 SER A C 1
ATOM 5468 O O . SER A 1 742 ? 24.709 13.935 -33.780 1.00 93.44 742 SER A O 1
ATOM 5470 N N . GLN A 1 743 ? 26.336 12.967 -32.554 1.00 95.62 743 GLN A N 1
ATOM 5471 C CA . GLN A 1 743 ? 25.851 11.585 -32.624 1.00 95.62 743 GLN A CA 1
ATOM 5472 C C . GLN A 1 743 ? 25.192 11.142 -31.316 1.00 95.62 743 GLN A C 1
ATOM 5474 O O . GLN A 1 743 ? 24.164 10.474 -31.361 1.00 95.62 743 GLN A O 1
ATOM 5479 N N . VAL A 1 744 ? 25.784 11.515 -30.178 1.00 97.44 744 VAL A N 1
ATOM 5480 C CA . VAL A 1 744 ? 25.306 11.188 -28.828 1.00 97.44 744 VAL A CA 1
ATOM 5481 C C . VAL A 1 744 ? 25.414 12.434 -27.959 1.00 97.44 744 VAL A C 1
ATOM 5483 O O . VAL A 1 744 ? 26.435 13.116 -28.021 1.00 97.44 744 VAL A O 1
ATOM 5486 N N . ILE A 1 745 ? 24.403 12.731 -27.145 1.00 97.31 745 ILE A N 1
ATOM 5487 C CA . ILE A 1 745 ? 24.408 13.884 -26.234 1.00 97.31 745 ILE A CA 1
ATOM 5488 C C . ILE A 1 745 ? 23.821 13.514 -24.867 1.00 97.31 745 ILE A C 1
ATOM 5490 O O . ILE A 1 745 ? 22.826 12.799 -24.811 1.00 97.31 745 ILE A O 1
ATOM 5494 N N . LYS A 1 746 ? 24.406 14.028 -23.776 1.00 97.00 746 LYS A N 1
ATOM 5495 C CA . LYS A 1 746 ? 23.785 13.994 -22.440 1.00 97.00 746 LYS A CA 1
ATOM 5496 C C . LYS A 1 746 ? 22.618 14.984 -22.400 1.00 97.00 746 LYS A C 1
ATOM 5498 O O . LYS A 1 746 ? 22.780 16.138 -22.808 1.00 97.00 746 LYS A O 1
ATOM 5503 N N . ARG A 1 747 ? 21.452 14.550 -21.929 1.00 96.88 747 ARG A N 1
ATOM 5504 C CA . ARG A 1 747 ? 20.250 15.376 -21.764 1.00 96.88 747 ARG A CA 1
ATOM 5505 C C . ARG A 1 747 ? 20.200 15.925 -20.344 1.00 96.88 747 ARG A C 1
ATOM 5507 O O . ARG A 1 747 ? 19.630 15.314 -19.460 1.00 96.88 747 ARG A O 1
ATOM 5514 N N . THR A 1 748 ? 20.804 17.093 -20.150 1.00 93.94 748 THR A N 1
ATOM 5515 C CA . THR A 1 748 ? 20.988 17.717 -18.828 1.00 93.94 748 THR A CA 1
ATOM 5516 C C . THR A 1 748 ? 19.720 18.289 -18.199 1.00 93.94 748 THR A C 1
ATOM 5518 O O . THR A 1 748 ? 19.800 18.721 -17.069 1.00 93.94 748 THR A O 1
ATOM 5521 N N . ASN A 1 749 ? 18.589 18.341 -18.914 1.00 92.38 749 ASN A N 1
ATOM 5522 C CA . ASN A 1 749 ? 17.315 18.809 -18.340 1.00 92.38 749 ASN A CA 1
ATOM 5523 C C . ASN A 1 749 ? 16.384 17.649 -17.941 1.00 92.38 749 ASN A C 1
ATOM 5525 O O . ASN A 1 749 ? 15.217 17.882 -17.644 1.00 92.38 749 ASN A O 1
ATOM 5529 N N . LEU A 1 750 ? 16.844 16.400 -18.069 1.00 95.81 750 LEU A N 1
ATOM 5530 C CA . LEU A 1 750 ? 16.142 15.240 -17.522 1.00 95.81 750 LEU A CA 1
ATOM 5531 C C . LEU A 1 750 ? 16.620 15.018 -16.079 1.00 95.81 750 LEU A C 1
ATOM 5533 O O . LEU A 1 750 ? 17.770 15.360 -15.797 1.00 95.81 750 LEU A O 1
ATOM 5537 N N . PRO A 1 751 ? 15.773 14.463 -15.192 1.00 93.94 751 PRO A N 1
ATOM 5538 C CA . PRO A 1 751 ? 16.115 14.293 -13.785 1.00 93.94 751 PRO A CA 1
ATOM 5539 C C . PRO A 1 751 ? 17.394 13.481 -13.567 1.00 93.94 751 PRO A C 1
ATOM 5541 O O . PRO A 1 751 ? 17.662 12.507 -14.272 1.00 93.94 751 PRO A O 1
ATOM 5544 N N . THR A 1 752 ? 18.148 13.861 -12.543 1.00 91.06 752 THR A N 1
ATOM 5545 C CA . THR A 1 752 ? 19.250 13.078 -11.987 1.00 91.06 752 THR A CA 1
ATOM 5546 C C . THR A 1 752 ? 18.684 12.161 -10.902 1.00 91.06 752 THR A C 1
ATOM 5548 O O . THR A 1 752 ? 18.400 12.602 -9.788 1.00 91.06 752 THR A O 1
ATOM 5551 N N . ILE A 1 753 ? 18.461 10.898 -11.264 1.00 91.44 753 ILE A N 1
ATOM 5552 C CA . ILE A 1 753 ? 17.860 9.832 -10.442 1.00 91.44 753 ILE A CA 1
ATOM 5553 C C . ILE A 1 753 ? 18.588 8.510 -10.725 1.00 91.44 753 ILE A C 1
ATOM 5555 O O . ILE A 1 753 ? 19.342 8.438 -11.699 1.00 91.44 753 ILE A O 1
ATOM 5559 N N . ALA A 1 754 ? 18.362 7.476 -9.912 1.00 90.38 754 ALA A N 1
ATOM 5560 C CA . ALA A 1 754 ? 18.756 6.112 -10.258 1.00 90.38 754 ALA A CA 1
ATOM 5561 C C . ALA A 1 754 ? 17.722 5.560 -11.241 1.00 90.38 754 ALA A C 1
ATOM 5563 O O . ALA A 1 754 ? 16.707 5.006 -10.840 1.00 90.38 754 ALA A O 1
ATOM 5564 N N . TRP A 1 755 ? 17.942 5.842 -12.526 1.00 92.88 755 TRP A N 1
ATOM 5565 C CA . TRP A 1 755 ? 16.995 5.501 -13.578 1.00 92.88 755 TRP A CA 1
ATOM 5566 C C . TRP A 1 755 ? 16.872 3.997 -13.731 1.00 92.88 755 TRP A C 1
ATOM 5568 O O . TRP A 1 755 ? 17.866 3.381 -14.100 1.00 92.88 755 TRP A O 1
ATOM 5578 N N . GLU A 1 756 ? 15.646 3.508 -13.596 1.00 89.75 756 GLU A N 1
ATOM 5579 C CA . GLU A 1 756 ? 15.293 2.135 -13.938 1.00 89.75 756 GLU A CA 1
ATOM 5580 C C . GLU A 1 756 ? 14.247 2.147 -15.062 1.00 89.75 756 GLU A C 1
ATOM 5582 O O . GLU A 1 756 ? 14.549 2.282 -16.254 1.00 89.75 756 GLU A O 1
ATOM 5587 N N . GLY A 1 757 ? 12.968 2.244 -14.688 1.00 87.12 757 GLY A N 1
ATOM 5588 C CA . GLY A 1 757 ? 11.883 2.414 -15.638 1.00 87.12 757 GLY A CA 1
ATOM 5589 C C . GLY A 1 757 ? 11.975 3.719 -16.435 1.00 87.12 757 GLY A C 1
ATOM 5590 O O . GLY A 1 757 ? 12.094 4.821 -15.893 1.00 87.12 757 GLY A O 1
ATOM 5591 N N . LEU A 1 758 ? 11.842 3.599 -17.757 1.00 95.06 758 LEU A N 1
ATOM 5592 C CA . LEU A 1 758 ? 11.889 4.705 -18.707 1.00 95.06 758 LEU A CA 1
ATOM 5593 C C . LEU A 1 758 ? 10.812 4.528 -19.774 1.00 95.06 758 LEU A C 1
ATOM 5595 O O . LEU A 1 758 ? 10.844 3.562 -20.518 1.00 95.06 758 LEU A O 1
ATOM 5599 N N . GLU A 1 759 ? 9.936 5.512 -19.961 1.00 95.50 759 GLU A N 1
ATOM 5600 C CA . GLU A 1 759 ? 8.998 5.546 -21.088 1.00 95.50 759 GLU A CA 1
ATOM 5601 C C . GLU A 1 759 ? 8.950 6.914 -21.758 1.00 95.50 759 GLU A C 1
ATOM 5603 O O . GLU A 1 759 ? 9.006 7.955 -21.102 1.00 95.50 759 GLU A O 1
ATOM 5608 N N . VAL A 1 760 ? 8.820 6.931 -23.089 1.00 95.94 760 VAL A N 1
ATOM 5609 C CA . VAL A 1 760 ? 8.856 8.168 -23.886 1.00 95.94 760 VAL A CA 1
ATOM 5610 C C . VAL A 1 760 ? 7.637 8.262 -24.796 1.00 95.94 760 VAL A C 1
ATOM 5612 O O . VAL A 1 760 ? 7.500 7.530 -25.774 1.00 95.94 760 VAL A O 1
ATOM 5615 N N . LEU A 1 761 ? 6.767 9.237 -24.532 1.00 96.25 761 LEU A N 1
ATOM 5616 C CA . LEU A 1 761 ? 5.584 9.490 -25.350 1.00 96.25 761 LEU A CA 1
ATOM 5617 C C . LEU A 1 761 ? 5.933 10.187 -26.670 1.00 96.25 761 LEU A C 1
ATOM 5619 O O . LEU A 1 761 ? 6.887 10.961 -26.780 1.00 96.25 761 LEU A O 1
ATOM 5623 N N . SER A 1 762 ? 5.054 10.030 -27.663 1.00 94.94 762 SER A N 1
ATOM 5624 C CA . SER A 1 762 ? 5.132 10.715 -28.967 1.00 94.94 762 SER A CA 1
ATOM 5625 C C . SER A 1 762 ? 5.230 12.250 -28.879 1.00 94.94 762 SER A C 1
ATOM 5627 O O . SER A 1 762 ? 5.778 12.904 -29.775 1.00 94.94 762 SER A O 1
ATOM 5629 N N . SER A 1 763 ? 4.718 12.833 -27.789 1.00 96.50 763 SER A N 1
ATOM 5630 C CA . SER A 1 763 ? 4.777 14.266 -27.481 1.00 96.50 763 SER A CA 1
ATOM 5631 C C . SER A 1 763 ? 6.136 14.721 -26.936 1.00 96.50 763 SER A C 1
ATOM 5633 O O . SER A 1 763 ? 6.388 15.925 -26.865 1.00 96.50 763 SER A O 1
ATOM 5635 N N . GLY A 1 764 ? 7.026 13.784 -26.607 1.00 96.88 764 GLY A N 1
ATOM 5636 C CA . GLY A 1 764 ? 8.313 14.018 -25.959 1.00 96.88 764 GLY A CA 1
ATOM 5637 C C . GLY A 1 764 ? 8.258 14.028 -24.432 1.00 96.88 764 GLY A C 1
ATOM 5638 O O . GLY A 1 764 ? 9.289 14.270 -23.816 1.00 96.88 764 GLY A O 1
ATOM 5639 N N . VAL A 1 765 ? 7.086 13.793 -23.835 1.00 98.12 765 VAL A N 1
ATOM 5640 C CA . VAL A 1 765 ? 6.960 13.564 -22.388 1.00 98.12 765 VAL A CA 1
ATOM 5641 C C . VAL A 1 765 ? 7.692 12.276 -22.023 1.00 98.12 765 VAL A C 1
ATOM 5643 O O . VAL A 1 765 ? 7.547 11.280 -22.733 1.00 98.12 765 VAL A O 1
ATOM 5646 N N . VAL A 1 766 ? 8.461 12.310 -20.939 1.00 97.88 766 VAL A N 1
ATOM 5647 C CA . VAL A 1 766 ? 9.157 11.141 -20.385 1.00 97.88 766 VAL A CA 1
ATOM 5648 C C . VAL A 1 766 ? 8.523 10.798 -19.044 1.00 97.88 766 VAL A C 1
ATOM 5650 O O . VAL A 1 766 ? 8.291 11.707 -18.250 1.00 97.88 766 VAL A O 1
ATOM 5653 N N . ILE A 1 767 ? 8.232 9.523 -18.809 1.00 97.25 767 ILE A N 1
ATOM 5654 C CA . ILE A 1 767 ? 7.835 8.977 -17.506 1.00 97.25 767 ILE A CA 1
ATOM 5655 C C . ILE A 1 767 ? 8.993 8.101 -17.033 1.00 97.25 767 ILE A C 1
ATOM 5657 O O . ILE A 1 767 ? 9.545 7.354 -17.839 1.00 97.25 767 ILE A O 1
ATOM 5661 N N . ALA A 1 768 ? 9.386 8.237 -15.772 1.00 95.62 768 ALA A N 1
ATOM 5662 C CA . ALA A 1 768 ? 10.556 7.565 -15.228 1.00 95.62 768 ALA A CA 1
ATOM 5663 C C . ALA A 1 768 ? 10.306 7.024 -13.819 1.00 95.62 768 ALA A C 1
ATOM 5665 O O . ALA A 1 768 ? 9.492 7.587 -13.087 1.00 95.62 768 ALA A O 1
ATOM 5666 N N . ALA A 1 769 ? 11.028 5.976 -13.444 1.00 94.75 769 ALA A N 1
ATOM 5667 C CA . ALA A 1 769 ? 11.054 5.401 -12.106 1.00 94.75 769 ALA A CA 1
ATOM 5668 C C . ALA A 1 769 ? 12.473 5.502 -11.518 1.00 94.75 769 ALA A C 1
ATOM 5670 O O . ALA A 1 769 ? 13.457 5.390 -12.251 1.00 94.75 769 ALA A O 1
ATOM 5671 N N . ASP A 1 770 ? 12.555 5.775 -10.214 1.00 93.50 770 ASP A N 1
ATOM 5672 C CA . ASP A 1 770 ? 13.803 5.835 -9.441 1.00 93.50 770 ASP A CA 1
ATOM 5673 C C . ASP A 1 770 ? 13.937 4.573 -8.574 1.00 93.50 770 ASP A C 1
ATOM 5675 O O . ASP A 1 770 ? 13.071 4.330 -7.740 1.00 93.50 770 ASP A O 1
ATOM 5679 N N . GLU A 1 771 ? 15.018 3.801 -8.713 1.00 88.88 771 GLU A N 1
ATOM 5680 C CA . GLU A 1 771 ? 15.245 2.499 -8.036 1.00 88.88 771 GLU A CA 1
ATOM 5681 C C . GLU A 1 771 ? 15.687 2.636 -6.566 1.00 88.88 771 GLU A C 1
ATOM 5683 O O . GLU A 1 771 ? 16.444 1.842 -5.994 1.00 88.88 771 GLU A O 1
ATOM 5688 N N . LEU A 1 772 ? 15.268 3.708 -5.902 1.00 83.69 772 LEU A N 1
ATOM 5689 C CA . LEU A 1 772 ? 15.722 3.996 -4.555 1.00 83.69 772 LEU A CA 1
ATOM 5690 C C . LEU A 1 772 ? 14.894 3.231 -3.510 1.00 83.69 772 LEU A C 1
ATOM 5692 O O . LEU A 1 772 ? 13.692 3.037 -3.648 1.00 83.69 772 LEU A O 1
ATOM 5696 N N . ARG A 1 773 ? 15.543 2.795 -2.422 1.00 81.75 773 ARG A N 1
ATOM 5697 C CA . ARG A 1 773 ? 14.880 2.074 -1.319 1.00 81.75 773 ARG A CA 1
ATOM 5698 C C . ARG A 1 773 ? 14.609 2.990 -0.124 1.00 81.75 773 ARG A C 1
ATOM 5700 O O . ARG A 1 773 ? 15.495 3.790 0.195 1.00 81.75 773 ARG A O 1
ATOM 5707 N N . PRO A 1 774 ? 13.514 2.792 0.633 1.00 78.44 774 PRO A N 1
ATOM 5708 C CA . PRO A 1 774 ? 13.254 3.525 1.866 1.00 78.44 774 PRO A CA 1
ATOM 5709 C C . PRO A 1 774 ? 14.411 3.409 2.862 1.00 78.44 774 PRO A C 1
ATOM 5711 O O . PRO A 1 774 ? 14.949 2.314 3.113 1.00 78.44 774 PRO A O 1
ATOM 5714 N N . GLY A 1 775 ? 14.836 4.544 3.415 1.00 71.00 775 GLY A N 1
ATOM 5715 C CA . GLY A 1 775 ? 15.948 4.632 4.365 1.00 71.00 775 GLY A CA 1
ATOM 5716 C C . GLY A 1 775 ? 17.315 4.217 3.794 1.00 71.00 775 GLY A C 1
ATOM 5717 O O . GLY A 1 775 ? 18.204 3.789 4.547 1.00 71.00 775 GLY A O 1
ATOM 5718 N N . SER A 1 776 ? 17.492 4.238 2.466 1.00 70.94 776 SER A N 1
ATOM 5719 C CA . SER A 1 776 ? 18.759 3.871 1.811 1.00 70.94 776 SER A CA 1
ATOM 5720 C C . SER A 1 776 ? 19.802 4.987 1.808 1.00 70.94 776 SER A C 1
ATOM 5722 O O . SER A 1 776 ? 20.997 4.682 1.733 1.00 70.94 776 SER A O 1
ATOM 5724 N N . TYR A 1 777 ? 19.371 6.236 1.976 1.00 69.00 777 TYR A N 1
ATOM 5725 C CA . TYR A 1 777 ? 20.221 7.414 2.108 1.00 69.00 777 TYR A CA 1
ATOM 5726 C C . TYR A 1 777 ? 19.761 8.282 3.284 1.00 69.00 777 TYR A C 1
ATOM 5728 O O . TYR A 1 777 ? 18.643 8.145 3.777 1.00 69.00 777 TYR A O 1
ATOM 5736 N N . THR A 1 778 ? 20.650 9.154 3.748 1.00 70.00 778 THR A N 1
ATOM 5737 C CA . THR A 1 778 ? 20.361 10.149 4.785 1.00 70.00 778 THR A CA 1
ATOM 5738 C C . THR A 1 778 ? 20.383 11.516 4.117 1.00 70.00 778 THR A C 1
ATOM 5740 O O . THR A 1 778 ? 21.313 11.811 3.368 1.00 70.00 778 THR A O 1
ATOM 5743 N N . GLN A 1 779 ? 19.390 12.357 4.396 1.00 73.75 779 GLN A N 1
ATOM 5744 C CA . GLN A 1 779 ? 19.417 13.754 3.965 1.00 73.75 779 GLN A CA 1
ATOM 5745 C C . GLN A 1 779 ? 20.155 14.603 4.992 1.00 73.75 779 GLN A C 1
ATOM 5747 O O . GLN A 1 779 ? 19.855 14.560 6.186 1.00 73.75 779 GLN A O 1
ATOM 5752 N N . PHE A 1 780 ? 21.097 15.412 4.525 1.00 72.25 780 PHE A N 1
ATOM 5753 C CA . PHE A 1 780 ? 21.897 16.322 5.332 1.00 72.25 780 PHE A CA 1
ATOM 5754 C C . PHE A 1 780 ? 21.455 17.763 5.088 1.00 72.25 780 PHE A C 1
ATOM 5756 O O . PHE A 1 780 ? 21.399 18.228 3.950 1.00 72.25 780 PHE A O 1
ATOM 5763 N N . PHE A 1 781 ? 21.158 18.486 6.170 1.00 73.56 781 PHE A N 1
ATOM 5764 C CA . PHE A 1 781 ? 20.750 19.891 6.126 1.00 73.56 781 PHE A CA 1
ATOM 5765 C C . PHE A 1 781 ? 21.928 20.784 6.498 1.00 73.56 781 PHE A C 1
ATOM 5767 O O . PHE A 1 781 ? 22.514 20.619 7.573 1.00 73.56 781 PHE A O 1
ATOM 5774 N N . PHE A 1 782 ? 22.244 21.778 5.668 1.00 73.69 782 PHE A N 1
ATOM 5775 C CA . PHE A 1 782 ? 23.407 22.644 5.870 1.00 73.69 782 PHE A CA 1
ATOM 5776 C C . PHE A 1 782 ? 23.042 24.051 6.337 1.00 73.69 782 PHE A C 1
ATOM 5778 O O . PHE A 1 782 ? 21.947 24.577 6.140 1.00 73.69 782 PHE A O 1
ATOM 5785 N N . S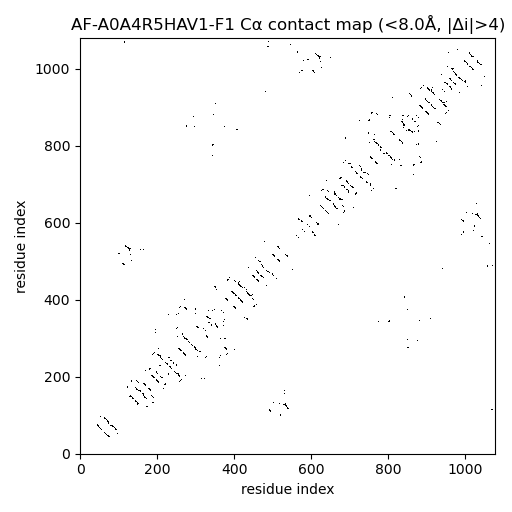ER A 1 783 ? 24.015 24.710 6.968 1.00 73.12 783 SER A N 1
ATOM 5786 C CA . SER A 1 783 ? 23.839 26.059 7.527 1.00 73.12 783 SER A CA 1
ATOM 5787 C C . SER A 1 783 ? 23.602 27.166 6.488 1.00 73.12 783 SER A C 1
ATOM 5789 O O . SER A 1 783 ? 23.200 28.273 6.859 1.00 73.12 783 SER A O 1
ATOM 5791 N N . ASP A 1 784 ? 23.868 26.897 5.209 1.00 75.62 784 ASP A N 1
ATOM 5792 C CA . ASP A 1 784 ? 23.594 27.806 4.094 1.00 75.62 784 ASP A CA 1
ATOM 5793 C C . ASP A 1 784 ? 22.198 27.612 3.476 1.00 75.62 784 ASP A C 1
ATOM 5795 O O . ASP A 1 784 ? 21.823 28.382 2.589 1.00 75.62 784 ASP A O 1
ATOM 5799 N N . GLY A 1 785 ? 21.415 26.664 4.005 1.00 67.25 785 GLY A N 1
ATOM 5800 C CA . GLY A 1 785 ? 20.061 26.343 3.564 1.00 67.25 785 GLY A CA 1
ATOM 5801 C C . GLY A 1 785 ? 19.990 25.290 2.458 1.00 67.25 785 GLY A C 1
ATOM 5802 O O . GLY A 1 785 ? 18.891 25.030 1.981 1.00 67.25 785 GLY A O 1
ATOM 5803 N N . THR A 1 786 ? 21.120 24.709 2.044 1.00 74.69 786 THR A N 1
ATOM 5804 C CA . THR A 1 786 ? 21.137 23.586 1.096 1.00 74.69 786 THR A CA 1
ATOM 5805 C C . THR A 1 786 ? 20.798 22.262 1.788 1.00 74.69 786 THR A C 1
ATOM 5807 O O . THR A 1 786 ? 20.995 22.114 3.001 1.00 74.69 786 THR A O 1
ATOM 5810 N N . VAL A 1 787 ? 20.274 21.311 1.011 1.00 69.31 787 VAL A N 1
ATOM 5811 C CA . VAL A 1 787 ? 20.004 19.927 1.425 1.00 69.31 787 VAL A CA 1
ATOM 5812 C C . VAL A 1 787 ? 20.665 19.002 0.406 1.00 69.31 787 VAL A C 1
ATOM 5814 O O . VAL A 1 787 ? 20.574 19.267 -0.791 1.00 69.31 787 VAL A O 1
ATOM 5817 N N . SER A 1 788 ? 21.358 17.968 0.881 1.00 70.50 788 SER A N 1
ATOM 5818 C CA . SER A 1 788 ? 22.079 16.997 0.047 1.00 70.50 788 SER A CA 1
ATOM 5819 C C . SER A 1 788 ? 21.918 15.589 0.607 1.00 70.50 788 SER A C 1
ATOM 5821 O O . SER A 1 788 ? 21.694 15.422 1.804 1.00 70.50 788 SER A O 1
ATOM 5823 N N . ASP A 1 789 ? 22.091 14.580 -0.236 1.00 71.81 789 ASP A N 1
ATOM 5824 C CA . ASP A 1 789 ? 22.298 13.187 0.167 1.00 71.81 789 ASP A CA 1
ATOM 5825 C C . ASP A 1 789 ? 23.783 12.869 0.467 1.00 71.81 789 ASP A C 1
ATOM 5827 O O . ASP A 1 789 ? 24.112 11.786 0.957 1.00 71.81 789 ASP A O 1
ATOM 5831 N N . GLU A 1 790 ? 24.688 13.829 0.242 1.00 75.25 790 GLU A N 1
ATOM 5832 C CA . GLU A 1 790 ? 26.113 13.728 0.570 1.00 75.25 790 GLU A CA 1
ATOM 5833 C C . GLU A 1 790 ? 26.476 14.414 1.900 1.00 75.25 790 GLU A C 1
ATOM 5835 O O . GLU A 1 790 ? 26.214 15.600 2.102 1.00 75.25 790 GLU A O 1
ATOM 5840 N N . ASP A 1 791 ? 27.172 13.689 2.782 1.00 75.38 791 ASP A N 1
ATOM 5841 C CA . ASP A 1 791 ? 27.731 14.226 4.031 1.00 75.38 791 ASP A CA 1
ATOM 5842 C C . ASP A 1 791 ? 29.025 15.027 3.777 1.00 75.38 791 ASP A C 1
ATOM 5844 O O . ASP A 1 791 ? 30.051 14.470 3.365 1.00 75.38 791 ASP A O 1
ATOM 5848 N N . ASP A 1 792 ? 29.010 16.329 4.082 1.00 73.19 792 ASP A N 1
ATOM 5849 C CA . ASP A 1 792 ? 30.191 17.202 4.017 1.00 73.19 792 ASP A CA 1
ATOM 5850 C C . ASP A 1 792 ? 30.846 17.483 5.392 1.00 73.19 792 ASP A C 1
ATOM 5852 O O . ASP A 1 792 ? 31.905 18.127 5.475 1.00 73.19 792 ASP A O 1
ATOM 5856 N N . GLY A 1 793 ? 30.253 16.964 6.475 1.00 77.19 793 GLY A N 1
ATOM 5857 C CA . GLY A 1 793 ? 30.679 17.134 7.863 1.00 77.19 793 GLY A CA 1
ATOM 5858 C C . GLY A 1 793 ? 30.402 18.515 8.474 1.00 77.19 793 GLY A C 1
ATOM 5859 O O . GLY A 1 793 ? 31.035 18.875 9.481 1.00 77.19 793 GLY A O 1
ATOM 5860 N N . THR A 1 794 ? 29.551 19.335 7.849 1.00 79.00 794 THR A N 1
ATOM 5861 C CA . THR A 1 794 ? 29.118 20.661 8.328 1.00 79.00 794 THR A CA 1
ATOM 5862 C C . THR A 1 794 ? 27.602 20.793 8.515 1.00 79.00 794 THR A C 1
ATOM 5864 O O . THR A 1 794 ? 27.090 21.903 8.719 1.00 79.00 794 THR A O 1
ATOM 5867 N N . GLU A 1 795 ? 26.900 19.665 8.505 1.00 80.69 795 GLU A N 1
ATOM 5868 C CA . GLU A 1 795 ? 25.465 19.525 8.689 1.00 80.69 795 GLU A CA 1
ATOM 5869 C C . GLU A 1 795 ? 24.990 20.059 10.054 1.00 80.69 795 GLU A C 1
ATOM 5871 O O . GLU A 1 795 ? 25.681 19.993 11.078 1.00 80.69 795 GLU A O 1
ATOM 5876 N N . ILE A 1 796 ? 23.787 20.632 10.076 1.00 76.69 796 ILE A N 1
ATOM 5877 C CA . ILE A 1 796 ? 23.108 21.088 11.299 1.00 76.69 796 ILE A CA 1
ATOM 5878 C C . ILE A 1 796 ? 22.049 20.092 11.781 1.00 76.69 796 ILE A C 1
ATOM 5880 O O . ILE A 1 796 ? 21.692 20.124 12.961 1.00 76.69 796 ILE A O 1
ATOM 5884 N N . ALA A 1 797 ? 21.565 19.232 10.884 1.00 69.81 797 ALA A N 1
ATOM 5885 C CA . ALA A 1 797 ? 20.605 18.166 11.134 1.00 69.81 797 ALA A CA 1
ATOM 5886 C C . ALA A 1 797 ? 20.714 17.098 10.034 1.00 69.81 797 ALA A C 1
ATOM 5888 O O . ALA A 1 797 ? 21.221 17.380 8.945 1.00 69.81 797 ALA A O 1
ATOM 5889 N N . SER A 1 798 ? 20.201 15.904 10.320 1.00 67.38 798 SER A N 1
ATOM 5890 C CA . SER A 1 798 ? 20.017 14.830 9.349 1.00 67.38 798 SER A CA 1
ATOM 5891 C C . SER A 1 798 ? 18.585 14.301 9.419 1.00 67.38 798 SER A C 1
ATOM 5893 O O . SER A 1 798 ? 18.012 14.261 10.511 1.00 67.38 798 SER A O 1
ATOM 5895 N N . ASN A 1 799 ? 18.027 13.901 8.278 1.00 66.62 799 ASN A N 1
ATOM 5896 C CA . ASN A 1 799 ? 16.775 13.156 8.199 1.00 66.62 799 ASN A CA 1
ATOM 5897 C C . ASN A 1 799 ? 17.058 11.733 7.700 1.00 66.62 799 ASN A C 1
ATOM 5899 O O . ASN A 1 799 ? 17.646 11.545 6.634 1.00 66.62 799 ASN A O 1
ATOM 5903 N N . ASP A 1 800 ? 16.665 10.760 8.515 1.00 64.75 800 ASP A N 1
ATOM 5904 C CA . ASP A 1 800 ? 16.757 9.329 8.220 1.00 64.75 800 ASP A CA 1
ATOM 5905 C C . ASP A 1 800 ? 15.396 8.764 7.743 1.00 64.75 800 ASP A C 1
ATOM 5907 O O . ASP A 1 800 ? 15.346 7.606 7.328 1.00 64.75 800 ASP A O 1
ATOM 5911 N N . ASP A 1 801 ? 14.331 9.582 7.790 1.00 66.50 801 ASP A N 1
ATOM 5912 C CA . ASP A 1 801 ? 13.000 9.336 7.219 1.00 66.50 801 ASP A CA 1
ATOM 5913 C C . ASP A 1 801 ? 13.033 9.682 5.733 1.00 66.50 801 ASP A C 1
ATOM 5915 O O . ASP A 1 801 ? 12.646 10.775 5.311 1.00 66.50 801 ASP A O 1
ATOM 5919 N N . THR A 1 802 ? 13.682 8.819 4.958 1.00 72.44 802 THR A N 1
ATOM 5920 C CA . THR A 1 802 ? 13.749 8.979 3.510 1.00 72.44 802 THR A CA 1
ATOM 5921 C C . THR A 1 802 ? 12.826 7.976 2.857 1.00 72.44 802 THR A C 1
ATOM 5923 O O . THR A 1 802 ? 12.999 6.759 3.000 1.00 72.44 802 THR A O 1
ATOM 5926 N N . ASP A 1 803 ? 11.862 8.518 2.124 1.00 77.12 803 ASP A N 1
ATOM 5927 C CA . ASP A 1 803 ? 10.971 7.763 1.266 1.00 77.12 803 ASP A CA 1
ATOM 5928 C C . ASP A 1 803 ? 11.778 6.932 0.264 1.00 77.12 803 ASP A C 1
ATOM 5930 O O . ASP A 1 803 ? 12.939 7.226 -0.057 1.00 77.12 803 ASP A O 1
ATOM 5934 N N . GLY A 1 804 ? 11.176 5.847 -0.214 1.00 81.25 804 GLY A N 1
ATOM 5935 C CA . GLY A 1 804 ? 11.754 5.107 -1.324 1.00 81.25 804 GLY A CA 1
ATOM 5936 C C . GLY A 1 804 ? 11.670 5.870 -2.646 1.00 81.25 804 GLY A C 1
ATOM 5937 O O . GLY A 1 804 ? 11.377 7.064 -2.696 1.00 81.25 804 GLY A O 1
ATOM 5938 N N . GLY A 1 805 ? 11.961 5.177 -3.738 1.00 86.62 805 GLY A N 1
ATOM 5939 C CA . GLY A 1 805 ? 11.973 5.756 -5.069 1.00 86.62 805 GLY A CA 1
ATOM 5940 C C . GLY A 1 805 ? 10.608 6.279 -5.503 1.00 86.62 805 GLY A C 1
ATOM 5941 O O . GLY A 1 805 ? 9.570 5.701 -5.176 1.00 86.62 805 GLY A O 1
ATOM 5942 N N . ALA A 1 806 ? 10.609 7.377 -6.256 1.00 91.50 806 ALA A N 1
ATOM 5943 C CA . ALA A 1 806 ? 9.402 8.024 -6.761 1.00 91.50 806 ALA A CA 1
ATOM 5944 C C . ALA A 1 806 ? 9.235 7.820 -8.275 1.00 91.50 806 ALA A C 1
ATOM 5946 O O . ALA A 1 806 ? 10.176 7.490 -9.000 1.00 91.50 806 ALA A O 1
ATOM 5947 N N . VAL A 1 807 ? 8.021 8.073 -8.770 1.00 95.56 807 VAL A N 1
ATOM 5948 C CA . VAL A 1 807 ? 7.749 8.171 -10.211 1.00 95.56 807 VAL A CA 1
ATOM 5949 C C . VAL A 1 807 ? 7.903 9.625 -10.651 1.00 95.56 807 VAL A C 1
ATOM 5951 O O . VAL A 1 807 ? 7.295 10.532 -10.078 1.00 95.56 807 VAL A O 1
ATOM 5954 N N . TYR A 1 808 ? 8.675 9.851 -11.707 1.00 96.38 808 TYR A N 1
ATOM 5955 C CA . TYR A 1 808 ? 8.953 11.162 -12.277 1.00 96.38 808 TYR A CA 1
ATOM 5956 C C . TYR A 1 808 ? 8.300 11.338 -13.645 1.00 96.38 808 TYR A C 1
ATOM 5958 O O . TYR A 1 808 ? 8.065 10.390 -14.397 1.00 96.38 808 TYR A O 1
ATOM 5966 N N . LYS A 1 809 ? 8.047 12.596 -14.001 1.00 96.88 809 LYS A N 1
ATOM 5967 C CA . LYS A 1 809 ? 7.624 13.002 -15.335 1.00 96.88 809 LYS A CA 1
ATOM 5968 C C . LYS A 1 809 ? 8.417 14.213 -15.793 1.00 96.88 809 LYS A C 1
ATOM 5970 O O . LYS A 1 809 ? 8.459 15.225 -15.108 1.00 96.88 809 LYS A O 1
ATOM 5975 N N . PHE A 1 810 ? 8.940 14.167 -17.008 1.00 98.06 810 PHE A N 1
ATOM 5976 C CA . PHE A 1 810 ? 9.462 15.340 -17.699 1.00 98.06 810 PHE A CA 1
ATOM 5977 C C . PHE A 1 810 ? 8.505 15.784 -18.806 1.00 98.06 810 PHE A C 1
ATOM 5979 O O . PHE A 1 810 ? 8.092 14.977 -19.643 1.00 98.06 810 PHE A O 1
ATOM 5986 N N . ILE A 1 811 ? 8.193 17.081 -18.857 1.00 98.19 811 ILE A N 1
ATOM 5987 C CA . ILE A 1 811 ? 7.398 17.687 -19.929 1.00 98.19 811 ILE A CA 1
ATOM 5988 C C . ILE A 1 811 ? 8.271 18.652 -20.745 1.00 98.19 811 ILE A C 1
ATOM 5990 O O . ILE A 1 811 ? 8.770 19.635 -20.195 1.00 98.19 811 ILE A O 1
ATOM 5994 N N . PRO A 1 812 ? 8.416 18.443 -22.069 1.00 97.88 812 PRO A N 1
ATOM 5995 C CA . PRO A 1 812 ? 9.114 19.379 -22.944 1.00 97.88 812 PRO A CA 1
ATOM 5996 C C . PRO A 1 812 ? 8.507 20.784 -22.935 1.00 97.88 812 PRO A C 1
ATOM 5998 O O . PRO A 1 812 ? 7.289 20.937 -23.047 1.00 97.88 812 PRO A O 1
ATOM 6001 N N . GLU A 1 813 ? 9.352 21.819 -22.988 1.00 96.75 813 GLU A N 1
ATOM 6002 C CA . GLU A 1 813 ? 8.902 23.215 -23.153 1.00 96.75 813 GLU A CA 1
ATOM 6003 C C . GLU A 1 813 ? 8.075 23.375 -24.444 1.00 96.75 813 GLU A C 1
ATOM 6005 O O . GLU A 1 813 ? 7.128 24.160 -24.529 1.00 96.75 813 GLU A O 1
ATOM 6010 N N . THR A 1 814 ? 8.428 22.609 -25.481 1.00 96.06 814 THR A N 1
ATOM 6011 C CA . THR A 1 814 ? 7.660 22.511 -26.723 1.00 96.06 814 THR A CA 1
ATOM 6012 C C . THR A 1 814 ? 7.308 21.060 -27.015 1.00 96.06 814 THR A C 1
ATOM 6014 O O . THR A 1 814 ? 8.136 20.301 -27.520 1.00 96.06 814 THR A O 1
ATOM 6017 N N . LEU A 1 815 ? 6.043 20.709 -26.773 1.00 96.69 815 LEU A N 1
ATOM 6018 C CA . LEU A 1 815 ? 5.499 19.402 -27.126 1.00 96.69 815 LEU A CA 1
ATOM 6019 C C . LEU A 1 815 ? 5.683 19.103 -28.613 1.00 96.69 815 LEU A C 1
ATOM 6021 O O . LEU A 1 815 ? 5.414 19.920 -29.507 1.00 96.69 815 LEU A O 1
ATOM 6025 N N . ARG A 1 816 ? 6.096 17.874 -28.881 1.00 95.00 816 ARG A N 1
ATOM 6026 C CA . ARG A 1 816 ? 6.269 17.369 -30.227 1.00 95.00 816 ARG A CA 1
ATOM 6027 C C . ARG A 1 816 ? 4.916 17.065 -30.869 1.00 95.00 816 ARG A C 1
ATOM 6029 O O . ARG A 1 816 ? 4.040 16.439 -30.291 1.00 95.00 816 ARG A O 1
ATOM 6036 N N . THR A 1 817 ? 4.770 17.492 -32.120 1.00 94.25 817 THR A N 1
ATOM 6037 C CA . THR A 1 817 ? 3.583 17.212 -32.955 1.00 94.25 817 THR A CA 1
ATOM 6038 C C . THR A 1 817 ? 3.937 16.588 -34.307 1.00 94.25 817 THR A C 1
ATOM 6040 O O . THR A 1 817 ? 3.058 16.237 -35.093 1.00 94.25 817 THR A O 1
ATOM 6043 N N . SER A 1 818 ? 5.232 16.473 -34.611 1.00 93.00 818 SER A N 1
ATOM 6044 C CA . SER A 1 818 ? 5.734 15.899 -35.859 1.00 93.00 818 SER A CA 1
ATOM 6045 C C . SER A 1 818 ? 5.896 14.388 -35.733 1.00 93.00 818 SER A C 1
ATOM 6047 O O . SER A 1 818 ? 6.431 13.903 -34.744 1.00 93.00 818 SER A O 1
ATOM 6049 N N . THR A 1 819 ? 5.549 13.653 -36.785 1.00 88.94 819 THR A N 1
ATOM 6050 C CA . THR A 1 819 ? 5.828 12.211 -36.912 1.00 88.94 819 THR A CA 1
ATOM 6051 C C . THR A 1 819 ? 7.079 11.919 -37.747 1.00 88.94 819 THR A C 1
ATOM 6053 O O . THR A 1 819 ? 7.425 10.767 -37.979 1.00 88.94 819 THR A O 1
ATOM 6056 N N . ALA A 1 820 ? 7.755 12.953 -38.260 1.00 93.06 820 ALA A N 1
ATOM 6057 C CA . ALA A 1 820 ? 8.949 12.783 -39.084 1.00 93.06 820 ALA A CA 1
ATOM 6058 C C . ALA A 1 820 ? 10.206 12.623 -38.210 1.00 93.06 820 ALA A C 1
ATOM 6060 O O . ALA A 1 820 ? 10.403 13.472 -37.337 1.00 93.06 820 ALA A O 1
ATOM 6061 N N . PRO A 1 821 ? 11.082 11.634 -38.467 1.00 94.00 821 PRO A N 1
ATOM 6062 C CA . PRO A 1 821 ? 12.331 11.486 -37.723 1.00 94.00 821 PRO A CA 1
ATOM 6063 C C . PRO A 1 821 ? 13.177 12.761 -37.733 1.00 94.00 821 PRO A C 1
ATOM 6065 O O . PRO A 1 821 ? 13.179 13.492 -38.732 1.00 94.00 821 PRO A O 1
ATOM 6068 N N . ILE A 1 822 ? 13.888 13.031 -36.637 1.00 96.50 822 ILE A N 1
ATOM 6069 C CA . ILE A 1 822 ? 14.823 14.162 -36.586 1.00 96.50 822 ILE A CA 1
ATOM 6070 C C . ILE A 1 822 ? 16.117 13.841 -37.331 1.00 96.50 822 ILE A C 1
ATOM 6072 O O . ILE A 1 822 ? 16.480 12.685 -37.532 1.00 96.50 822 ILE A O 1
ATOM 6076 N N . THR A 1 823 ? 16.832 14.886 -37.743 1.00 96.00 823 THR A N 1
ATOM 6077 C CA . THR A 1 823 ? 18.144 14.747 -38.409 1.00 96.00 823 THR A CA 1
ATOM 6078 C C . THR A 1 823 ? 19.295 15.369 -37.625 1.00 96.00 823 THR A C 1
ATOM 6080 O O . THR A 1 823 ? 20.450 15.289 -38.041 1.00 96.00 823 THR A O 1
ATOM 6083 N N . SER A 1 824 ? 18.979 15.994 -36.493 1.00 96.56 824 SER A N 1
ATOM 6084 C CA . SER A 1 824 ? 19.922 16.615 -35.570 1.00 96.56 824 SER A CA 1
ATOM 6085 C C . SER A 1 824 ? 19.369 16.513 -34.156 1.00 96.56 824 SER A C 1
ATOM 6087 O O . SER A 1 824 ? 18.199 16.820 -33.942 1.00 96.56 824 SER A O 1
ATOM 6089 N N . LEU A 1 825 ? 20.216 16.193 -33.176 1.00 96.56 825 LEU A N 1
ATOM 6090 C CA . LEU A 1 825 ? 19.834 16.132 -31.756 1.00 96.56 825 LEU A CA 1
ATOM 6091 C C . LEU A 1 825 ? 19.320 17.473 -31.201 1.00 96.56 825 LEU A C 1
ATOM 6093 O O . LEU A 1 825 ? 18.654 17.501 -30.170 1.00 96.56 825 LEU A O 1
ATOM 6097 N N . THR A 1 826 ? 19.570 18.585 -31.895 1.00 95.75 826 THR A N 1
ATOM 6098 C CA . THR A 1 826 ? 19.007 19.905 -31.565 1.00 95.75 826 THR A CA 1
ATOM 6099 C C . THR A 1 826 ? 17.520 20.052 -31.913 1.00 95.75 826 THR A C 1
ATOM 6101 O O . THR A 1 826 ? 16.924 21.061 -31.564 1.00 95.75 826 THR A O 1
ATOM 6104 N N . GLU A 1 827 ? 16.946 19.120 -32.679 1.00 96.44 827 GLU A N 1
ATOM 6105 C CA . GLU A 1 827 ? 15.519 19.091 -33.051 1.00 96.44 827 GLU A CA 1
ATOM 6106 C C . GLU A 1 827 ? 14.681 18.233 -32.086 1.00 96.44 827 GLU A C 1
ATOM 6108 O O . GLU A 1 827 ? 13.458 18.173 -32.227 1.00 96.44 827 GLU A O 1
ATOM 6113 N N . SER A 1 828 ? 15.336 17.535 -31.151 1.00 96.62 828 SER A N 1
ATOM 6114 C CA . SER A 1 828 ? 14.680 16.700 -30.142 1.00 96.62 828 SER A CA 1
ATOM 6115 C C . SER A 1 828 ? 13.832 17.564 -29.199 1.00 96.62 828 SER A C 1
ATOM 6117 O O . SER A 1 828 ? 14.287 18.642 -28.814 1.00 96.62 828 SER A O 1
ATOM 6119 N N . PRO A 1 829 ? 12.629 17.118 -28.791 1.00 97.00 829 PRO A N 1
ATOM 6120 C CA . PRO A 1 829 ? 11.853 17.807 -27.760 1.00 97.00 829 PRO A CA 1
ATOM 6121 C C . PRO A 1 829 ? 12.559 17.807 -26.393 1.00 97.00 829 PRO A C 1
ATOM 6123 O O . PRO A 1 829 ? 12.309 18.691 -25.585 1.00 97.00 829 PRO A O 1
ATOM 6126 N N . LEU A 1 830 ? 13.505 16.891 -26.159 1.00 97.31 830 LEU A N 1
ATOM 6127 C CA . LEU A 1 830 ? 14.233 16.745 -24.891 1.00 97.31 830 LEU A CA 1
ATOM 6128 C C . LEU A 1 830 ? 15.310 17.827 -24.666 1.00 97.31 830 LEU A C 1
ATOM 6130 O O . LEU A 1 830 ? 16.141 17.724 -23.767 1.00 97.31 830 LEU A O 1
ATOM 6134 N N . THR A 1 831 ? 15.376 18.862 -25.512 1.00 96.25 831 THR A N 1
ATOM 6135 C CA . THR A 1 831 ? 16.373 19.940 -25.379 1.00 96.25 831 THR A CA 1
ATOM 6136 C C . THR A 1 831 ? 16.073 20.936 -24.263 1.00 96.25 831 THR A C 1
ATOM 6138 O O . THR A 1 831 ? 16.984 21.669 -23.889 1.00 96.25 831 THR A O 1
ATOM 6141 N N . ALA A 1 832 ? 14.823 21.011 -23.799 1.00 95.88 832 ALA A N 1
ATOM 6142 C CA . ALA A 1 832 ? 14.362 21.890 -22.723 1.00 95.88 832 ALA A CA 1
ATOM 6143 C C . ALA A 1 832 ? 12.988 21.421 -22.222 1.00 95.88 832 ALA A C 1
ATOM 6145 O O . ALA A 1 832 ? 12.168 20.968 -23.025 1.00 95.88 832 ALA A O 1
ATOM 6146 N N . GLY A 1 833 ? 12.720 21.566 -20.930 1.00 96.44 833 GLY A N 1
ATOM 6147 C CA . GLY A 1 833 ? 11.448 21.204 -20.311 1.00 96.44 8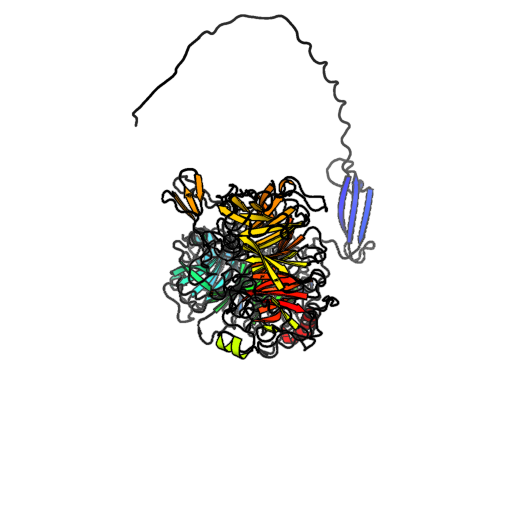33 GLY A CA 1
ATOM 6148 C C . GLY A 1 833 ? 11.505 21.350 -18.799 1.00 96.44 833 GLY A C 1
ATOM 6149 O O . GLY A 1 833 ? 12.389 22.037 -18.295 1.00 96.44 833 GLY A O 1
ATOM 6150 N N . THR A 1 834 ? 10.556 20.720 -18.119 1.00 97.56 834 THR A N 1
ATOM 6151 C CA . THR A 1 834 ? 10.403 20.778 -16.664 1.00 97.56 834 THR A CA 1
ATOM 6152 C C . THR A 1 834 ? 10.173 19.376 -16.118 1.00 97.56 834 THR A C 1
ATOM 6154 O O . THR A 1 834 ? 9.457 18.584 -16.741 1.00 97.56 834 THR A O 1
ATOM 6157 N N . THR A 1 835 ? 10.780 19.090 -14.971 1.00 97.25 835 THR A N 1
ATOM 6158 C CA . THR A 1 835 ? 10.685 17.814 -14.265 1.00 97.25 835 THR A CA 1
ATOM 6159 C C . THR A 1 835 ? 9.674 17.912 -13.131 1.00 97.25 835 THR A C 1
ATOM 6161 O O . THR A 1 835 ? 9.547 18.935 -12.461 1.00 97.25 835 THR A O 1
ATOM 6164 N N . TYR A 1 836 ? 8.936 16.829 -12.934 1.00 97.12 836 TYR A N 1
ATOM 6165 C CA . TYR A 1 836 ? 7.926 16.687 -11.907 1.00 97.12 836 TYR A CA 1
ATOM 6166 C C . TYR A 1 836 ? 8.073 15.336 -11.212 1.00 97.12 836 TYR A C 1
ATOM 6168 O O . TYR A 1 836 ? 8.445 14.357 -11.857 1.00 97.12 836 TYR A O 1
ATOM 6176 N N . ALA A 1 837 ? 7.721 15.273 -9.935 1.00 95.44 837 ALA A N 1
ATOM 6177 C CA . ALA A 1 837 ? 7.550 14.037 -9.184 1.00 95.44 837 ALA A CA 1
ATOM 6178 C C . ALA A 1 837 ? 6.055 13.774 -8.941 1.00 95.44 837 ALA A C 1
ATOM 6180 O O . ALA A 1 837 ? 5.247 14.709 -8.875 1.00 95.44 837 ALA A O 1
ATOM 6181 N N . LEU A 1 838 ? 5.667 12.505 -8.866 1.00 94.12 838 LEU A N 1
ATOM 6182 C CA . LEU A 1 838 ? 4.301 12.103 -8.558 1.00 94.12 838 LEU A CA 1
ATOM 6183 C C . LEU A 1 838 ? 4.041 12.271 -7.061 1.00 94.12 838 LEU A C 1
ATOM 6185 O O . LEU A 1 838 ? 4.809 11.790 -6.237 1.00 94.12 838 LEU A O 1
ATOM 6189 N N . GLN A 1 839 ? 2.930 12.911 -6.714 1.00 90.50 839 GLN A N 1
ATOM 6190 C CA . GLN A 1 839 ? 2.428 12.982 -5.347 1.00 90.50 839 GLN A CA 1
ATOM 6191 C C . GLN A 1 839 ? 0.990 12.485 -5.310 1.00 90.50 839 GLN A C 1
ATOM 6193 O O . GLN A 1 839 ? 0.114 13.011 -6.008 1.00 90.50 839 GLN A O 1
ATOM 6198 N N . MET A 1 840 ? 0.729 11.512 -4.450 1.00 87.69 840 MET A N 1
ATOM 6199 C CA . MET A 1 840 ? -0.612 11.030 -4.177 1.00 87.69 840 MET A CA 1
ATOM 6200 C C . MET A 1 840 ? -1.384 12.017 -3.298 1.00 87.69 840 MET A C 1
ATOM 6202 O O . MET A 1 840 ? -0.850 12.769 -2.491 1.00 87.69 840 MET A O 1
ATOM 6206 N N . SER A 1 841 ? -2.689 12.068 -3.509 1.00 77.94 841 SER A N 1
ATOM 6207 C CA . SER A 1 841 ? -3.654 12.856 -2.757 1.00 77.94 841 SER A CA 1
ATOM 6208 C C . SER A 1 841 ? -4.685 11.885 -2.210 1.00 77.94 841 SER A C 1
ATOM 6210 O O . SER A 1 841 ? -5.704 11.639 -2.846 1.00 77.94 841 SER A O 1
ATOM 6212 N N . CYS A 1 842 ? -4.437 11.346 -1.022 1.00 72.38 842 CYS A N 1
ATOM 6213 C CA . CYS A 1 842 ? -5.369 10.449 -0.341 1.00 72.38 842 CYS A CA 1
ATOM 6214 C C . CYS A 1 842 ? -6.541 11.193 0.345 1.00 72.38 842 CYS A C 1
ATOM 6216 O O . CYS A 1 842 ? -7.413 10.567 0.944 1.00 72.38 842 CYS A O 1
ATOM 6218 N N . ARG A 1 843 ? -6.640 12.528 0.204 1.00 71.38 843 ARG A N 1
ATOM 6219 C CA . ARG A 1 843 ? -7.850 13.319 0.499 1.00 71.38 843 ARG A CA 1
ATOM 6220 C C . ARG A 1 843 ? -8.241 14.265 -0.632 1.00 71.38 843 ARG A C 1
ATOM 6222 O O . ARG A 1 843 ? -7.402 14.786 -1.365 1.00 71.38 843 ARG A O 1
ATOM 6229 N N . ASP A 1 844 ? -9.532 14.581 -0.689 1.00 63.69 844 ASP A N 1
ATOM 6230 C CA . ASP A 1 844 ? -10.084 15.544 -1.637 1.00 63.69 844 ASP A CA 1
ATOM 6231 C C . ASP A 1 844 ? -9.438 16.926 -1.459 1.00 63.69 844 ASP A C 1
ATOM 6233 O O . ASP A 1 844 ? -9.551 17.560 -0.408 1.00 63.69 844 ASP A O 1
ATOM 6237 N N . SER A 1 845 ? -8.820 17.445 -2.523 1.00 56.25 845 SER A N 1
ATOM 6238 C CA . SER A 1 845 ? -8.362 18.840 -2.670 1.00 56.25 845 SER A CA 1
ATOM 6239 C C . SER A 1 845 ? -7.230 19.344 -1.755 1.00 56.25 845 SER A C 1
ATOM 6241 O O . SER A 1 845 ? -6.905 20.531 -1.825 1.00 56.25 845 SER A O 1
ATOM 6243 N N . ARG A 1 846 ? -6.587 18.484 -0.951 1.00 59.91 846 ARG A N 1
ATOM 6244 C CA . ARG A 1 846 ? -5.426 18.844 -0.110 1.00 59.91 846 ARG A CA 1
ATOM 6245 C C . ARG A 1 846 ? -4.216 17.971 -0.460 1.00 59.91 846 ARG A C 1
ATOM 6247 O O . ARG A 1 846 ? -4.376 16.768 -0.622 1.00 59.91 846 ARG A O 1
ATOM 6254 N N . GLN A 1 847 ? -3.030 18.575 -0.580 1.00 64.25 847 GLN A N 1
ATOM 6255 C CA . GLN A 1 847 ? -1.769 17.825 -0.648 1.00 64.25 847 GLN A CA 1
ATOM 6256 C C . GLN A 1 847 ? -1.496 17.197 0.721 1.00 64.25 847 GLN A C 1
ATOM 6258 O O . GLN A 1 847 ? -1.646 17.867 1.745 1.00 64.25 847 GLN A O 1
ATOM 6263 N N . GLN A 1 848 ? -1.179 15.908 0.732 1.00 70.00 848 GLN A N 1
ATOM 6264 C CA . GLN A 1 848 ? -0.825 15.151 1.925 1.00 70.00 848 GLN A CA 1
ATOM 6265 C C . GLN A 1 848 ? 0.298 14.198 1.544 1.00 70.00 848 GLN A C 1
ATOM 6267 O O . GLN A 1 848 ? 0.246 13.607 0.468 1.00 70.00 848 GLN A O 1
ATOM 6272 N N . ALA A 1 849 ? 1.284 14.079 2.419 1.00 70.00 849 ALA A N 1
ATOM 6273 C CA . ALA A 1 849 ? 2.394 13.151 2.294 1.00 70.00 849 ALA A CA 1
ATOM 6274 C C . ALA A 1 849 ? 2.590 12.438 3.641 1.00 70.00 849 ALA A C 1
ATOM 6276 O O . ALA A 1 849 ? 2.056 12.894 4.663 1.00 70.00 849 ALA A O 1
ATOM 6277 N N . GLY A 1 850 ? 3.268 11.297 3.604 1.00 74.06 850 GLY A N 1
ATOM 6278 C CA . GLY A 1 850 ? 3.492 10.415 4.747 1.00 74.06 850 GLY A CA 1
ATOM 6279 C C . GLY A 1 850 ? 2.865 9.039 4.541 1.00 74.06 850 GLY A C 1
ATOM 6280 O O . GLY A 1 850 ? 1.953 8.867 3.722 1.00 74.06 850 GLY A O 1
ATOM 6281 N N . GLN A 1 851 ? 3.366 8.039 5.257 1.00 79.25 851 GLN A N 1
ATOM 6282 C CA . GLN A 1 851 ? 2.916 6.650 5.159 1.00 79.25 851 GLN A CA 1
ATOM 6283 C C . GLN A 1 851 ? 1.403 6.511 5.356 1.00 79.25 851 GLN A C 1
ATOM 6285 O O . GLN A 1 851 ? 0.810 7.146 6.234 1.00 79.25 851 GLN A O 1
ATOM 6290 N N . GLY A 1 852 ? 0.786 5.659 4.536 1.00 80.75 852 GLY A N 1
ATOM 6291 C CA . GLY A 1 852 ? -0.658 5.494 4.402 1.00 80.75 852 GLY A CA 1
ATOM 6292 C C . GLY A 1 852 ? -1.261 6.241 3.206 1.00 80.75 852 GLY A C 1
ATOM 6293 O O . GLY A 1 852 ? -2.475 6.421 3.161 1.00 80.75 852 GLY A O 1
ATOM 6294 N N . CYS A 1 853 ? -0.456 6.734 2.261 1.00 82.69 853 CYS A N 1
ATOM 6295 C CA . CYS A 1 853 ? -0.907 7.561 1.135 1.00 82.69 853 CYS A CA 1
ATOM 6296 C C . CYS A 1 853 ? -0.226 7.167 -0.193 1.00 82.69 853 CYS A C 1
ATOM 6298 O O . CYS A 1 853 ? 0.369 8.008 -0.860 1.00 82.69 853 CYS A O 1
ATOM 6300 N N . GLU A 1 854 ? -0.294 5.892 -0.587 1.00 84.31 854 GLU A N 1
ATOM 6301 C CA . GLU A 1 854 ? 0.459 5.354 -1.739 1.00 84.31 854 GLU A CA 1
ATOM 6302 C C . GLU A 1 854 ? -0.392 5.137 -3.006 1.00 84.31 854 GLU A C 1
ATOM 6304 O O . GLU A 1 854 ? 0.141 5.050 -4.113 1.00 84.31 854 GLU A O 1
ATOM 6309 N N . ILE A 1 855 ? -1.719 5.053 -2.867 1.00 87.00 855 ILE A N 1
ATOM 6310 C CA . ILE A 1 855 ? -2.670 4.808 -3.967 1.00 87.00 855 ILE A CA 1
ATOM 6311 C C . ILE A 1 855 ? -3.802 5.844 -3.984 1.00 87.00 855 ILE A C 1
ATOM 6313 O O . ILE A 1 855 ? -4.014 6.580 -3.018 1.00 87.00 855 ILE A O 1
ATOM 6317 N N . GLY A 1 856 ? -4.541 5.904 -5.094 1.00 86.44 856 GLY A N 1
ATOM 6318 C CA . GLY A 1 856 ? -5.658 6.824 -5.299 1.00 86.44 856 GLY A CA 1
ATOM 6319 C C . GLY A 1 856 ? -5.369 7.901 -6.343 1.00 86.44 856 GLY A C 1
ATOM 6320 O O . GLY A 1 856 ? -4.741 7.643 -7.363 1.00 86.44 856 GLY A O 1
ATOM 6321 N N . ASN A 1 857 ? -5.852 9.118 -6.131 1.00 88.56 857 ASN A N 1
ATOM 6322 C CA . ASN A 1 857 ? -5.686 10.246 -7.040 1.00 88.56 857 ASN A CA 1
ATOM 6323 C C . ASN A 1 857 ? -4.303 10.875 -6.854 1.00 88.56 857 ASN A C 1
ATOM 6325 O O . ASN A 1 857 ? -3.876 11.089 -5.729 1.00 88.56 857 ASN A O 1
ATOM 6329 N N . GLY A 1 858 ? -3.628 11.245 -7.938 1.00 89.94 858 GLY A N 1
ATOM 6330 C CA . GLY A 1 858 ? -2.284 11.816 -7.923 1.00 89.94 858 GLY A CA 1
ATOM 6331 C C . GLY A 1 858 ? -2.172 13.109 -8.725 1.00 89.94 858 GLY A C 1
ATOM 6332 O O . GLY A 1 858 ? -2.884 13.330 -9.713 1.00 89.94 858 GLY A O 1
ATOM 6333 N N . ALA A 1 859 ? -1.259 13.970 -8.288 1.00 90.75 859 ALA A N 1
ATOM 6334 C CA . ALA A 1 859 ? -0.859 15.207 -8.943 1.00 90.75 859 ALA A CA 1
ATOM 6335 C C . ALA A 1 859 ? 0.652 15.195 -9.221 1.00 90.75 859 ALA A C 1
ATOM 6337 O O . ALA A 1 859 ? 1.397 14.389 -8.669 1.00 90.75 859 ALA A O 1
ATOM 6338 N N . TRP A 1 860 ? 1.102 16.106 -10.081 1.00 93.88 860 TRP A N 1
ATOM 6339 C CA . TRP A 1 860 ? 2.514 16.235 -10.442 1.00 93.88 860 TRP A CA 1
ATOM 6340 C C . TRP A 1 860 ? 3.080 17.512 -9.832 1.00 93.88 860 TRP A C 1
ATOM 6342 O O . TRP A 1 860 ? 2.614 18.607 -10.160 1.00 93.88 860 TRP A O 1
ATOM 6352 N N . ILE A 1 861 ? 4.077 17.376 -8.963 1.00 93.06 861 ILE A N 1
ATOM 6353 C CA . ILE A 1 861 ? 4.747 18.496 -8.297 1.00 93.06 861 ILE A CA 1
ATOM 6354 C C . ILE A 1 861 ? 6.074 18.792 -8.990 1.00 93.06 861 ILE A C 1
ATOM 6356 O O . ILE A 1 861 ? 6.803 17.873 -9.337 1.00 93.06 861 ILE A O 1
ATOM 6360 N N . GLU A 1 862 ? 6.357 20.064 -9.261 1.00 95.31 862 GLU A N 1
ATOM 6361 C CA . GLU A 1 862 ? 7.587 20.482 -9.949 1.00 95.31 862 GLU A CA 1
ATOM 6362 C C . GLU A 1 862 ? 8.802 20.301 -9.032 1.00 95.31 862 GLU A C 1
ATOM 6364 O O . GLU A 1 862 ? 8.730 20.661 -7.857 1.00 95.31 862 GLU A O 1
ATOM 6369 N N . VAL A 1 863 ? 9.895 19.762 -9.577 1.00 94.12 863 VAL A N 1
ATOM 6370 C CA . VAL A 1 863 ? 11.172 19.547 -8.877 1.00 94.12 863 VAL A CA 1
ATOM 6371 C C . VAL A 1 863 ? 12.342 19.940 -9.780 1.00 94.12 863 VAL A C 1
ATOM 6373 O O . VAL A 1 863 ? 12.256 19.817 -11.004 1.00 94.12 863 VAL A O 1
ATOM 6376 N N . ASP A 1 864 ? 13.437 20.394 -9.179 1.00 93.31 864 ASP A N 1
ATOM 6377 C CA . ASP A 1 864 ? 14.705 20.669 -9.853 1.00 93.31 864 ASP A CA 1
ATOM 6378 C C . ASP A 1 864 ? 15.320 19.377 -10.402 1.00 93.31 864 ASP A C 1
ATOM 6380 O O . ASP A 1 864 ? 15.481 18.389 -9.688 1.00 93.31 864 ASP A O 1
ATOM 6384 N N . GLU A 1 865 ? 15.662 19.362 -11.688 1.00 92.56 865 GLU A N 1
ATOM 6385 C CA . GLU A 1 865 ? 16.198 18.174 -12.350 1.00 92.56 865 GLU A CA 1
ATOM 6386 C C . GLU A 1 865 ? 17.575 17.735 -11.827 1.00 92.56 865 GLU A C 1
ATOM 6388 O O . GLU A 1 865 ? 17.884 16.542 -11.866 1.00 92.56 865 GLU A O 1
ATOM 6393 N N . ASP A 1 866 ? 18.399 18.657 -11.327 1.00 90.62 866 ASP A N 1
ATOM 6394 C CA . ASP A 1 866 ? 19.754 18.357 -10.863 1.00 90.62 866 ASP A CA 1
ATOM 6395 C C . ASP A 1 866 ? 19.743 17.794 -9.433 1.00 90.62 866 ASP A C 1
ATOM 6397 O O . ASP A 1 866 ? 20.669 17.077 -9.051 1.00 90.62 866 ASP A O 1
ATOM 6401 N N . ASN A 1 867 ? 18.685 18.077 -8.663 1.00 87.06 867 ASN A N 1
ATOM 6402 C CA . ASN A 1 867 ? 18.493 17.639 -7.279 1.00 87.06 867 ASN A CA 1
ATOM 6403 C C . ASN A 1 867 ? 17.149 16.910 -7.049 1.00 87.06 867 ASN A C 1
ATOM 6405 O O . ASN A 1 867 ? 16.564 16.970 -5.962 1.00 87.06 867 ASN A O 1
ATOM 6409 N N . ALA A 1 868 ? 16.653 16.219 -8.080 1.00 89.56 868 ALA A N 1
ATOM 6410 C CA . ALA A 1 868 ? 15.272 15.741 -8.175 1.00 89.56 868 ALA A CA 1
ATOM 6411 C C . ALA A 1 868 ? 14.807 14.877 -6.993 1.00 89.56 868 ALA A C 1
ATOM 6413 O O . ALA A 1 868 ? 13.657 14.989 -6.576 1.00 89.56 868 ALA A O 1
ATOM 6414 N N . ARG A 1 869 ? 15.675 14.030 -6.427 1.00 86.12 869 ARG A N 1
ATOM 6415 C CA . ARG A 1 869 ? 15.326 13.136 -5.302 1.00 86.12 869 ARG A CA 1
ATOM 6416 C C . ARG A 1 869 ? 15.140 13.882 -3.992 1.00 86.12 869 ARG A C 1
ATOM 6418 O O . ARG A 1 869 ? 14.134 13.709 -3.310 1.00 86.12 869 ARG A O 1
ATOM 6425 N N . VAL A 1 870 ? 16.091 14.756 -3.671 1.00 81.31 870 VAL A N 1
ATOM 6426 C CA . VAL A 1 870 ? 16.038 15.572 -2.456 1.00 81.31 870 VAL A CA 1
ATOM 6427 C C . VAL A 1 870 ? 14.838 16.515 -2.517 1.00 81.31 870 VAL A C 1
ATOM 6429 O O . VAL A 1 870 ? 14.103 16.627 -1.540 1.00 81.31 870 VAL A O 1
ATOM 6432 N N . GLU A 1 871 ? 14.593 17.158 -3.663 1.00 86.25 871 GLU A N 1
ATOM 6433 C CA . GLU A 1 871 ? 13.428 18.033 -3.814 1.00 86.25 871 GLU A CA 1
ATOM 6434 C C . GLU A 1 871 ? 12.099 17.274 -3.813 1.00 86.25 871 GLU A C 1
ATOM 6436 O O . GLU A 1 871 ? 11.154 17.747 -3.187 1.00 86.25 871 GLU A O 1
ATOM 6441 N N . ALA A 1 872 ? 12.025 16.093 -4.436 1.00 87.44 872 ALA A N 1
ATOM 6442 C CA . ALA A 1 872 ? 10.832 15.250 -4.406 1.00 87.44 872 ALA A CA 1
ATOM 6443 C C . ALA A 1 872 ? 10.449 14.872 -2.969 1.00 87.44 872 ALA A C 1
ATOM 6445 O O . ALA A 1 872 ? 9.315 15.112 -2.561 1.00 87.44 872 ALA A O 1
ATOM 6446 N N . ASN A 1 873 ? 11.402 14.379 -2.176 1.00 80.62 873 ASN A N 1
ATOM 6447 C CA . ASN A 1 873 ? 11.158 14.029 -0.777 1.00 80.62 873 ASN A CA 1
ATOM 6448 C C . ASN A 1 873 ? 10.788 15.264 0.069 1.00 80.62 873 ASN A C 1
ATOM 6450 O O . ASN A 1 873 ? 9.922 15.181 0.927 1.00 80.62 873 ASN A O 1
ATOM 6454 N N . ILE A 1 874 ? 11.407 16.433 -0.151 1.00 78.19 874 ILE A N 1
ATOM 6455 C CA . ILE A 1 874 ? 11.037 17.669 0.574 1.00 78.19 874 ILE A CA 1
ATOM 6456 C C . ILE A 1 874 ? 9.623 18.135 0.203 1.00 78.19 874 ILE A C 1
ATOM 6458 O O . ILE A 1 874 ? 8.905 18.684 1.041 1.00 78.19 874 ILE A O 1
ATOM 6462 N N . ALA A 1 875 ? 9.236 17.962 -1.058 1.00 80.69 875 ALA A N 1
ATOM 6463 C CA . ALA A 1 875 ? 7.942 18.382 -1.575 1.00 80.69 875 ALA A CA 1
ATOM 6464 C C . ALA A 1 875 ? 6.825 17.344 -1.328 1.00 80.69 875 ALA A C 1
ATOM 6466 O O . ALA A 1 875 ? 5.678 17.583 -1.718 1.00 80.69 875 ALA A O 1
ATOM 6467 N N . GLY A 1 876 ? 7.145 16.226 -0.661 1.00 81.62 876 GLY A N 1
ATOM 6468 C CA . GLY A 1 876 ? 6.207 15.159 -0.319 1.00 81.62 876 GLY A CA 1
ATOM 6469 C C . GLY A 1 876 ? 5.749 14.357 -1.535 1.00 81.62 876 GLY A C 1
ATOM 6470 O O . GLY A 1 876 ? 4.563 14.042 -1.646 1.00 81.62 876 GLY A O 1
ATOM 6471 N N . ALA A 1 877 ? 6.639 14.117 -2.501 1.00 88.31 877 ALA A N 1
ATOM 6472 C CA . ALA A 1 877 ? 6.399 13.139 -3.557 1.00 88.31 877 ALA A CA 1
ATOM 6473 C C . ALA A 1 877 ? 6.178 11.757 -2.943 1.00 88.31 877 ALA A C 1
ATOM 6475 O O . ALA A 1 877 ? 6.757 11.439 -1.913 1.00 88.31 877 ALA A O 1
ATOM 6476 N N . THR A 1 878 ? 5.364 10.931 -3.590 1.00 89.12 878 THR A N 1
ATOM 6477 C CA . THR A 1 878 ? 5.071 9.607 -3.056 1.00 89.12 878 THR A CA 1
ATOM 6478 C C . THR A 1 878 ? 6.224 8.650 -3.309 1.00 89.12 878 THR A C 1
ATOM 6480 O O . THR A 1 878 ? 6.558 8.380 -4.467 1.00 89.12 878 THR A O 1
ATOM 6483 N N . GLY A 1 879 ? 6.792 8.126 -2.226 1.00 87.75 879 GLY A N 1
ATOM 6484 C CA . GLY A 1 879 ? 7.776 7.053 -2.262 1.00 87.75 879 GLY A CA 1
ATOM 6485 C C . GLY A 1 879 ? 7.132 5.678 -2.373 1.00 87.75 879 GLY A C 1
ATOM 6486 O O . GLY A 1 879 ? 6.158 5.364 -1.694 1.00 87.75 879 GLY A O 1
ATOM 6487 N N . PHE A 1 880 ? 7.723 4.825 -3.196 1.00 89.62 880 PHE A N 1
ATOM 6488 C CA . PHE A 1 880 ? 7.429 3.397 -3.270 1.00 89.62 880 PHE A CA 1
ATOM 6489 C C . PHE A 1 880 ? 8.657 2.606 -2.815 1.00 89.62 880 PHE A C 1
ATOM 6491 O O . PHE A 1 880 ? 9.757 3.144 -2.759 1.00 89.62 880 PHE A O 1
ATOM 6498 N N . TYR A 1 881 ? 8.503 1.317 -2.501 1.00 88.69 881 TYR A N 1
ATOM 6499 C CA . TYR A 1 881 ? 9.608 0.522 -1.952 1.00 88.69 881 TYR A CA 1
ATOM 6500 C C . TYR A 1 881 ? 10.875 0.546 -2.817 1.00 88.69 881 TYR A C 1
ATOM 6502 O O . TYR A 1 881 ? 11.973 0.699 -2.293 1.00 88.69 881 TYR A O 1
ATOM 6510 N N . ARG A 1 882 ? 10.736 0.277 -4.110 1.00 91.06 882 ARG A N 1
ATOM 6511 C CA . ARG A 1 882 ? 11.811 0.263 -5.099 1.00 91.06 882 ARG A CA 1
ATOM 6512 C C . ARG A 1 882 ? 11.154 0.129 -6.476 1.00 91.06 882 ARG A C 1
ATOM 6514 O O . ARG A 1 882 ? 10.961 -1.000 -6.927 1.00 91.06 882 ARG A O 1
ATOM 6521 N N . PRO A 1 883 ? 10.657 1.236 -7.057 1.00 93.88 883 PRO A N 1
ATOM 6522 C CA . PRO A 1 883 ? 10.191 1.253 -8.433 1.00 93.88 883 PRO A CA 1
ATOM 6523 C C . PRO A 1 883 ? 11.267 0.739 -9.371 1.00 93.88 883 PRO A C 1
ATOM 6525 O O . PRO A 1 883 ? 12.370 1.274 -9.376 1.00 93.88 883 PRO A O 1
ATOM 6528 N N . GLU A 1 884 ? 10.907 -0.258 -10.158 1.00 93.00 884 GLU A N 1
ATOM 6529 C CA . GLU A 1 884 ? 11.778 -0.832 -11.163 1.00 93.00 884 GLU A CA 1
ATOM 6530 C C . GLU A 1 884 ? 11.349 -0.357 -12.560 1.00 93.00 884 GLU A C 1
ATOM 6532 O O . GLU A 1 884 ? 10.756 0.716 -12.758 1.00 93.00 884 GLU A O 1
ATOM 6537 N N . ASP A 1 885 ? 11.610 -1.197 -13.543 1.00 92.44 885 ASP A N 1
ATOM 6538 C CA . ASP A 1 885 ? 11.124 -1.098 -14.894 1.00 92.44 885 ASP A CA 1
ATOM 6539 C C . ASP A 1 885 ? 9.632 -0.789 -15.018 1.00 92.44 885 ASP A C 1
ATOM 6541 O O . ASP A 1 885 ? 8.763 -1.330 -14.322 1.00 92.44 885 ASP A O 1
ATOM 6545 N N . LEU A 1 886 ? 9.322 0.049 -16.010 1.00 93.06 886 LEU A N 1
ATOM 6546 C CA . LEU A 1 886 ? 7.966 0.488 -16.304 1.00 93.06 886 LEU A CA 1
ATOM 6547 C C . LEU A 1 886 ? 7.636 0.376 -17.794 1.00 93.06 886 LEU A C 1
ATOM 6549 O O . LEU A 1 886 ? 8.493 0.578 -18.652 1.00 93.06 886 LEU A O 1
ATOM 6553 N N . HIS A 1 887 ? 6.370 0.093 -18.105 1.00 94.56 887 HIS A N 1
ATOM 6554 C CA . HIS A 1 887 ? 5.868 -0.048 -19.473 1.00 94.56 887 HIS A CA 1
ATOM 6555 C C . HIS A 1 887 ? 4.491 0.605 -19.616 1.00 94.56 887 HIS A C 1
ATOM 6557 O O . HIS A 1 887 ? 3.598 0.443 -18.778 1.00 94.56 887 HIS A O 1
ATOM 6563 N N . ILE A 1 888 ? 4.299 1.348 -20.705 1.00 93.56 888 ILE A N 1
ATOM 6564 C CA . ILE A 1 888 ? 2.985 1.842 -21.132 1.00 93.56 888 ILE A CA 1
ATOM 6565 C C . ILE A 1 888 ? 2.138 0.688 -21.666 1.00 93.56 888 ILE A C 1
ATOM 6567 O O . ILE A 1 888 ? 2.578 -0.037 -22.548 1.00 93.56 888 ILE A O 1
ATOM 6571 N N . ASP A 1 889 ? 0.890 0.576 -21.215 1.00 93.00 889 ASP A N 1
ATOM 6572 C CA . ASP A 1 889 ? -0.088 -0.359 -21.776 1.00 93.00 889 ASP A CA 1
ATOM 6573 C C . ASP A 1 889 ? -0.501 0.111 -23.189 1.00 93.00 889 ASP A C 1
ATOM 6575 O O . ASP A 1 889 ? -1.259 1.082 -23.327 1.00 93.00 889 ASP A O 1
ATOM 6579 N N . PRO A 1 890 ? -0.044 -0.559 -24.267 1.00 90.88 890 PRO A N 1
ATOM 6580 C CA . PRO A 1 890 ? -0.346 -0.154 -25.639 1.00 90.88 890 PRO A CA 1
ATOM 6581 C C . PRO A 1 890 ? -1.796 -0.468 -26.036 1.00 90.88 890 PRO A C 1
ATOM 6583 O O . PRO A 1 890 ? -2.257 -0.031 -27.095 1.00 90.88 890 PRO A O 1
ATOM 6586 N N . THR A 1 891 ? -2.513 -1.244 -25.218 1.00 89.25 891 THR A N 1
ATOM 6587 C CA . THR A 1 891 ? -3.901 -1.656 -25.450 1.00 89.25 891 THR A CA 1
ATOM 6588 C C . THR A 1 891 ? -4.909 -0.781 -24.709 1.00 89.25 891 THR A C 1
ATOM 6590 O O . THR A 1 891 ? -6.108 -0.832 -25.012 1.00 89.25 891 THR A O 1
ATOM 6593 N N . PHE A 1 892 ? -4.436 0.081 -23.803 1.00 90.56 892 PHE A N 1
ATOM 6594 C CA . PHE A 1 892 ? -5.277 1.021 -23.080 1.00 90.56 892 PHE A CA 1
ATOM 6595 C C . PHE A 1 892 ? -6.038 1.940 -24.044 1.00 90.56 892 PHE A C 1
ATOM 6597 O O . PHE A 1 892 ? -5.468 2.645 -24.878 1.00 90.56 892 PHE A O 1
ATOM 6604 N N . SER A 1 893 ? -7.366 1.936 -23.922 1.00 88.69 893 SER A N 1
ATOM 6605 C CA . SER A 1 893 ? -8.275 2.679 -24.809 1.00 88.69 893 SER A CA 1
ATOM 6606 C C . SER A 1 893 ? -8.999 3.843 -24.123 1.00 88.69 893 SER A C 1
ATOM 6608 O O . SER A 1 893 ? -9.814 4.523 -24.756 1.00 88.69 893 SER A O 1
ATOM 6610 N N . GLY A 1 894 ? -8.702 4.079 -22.840 1.00 87.62 894 GLY A N 1
ATOM 6611 C CA . GLY A 1 894 ? -9.212 5.211 -22.075 1.00 87.62 894 GLY A CA 1
ATOM 6612 C C . GLY A 1 894 ? -8.590 6.546 -22.494 1.00 87.62 894 GLY A C 1
ATOM 6613 O O . GLY A 1 894 ? -7.844 6.654 -23.467 1.00 87.62 894 GLY A O 1
ATOM 6614 N N . THR A 1 895 ? -8.930 7.609 -21.766 1.00 91.75 895 THR A N 1
ATOM 6615 C CA . THR A 1 895 ? -8.318 8.926 -22.002 1.00 91.75 895 THR A CA 1
ATOM 6616 C C . THR A 1 895 ? -6.927 8.959 -21.379 1.00 91.75 895 THR A C 1
ATOM 6618 O O . THR A 1 895 ? -6.781 8.564 -20.229 1.00 91.75 895 THR A O 1
ATOM 6621 N N . GLY A 1 896 ? -5.938 9.477 -22.112 1.00 94.56 896 GLY A N 1
ATOM 6622 C CA . GLY A 1 896 ? -4.577 9.637 -21.607 1.00 94.56 896 GLY A CA 1
ATOM 6623 C C . GLY A 1 896 ? -3.712 8.398 -21.832 1.00 94.56 896 GLY A C 1
ATOM 6624 O O . GLY A 1 896 ? -3.727 7.855 -22.936 1.00 94.56 896 GLY A O 1
ATOM 6625 N N . VAL A 1 897 ? -2.935 7.995 -20.827 1.00 95.62 897 VAL A N 1
ATOM 6626 C CA . VAL A 1 897 ? -2.052 6.818 -20.871 1.00 95.62 897 VAL A CA 1
ATOM 6627 C C . VAL A 1 897 ? -2.200 5.989 -19.602 1.00 95.62 897 VAL A C 1
ATOM 6629 O O . VAL A 1 897 ? -2.375 6.547 -18.521 1.00 95.62 897 VAL A O 1
ATOM 6632 N N . ARG A 1 898 ? -2.089 4.666 -19.738 1.00 94.81 898 ARG A N 1
ATOM 6633 C CA . ARG A 1 898 ? -1.865 3.757 -18.615 1.00 94.81 898 ARG A CA 1
ATOM 6634 C C . ARG A 1 898 ? -0.424 3.277 -18.671 1.00 94.81 898 ARG A C 1
ATOM 6636 O O . ARG A 1 898 ? 0.038 2.874 -19.735 1.00 94.81 898 ARG A O 1
ATOM 6643 N N . PHE A 1 899 ? 0.267 3.333 -17.550 1.00 94.56 899 PHE A N 1
ATOM 6644 C CA . PHE A 1 899 ? 1.625 2.833 -17.390 1.00 94.56 899 PHE A CA 1
ATOM 6645 C C . PHE A 1 899 ? 1.690 2.035 -16.097 1.00 94.56 899 PHE A C 1
ATOM 6647 O O . PHE A 1 899 ? 1.000 2.366 -15.135 1.00 94.56 899 PHE A O 1
ATOM 6654 N N . CYS A 1 900 ? 2.479 0.975 -16.084 1.00 95.25 900 CYS A N 1
ATOM 6655 C CA . CYS A 1 900 ? 2.674 0.152 -14.901 1.00 95.25 900 CYS A CA 1
ATOM 6656 C C . CYS A 1 900 ? 4.160 -0.061 -14.677 1.00 95.25 900 CYS A C 1
ATOM 6658 O O . CYS A 1 900 ? 4.916 -0.039 -15.645 1.00 95.25 900 CYS A O 1
ATOM 6660 N N . TRP A 1 901 ? 4.553 -0.257 -13.427 1.00 95.44 901 TRP A N 1
ATOM 6661 C CA . TRP A 1 901 ? 5.926 -0.536 -13.025 1.00 95.44 901 TRP A CA 1
ATOM 6662 C C . TRP A 1 901 ? 5.943 -1.633 -11.969 1.00 95.44 901 TRP A C 1
ATOM 6664 O O . TRP A 1 901 ? 4.962 -1.793 -11.227 1.00 95.44 901 TRP A O 1
ATOM 6674 N N . ALA A 1 902 ? 7.024 -2.404 -11.907 1.00 95.31 902 ALA A N 1
ATOM 6675 C CA . ALA A 1 902 ? 7.213 -3.290 -10.771 1.00 95.31 902 ALA A CA 1
ATOM 6676 C C . ALA A 1 902 ? 7.749 -2.511 -9.569 1.00 95.31 902 ALA A C 1
ATOM 6678 O O . ALA A 1 902 ? 8.447 -1.512 -9.695 1.00 95.31 902 ALA A O 1
ATOM 6679 N N . ASN A 1 903 ? 7.385 -2.966 -8.383 1.00 93.81 903 ASN A N 1
ATOM 6680 C CA . ASN A 1 903 ? 7.864 -2.459 -7.115 1.00 93.81 903 ASN A CA 1
ATOM 6681 C C . ASN A 1 903 ? 8.379 -3.671 -6.333 1.00 93.81 903 ASN A C 1
ATOM 6683 O O . ASN A 1 903 ? 7.610 -4.380 -5.688 1.00 93.81 903 ASN A O 1
ATOM 6687 N N . THR A 1 904 ? 9.670 -3.965 -6.458 1.00 91.88 904 THR A N 1
ATOM 6688 C CA . THR A 1 904 ? 10.234 -5.322 -6.280 1.00 91.88 904 THR A CA 1
ATOM 6689 C C . THR A 1 904 ? 10.117 -5.940 -4.873 1.00 91.88 904 THR A C 1
ATOM 6691 O O . THR A 1 904 ? 10.164 -7.156 -4.691 1.00 91.88 904 THR A O 1
ATOM 6694 N N . GLY A 1 905 ? 9.942 -5.129 -3.828 1.00 89.31 905 GLY A N 1
ATOM 6695 C CA . GLY A 1 905 ? 9.977 -5.607 -2.444 1.00 89.31 905 GLY A CA 1
ATOM 6696 C C . GLY A 1 905 ? 11.296 -6.301 -2.041 1.00 89.31 905 GLY A C 1
ATOM 6697 O O . GLY A 1 905 ? 12.363 -6.139 -2.636 1.00 89.31 905 GLY A O 1
ATOM 6698 N N . ASN A 1 906 ? 11.236 -7.072 -0.956 1.00 87.81 906 ASN A N 1
ATOM 6699 C CA . ASN A 1 906 ? 12.292 -7.969 -0.492 1.00 87.81 906 ASN A CA 1
ATOM 6700 C C . ASN A 1 906 ? 11.718 -9.165 0.287 1.00 87.81 906 ASN A C 1
ATOM 6702 O O . ASN A 1 906 ? 11.293 -9.053 1.445 1.00 87.81 906 ASN A O 1
ATOM 6706 N N . ALA A 1 907 ? 11.792 -10.347 -0.324 1.00 87.88 907 ALA A N 1
ATOM 6707 C CA . ALA A 1 907 ? 11.257 -11.587 0.233 1.00 87.88 907 ALA A CA 1
ATOM 6708 C C . ALA A 1 907 ? 11.851 -11.969 1.607 1.00 87.88 907 ALA A C 1
ATOM 6710 O O . ALA A 1 907 ? 11.173 -12.603 2.420 1.00 87.88 907 ALA A O 1
ATOM 6711 N N . GLY A 1 908 ? 13.090 -11.560 1.917 1.00 87.38 908 GLY A N 1
ATOM 6712 C CA . GLY A 1 908 ? 13.703 -11.752 3.239 1.00 87.38 908 GLY A CA 1
ATOM 6713 C C . GLY A 1 908 ? 12.975 -10.994 4.355 1.00 87.38 908 GLY A C 1
ATOM 6714 O O . GLY A 1 908 ? 12.947 -11.437 5.506 1.00 87.38 908 GLY A O 1
ATOM 6715 N N . ALA A 1 909 ? 12.313 -9.896 3.994 1.00 86.19 909 ALA A N 1
ATOM 6716 C CA . ALA A 1 909 ? 11.449 -9.112 4.858 1.00 86.19 909 ALA A CA 1
ATOM 6717 C C . ALA A 1 909 ? 9.970 -9.528 4.787 1.00 86.19 909 ALA A C 1
ATOM 6719 O O . ALA A 1 909 ? 9.150 -8.885 5.427 1.00 86.19 909 ALA A O 1
ATOM 6720 N N . ARG A 1 910 ? 9.611 -10.578 4.031 1.00 87.62 910 ARG A N 1
ATOM 6721 C CA . ARG A 1 910 ? 8.215 -10.936 3.700 1.00 87.62 910 ARG A CA 1
ATOM 6722 C C . ARG A 1 910 ? 7.416 -9.817 3.014 1.00 87.62 910 ARG A C 1
ATOM 6724 O O . ARG A 1 910 ? 6.196 -9.855 3.019 1.00 87.62 910 ARG A O 1
ATOM 6731 N N . ASN A 1 911 ? 8.101 -8.844 2.419 1.00 88.44 911 ASN A N 1
ATOM 6732 C CA . ASN A 1 911 ? 7.519 -7.950 1.429 1.00 88.44 911 ASN A CA 1
ATOM 6733 C C . ASN A 1 911 ? 7.883 -8.540 0.064 1.00 88.44 911 ASN A C 1
ATOM 6735 O O . ASN A 1 911 ? 9.036 -8.464 -0.328 1.00 88.44 911 ASN A O 1
ATOM 6739 N N . TYR A 1 912 ? 6.968 -9.203 -0.630 1.00 89.75 912 TYR A N 1
ATOM 6740 C CA . TYR A 1 912 ? 7.315 -9.932 -1.858 1.00 89.75 912 TYR A CA 1
ATOM 6741 C C . TYR A 1 912 ? 7.343 -9.053 -3.118 1.00 89.75 912 TYR A C 1
ATOM 6743 O O . TYR A 1 912 ? 7.767 -9.526 -4.170 1.00 89.75 912 TYR A O 1
ATOM 6751 N N . GLY A 1 913 ? 6.965 -7.780 -2.988 1.00 91.06 913 GLY A N 1
ATOM 6752 C CA . GLY A 1 913 ? 6.835 -6.837 -4.093 1.00 91.06 913 GLY A CA 1
ATOM 6753 C C . GLY A 1 913 ? 5.428 -6.807 -4.677 1.00 91.06 913 GLY A C 1
ATOM 6754 O O . GLY A 1 913 ? 4.533 -7.511 -4.220 1.00 91.06 913 GLY A O 1
ATOM 6755 N N . GLU A 1 914 ? 5.223 -5.955 -5.670 1.00 92.38 914 GLU A N 1
ATOM 6756 C CA . GLU A 1 914 ? 3.935 -5.717 -6.323 1.00 92.38 914 GLU A CA 1
ATOM 6757 C C . GLU A 1 914 ? 4.144 -5.123 -7.725 1.00 92.38 914 GLU A C 1
ATOM 6759 O O . GLU A 1 914 ? 5.237 -4.684 -8.070 1.00 92.38 914 GLU A O 1
ATOM 6764 N N . VAL A 1 915 ? 3.094 -5.095 -8.544 1.00 94.06 915 VAL A N 1
ATOM 6765 C CA . VAL A 1 915 ? 3.032 -4.295 -9.772 1.00 94.06 915 VAL A CA 1
ATOM 6766 C C . VAL A 1 915 ? 2.003 -3.203 -9.559 1.00 94.06 915 VAL A C 1
ATOM 6768 O O . VAL A 1 915 ? 0.835 -3.480 -9.267 1.00 94.06 915 VAL A O 1
ATOM 6771 N N . VAL A 1 916 ? 2.429 -1.960 -9.738 1.00 93.56 916 VAL A N 1
ATOM 6772 C CA . VAL A 1 916 ? 1.594 -0.775 -9.564 1.00 93.56 916 VAL A CA 1
ATOM 6773 C C . VAL A 1 916 ? 1.294 -0.180 -10.933 1.00 93.56 916 VAL A C 1
ATOM 6775 O O . VAL A 1 916 ? 2.145 -0.158 -11.819 1.00 93.56 916 VAL A O 1
ATOM 6778 N N . CYS A 1 917 ? 0.063 0.281 -11.129 1.00 93.25 917 CYS A N 1
ATOM 6779 C CA . CYS A 1 917 ? -0.388 0.878 -12.375 1.00 93.25 917 CYS A CA 1
ATOM 6780 C C . CYS A 1 917 ? -0.961 2.271 -12.146 1.00 93.25 917 CYS A C 1
ATOM 6782 O O . CYS A 1 917 ? -1.773 2.487 -11.249 1.00 93.25 917 CYS A O 1
ATOM 6784 N N . GLY A 1 918 ? -0.597 3.197 -13.028 1.00 93.06 918 GLY A N 1
ATOM 6785 C CA . GLY A 1 918 ? -1.141 4.539 -13.098 1.00 93.06 918 GLY A CA 1
ATOM 6786 C C . GLY A 1 918 ? -1.884 4.807 -14.393 1.00 93.06 918 GLY A C 1
ATOM 6787 O O . GLY A 1 918 ? -1.421 4.450 -15.474 1.00 93.06 918 GLY A O 1
ATOM 6788 N N . VAL A 1 919 ? -3.025 5.486 -14.294 1.00 95.06 919 VAL A N 1
ATOM 6789 C CA . VAL A 1 919 ? -3.716 6.091 -15.435 1.00 95.06 919 VAL A CA 1
ATOM 6790 C C . VAL A 1 919 ? -3.590 7.599 -15.330 1.00 95.06 919 VAL A C 1
ATOM 6792 O O . VAL A 1 919 ? -4.212 8.214 -14.469 1.00 95.06 919 VAL A O 1
ATOM 6795 N N . ASP A 1 920 ? -2.825 8.205 -16.230 1.00 96.25 920 ASP A N 1
ATOM 6796 C CA . ASP A 1 920 ? -2.758 9.654 -16.371 1.00 96.25 920 ASP A CA 1
ATOM 6797 C C . ASP A 1 920 ? -3.667 10.108 -17.508 1.00 96.25 920 ASP A C 1
ATOM 6799 O O . ASP A 1 920 ? -3.367 9.919 -18.687 1.00 96.25 920 ASP A O 1
ATOM 6803 N N . SER A 1 921 ? -4.776 10.742 -17.142 1.00 95.31 921 SER A N 1
ATOM 6804 C CA . SER A 1 921 ? -5.776 11.262 -18.075 1.00 95.31 921 SER A CA 1
ATOM 6805 C C . SER A 1 921 ? -5.289 12.461 -18.903 1.00 95.31 921 SER A C 1
ATOM 6807 O O . SER A 1 921 ? -5.865 12.759 -19.955 1.00 95.31 921 SER A O 1
ATOM 6809 N N . GLN A 1 922 ? -4.234 13.154 -18.466 1.00 95.62 922 GLN A N 1
ATOM 6810 C CA . GLN A 1 922 ? -3.672 14.338 -19.115 1.00 95.62 922 GLN A CA 1
ATOM 6811 C C . GLN A 1 922 ? -2.129 14.304 -19.116 1.00 95.62 922 GLN A C 1
ATOM 6813 O O . GLN A 1 922 ? -1.487 15.190 -18.552 1.00 95.62 922 GLN A O 1
ATOM 6818 N N . PRO A 1 923 ? -1.489 13.380 -19.857 1.00 95.19 923 PRO A N 1
ATOM 6819 C CA . PRO A 1 923 ? -0.036 13.170 -19.789 1.00 95.19 923 PRO A CA 1
ATOM 6820 C C . PRO A 1 923 ? 0.812 14.379 -20.210 1.00 95.19 923 PRO A C 1
ATOM 6822 O O . PRO A 1 923 ? 1.981 14.478 -19.856 1.00 95.19 923 PRO A O 1
ATOM 6825 N N . ASN A 1 924 ? 0.232 15.318 -20.962 1.00 95.44 924 ASN A N 1
ATOM 6826 C CA . ASN A 1 924 ? 0.903 16.544 -21.405 1.00 95.44 924 ASN A CA 1
ATOM 6827 C C . ASN A 1 924 ? 0.748 17.719 -20.419 1.00 95.44 924 ASN A C 1
ATOM 6829 O O . ASN A 1 924 ? 1.098 18.848 -20.766 1.00 95.44 924 ASN A O 1
ATOM 6833 N N . LEU A 1 925 ? 0.167 17.477 -19.244 1.00 93.19 925 LEU A N 1
ATOM 6834 C CA . LEU A 1 925 ? -0.032 18.448 -18.178 1.00 93.19 925 LEU A CA 1
ATOM 6835 C C . LEU A 1 925 ? 0.616 17.932 -16.886 1.00 93.19 925 LEU A C 1
ATOM 6837 O O . LEU A 1 925 ? 0.607 16.734 -16.602 1.00 93.19 925 LEU A O 1
ATOM 6841 N N . ALA A 1 926 ? 1.171 18.856 -16.108 1.00 92.69 926 ALA A N 1
ATOM 6842 C CA . ALA A 1 926 ? 1.646 18.618 -14.755 1.00 92.69 926 ALA A CA 1
ATOM 6843 C C . ALA A 1 926 ? 1.438 19.889 -13.924 1.00 92.69 926 ALA A C 1
ATOM 6845 O O . ALA A 1 926 ? 1.773 20.991 -14.360 1.00 92.69 926 ALA A O 1
ATOM 6846 N N . THR A 1 927 ? 0.792 19.741 -12.773 1.00 87.62 927 THR A N 1
ATOM 6847 C CA . THR A 1 927 ? 0.444 20.821 -11.843 1.00 87.62 927 THR A CA 1
ATOM 6848 C C . THR A 1 927 ? 0.061 20.192 -10.508 1.00 87.62 927 THR A C 1
ATOM 6850 O O . THR A 1 927 ? -0.574 19.135 -10.474 1.00 87.62 927 THR A O 1
ATOM 6853 N N . ALA A 1 928 ? 0.406 20.871 -9.414 1.00 84.50 928 ALA A N 1
ATOM 6854 C CA . ALA A 1 928 ? 0.026 20.485 -8.059 1.00 84.50 928 ALA A CA 1
ATOM 6855 C C . ALA A 1 928 ? -1.484 20.671 -7.790 1.00 84.50 928 ALA A C 1
ATOM 6857 O O . ALA A 1 928 ? -2.034 20.159 -6.812 1.00 84.50 928 ALA A O 1
ATOM 6858 N N . GLU A 1 929 ? -2.185 21.423 -8.643 1.00 83.69 929 GLU A N 1
ATOM 6859 C CA . GLU A 1 929 ? -3.598 21.769 -8.513 1.00 83.69 929 GLU A CA 1
ATOM 6860 C C . GLU A 1 929 ? -4.545 20.787 -9.225 1.00 83.69 929 GLU A C 1
ATOM 6862 O O . GLU A 1 929 ? -5.698 20.658 -8.803 1.00 83.69 929 GLU A O 1
ATOM 6867 N N . GLU A 1 930 ? -4.089 20.030 -10.228 1.00 86.00 930 GLU A N 1
ATOM 6868 C CA . GLU A 1 930 ? -4.934 19.064 -10.951 1.00 86.00 930 GLU A CA 1
ATOM 6869 C C . GLU A 1 930 ? -4.538 17.608 -10.683 1.00 86.00 930 GLU A C 1
ATOM 6871 O O . GLU A 1 930 ? -3.385 17.212 -10.842 1.00 86.00 930 GLU A O 1
ATOM 6876 N N . ARG A 1 931 ? -5.531 16.789 -10.311 1.00 88.06 931 ARG A N 1
ATOM 6877 C CA . ARG A 1 931 ? -5.357 15.364 -10.003 1.00 88.06 931 ARG A CA 1
ATOM 6878 C C . ARG A 1 931 ? -5.641 14.575 -11.270 1.00 88.06 931 ARG A C 1
ATOM 6880 O O . ARG A 1 931 ? -6.786 14.237 -11.558 1.00 88.06 931 ARG A O 1
ATOM 6887 N N . THR A 1 932 ? -4.615 14.439 -12.097 1.00 91.06 932 THR A N 1
ATOM 6888 C CA . THR A 1 932 ? -4.724 13.871 -13.450 1.00 91.06 932 THR A CA 1
ATOM 6889 C C . THR A 1 932 ? -4.442 12.376 -13.481 1.00 91.06 932 THR A C 1
ATOM 6891 O O . THR A 1 932 ? -4.849 11.718 -14.442 1.00 91.06 932 THR A O 1
ATOM 6894 N N . VAL A 1 933 ? -3.799 11.864 -12.429 1.00 92.50 933 VAL A N 1
ATOM 6895 C CA . VAL A 1 933 ? -3.368 10.477 -12.286 1.00 92.50 933 VAL A CA 1
ATOM 6896 C C . VAL A 1 933 ? -4.287 9.745 -11.317 1.00 92.50 933 VAL A C 1
ATOM 6898 O O . VAL A 1 933 ? -4.683 10.313 -10.304 1.00 92.50 933 VAL A O 1
ATOM 6901 N N . VAL A 1 934 ? -4.592 8.485 -11.605 1.00 91.25 934 VAL A N 1
ATOM 6902 C CA . VAL A 1 934 ? -5.123 7.534 -10.623 1.00 91.25 934 VAL A CA 1
ATOM 6903 C C . VAL A 1 934 ? -4.167 6.349 -10.562 1.00 91.25 934 VAL A C 1
ATOM 6905 O O . VAL A 1 934 ? -3.915 5.731 -11.595 1.00 91.25 934 VAL A O 1
ATOM 6908 N N . ILE A 1 935 ? -3.609 6.074 -9.385 1.00 91.06 935 ILE A N 1
ATOM 6909 C CA . ILE A 1 935 ? -2.715 4.945 -9.116 1.00 91.06 935 ILE A CA 1
ATOM 6910 C C . ILE A 1 935 ? -3.471 3.869 -8.357 1.00 91.06 935 ILE A C 1
ATOM 6912 O O . ILE A 1 935 ? -4.199 4.166 -7.408 1.00 91.06 935 ILE A O 1
ATOM 6916 N N . ASN A 1 936 ? -3.240 2.618 -8.736 1.00 88.75 936 ASN A N 1
ATOM 6917 C CA . ASN A 1 936 ? -3.681 1.479 -7.960 1.00 88.75 936 ASN A CA 1
ATOM 6918 C C . ASN A 1 936 ? -2.747 0.273 -8.163 1.00 88.75 936 ASN A C 1
ATOM 6920 O O . ASN A 1 936 ? -1.961 0.225 -9.112 1.00 88.75 936 ASN A O 1
ATOM 6924 N N . ARG A 1 937 ? -2.814 -0.702 -7.262 1.00 88.25 937 ARG A N 1
ATOM 6925 C CA . ARG A 1 937 ? -1.994 -1.918 -7.301 1.00 88.25 937 ARG A CA 1
ATOM 6926 C C . ARG A 1 937 ? -2.655 -2.935 -8.223 1.00 88.25 937 ARG A C 1
ATOM 6928 O O . ARG A 1 937 ? -3.795 -3.287 -7.963 1.00 88.25 937 ARG A O 1
ATOM 6935 N N . LEU A 1 938 ? -1.965 -3.429 -9.248 1.00 88.12 938 LEU A N 1
ATOM 6936 C CA . LEU A 1 938 ? -2.495 -4.426 -10.191 1.00 88.12 938 LEU A CA 1
ATOM 6937 C C . LEU A 1 938 ? -2.252 -5.867 -9.724 1.00 88.12 938 LEU A C 1
ATOM 6939 O O . LEU A 1 938 ? -3.068 -6.748 -9.975 1.00 88.12 938 LEU A O 1
ATOM 6943 N N . LEU A 1 939 ? -1.118 -6.119 -9.076 1.00 88.19 939 LEU A N 1
ATOM 6944 C CA . LEU A 1 939 ? -0.699 -7.449 -8.641 1.00 88.19 939 LEU A CA 1
ATOM 6945 C C . LEU A 1 939 ? 0.144 -7.314 -7.380 1.00 88.19 939 LEU A C 1
ATOM 6947 O O . LEU A 1 939 ? 0.994 -6.436 -7.320 1.00 88.19 939 LEU A O 1
ATOM 6951 N N . GLU A 1 940 ? -0.035 -8.208 -6.417 1.00 86.56 940 GLU A N 1
ATOM 6952 C CA . GLU A 1 940 ? 0.884 -8.359 -5.289 1.00 86.56 940 GLU A CA 1
ATOM 6953 C C . GLU A 1 940 ? 1.679 -9.658 -5.418 1.00 86.56 940 GLU A C 1
ATOM 6955 O O . GLU A 1 940 ? 1.202 -10.653 -5.972 1.00 86.56 940 GLU A O 1
ATOM 6960 N N . GLY A 1 941 ? 2.918 -9.617 -4.943 1.00 87.94 941 GLY A N 1
ATOM 6961 C CA . GLY A 1 941 ? 3.794 -10.769 -4.848 1.00 87.94 941 GLY A CA 1
ATOM 6962 C C . GLY A 1 941 ? 3.503 -11.629 -3.622 1.00 87.94 941 GLY A C 1
ATOM 6963 O O . GLY A 1 941 ? 2.826 -11.232 -2.674 1.00 87.94 941 GLY A O 1
ATOM 6964 N N . ASP A 1 942 ? 4.094 -12.814 -3.623 1.00 86.62 942 ASP A N 1
ATOM 6965 C CA . ASP A 1 942 ? 3.960 -13.852 -2.609 1.00 86.62 942 ASP A CA 1
ATOM 6966 C C . ASP A 1 942 ? 5.238 -14.731 -2.574 1.00 86.62 942 ASP A C 1
ATOM 6968 O O . ASP A 1 942 ? 6.224 -14.453 -3.271 1.00 86.62 942 ASP A O 1
ATOM 6972 N N . PRO A 1 943 ? 5.310 -15.794 -1.746 1.00 86.31 943 PRO A N 1
ATOM 6973 C CA . PRO A 1 943 ? 6.501 -16.640 -1.689 1.00 86.31 943 PRO A CA 1
ATOM 6974 C C . PRO A 1 943 ? 6.907 -17.295 -3.021 1.00 86.31 943 PRO A C 1
ATOM 6976 O O . PRO A 1 943 ? 8.064 -17.714 -3.147 1.00 86.31 943 PRO A O 1
ATOM 6979 N N . GLU A 1 944 ? 5.998 -17.411 -3.994 1.00 85.69 944 GLU A N 1
ATOM 6980 C CA . GLU A 1 944 ? 6.293 -17.915 -5.334 1.00 85.69 944 GLU A CA 1
ATOM 6981 C C . GLU A 1 944 ? 6.663 -16.791 -6.302 1.00 85.69 944 GLU A C 1
ATOM 6983 O O . GLU A 1 944 ? 7.759 -16.882 -6.860 1.00 85.69 944 GLU A O 1
ATOM 6988 N N . LEU A 1 945 ? 5.798 -15.774 -6.458 1.00 88.44 945 LEU A N 1
ATOM 6989 C CA . LEU A 1 945 ? 6.037 -14.576 -7.274 1.00 88.44 945 LEU A CA 1
ATOM 6990 C C . LEU A 1 945 ? 6.670 -13.478 -6.418 1.00 88.44 945 LEU A C 1
ATOM 6992 O O . LEU A 1 945 ? 5.964 -12.787 -5.690 1.00 88.44 945 LEU A O 1
ATOM 6996 N N . ASN A 1 946 ? 7.984 -13.292 -6.489 1.00 90.38 946 ASN A N 1
ATOM 6997 C CA . ASN A 1 946 ? 8.666 -12.253 -5.711 1.00 90.38 946 ASN A CA 1
ATOM 6998 C C . ASN A 1 946 ? 9.859 -11.646 -6.424 1.00 90.38 946 ASN A C 1
ATOM 7000 O O . ASN A 1 946 ? 10.429 -12.266 -7.317 1.00 90.38 946 ASN A O 1
ATOM 7004 N N . ALA A 1 947 ? 10.245 -10.458 -5.953 1.00 91.25 947 ALA A N 1
ATOM 7005 C CA . ALA A 1 947 ? 11.206 -9.601 -6.632 1.00 91.25 947 ALA A CA 1
ATOM 7006 C C . ALA A 1 947 ? 10.772 -9.281 -8.076 1.00 91.25 947 ALA A C 1
ATOM 7008 O O . ALA A 1 947 ? 11.567 -9.478 -8.993 1.00 91.25 947 ALA A O 1
ATOM 7009 N N . PRO A 1 948 ? 9.504 -8.868 -8.317 1.00 94.19 948 PRO A N 1
ATOM 7010 C CA . PRO A 1 948 ? 9.110 -8.433 -9.647 1.00 94.19 948 PRO A CA 1
ATOM 7011 C C . PRO A 1 948 ? 9.952 -7.220 -10.051 1.00 94.19 948 PRO A C 1
ATOM 7013 O O . PRO A 1 948 ? 10.148 -6.305 -9.254 1.00 94.19 948 PRO A O 1
ATOM 7016 N N . ASP A 1 949 ? 10.419 -7.234 -11.286 1.00 91.94 949 ASP A N 1
ATOM 7017 C CA . ASP A 1 949 ? 11.391 -6.285 -11.807 1.00 91.94 949 ASP A CA 1
ATOM 7018 C C . ASP A 1 949 ? 10.872 -5.674 -13.108 1.00 91.94 949 ASP A C 1
ATOM 7020 O O . ASP A 1 949 ? 10.296 -4.588 -13.111 1.00 91.94 949 ASP A O 1
ATOM 7024 N N . ASN A 1 950 ? 10.885 -6.440 -14.198 1.00 92.06 950 ASN A N 1
ATOM 7025 C CA . ASN A 1 950 ? 10.337 -5.957 -15.455 1.00 92.06 950 ASN A CA 1
ATOM 7026 C C . ASN A 1 950 ? 8.831 -6.229 -15.556 1.00 92.06 950 ASN A C 1
ATOM 7028 O O . ASN A 1 950 ? 8.304 -7.270 -15.137 1.00 92.06 950 ASN A O 1
ATOM 7032 N N . VAL A 1 951 ? 8.128 -5.311 -16.221 1.00 94.25 951 VAL A N 1
ATOM 7033 C CA . VAL A 1 951 ? 6.726 -5.476 -16.614 1.00 94.25 951 VAL A CA 1
ATOM 7034 C C . VAL A 1 951 ? 6.569 -5.295 -18.120 1.00 94.25 951 VAL A C 1
ATOM 7036 O O . VAL A 1 951 ? 7.074 -4.347 -18.717 1.00 94.25 951 VAL A O 1
ATOM 7039 N N . ALA A 1 952 ? 5.838 -6.204 -18.765 1.00 94.44 952 ALA A N 1
ATOM 7040 C CA . ALA A 1 952 ? 5.604 -6.149 -20.200 1.00 94.44 952 ALA A CA 1
ATOM 7041 C C . ALA A 1 952 ? 4.149 -6.386 -20.593 1.00 94.44 952 ALA A C 1
ATOM 7043 O O . ALA A 1 952 ? 3.515 -7.330 -20.135 1.00 94.44 952 ALA A O 1
ATOM 7044 N N . PHE A 1 953 ? 3.634 -5.578 -21.519 1.00 93.19 953 PHE A N 1
ATOM 7045 C CA . PHE A 1 953 ? 2.320 -5.802 -22.114 1.00 93.19 953 PHE A CA 1
ATOM 7046 C C . PHE A 1 953 ? 2.429 -6.502 -23.460 1.00 93.19 953 PHE A C 1
ATOM 7048 O O . PHE A 1 953 ? 3.200 -6.109 -24.340 1.00 93.19 953 PHE A O 1
ATOM 7055 N N . GLN A 1 954 ? 1.589 -7.512 -23.663 1.00 92.38 954 GLN A N 1
ATOM 7056 C CA . GLN A 1 954 ? 1.404 -8.097 -24.982 1.00 92.38 954 GLN A CA 1
ATOM 7057 C C . GLN A 1 954 ? 0.588 -7.115 -25.849 1.00 92.38 954 GLN A C 1
ATOM 7059 O O . GLN A 1 954 ? -0.549 -6.786 -25.498 1.00 92.38 954 GLN A O 1
ATOM 7064 N N . PRO A 1 955 ? 1.120 -6.644 -26.994 1.00 91.31 955 PRO A N 1
ATOM 7065 C CA . PRO A 1 955 ? 0.612 -5.453 -27.685 1.00 91.31 955 PRO A CA 1
ATOM 7066 C C . PRO A 1 955 ? -0.744 -5.614 -28.391 1.00 91.31 955 PRO A C 1
ATOM 7068 O O . PRO A 1 955 ? -1.285 -4.648 -28.927 1.00 91.31 955 PRO A O 1
ATOM 7071 N N . VAL A 1 956 ? -1.290 -6.828 -28.442 1.00 88.38 956 VAL A N 1
ATOM 7072 C CA . VAL A 1 956 ? -2.556 -7.169 -29.106 1.00 88.38 956 VAL A CA 1
ATOM 7073 C C . VAL A 1 956 ? -3.627 -7.597 -28.103 1.00 88.38 956 VAL A C 1
ATOM 7075 O O . VAL A 1 956 ? -4.780 -7.199 -28.250 1.00 88.38 956 VAL A O 1
ATOM 7078 N N . THR A 1 957 ? -3.271 -8.418 -27.115 1.00 84.94 957 THR A N 1
ATOM 7079 C CA . THR A 1 957 ? -4.197 -9.000 -26.135 1.00 84.94 957 THR A CA 1
ATOM 7080 C C . THR A 1 957 ? -4.271 -8.200 -24.840 1.00 84.94 957 THR A C 1
ATOM 7082 O O . THR A 1 957 ? -5.255 -8.349 -24.123 1.00 84.94 957 THR A O 1
ATOM 7085 N N . GLY A 1 958 ? -3.258 -7.384 -24.531 1.00 86.06 958 GLY A N 1
ATOM 7086 C CA . GLY A 1 958 ? -3.177 -6.612 -23.287 1.00 86.06 958 GLY A CA 1
ATOM 7087 C C . GLY A 1 958 ? -2.791 -7.440 -22.061 1.00 86.06 958 GLY A C 1
ATOM 7088 O O . GLY A 1 958 ? -2.827 -6.923 -20.953 1.00 86.06 958 GLY A O 1
ATOM 7089 N N . MET A 1 959 ? -2.427 -8.718 -22.238 1.00 86.25 959 MET A N 1
ATOM 7090 C CA . MET A 1 959 ? -1.921 -9.546 -21.137 1.00 86.25 959 MET A CA 1
ATOM 7091 C C . MET A 1 959 ? -0.643 -8.940 -20.563 1.00 86.25 959 MET A C 1
ATOM 7093 O O . MET A 1 959 ? 0.253 -8.563 -21.327 1.00 86.25 959 MET A O 1
ATOM 7097 N N . THR A 1 960 ? -0.556 -8.910 -19.238 1.00 91.19 960 THR A N 1
ATOM 7098 C CA . THR A 1 960 ? 0.609 -8.410 -18.508 1.00 91.19 960 THR A CA 1
ATOM 7099 C C . THR A 1 960 ? 1.573 -9.558 -18.251 1.00 91.19 960 THR A C 1
ATOM 7101 O O . THR A 1 960 ? 1.158 -10.667 -17.931 1.00 91.19 960 THR A O 1
ATOM 7104 N N . TYR A 1 961 ? 2.864 -9.305 -18.383 1.00 94.00 961 TYR A N 1
ATOM 7105 C CA . TYR A 1 961 ? 3.931 -10.239 -18.069 1.00 94.00 961 TYR A CA 1
ATOM 7106 C C . TYR A 1 961 ? 4.817 -9.604 -17.010 1.00 94.00 961 TYR A C 1
ATOM 7108 O O . TYR A 1 961 ? 5.179 -8.439 -17.146 1.00 94.00 961 TYR A O 1
ATOM 7116 N N . VAL A 1 962 ? 5.128 -10.360 -15.965 1.00 94.88 962 VAL A N 1
ATOM 7117 C CA . VAL A 1 962 ? 5.928 -9.906 -14.824 1.00 94.88 962 VAL A CA 1
ATOM 7118 C C . VAL A 1 962 ? 7.150 -10.795 -14.726 1.00 94.88 962 VAL A C 1
ATOM 7120 O O . VAL A 1 962 ? 7.028 -12.023 -14.731 1.00 94.88 962 VAL A O 1
ATOM 7123 N N . ILE A 1 963 ? 8.317 -10.174 -14.714 1.00 94.50 963 ILE A N 1
ATOM 7124 C CA . ILE A 1 963 ? 9.609 -10.839 -14.748 1.00 94.50 963 ILE A CA 1
ATOM 7125 C C . ILE A 1 963 ? 10.227 -10.676 -13.363 1.00 94.50 963 ILE A C 1
ATOM 7127 O O . ILE A 1 963 ? 10.163 -9.594 -12.792 1.00 94.50 963 ILE A O 1
ATOM 7131 N N . GLU A 1 964 ? 10.750 -11.755 -12.791 1.00 92.81 964 GLU A N 1
ATOM 7132 C CA . GLU A 1 964 ? 11.429 -11.694 -11.496 1.00 92.81 964 GLU A CA 1
ATOM 7133 C C . GLU A 1 964 ? 12.930 -11.469 -11.658 1.00 92.81 964 GLU A C 1
ATOM 7135 O O . GLU A 1 964 ? 13.587 -12.287 -12.305 1.00 92.81 964 GLU A O 1
ATOM 7140 N N . ASP A 1 965 ? 13.481 -10.481 -10.956 1.00 86.38 965 ASP A N 1
ATOM 7141 C CA . ASP A 1 965 ? 14.927 -10.300 -10.825 1.00 86.38 965 ASP A CA 1
ATOM 7142 C C . ASP A 1 965 ? 15.459 -11.042 -9.591 1.00 86.38 965 ASP A C 1
ATOM 7144 O O . ASP A 1 965 ? 15.560 -10.541 -8.464 1.00 86.38 965 ASP A O 1
ATOM 7148 N N . ARG A 1 966 ? 15.716 -12.336 -9.791 1.00 85.38 966 ARG A N 1
ATOM 7149 C CA . ARG A 1 966 ? 16.404 -13.187 -8.818 1.00 85.38 966 ARG A CA 1
ATOM 7150 C C . ARG A 1 966 ? 16.997 -14.414 -9.489 1.00 85.38 966 ARG A C 1
ATOM 7152 O O . ARG A 1 966 ? 16.536 -14.893 -10.523 1.00 85.38 966 ARG A O 1
ATOM 7159 N N . SER A 1 967 ? 17.933 -15.054 -8.795 1.00 80.50 967 SER A N 1
ATOM 7160 C CA . SER A 1 967 ? 18.506 -16.331 -9.231 1.00 80.50 967 SER A CA 1
ATOM 7161 C C . SER A 1 967 ? 17.444 -17.430 -9.430 1.00 80.50 967 SER A C 1
ATOM 7163 O O . SER A 1 967 ? 16.783 -17.842 -8.471 1.00 80.50 967 SER A O 1
ATOM 7165 N N . ASN A 1 968 ? 17.381 -18.012 -10.634 1.00 77.31 968 ASN A N 1
ATOM 7166 C CA . ASN A 1 968 ? 16.300 -18.900 -11.110 1.00 77.31 968 ASN A CA 1
ATOM 7167 C C . ASN A 1 968 ? 14.926 -18.210 -11.206 1.00 77.31 968 ASN A C 1
ATOM 7169 O O . ASN A 1 968 ? 13.905 -18.856 -10.967 1.00 77.31 968 ASN A O 1
ATOM 7173 N N . GLY A 1 969 ? 14.909 -16.914 -11.517 1.00 86.00 969 GLY A N 1
ATOM 7174 C CA . GLY A 1 969 ? 13.691 -16.132 -11.675 1.00 86.00 969 GLY A CA 1
ATOM 7175 C C . GLY A 1 969 ? 12.739 -16.724 -12.712 1.00 86.00 969 GLY A C 1
ATOM 7176 O O . GLY A 1 969 ? 13.132 -17.427 -13.657 1.00 86.00 969 GLY A O 1
ATOM 7177 N N . ASP A 1 970 ? 11.461 -16.453 -12.497 1.00 90.38 970 ASP A N 1
ATOM 7178 C CA . ASP A 1 970 ? 10.370 -16.867 -13.359 1.00 90.38 970 ASP A CA 1
ATOM 7179 C C . ASP A 1 970 ? 9.850 -15.682 -14.198 1.00 90.38 970 ASP A C 1
ATOM 7181 O O . ASP A 1 970 ? 9.981 -14.518 -13.827 1.00 90.38 970 ASP A O 1
ATOM 7185 N N . VAL A 1 971 ? 9.208 -15.983 -15.330 1.00 93.00 971 VAL A N 1
ATOM 7186 C CA . VAL A 1 971 ? 8.346 -15.016 -16.030 1.00 93.00 971 VAL A CA 1
ATOM 7187 C C . VAL A 1 971 ? 6.906 -15.475 -15.892 1.00 93.00 971 VAL A C 1
ATOM 7189 O O . VAL A 1 971 ? 6.552 -16.596 -16.283 1.00 93.00 971 VAL A O 1
ATOM 7192 N N . TRP A 1 972 ? 6.073 -14.594 -15.359 1.00 91.88 972 TRP A N 1
ATOM 7193 C CA . TRP A 1 972 ? 4.664 -14.819 -15.081 1.00 91.88 972 TRP A CA 1
ATOM 7194 C C . TRP A 1 972 ? 3.807 -14.139 -16.141 1.00 91.88 972 TRP A C 1
ATOM 7196 O O . TRP A 1 972 ? 4.017 -12.974 -16.451 1.00 91.88 972 TRP A O 1
ATOM 7206 N N . ALA A 1 973 ? 2.839 -14.862 -16.699 1.00 89.31 973 ALA A N 1
ATOM 7207 C CA . ALA A 1 973 ? 1.802 -14.304 -17.558 1.00 89.31 973 ALA A CA 1
ATOM 7208 C C . ALA A 1 973 ? 0.545 -14.085 -16.716 1.00 89.31 973 ALA A C 1
ATOM 7210 O O . ALA A 1 973 ? 0.021 -15.033 -16.133 1.00 89.31 973 ALA A O 1
ATOM 7211 N N . CYS A 1 974 ? 0.073 -12.850 -16.665 1.00 85.88 974 CYS A N 1
ATOM 7212 C CA . CYS A 1 974 ? -1.045 -12.399 -15.858 1.00 85.88 974 CYS A CA 1
ATOM 7213 C C . CYS A 1 974 ? -2.187 -11.935 -16.762 1.00 85.88 974 CYS A C 1
ATOM 7215 O O . CYS A 1 974 ? -1.984 -11.250 -17.774 1.00 85.88 974 CYS A O 1
ATOM 7217 N N . LEU A 1 975 ? -3.400 -12.347 -16.415 1.00 78.88 975 LEU A N 1
ATOM 7218 C CA . LEU A 1 975 ? -4.597 -11.924 -17.123 1.00 78.88 975 LEU A CA 1
ATOM 7219 C C . LEU A 1 975 ? -4.823 -10.417 -16.913 1.00 78.88 975 LEU A C 1
ATOM 7221 O O . LEU A 1 975 ? -4.519 -9.899 -15.836 1.00 78.88 975 LEU A O 1
ATOM 7225 N N . PRO A 1 976 ? -5.341 -9.688 -17.916 1.00 75.56 976 PRO A N 1
ATOM 7226 C CA . PRO A 1 976 ? -5.912 -8.375 -17.657 1.00 75.56 976 PRO A CA 1
ATOM 7227 C C . PRO A 1 976 ? -6.995 -8.492 -16.584 1.00 75.56 976 PRO A C 1
ATOM 7229 O O . PRO A 1 976 ? -7.667 -9.522 -16.535 1.00 75.56 976 PRO A O 1
ATOM 7232 N N . ASP A 1 977 ? -7.165 -7.426 -15.810 1.00 70.06 977 ASP A N 1
ATOM 7233 C CA . ASP A 1 977 ? -8.350 -7.197 -14.980 1.00 70.06 977 ASP A CA 1
ATOM 7234 C C . ASP A 1 977 ? -9.622 -7.468 -15.803 1.00 70.06 977 ASP A C 1
ATOM 7236 O O . ASP A 1 977 ? -9.787 -6.942 -16.920 1.00 70.06 977 ASP A O 1
ATOM 7240 N N . GLY A 1 978 ? -10.418 -8.413 -15.308 1.00 63.50 978 GLY A N 1
ATOM 7241 C CA . GLY A 1 978 ? -11.597 -8.963 -15.937 1.00 63.50 978 GLY A CA 1
ATOM 7242 C C . GLY A 1 978 ? -12.813 -8.061 -15.779 1.00 63.50 978 GLY A C 1
ATOM 7243 O O . GLY A 1 978 ? -12.816 -6.879 -16.104 1.00 63.50 978 GLY A O 1
ATOM 7244 N N . ALA A 1 979 ? -13.941 -8.665 -15.431 1.00 60.19 979 ALA A N 1
ATOM 7245 C CA . ALA A 1 979 ? -15.164 -7.932 -15.101 1.00 60.19 979 ALA A CA 1
ATOM 7246 C C . ALA A 1 979 ? -15.751 -8.489 -13.803 1.00 60.19 979 ALA A C 1
ATOM 7248 O O . ALA A 1 979 ? -16.957 -8.747 -13.706 1.00 60.19 979 ALA A O 1
ATOM 7249 N N . ASP A 1 980 ? -14.862 -8.763 -12.859 1.00 57.22 980 ASP A N 1
ATOM 7250 C CA . ASP A 1 980 ? -15.150 -8.964 -11.451 1.00 57.22 980 ASP A CA 1
ATOM 7251 C C . ASP A 1 980 ? -15.010 -7.636 -10.690 1.00 57.22 980 ASP A C 1
ATOM 7253 O O . ASP A 1 980 ? -15.185 -6.559 -11.270 1.00 57.22 980 ASP A O 1
ATOM 7257 N N . ARG A 1 981 ? -14.944 -7.718 -9.359 1.00 61.25 981 ARG A N 1
ATOM 7258 C CA . ARG A 1 981 ? -15.169 -6.575 -8.470 1.00 61.25 981 ARG A CA 1
ATOM 7259 C C . ARG A 1 981 ? -13.898 -5.773 -8.207 1.00 61.25 981 ARG A C 1
ATOM 7261 O O . ARG A 1 981 ? -13.988 -4.559 -8.030 1.00 61.25 981 ARG A O 1
ATOM 7268 N N . ASP A 1 982 ? -12.754 -6.448 -8.146 1.00 62.59 982 ASP A N 1
ATOM 7269 C CA . ASP A 1 982 ? -11.487 -5.780 -7.905 1.00 62.59 982 ASP A CA 1
ATOM 7270 C C . ASP A 1 982 ? -10.885 -5.246 -9.214 1.00 62.59 982 ASP A C 1
ATOM 7272 O O . ASP A 1 982 ? -11.479 -5.318 -10.281 1.00 62.59 982 ASP A O 1
ATOM 7276 N N . ILE A 1 983 ? -9.750 -4.576 -9.085 1.00 64.25 983 ILE A N 1
ATOM 7277 C CA . ILE A 1 983 ? -9.013 -3.949 -10.191 1.00 64.25 983 ILE A CA 1
ATOM 7278 C C . ILE A 1 983 ? -7.694 -4.686 -10.470 1.00 64.25 983 ILE A C 1
ATOM 7280 O O . ILE A 1 983 ? -6.762 -4.148 -11.087 1.00 64.25 983 ILE A O 1
ATOM 7284 N N . LYS A 1 984 ? -7.565 -5.893 -9.910 1.00 75.94 984 LYS A N 1
ATOM 7285 C CA . LYS A 1 984 ? -6.366 -6.716 -9.951 1.00 75.94 984 LYS A CA 1
ATOM 7286 C C . LYS A 1 984 ? -6.355 -7.548 -11.210 1.00 75.94 984 LYS A C 1
ATOM 7288 O O . LYS A 1 984 ? -7.301 -7.643 -11.977 1.00 75.94 984 LYS A O 1
ATOM 7293 N N . THR A 1 985 ? -5.207 -8.159 -11.446 1.00 75.62 985 THR A N 1
ATOM 7294 C CA . THR A 1 985 ? -5.170 -9.273 -12.374 1.00 75.62 985 THR A CA 1
ATOM 7295 C C . THR A 1 985 ? -6.044 -10.414 -11.858 1.00 75.62 985 THR A C 1
ATOM 7297 O O . THR A 1 985 ? -5.825 -10.931 -10.769 1.00 75.62 985 THR A O 1
ATOM 7300 N N . ASP A 1 986 ? -6.924 -10.887 -12.731 1.00 68.69 986 ASP A N 1
ATOM 7301 C CA . ASP A 1 986 ? -7.672 -12.143 -12.654 1.00 68.69 986 ASP A CA 1
ATOM 7302 C C . ASP A 1 986 ? -6.806 -13.392 -12.370 1.00 68.69 986 ASP A C 1
ATOM 7304 O O . ASP A 1 986 ? -7.304 -14.492 -12.157 1.00 68.69 986 ASP A O 1
ATOM 7308 N N . GLY A 1 987 ? -5.481 -13.278 -12.409 1.00 74.88 987 GLY A N 1
ATOM 7309 C CA . GLY A 1 987 ? -4.576 -14.327 -11.976 1.00 74.88 987 GLY A CA 1
ATOM 7310 C C . GLY A 1 987 ? -3.380 -14.475 -12.893 1.00 74.88 987 GLY A C 1
ATOM 7311 O O . GLY A 1 987 ? -3.391 -14.119 -14.076 1.00 74.88 987 GLY A O 1
ATOM 7312 N N . CYS A 1 988 ? -2.329 -15.060 -12.331 1.00 79.12 988 CYS A N 1
ATOM 7313 C CA . CYS A 1 988 ? -1.055 -15.235 -13.003 1.00 79.12 988 CYS A CA 1
ATOM 7314 C C . CYS A 1 988 ? -0.663 -16.707 -13.068 1.00 79.12 988 CYS A C 1
ATOM 7316 O O . CYS A 1 988 ? -0.813 -17.463 -12.109 1.00 79.12 988 CYS A O 1
ATOM 7318 N N . VAL A 1 989 ? -0.079 -17.103 -14.194 1.00 83.06 989 VAL A N 1
ATOM 7319 C CA . VAL A 1 989 ? 0.536 -18.416 -14.367 1.00 83.06 989 VAL A CA 1
ATOM 7320 C C . VAL A 1 989 ? 1.999 -18.271 -14.731 1.00 83.06 989 VAL A C 1
ATOM 7322 O O . VAL A 1 989 ? 2.396 -17.391 -15.494 1.00 83.06 989 VAL A O 1
ATOM 7325 N N . ARG A 1 990 ? 2.815 -19.190 -14.226 1.00 86.81 990 ARG A N 1
ATOM 7326 C CA . ARG A 1 990 ? 4.215 -19.285 -14.623 1.00 86.81 990 ARG A CA 1
ATOM 7327 C C . ARG A 1 990 ? 4.300 -19.672 -16.100 1.00 86.81 990 ARG A C 1
ATOM 7329 O O . ARG A 1 990 ? 3.751 -20.702 -16.507 1.00 86.81 990 ARG A O 1
ATOM 7336 N N . MET A 1 991 ? 4.981 -18.858 -16.899 1.00 89.44 991 MET A N 1
ATOM 7337 C CA . MET A 1 991 ? 5.210 -19.099 -18.326 1.00 89.44 991 MET A CA 1
ATOM 7338 C C . MET A 1 991 ? 6.612 -19.660 -18.574 1.00 89.44 991 MET A C 1
ATOM 7340 O O . MET A 1 991 ? 6.771 -20.595 -19.361 1.00 89.44 991 MET A O 1
ATOM 7344 N N . LEU A 1 992 ? 7.619 -19.083 -17.924 1.00 89.75 992 LEU A N 1
ATOM 7345 C CA . LEU A 1 992 ? 9.029 -19.411 -18.111 1.00 89.75 992 LEU A CA 1
ATOM 7346 C C . LEU A 1 992 ? 9.696 -19.554 -16.748 1.00 89.75 992 LEU A C 1
ATOM 7348 O O . LEU A 1 992 ? 9.348 -18.827 -15.825 1.00 89.75 992 LEU A O 1
ATOM 7352 N N . SER A 1 993 ? 10.648 -20.477 -16.646 1.00 87.88 993 SER A N 1
ATOM 7353 C CA . SER A 1 993 ? 11.540 -20.590 -15.489 1.00 87.88 993 SER A CA 1
ATOM 7354 C C . SER A 1 993 ? 12.971 -20.820 -15.961 1.00 87.88 993 SER A C 1
ATOM 7356 O O . SER A 1 993 ? 13.198 -21.592 -16.903 1.00 87.88 993 SER A O 1
ATOM 7358 N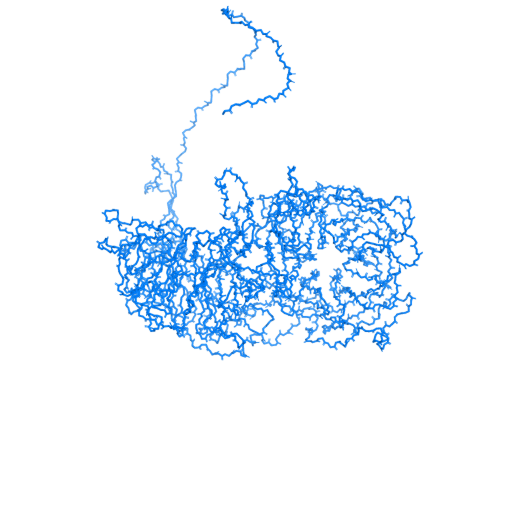 N . ILE A 1 994 ? 13.939 -20.154 -15.334 1.00 82.31 994 ILE A N 1
ATOM 7359 C CA . ILE A 1 994 ? 15.357 -20.320 -15.662 1.00 82.31 994 ILE A CA 1
ATOM 7360 C C . ILE A 1 994 ? 15.940 -21.544 -14.951 1.00 82.31 994 ILE A C 1
ATOM 7362 O O . ILE A 1 994 ? 15.821 -21.700 -13.741 1.00 82.31 994 ILE A O 1
ATOM 7366 N N . GLY A 1 995 ? 16.641 -22.399 -15.705 1.00 68.31 995 GLY A N 1
ATOM 7367 C CA . GLY A 1 995 ? 17.273 -23.617 -15.178 1.00 68.31 995 GLY A CA 1
ATOM 7368 C C . GLY A 1 995 ? 18.685 -23.446 -14.609 1.00 68.31 995 GLY A C 1
ATOM 7369 O O . GLY A 1 995 ? 19.290 -24.410 -14.123 1.00 68.31 995 GLY A O 1
ATOM 7370 N N . SER A 1 996 ? 19.253 -22.245 -14.721 1.00 67.50 996 SER A N 1
ATOM 7371 C CA . SER A 1 996 ? 20.600 -21.897 -14.263 1.00 67.50 996 SER A CA 1
ATOM 7372 C C . SER A 1 996 ? 20.557 -21.212 -12.894 1.00 67.50 996 SER A C 1
ATOM 7374 O O . SER A 1 996 ? 19.936 -20.169 -12.736 1.00 67.50 996 SER A O 1
ATOM 7376 N N . GLN A 1 997 ? 21.279 -21.772 -11.913 1.00 64.62 997 GLN A N 1
ATOM 7377 C CA . GLN A 1 997 ? 21.218 -21.339 -10.507 1.00 64.62 997 GLN A CA 1
ATOM 7378 C C . GLN A 1 997 ? 21.802 -19.960 -10.218 1.00 64.62 997 GLN A C 1
ATOM 7380 O O . GLN A 1 997 ? 21.579 -19.449 -9.124 1.00 64.62 997 GLN A O 1
ATOM 7385 N N . SER A 1 998 ? 22.555 -19.394 -11.154 1.00 70.75 998 SER A N 1
ATOM 7386 C CA . SER A 1 998 ? 23.188 -18.084 -11.015 1.00 70.75 998 SER A CA 1
ATOM 7387 C C . SER A 1 998 ? 22.648 -17.037 -11.985 1.00 70.75 998 SER A C 1
ATOM 7389 O O . SER A 1 998 ? 23.096 -15.904 -11.902 1.00 70.75 998 SER A O 1
ATOM 7391 N N . ALA A 1 999 ? 21.714 -17.414 -12.868 1.00 78.94 999 ALA A N 1
ATOM 7392 C CA . ALA A 1 999 ? 21.151 -16.522 -13.873 1.00 78.94 999 ALA A CA 1
ATOM 7393 C C . ALA A 1 999 ? 19.745 -16.049 -13.495 1.00 78.94 999 ALA A C 1
ATOM 7395 O O . ALA A 1 999 ? 19.010 -16.758 -12.794 1.00 78.94 999 ALA A O 1
ATOM 7396 N N . GLU A 1 1000 ? 19.378 -14.896 -14.032 1.00 84.50 1000 GLU A N 1
ATOM 7397 C CA . GLU A 1 1000 ? 18.070 -14.264 -13.877 1.00 84.50 1000 GLU A CA 1
ATOM 7398 C C . GLU A 1 1000 ? 17.522 -13.798 -15.231 1.00 84.50 1000 GLU A C 1
ATOM 7400 O O . GLU A 1 1000 ? 18.294 -13.585 -16.179 1.00 84.50 1000 GLU A O 1
ATOM 7405 N N . PRO A 1 1001 ? 16.187 -13.778 -15.388 1.00 90.25 1001 PRO A N 1
ATOM 7406 C CA . PRO A 1 1001 ? 15.566 -13.195 -16.554 1.00 90.25 1001 PRO A CA 1
ATOM 7407 C C . PRO A 1 1001 ? 15.513 -11.688 -16.343 1.00 90.25 1001 PRO A C 1
ATOM 7409 O O . PRO A 1 1001 ? 14.983 -11.234 -15.343 1.00 90.25 1001 PRO A O 1
ATOM 7412 N N . THR A 1 1002 ? 15.987 -10.931 -17.318 1.00 90.06 1002 THR A N 1
ATOM 7413 C CA . THR A 1 1002 ? 15.741 -9.488 -17.373 1.00 90.06 1002 THR A CA 1
ATOM 7414 C C . THR A 1 1002 ? 15.542 -9.067 -18.825 1.00 90.06 1002 THR A C 1
ATOM 7416 O O . THR A 1 1002 ? 15.763 -9.876 -19.739 1.00 90.06 1002 THR A O 1
ATOM 7419 N N . GLY A 1 1003 ? 15.083 -7.839 -19.062 1.00 88.38 1003 GLY A N 1
ATOM 7420 C CA . GLY A 1 1003 ? 14.834 -7.294 -20.386 1.00 88.38 1003 GLY A CA 1
ATOM 7421 C C . GLY A 1 1003 ? 13.860 -8.174 -21.153 1.00 88.38 1003 GLY A C 1
ATOM 7422 O O . GLY A 1 1003 ? 14.258 -9.084 -21.877 1.00 88.38 1003 GLY A O 1
ATOM 7423 N N . PHE A 1 1004 ? 12.559 -7.931 -21.013 1.00 93.62 1004 PHE A N 1
ATOM 7424 C CA . PHE A 1 1004 ? 11.536 -8.737 -21.678 1.00 93.62 1004 PHE A CA 1
ATOM 7425 C C . PHE A 1 1004 ? 10.612 -7.873 -22.527 1.00 93.62 1004 PHE A C 1
ATOM 7427 O O . PHE A 1 1004 ? 9.862 -7.049 -22.012 1.00 93.62 1004 PHE A O 1
ATOM 7434 N N . ILE A 1 1005 ? 10.599 -8.107 -23.842 1.00 94.56 1005 ILE A N 1
ATOM 7435 C CA . ILE A 1 1005 ? 9.740 -7.349 -24.763 1.00 94.56 1005 ILE A CA 1
ATOM 7436 C C . ILE A 1 1005 ? 9.054 -8.241 -25.792 1.00 94.56 1005 ILE A C 1
ATOM 7438 O O . ILE A 1 1005 ? 9.594 -9.253 -26.257 1.00 94.56 1005 ILE A O 1
ATOM 7442 N N . PHE A 1 1006 ? 7.873 -7.807 -26.226 1.00 95.00 1006 PHE A N 1
ATOM 7443 C CA . PHE A 1 1006 ? 7.164 -8.403 -27.350 1.00 95.00 1006 PHE A CA 1
ATOM 7444 C C . PHE A 1 1006 ? 7.512 -7.714 -28.661 1.00 95.00 1006 PHE A C 1
ATOM 7446 O O . PHE A 1 1006 ? 7.556 -6.491 -28.765 1.00 95.00 1006 PHE A O 1
ATOM 7453 N N . SER A 1 1007 ? 7.667 -8.521 -29.708 1.00 94.50 1007 SER A N 1
ATOM 7454 C CA . SER A 1 1007 ? 7.625 -8.035 -31.088 1.00 94.50 1007 SER A CA 1
ATOM 7455 C C . SER A 1 1007 ? 6.363 -7.189 -31.337 1.00 94.50 1007 SER A C 1
ATOM 7457 O O . SER A 1 1007 ? 5.313 -7.490 -30.769 1.00 94.50 1007 SER A O 1
ATOM 7459 N N . PRO A 1 1008 ? 6.402 -6.176 -32.228 1.00 91.75 1008 PRO A N 1
ATOM 7460 C CA . PRO A 1 1008 ? 5.260 -5.279 -32.442 1.00 91.75 1008 PRO A CA 1
ATOM 7461 C C . PRO A 1 1008 ? 3.947 -5.955 -32.874 1.00 91.75 1008 PRO A C 1
ATOM 7463 O O . PRO A 1 1008 ? 2.891 -5.332 -32.806 1.00 91.75 1008 PRO A O 1
ATOM 7466 N N . ASP A 1 1009 ? 3.992 -7.196 -33.370 1.00 91.62 1009 ASP A N 1
ATOM 7467 C CA . ASP A 1 1009 ? 2.799 -7.976 -33.722 1.00 91.62 1009 ASP A CA 1
ATOM 7468 C C . ASP A 1 1009 ? 2.339 -8.951 -32.621 1.00 91.62 1009 ASP A C 1
ATOM 7470 O O . ASP A 1 1009 ? 1.320 -9.620 -32.795 1.00 91.62 1009 ASP A O 1
ATOM 7474 N N . GLY A 1 1010 ? 3.064 -9.018 -31.500 1.00 91.44 1010 GLY A N 1
ATOM 7475 C CA . GLY A 1 1010 ? 2.761 -9.842 -30.331 1.00 91.44 1010 GLY A CA 1
ATOM 7476 C C . GLY A 1 1010 ? 2.983 -11.344 -30.522 1.00 91.44 1010 GLY A C 1
ATOM 7477 O O . GLY A 1 1010 ? 2.578 -12.119 -29.659 1.00 91.44 1010 GLY A O 1
ATOM 7478 N N . THR A 1 1011 ? 3.579 -11.784 -31.637 1.00 92.38 1011 THR A N 1
ATOM 7479 C CA . THR A 1 1011 ? 3.727 -13.222 -31.948 1.00 92.38 1011 THR A CA 1
ATOM 7480 C C . THR A 1 1011 ? 5.013 -13.846 -31.401 1.00 92.38 1011 THR A C 1
ATOM 7482 O O . THR A 1 1011 ? 5.133 -15.074 -31.305 1.00 92.38 1011 THR A O 1
ATOM 7485 N N . GLU A 1 1012 ? 5.972 -13.001 -31.032 1.00 94.94 1012 GLU A N 1
ATOM 7486 C CA . GLU A 1 1012 ? 7.281 -13.373 -30.499 1.00 94.94 1012 GLU A CA 1
ATOM 7487 C C . GLU A 1 1012 ? 7.638 -12.487 -29.307 1.00 94.94 1012 GLU A C 1
ATOM 7489 O O . GLU A 1 1012 ? 7.319 -11.295 -29.317 1.00 94.94 1012 GLU A O 1
ATOM 7494 N N . ALA A 1 1013 ? 8.343 -13.058 -28.335 1.00 95.75 1013 ALA A N 1
ATOM 7495 C CA . ALA A 1 1013 ? 8.937 -12.347 -27.209 1.00 95.75 1013 ALA A CA 1
ATOM 7496 C C . ALA A 1 1013 ? 10.449 -12.582 -27.174 1.00 95.75 1013 ALA A C 1
ATOM 7498 O O . ALA A 1 1013 ? 10.952 -13.562 -27.733 1.00 95.75 1013 ALA A O 1
ATOM 7499 N N . TYR A 1 1014 ? 11.170 -11.680 -26.529 1.00 95.88 1014 TYR A N 1
ATOM 7500 C CA . TYR A 1 1014 ? 12.616 -11.735 -26.383 1.00 95.88 1014 TYR A CA 1
ATOM 7501 C C . TYR A 1 1014 ? 12.968 -11.488 -24.925 1.00 95.88 1014 TYR A C 1
ATOM 7503 O O . TYR A 1 1014 ? 12.342 -10.633 -24.310 1.00 95.88 1014 TYR A O 1
ATOM 7511 N N . VAL A 1 1015 ? 13.936 -12.239 -24.401 1.00 93.88 1015 VAL A N 1
ATOM 7512 C CA . VAL A 1 1015 ? 14.374 -12.159 -23.001 1.00 93.88 1015 VAL A CA 1
ATOM 7513 C C . VAL A 1 1015 ? 15.897 -12.246 -22.905 1.00 93.88 1015 VAL A C 1
ATOM 7515 O O . VAL A 1 1015 ? 16.503 -13.024 -23.657 1.00 93.88 1015 VAL A O 1
ATOM 7518 N N . SER A 1 1016 ? 16.514 -11.453 -22.029 1.00 91.62 1016 SER A N 1
ATOM 7519 C CA . SER A 1 1016 ? 17.915 -11.626 -21.633 1.00 91.62 1016 SER A CA 1
ATOM 7520 C C . SER A 1 1016 ? 18.009 -12.651 -20.506 1.00 91.62 1016 SER A C 1
ATOM 7522 O O . SER A 1 1016 ? 17.207 -12.649 -19.577 1.00 91.62 1016 SER A O 1
ATOM 7524 N N . ILE A 1 1017 ? 18.980 -13.554 -20.600 1.00 88.25 1017 ILE A N 1
ATOM 7525 C CA . ILE A 1 1017 ? 19.374 -14.435 -19.503 1.00 88.25 1017 ILE A CA 1
ATOM 7526 C C . ILE A 1 1017 ? 20.715 -13.921 -18.994 1.00 88.25 1017 ILE A C 1
ATOM 7528 O O . ILE A 1 1017 ? 21.771 -14.269 -19.540 1.00 88.25 1017 ILE A O 1
ATOM 7532 N N . GLN A 1 1018 ? 20.646 -13.062 -17.984 1.00 81.19 1018 GLN A N 1
ATOM 7533 C CA . GLN A 1 1018 ? 21.799 -12.390 -17.399 1.00 81.19 1018 GLN A CA 1
ATOM 7534 C C . GLN A 1 1018 ? 22.544 -13.342 -16.457 1.00 81.19 1018 GLN A C 1
ATOM 7536 O O . GLN A 1 1018 ? 21.965 -14.290 -15.923 1.00 81.19 1018 GLN A O 1
ATOM 7541 N N . HIS A 1 1019 ? 23.855 -13.151 -16.296 1.00 74.81 1019 HIS A N 1
ATOM 7542 C CA . HIS A 1 1019 ? 24.722 -13.969 -15.423 1.00 74.81 1019 HIS A CA 1
ATOM 7543 C C . HIS A 1 1019 ? 24.813 -15.448 -15.808 1.00 74.81 1019 HIS A C 1
ATOM 7545 O O . HIS A 1 1019 ? 25.288 -16.292 -15.039 1.00 74.81 1019 HIS A O 1
ATOM 7551 N N . ALA A 1 1020 ? 24.438 -15.787 -17.041 1.00 66.62 1020 ALA A N 1
ATOM 7552 C CA . ALA A 1 1020 ? 24.723 -17.097 -17.594 1.00 66.62 1020 ALA A CA 1
ATOM 7553 C C . ALA A 1 1020 ? 26.246 -17.253 -17.740 1.00 66.62 1020 ALA A C 1
ATOM 7555 O O . ALA A 1 1020 ? 26.885 -16.536 -18.501 1.00 66.62 1020 ALA A O 1
ATOM 7556 N N . ALA A 1 1021 ? 26.860 -18.193 -17.014 1.00 59.00 1021 ALA A N 1
ATOM 7557 C CA . ALA A 1 1021 ? 28.314 -18.381 -17.016 1.00 59.00 1021 ALA A CA 1
ATOM 7558 C C . ALA A 1 1021 ? 28.888 -18.664 -18.429 1.00 59.00 1021 ALA A C 1
ATOM 7560 O O . ALA A 1 1021 ? 28.988 -19.819 -18.863 1.00 59.00 1021 ALA A O 1
ATOM 7561 N N . GLY A 1 1022 ? 29.315 -17.613 -19.136 1.00 59.62 1022 GLY A N 1
ATOM 7562 C CA . GLY A 1 1022 ? 29.886 -17.681 -20.479 1.00 59.62 1022 GLY A CA 1
ATOM 7563 C C . GLY A 1 1022 ? 31.302 -18.273 -20.518 1.00 59.62 1022 GLY A C 1
ATOM 7564 O O . GLY A 1 1022 ? 32.102 -18.144 -19.592 1.00 59.62 1022 GLY A O 1
ATOM 7565 N N . THR A 1 1023 ? 31.651 -18.950 -21.620 1.00 56.81 1023 THR A N 1
ATOM 7566 C CA . THR A 1 1023 ? 33.016 -19.470 -21.877 1.00 56.81 1023 THR A CA 1
ATOM 7567 C C . THR A 1 1023 ? 33.764 -18.693 -22.968 1.00 56.81 1023 THR A C 1
ATOM 7569 O O . THR A 1 1023 ? 34.936 -18.984 -23.249 1.00 56.81 1023 THR A O 1
ATOM 7572 N N . VAL A 1 1024 ? 33.113 -17.700 -23.584 1.00 64.12 1024 VAL A N 1
ATOM 7573 C CA . VAL A 1 1024 ? 33.614 -16.907 -24.713 1.00 64.12 1024 VAL A CA 1
ATOM 7574 C C . VAL A 1 1024 ? 33.498 -15.424 -24.380 1.00 64.12 1024 VAL A C 1
ATOM 7576 O O . VAL A 1 1024 ? 32.465 -14.979 -23.913 1.00 64.12 1024 VAL A O 1
ATOM 7579 N N . LEU A 1 1025 ? 34.556 -14.658 -24.661 1.00 67.62 1025 LEU A N 1
ATOM 7580 C CA . LEU A 1 1025 ? 34.535 -13.208 -24.482 1.00 67.62 1025 LEU A CA 1
ATOM 7581 C C . LEU A 1 1025 ? 34.033 -12.508 -25.754 1.00 67.62 1025 LEU A C 1
ATOM 7583 O O . LEU A 1 1025 ? 34.593 -12.740 -26.835 1.00 67.62 1025 LEU A O 1
ATOM 7587 N N . PHE A 1 1026 ? 33.079 -11.586 -25.627 1.00 73.31 1026 PHE A N 1
ATOM 7588 C CA . PHE A 1 1026 ? 32.748 -10.600 -26.656 1.00 73.31 1026 PHE A CA 1
ATOM 7589 C C . PHE A 1 1026 ? 33.368 -9.255 -26.294 1.00 73.31 1026 PHE A C 1
ATOM 7591 O O . PHE A 1 1026 ? 33.221 -8.749 -25.188 1.00 73.31 1026 PHE A O 1
ATOM 7598 N N . ASP A 1 1027 ? 34.118 -8.673 -27.231 1.00 69.94 1027 ASP A N 1
ATOM 7599 C CA . ASP A 1 1027 ? 34.756 -7.365 -27.042 1.00 69.94 1027 ASP A CA 1
ATOM 7600 C C . ASP A 1 1027 ? 35.658 -7.244 -25.785 1.00 69.94 1027 ASP A C 1
ATOM 7602 O O . ASP A 1 1027 ? 36.034 -6.144 -25.384 1.00 69.94 1027 ASP A O 1
ATOM 7606 N N . GLY A 1 1028 ? 36.090 -8.379 -25.223 1.00 64.62 1028 GLY A N 1
ATOM 7607 C CA . GLY A 1 1028 ? 36.926 -8.453 -24.022 1.00 64.62 1028 GLY A CA 1
ATOM 7608 C C . GLY A 1 1028 ? 36.164 -8.645 -22.706 1.00 64.62 1028 GLY A C 1
ATOM 7609 O O . GLY A 1 1028 ? 36.835 -8.721 -21.678 1.00 64.62 1028 GLY A O 1
ATOM 7610 N N . ASN A 1 1029 ? 34.836 -8.767 -22.753 1.00 72.50 1029 ASN A N 1
ATOM 7611 C CA . ASN A 1 1029 ? 33.952 -9.044 -21.619 1.00 72.50 1029 ASN A CA 1
ATOM 7612 C C . ASN A 1 1029 ? 33.285 -10.413 -21.768 1.00 72.50 1029 ASN A C 1
ATOM 7614 O O . ASN A 1 1029 ? 33.231 -10.940 -22.882 1.00 72.50 1029 ASN A O 1
ATOM 7618 N N . ASP A 1 1030 ? 32.785 -10.962 -20.665 1.00 79.62 1030 ASP A N 1
ATOM 7619 C CA . ASP A 1 1030 ? 31.915 -12.137 -20.679 1.00 79.62 1030 ASP A CA 1
ATOM 7620 C C . ASP A 1 1030 ? 30.595 -11.818 -21.417 1.00 79.62 1030 ASP A C 1
ATOM 7622 O O . ASP A 1 1030 ? 30.385 -10.686 -21.878 1.00 79.62 1030 ASP A O 1
ATOM 7626 N N . THR A 1 1031 ? 29.754 -12.829 -21.635 1.00 82.94 1031 THR A N 1
ATOM 7627 C CA . THR A 1 1031 ? 28.570 -12.718 -22.498 1.00 82.94 1031 THR A CA 1
ATOM 7628 C C . THR A 1 1031 ? 27.325 -13.306 -21.869 1.00 82.94 1031 THR A C 1
ATOM 7630 O O . THR A 1 1031 ? 27.410 -14.406 -21.325 1.00 82.94 1031 THR A O 1
ATOM 7633 N N . ASP A 1 1032 ? 26.191 -12.651 -22.100 1.00 85.44 1032 ASP A N 1
ATOM 7634 C CA . ASP A 1 1032 ? 24.859 -13.162 -21.788 1.00 85.44 1032 ASP A CA 1
ATOM 7635 C C . ASP A 1 1032 ? 24.187 -13.806 -23.009 1.00 85.44 1032 ASP A C 1
ATOM 7637 O O . ASP A 1 1032 ? 24.565 -13.594 -24.175 1.00 85.44 1032 ASP A O 1
ATOM 7641 N N . ASP A 1 1033 ? 23.166 -14.608 -22.718 1.00 86.88 1033 ASP A N 1
ATOM 7642 C CA . ASP A 1 1033 ? 22.358 -15.302 -23.709 1.00 86.88 1033 ASP A CA 1
ATOM 7643 C C . ASP A 1 1033 ? 21.041 -14.542 -23.927 1.00 86.88 1033 ASP A C 1
ATOM 7645 O O . ASP A 1 1033 ? 20.197 -14.463 -23.042 1.00 86.88 1033 ASP A O 1
ATOM 7649 N N . MET A 1 1034 ? 20.820 -14.027 -25.138 1.00 90.56 1034 MET A N 1
ATOM 7650 C CA . MET A 1 1034 ? 19.525 -13.472 -25.534 1.00 90.56 1034 MET A CA 1
ATOM 7651 C C . MET A 1 1034 ? 18.684 -14.539 -26.216 1.00 90.56 1034 MET A C 1
ATOM 7653 O O . MET A 1 1034 ? 19.108 -15.156 -27.204 1.00 90.56 1034 MET A O 1
ATOM 7657 N N . ILE A 1 1035 ? 17.457 -14.711 -25.747 1.00 92.00 1035 ILE A N 1
ATOM 7658 C CA . ILE A 1 1035 ? 16.539 -15.746 -26.206 1.00 92.00 1035 ILE A CA 1
ATOM 7659 C C . ILE A 1 1035 ? 15.378 -15.118 -26.971 1.00 92.00 1035 ILE A C 1
ATOM 7661 O O . ILE A 1 1035 ? 14.828 -14.094 -26.585 1.00 92.00 1035 ILE A O 1
ATOM 7665 N N . ARG A 1 1036 ? 14.983 -15.772 -28.063 1.00 95.75 1036 ARG A N 1
ATOM 7666 C CA . ARG A 1 1036 ? 13.747 -15.518 -28.804 1.00 95.75 1036 ARG A CA 1
ATOM 7667 C C . ARG A 1 1036 ? 12.746 -16.631 -28.523 1.00 95.75 1036 ARG A C 1
ATOM 7669 O O . ARG A 1 1036 ? 13.045 -17.801 -28.781 1.00 95.75 1036 ARG A O 1
ATOM 7676 N N . ILE A 1 1037 ? 11.555 -16.249 -28.085 1.00 95.38 1037 ILE A N 1
ATOM 7677 C CA . ILE A 1 1037 ? 10.424 -17.121 -27.773 1.00 95.38 1037 ILE A CA 1
ATOM 7678 C C . ILE A 1 1037 ? 9.337 -16.918 -28.829 1.00 95.38 1037 ILE A C 1
ATOM 7680 O O . ILE A 1 1037 ? 8.988 -15.792 -29.176 1.00 95.38 1037 ILE A O 1
ATOM 7684 N N . THR A 1 1038 ? 8.783 -18.011 -29.344 1.00 94.81 1038 THR A N 1
ATOM 7685 C CA . THR A 1 1038 ? 7.679 -17.990 -30.315 1.00 94.81 1038 THR A CA 1
ATOM 7686 C C . THR A 1 1038 ? 6.574 -18.948 -29.897 1.00 94.81 1038 THR A C 1
ATOM 7688 O O . THR A 1 1038 ? 6.848 -19.921 -29.196 1.00 94.81 1038 THR A O 1
ATOM 7691 N N . GLY A 1 1039 ? 5.360 -18.737 -30.406 1.00 89.38 1039 GLY A N 1
ATOM 7692 C CA . GLY A 1 1039 ? 4.211 -19.618 -30.148 1.00 89.38 1039 GLY A CA 1
ATOM 7693 C C . GLY A 1 1039 ? 3.010 -18.915 -29.519 1.00 89.38 1039 GLY A C 1
ATOM 7694 O O . GLY A 1 1039 ? 2.000 -19.570 -29.296 1.00 89.38 1039 GLY A O 1
ATOM 7695 N N . PHE A 1 1040 ? 3.104 -17.604 -29.284 1.00 89.44 1040 PHE A N 1
ATOM 7696 C CA . PHE A 1 1040 ? 2.020 -16.795 -28.733 1.00 89.44 1040 PHE A CA 1
ATOM 7697 C C . PHE A 1 1040 ? 0.838 -16.688 -29.710 1.00 89.44 1040 PHE A C 1
ATOM 7699 O O . PHE A 1 1040 ? 1.002 -16.309 -30.875 1.00 89.44 1040 PHE A O 1
ATOM 7706 N N . ASP A 1 1041 ? -0.364 -17.000 -29.228 1.00 84.31 1041 ASP A N 1
ATOM 7707 C CA . ASP A 1 1041 ? -1.630 -16.785 -29.925 1.00 84.31 1041 ASP A CA 1
ATOM 7708 C C . ASP A 1 1041 ? -2.202 -15.405 -29.579 1.00 84.31 1041 ASP A C 1
ATOM 7710 O O . ASP A 1 1041 ? -2.530 -15.101 -28.433 1.00 84.31 1041 ASP A O 1
ATOM 7714 N N . THR A 1 1042 ? -2.346 -14.566 -30.600 1.00 83.75 1042 THR A N 1
ATOM 7715 C CA . THR A 1 1042 ? -2.852 -13.194 -30.483 1.00 83.75 1042 THR A CA 1
ATOM 7716 C C . THR A 1 1042 ? -4.368 -13.095 -30.684 1.00 83.75 1042 THR A C 1
ATOM 7718 O O . THR A 1 1042 ? -4.925 -12.000 -30.637 1.00 83.75 1042 THR A O 1
ATOM 7721 N N . ALA A 1 1043 ? -5.056 -14.215 -30.938 1.00 78.88 1043 ALA A N 1
ATOM 7722 C CA . ALA A 1 1043 ? -6.497 -14.248 -31.193 1.00 78.88 1043 ALA A CA 1
ATOM 7723 C C . ALA A 1 1043 ? -7.361 -14.443 -29.931 1.00 78.88 1043 ALA A C 1
ATOM 7725 O O . ALA A 1 1043 ? -8.589 -14.502 -30.048 1.00 78.88 1043 ALA A O 1
ATOM 7726 N N . VAL A 1 1044 ? -6.750 -14.571 -28.751 1.00 67.62 1044 VAL A N 1
ATOM 7727 C CA . VAL A 1 1044 ? -7.449 -14.872 -27.493 1.00 67.62 1044 VAL A CA 1
ATOM 7728 C C . VAL A 1 1044 ? -8.203 -13.643 -26.965 1.00 67.62 1044 VAL A C 1
ATOM 7730 O O . VAL A 1 1044 ? -7.698 -12.526 -27.028 1.00 67.62 1044 VAL A O 1
ATOM 7733 N N . SER A 1 1045 ? -9.425 -13.842 -26.451 1.00 59.03 1045 SER A N 1
ATOM 7734 C CA . SER A 1 1045 ? -10.236 -12.797 -25.802 1.00 59.03 1045 SER A CA 1
ATOM 7735 C C . SER A 1 1045 ? -10.607 -13.210 -24.375 1.00 59.03 1045 SER A C 1
ATOM 7737 O O . SER A 1 1045 ? -11.333 -14.192 -24.214 1.00 59.03 1045 SER A O 1
ATOM 7739 N N . ASN A 1 1046 ? -10.161 -12.454 -23.367 1.00 57.47 1046 ASN A N 1
ATOM 7740 C CA . ASN A 1 1046 ? -10.291 -12.792 -21.941 1.00 57.47 1046 ASN A CA 1
ATOM 7741 C C . ASN A 1 1046 ? -11.511 -12.158 -21.228 1.00 57.47 1046 ASN A C 1
ATOM 7743 O O . ASN A 1 1046 ? -11.422 -11.727 -20.093 1.00 57.47 1046 ASN A O 1
ATOM 7747 N N . SER A 1 1047 ? -12.678 -12.040 -21.865 1.00 55.44 1047 SER A N 1
ATOM 7748 C CA . SER A 1 1047 ? -13.780 -11.246 -21.279 1.00 55.44 1047 SER A CA 1
ATOM 7749 C C . SER A 1 1047 ? -14.652 -11.976 -20.237 1.00 55.44 1047 SER A C 1
ATOM 7751 O O . SER A 1 1047 ? -15.798 -11.569 -20.056 1.00 55.44 1047 SER A O 1
ATOM 7753 N N . LEU A 1 1048 ? -14.226 -13.121 -19.693 1.00 55.41 1048 LEU A N 1
ATOM 7754 C CA . LEU A 1 1048 ? -15.097 -14.001 -18.887 1.00 55.41 1048 LEU A CA 1
ATOM 7755 C C . LEU A 1 1048 ? -14.462 -14.550 -17.604 1.00 55.41 1048 LEU A C 1
ATOM 7757 O O . LEU A 1 1048 ? -15.198 -15.102 -16.784 1.00 55.41 1048 LEU A O 1
ATOM 7761 N N . PHE A 1 1049 ? -13.144 -14.424 -17.434 1.00 54.53 1049 PHE A N 1
ATOM 7762 C CA . PHE A 1 1049 ? -12.505 -14.772 -16.168 1.00 54.53 1049 PHE A CA 1
ATOM 7763 C C . PHE A 1 1049 ? -12.956 -13.759 -15.083 1.00 54.53 1049 PHE A C 1
ATOM 7765 O O . PHE A 1 1049 ? -13.500 -12.704 -15.421 1.00 54.53 1049 PHE A O 1
ATOM 7772 N N . GLY A 1 1050 ? -12.975 -14.168 -13.811 1.00 58.59 1050 GLY A N 1
ATOM 7773 C CA . GLY A 1 1050 ? -13.557 -13.386 -12.705 1.00 58.59 1050 GLY A CA 1
ATOM 7774 C C . GLY A 1 1050 ? -15.085 -13.512 -12.578 1.00 58.59 1050 GLY A C 1
ATOM 7775 O O . GLY A 1 1050 ? -15.603 -13.946 -11.548 1.00 58.59 1050 GLY A O 1
ATOM 7776 N N . ILE A 1 1051 ? -15.842 -13.294 -13.666 1.00 63.84 1051 ILE A N 1
ATOM 7777 C CA . ILE A 1 1051 ? -17.318 -13.422 -13.667 1.00 63.84 1051 ILE A CA 1
ATOM 7778 C C . ILE A 1 1051 ? -17.765 -14.833 -13.248 1.00 63.84 1051 ILE A C 1
ATOM 7780 O O . ILE A 1 1051 ? -18.753 -15.001 -12.527 1.00 63.84 1051 ILE A O 1
ATOM 7784 N N . GLU A 1 1052 ? -17.101 -15.881 -13.741 1.00 64.19 1052 GLU A N 1
ATOM 7785 C CA . GLU A 1 1052 ? -17.440 -17.263 -13.376 1.00 64.19 1052 GLU A CA 1
ATOM 7786 C C . GLU A 1 1052 ? -17.126 -17.565 -11.906 1.00 64.19 1052 GLU A C 1
ATOM 7788 O O . GLU A 1 1052 ? -17.887 -18.293 -11.263 1.00 64.19 1052 GLU A O 1
ATOM 7793 N N . TYR A 1 1053 ? -16.054 -16.975 -11.372 1.00 65.44 1053 TYR A N 1
ATOM 7794 C CA . TYR A 1 1053 ? -15.649 -17.126 -9.980 1.00 65.44 1053 TYR A CA 1
ATOM 7795 C C . TYR A 1 1053 ? -16.667 -16.489 -9.033 1.00 65.44 1053 TYR A C 1
ATOM 7797 O O . TYR A 1 1053 ? -17.224 -17.181 -8.176 1.00 65.44 1053 TYR A O 1
ATOM 7805 N N . GLU A 1 1054 ? -17.024 -15.230 -9.285 1.00 66.38 1054 GLU A N 1
ATOM 7806 C CA . GLU A 1 1054 ? -18.087 -14.527 -8.568 1.00 66.38 1054 GLU A CA 1
ATOM 7807 C C . GLU A 1 1054 ? -19.402 -15.318 -8.617 1.00 66.38 1054 GLU A C 1
ATOM 7809 O O . GLU A 1 1054 ? -20.010 -15.637 -7.591 1.00 66.38 1054 GLU A O 1
ATOM 7814 N N . ASN A 1 1055 ? -19.819 -15.774 -9.805 1.00 68.88 1055 ASN A N 1
ATOM 7815 C CA . ASN A 1 1055 ? -21.018 -16.608 -9.936 1.00 68.88 1055 ASN A CA 1
ATOM 7816 C C . ASN A 1 1055 ? -20.935 -17.912 -9.120 1.00 68.88 1055 ASN A C 1
ATOM 7818 O O . ASN A 1 1055 ? -21.954 -18.369 -8.594 1.00 68.88 1055 ASN A O 1
ATOM 7822 N N . ASN A 1 1056 ? -19.755 -18.522 -8.995 1.00 69.06 1056 ASN A N 1
ATOM 7823 C CA . ASN A 1 1056 ? -19.559 -19.706 -8.164 1.00 69.06 1056 ASN A CA 1
ATOM 7824 C C . ASN A 1 1056 ? -19.661 -19.368 -6.668 1.00 69.06 1056 ASN A C 1
ATOM 7826 O O . ASN A 1 1056 ? -20.370 -20.083 -5.954 1.00 69.06 1056 ASN A O 1
ATOM 7830 N N . LEU A 1 1057 ? -19.064 -18.269 -6.194 1.00 71.25 1057 LEU A N 1
ATOM 7831 C CA . LEU A 1 1057 ? -19.261 -17.783 -4.819 1.00 71.25 1057 LEU A CA 1
ATOM 7832 C C . LEU A 1 1057 ? -20.753 -17.584 -4.509 1.00 71.25 1057 LEU A C 1
ATOM 7834 O O . LEU A 1 1057 ? -21.249 -18.057 -3.481 1.00 71.25 1057 LEU A O 1
ATOM 7838 N N . HIS A 1 1058 ? -21.499 -16.993 -5.450 1.00 70.88 1058 HIS A N 1
ATOM 7839 C CA . HIS A 1 1058 ? -22.951 -16.836 -5.359 1.00 70.88 1058 HIS A CA 1
ATOM 7840 C C . HIS A 1 1058 ? -23.700 -18.179 -5.267 1.00 70.88 1058 HIS A C 1
ATOM 7842 O O . HIS A 1 1058 ? -24.631 -18.314 -4.473 1.00 70.88 1058 HIS A O 1
ATOM 7848 N N . VAL A 1 1059 ? -23.324 -19.183 -6.066 1.00 71.62 1059 VAL A N 1
ATOM 7849 C CA . VAL A 1 1059 ? -24.009 -20.491 -6.123 1.00 71.62 1059 VAL A CA 1
ATOM 7850 C C . VAL A 1 1059 ? -23.704 -21.376 -4.909 1.00 71.62 1059 VAL A C 1
ATOM 7852 O O . VAL A 1 1059 ? -24.568 -22.146 -4.480 1.00 71.62 1059 VAL A O 1
ATOM 7855 N N . PHE A 1 1060 ? -22.489 -21.303 -4.363 1.00 71.50 1060 PHE A N 1
ATOM 7856 C CA . PHE A 1 1060 ? -22.016 -22.180 -3.286 1.00 71.50 1060 PHE A CA 1
ATOM 7857 C C . PHE A 1 1060 ? -22.073 -21.544 -1.890 1.00 71.50 1060 PHE A C 1
ATOM 7859 O O . PHE A 1 1060 ? -21.592 -22.142 -0.923 1.00 71.50 1060 PHE A O 1
ATOM 7866 N N . SER A 1 1061 ? -22.716 -20.386 -1.751 1.00 72.31 1061 SER A N 1
ATOM 7867 C CA . SER A 1 1061 ? -22.715 -19.582 -0.525 1.00 72.31 1061 SER A CA 1
ATOM 7868 C C . SER A 1 1061 ? -23.124 -20.336 0.743 1.00 72.31 1061 SER A C 1
ATOM 7870 O O . SER A 1 1061 ? -22.529 -20.132 1.795 1.00 72.31 1061 SER A O 1
ATOM 7872 N N . GLN A 1 1062 ? -24.084 -21.263 0.661 1.00 72.75 1062 GLN A N 1
ATOM 7873 C CA . GLN A 1 1062 ? -24.518 -22.039 1.828 1.00 72.75 1062 GLN A CA 1
ATOM 7874 C C . GLN A 1 1062 ? -23.416 -22.949 2.364 1.00 72.75 1062 GLN A C 1
ATOM 7876 O O . GLN A 1 1062 ? -23.325 -23.158 3.572 1.00 72.75 1062 GLN A O 1
ATOM 7881 N N . ALA A 1 1063 ? -22.589 -23.501 1.477 1.00 68.00 1063 ALA A N 1
ATOM 7882 C CA . ALA A 1 1063 ? -21.481 -24.359 1.866 1.00 68.00 1063 ALA A CA 1
ATOM 7883 C C . ALA A 1 1063 ? -20.285 -23.552 2.389 1.00 68.00 1063 ALA A C 1
ATOM 7885 O O . ALA A 1 1063 ? -19.585 -24.034 3.275 1.00 68.00 1063 ALA A O 1
ATOM 7886 N N . LEU A 1 1064 ? -20.068 -22.356 1.836 1.00 69.75 1064 LEU A N 1
ATOM 7887 C CA . LEU A 1 1064 ? -18.895 -21.524 2.105 1.00 69.75 1064 LEU A CA 1
ATOM 7888 C C . LEU A 1 1064 ? -19.090 -20.595 3.305 1.00 69.75 1064 LEU A C 1
ATOM 7890 O O . LEU A 1 1064 ? -18.236 -20.556 4.181 1.00 69.75 1064 LEU A O 1
ATOM 7894 N N . PHE A 1 1065 ? -20.229 -19.904 3.363 1.00 75.94 1065 PHE A N 1
ATOM 7895 C CA . PHE A 1 1065 ? -20.515 -18.843 4.333 1.00 75.94 1065 PHE A CA 1
ATOM 7896 C C . PHE A 1 1065 ? -21.657 -19.171 5.306 1.00 75.94 1065 PHE A C 1
ATOM 7898 O O . PHE A 1 1065 ? -21.965 -18.395 6.207 1.00 75.94 1065 PHE A O 1
ATOM 7905 N N . GLY A 1 1066 ? -22.330 -20.311 5.128 1.00 74.19 1066 GLY A N 1
ATOM 7906 C CA . GLY A 1 1066 ? -23.383 -20.753 6.042 1.00 74.19 1066 GLY A CA 1
ATOM 7907 C C . GLY A 1 1066 ? -24.753 -20.082 5.853 1.00 74.19 1066 GLY A C 1
ATOM 7908 O O . GLY A 1 1066 ? -25.588 -20.204 6.743 1.00 74.19 1066 GLY A O 1
ATOM 7909 N N . PHE A 1 1067 ? -25.043 -19.426 4.721 1.00 78.31 1067 PHE A N 1
ATOM 7910 C CA . PHE A 1 1067 ? -26.375 -18.866 4.399 1.00 78.31 1067 PHE A CA 1
ATOM 7911 C C . PHE A 1 1067 ? -26.818 -19.158 2.951 1.00 78.31 1067 PHE A C 1
ATOM 7913 O O . PHE A 1 1067 ? -26.002 -19.460 2.085 1.00 78.31 1067 PHE A O 1
ATOM 7920 N N . GLU A 1 1068 ? -28.125 -19.113 2.668 1.00 76.50 1068 GLU A N 1
ATOM 7921 C CA . GLU A 1 1068 ? -28.721 -19.707 1.454 1.00 76.50 1068 GLU A CA 1
ATOM 7922 C C . GLU A 1 1068 ? -28.337 -19.007 0.136 1.00 76.50 1068 GLU A C 1
ATOM 7924 O O . GLU A 1 1068 ? -28.350 -19.664 -0.902 1.00 76.50 1068 GLU A O 1
ATOM 7929 N N . GLY A 1 1069 ? -27.950 -17.729 0.171 1.00 73.25 1069 GLY A N 1
ATOM 7930 C CA . GLY A 1 1069 ? -27.536 -16.954 -1.009 1.00 73.25 1069 GLY A CA 1
ATOM 7931 C C . GLY A 1 1069 ? -27.119 -15.529 -0.633 1.00 73.25 1069 GLY A C 1
ATOM 7932 O O . GLY A 1 1069 ? -27.796 -14.942 0.206 1.00 73.25 1069 GLY A O 1
ATOM 7933 N N . PRO A 1 1070 ? -26.054 -14.935 -1.200 1.00 77.94 1070 PRO A N 1
ATOM 7934 C CA . PRO A 1 1070 ? -25.689 -13.542 -0.920 1.00 77.94 1070 PRO A CA 1
ATOM 7935 C C . PRO A 1 1070 ? -26.672 -12.564 -1.583 1.00 77.94 1070 PRO A C 1
ATOM 7937 O O . PRO A 1 1070 ? -27.530 -12.957 -2.382 1.00 77.94 1070 PRO A O 1
ATOM 7940 N N . LEU A 1 1071 ? -26.539 -11.271 -1.285 1.00 75.38 1071 LEU A N 1
ATOM 7941 C CA . LEU A 1 1071 ? -27.281 -10.242 -2.013 1.00 75.38 1071 LEU A CA 1
ATOM 7942 C C . LEU A 1 1071 ? -26.795 -10.180 -3.468 1.00 75.38 1071 LEU A C 1
ATOM 7944 O O . LEU A 1 1071 ? -25.598 -10.197 -3.740 1.00 75.38 1071 LEU A O 1
ATOM 7948 N N . THR A 1 1072 ? -27.727 -10.101 -4.422 1.00 61.66 1072 THR A N 1
ATOM 7949 C CA . THR A 1 1072 ? -27.367 -9.862 -5.827 1.00 61.66 1072 THR A CA 1
ATOM 7950 C C . THR A 1 1072 ? -26.667 -8.512 -5.961 1.00 61.66 1072 THR A C 1
ATOM 7952 O O . THR A 1 1072 ? -27.005 -7.582 -5.222 1.00 61.66 1072 THR A O 1
ATOM 7955 N N . GLN A 1 1073 ? -25.756 -8.395 -6.932 1.00 50.41 1073 GLN A N 1
ATOM 7956 C CA . GLN A 1 1073 ? -25.117 -7.136 -7.318 1.00 50.41 1073 GLN A CA 1
ATOM 7957 C C . GLN A 1 1073 ? -26.152 -6.002 -7.330 1.00 50.41 1073 GLN A C 1
ATOM 7959 O O . GLN A 1 1073 ? -27.245 -6.130 -7.900 1.00 50.41 1073 GLN A O 1
ATOM 7964 N N . SER A 1 1074 ? -25.846 -4.921 -6.618 1.00 39.34 1074 SER A N 1
ATOM 7965 C CA . SER A 1 1074 ? -26.752 -3.782 -6.558 1.00 39.34 1074 SER A CA 1
ATOM 7966 C C . SER A 1 1074 ? -26.607 -3.087 -7.896 1.00 39.34 1074 SER A C 1
ATOM 7968 O O . SER A 1 1074 ? -25.500 -2.802 -8.332 1.00 39.34 1074 SER A O 1
ATOM 7970 N N . SER A 1 1075 ? -27.714 -2.766 -8.556 1.00 32.06 1075 SER A N 1
ATOM 7971 C CA . SER A 1 1075 ? -27.701 -1.949 -9.770 1.00 32.06 1075 SER A CA 1
ATOM 7972 C C . SER A 1 1075 ? -27.313 -0.483 -9.502 1.00 32.06 1075 SER A C 1
ATOM 7974 O O . SER A 1 1075 ? -27.779 0.409 -10.211 1.00 32.06 1075 SER A O 1
ATOM 7976 N N . THR A 1 1076 ? -26.542 -0.198 -8.455 1.00 33.84 1076 THR A N 1
ATOM 7977 C CA . THR A 1 1076 ? -26.046 1.134 -8.116 1.00 33.84 1076 THR A CA 1
ATOM 7978 C C . THR A 1 1076 ? -24.613 1.286 -8.593 1.00 33.84 1076 THR A C 1
ATOM 7980 O O . THR A 1 1076 ? -23.723 1.609 -7.822 1.00 33.84 1076 THR A O 1
ATOM 7983 N N . SER A 1 1077 ? -24.417 1.129 -9.903 1.00 28.02 1077 SER A N 1
ATOM 7984 C CA . SER A 1 1077 ? -23.369 1.879 -10.586 1.00 28.02 1077 SER A CA 1
ATOM 7985 C C . SER A 1 1077 ? -23.639 3.371 -10.340 1.00 28.02 1077 SER A C 1
ATOM 7987 O O . SER A 1 1077 ? -24.622 3.911 -10.864 1.00 28.02 1077 SER A O 1
ATOM 7989 N N . GLY A 1 1078 ? -22.805 4.016 -9.530 1.00 30.88 1078 GLY A N 1
ATOM 7990 C CA . GLY A 1 1078 ? -22.775 5.466 -9.347 1.00 30.88 1078 GLY A CA 1
ATOM 7991 C C . GLY A 1 1078 ? -23.818 6.045 -8.384 1.00 30.88 1078 GLY A C 1
ATOM 7992 O O . GLY A 1 1078 ? -24.963 6.322 -8.758 1.00 30.88 1078 GLY A O 1
ATOM 7993 N N . GLN A 1 1079 ? -23.361 6.377 -7.178 1.00 24.27 1079 GLN A N 1
ATOM 7994 C CA . GLN A 1 1079 ? -23.608 7.707 -6.616 1.00 24.27 1079 GLN A CA 1
ATOM 7995 C C . GLN A 1 1079 ? -22.286 8.425 -6.426 1.00 24.27 1079 GLN A C 1
ATOM 7997 O O . GLN A 1 1079 ? -21.353 7.756 -5.928 1.00 24.27 1079 GLN A O 1
#

Solvent-accessible surface area (backbone atoms only — not comparable to full-atom values): 55065 Å² total; per-residue (Å²): 135,86,91,81,89,89,88,82,89,89,80,88,85,87,84,90,85,90,86,89,85,83,83,84,87,85,89,87,81,85,81,77,79,78,78,77,80,76,74,80,77,74,80,80,79,72,51,79,40,75,49,75,45,81,38,61,62,70,38,95,89,24,57,78,11,16,34,35,42,34,32,25,48,26,84,83,71,82,88,58,78,47,87,92,34,57,74,47,75,46,78,49,66,44,94,77,64,71,98,60,54,60,79,46,95,87,60,61,48,60,75,41,33,50,61,15,42,64,53,47,57,36,65,50,29,67,58,44,49,40,37,30,34,28,53,26,52,35,52,83,73,82,55,55,28,37,39,34,18,14,46,33,72,57,41,64,69,37,76,94,78,62,38,48,36,64,12,32,32,38,30,33,73,89,79,28,54,65,46,54,30,32,20,31,38,42,16,13,26,18,41,40,56,45,51,40,62,31,37,42,40,23,12,47,29,83,76,11,51,39,35,39,32,44,56,64,93,73,47,54,51,26,34,42,80,39,73,50,59,66,61,44,75,45,47,42,27,32,78,86,71,46,77,44,80,46,55,47,68,32,56,41,45,58,22,31,17,25,29,18,45,45,66,47,68,36,44,34,34,40,37,22,22,59,29,41,34,34,68,68,77,88,77,57,50,102,85,71,45,82,78,73,72,65,62,50,30,51,16,14,39,44,35,38,35,44,30,74,57,67,46,88,66,76,50,68,61,94,48,74,87,70,41,38,58,68,43,48,47,36,24,25,37,26,32,11,37,70,45,84,54,91,41,29,44,24,48,36,84,34,6,32,14,20,31,41,81,38,93,46,31,48,47,28,61,68,42,29,61,75,71,38,34,38,23,30,32,23,23,27,19,33,31,57,46,87,75,57,77,38,93,92,30,82,72,23,47,36,36,36,31,16,26,17,52,26,64,89,11,61,20,20,21,29,32,39,33,36,37,28,52,44,68,95,61,66,51,57,81,67,41,45,23,40,31,42,65,34,44,74,38,29,95,80,52,38,27,31,25,40,42,32,50,35,50,91,69,61,32,38,32,43,24,11,67,31,68,36,16,44,31,30,43,25,41,51,55,74,80,71,79,66,75,32,43,77,46,69,45,45,41,34,33,44,64,24,70,60,15,24,47,38,25,55,43,54,45,92,76,33,42,35,36,36,36,19,42,17,60,46,58,47,92,87,55,82,63,44,97,80,32,58,41,20,38,37,35,38,36,36,46,46,46,87,53,68,87,51,86,88,60,70,73,57,77,66,62,91,74,76,66,71,70,82,25,36,74,41,66,42,88,67,85,76,52,61,73,53,73,42,76,69,43,38,56,69,74,64,68,69,66,58,93,92,50,27,53,48,73,37,79,37,64,76,52,36,33,65,14,47,62,53,50,46,23,24,40,16,52,43,43,47,44,40,34,35,28,52,32,53,35,52,82,73,81,56,55,26,37,38,30,18,17,41,38,72,58,44,66,43,86,68,81,52,81,76,26,46,33,61,18,30,36,36,33,33,75,85,63,16,53,63,45,54,24,33,20,37,48,43,17,15,28,23,40,42,64,41,69,40,60,30,36,41,39,24,11,50,31,78,80,12,53,39,35,42,30,49,47,68,90,79,42,58,35,29,27,41,80,38,71,50,61,77,65,40,71,45,48,35,18,45,29,60,79,40,88,45,80,27,58,81,47,39,39,60,37,49,56,50,58,28,33,23,29,30,9,45,45,67,46,72,40,41,30,34,43,36,19,18,53,35,40,41,40,72,57,47,41,31,34,35,87,88,73,52,74,38,75,65,87,85,86,65,58,78,49,73,43,60,71,24,45,14,13,39,45,36,38,36,44,29,76,54,65,42,84,70,78,64,62,62,92,48,71,89,72,44,34,67,77,42,49,48,29,25,26,36,22,28,20,49,44,75,97,45,90,34,17,38,23,44,36,82,39,7,25,19,23,27,39,81,32,53,26,65,49,26,60,66,41,24,61,74,70,31,33,35,22,30,36,23,24,24,27,38,36,66,44,76,59,64,80,68,72,57,47,38,37,32,27,11,26,16,51,22,61,88,7,59,17,16,21,30,32,39,35,35,38,27,51,45,73,94,61,78,36,77,87,49,71,43,29,40,33,44,65,34,45,77,38,26,97,80,53,43,27,31,25,45,40,32,53,36,57,71,63,43,35,38,32,42,25,12,61,38,68,38,18,42,32,30,44,25,41,48,55,49,70,49,76,66,74,32,44,68,45,71,39,43,38,34,35,42,21,24,71,66,16,25,44,39,30,63,46,55,43,94,80,31,45,34,37,37,36,21,35,21,58,41,88,55,93,53,68,37,99,61,37,49,14,13,40,31,35,36,36,38,48,47,47,64,84,56,78,70,87,55,53,41,44,58,54,53,52,41,54,49,73,44,19,40,64,74,74,11,29,71,23,51,50,73,86,72,92,66,80,78,132